Protein AF-0000000079659219 (afdb_homodimer)

Secondary structure (DSSP, 8-state):
---------EEEEEEEEE--SS----EEEEPPTTGGGS-S-EEEEEEEEPPPSS--HHHHHHHHHHHHHHHHHHSGGGGSEEEE-TTS-EEEEE----EEEEEEEESS-GGGS-TT-HHHHTTTTTS----SSSEEEEEEEETTS-EEEEEEEETTT--HHHHHHHHHHHHHHHTTPPPS---B--GGGGPPPSS----THHHHHEEEGGGSPPPPS---TT--EEEEEEEE-HHHHHHHHHHHT-TT----HHHHHHHHHHHHHHHHHTTT-TTSEEEEEE-EE-HHHHTTT-HHHHHHHHTB-S--EE--EEEEEHHHHHHS-HHHHHHHHHHHHGGGSSHHHHHHHHHHHHHHTTS-EEEGGG---TT---EEEE---TT--GGG--SSS---SEEEEE---SSS-EEEEEEE-SSSTT-EEEEEEEEHHHHHHHHHH-TT-EE--TTTTT-/---------EEEEEEEEE--SS----EEEEPPTTGGGS-S-EEEEEEEEPPPSS--HHHHHHHHHHHHHHHHHHSGGGGSEEEE-TTS-EEEEE----EEEEEEEESS-GGGS-TT-HHHHTTTTTSPP--SSSEEEEEEEETTS-EEEEEEEETTT--HHHHHHHHHHHHHHHTTPPPS---B--GGGGPPPSS----THHHHHEEEGGGSPPPPS---TT--EEEEEEEE-HHHHHHHHHHHT-SS----HHHHHHHHHHHHHHHHHTTT-TTSEEEEEE-EE-HHHHTTT-HHHHHHHHTB-S--EE--EEEEEHHHHHHS-HHHHHHHHHHHHGGGSSHHHHHHHHHHHHHHTTS-EEEGGG---TT---EEEE---TT--GGG--SSS---SEEEEE---SSS-EEEEEEE-SSSTT-EEEEEEEEHHHHHHHHHH-TT-EE--TTTTT-

InterPro domains:
  IPR023213 Chloramphenicol acetyltransferase-like domain superfamily [G3DSA:3.30.559.10] (7-206)
  IPR023213 Chloramphenicol acetyltransferase-like domain superfamily [G3DSA:3.30.559.10] (211-441)
  IPR050317 Plant and Fungal Acyltransferase [PTHR31642] (21-417)

Radius of gyration: 33.9 Å; Cα contacts (8 Å, |Δi|>4): 2034; chains: 2; bounding box: 60×97×72 Å

Nearest PDB structures (foldseek):
  5kju-assembly1_A  TM=8.341E-01  e=6.786E-39  Arabidopsis thaliana
  5kjs-assembly1_A  TM=8.402E-01  e=6.080E-37  Arabidopsis thaliana
  7cys-assembly1_A  TM=8.388E-01  e=2.665E-36  Hordeum vulgare
  7dtp-assembly1_A  TM=8.491E-01  e=4.816E-35  Triticum aestivum
  6lpv-assembly1_A  TM=7.889E-01  e=5.000E-34  Arabidopsis thaliana

Sequence (910 aa):
MGSVKEEFTVAVRKNEVVAAVAPFQDHWLPLTNLDLLLPPLDFGVFFCYKKPTSSHSSRMFSVLKKSLAEALISYYCLGGEVVPNALGEPELLCNNRGVDFVEAYADIELRNLNFHNPDDSIEGKFVPKKKRGVLAVQ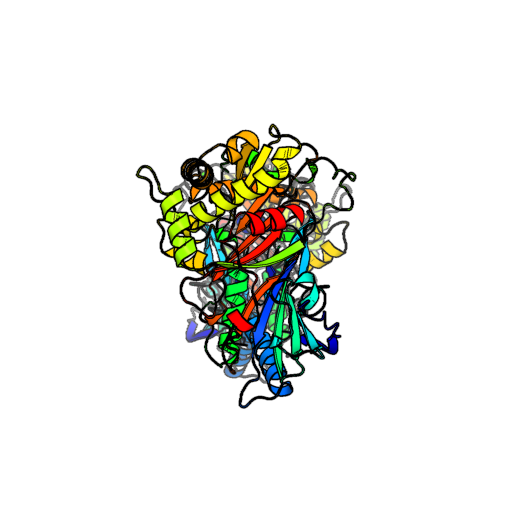ATELKCGGIVVACAFDHRVADAYTANMFLVSWAEIAQSKPASMVPSFRRSLLNPRRPGRVDPSLDEMYVPIPSLPPPEENHEPTDHLISRIYYVSSDQINELQSVASSDGDKRSKLESFSAFLWKQVAAFAASKDRNRISKMGIVVDGRSRLGEGDEDMATAMTYHFGNVLSVPYGSQPIGELIEQPLCRVAKQVHEFLKPATNKEHFLGLIDWVEAHRPEPAMTRVYNVVKDDGPAVVVSSGLRFPVSKMDFGWGCPAFGSYHFPWGGLCGYVMPMPSPVRDGDWVVYMLLLKGQLEQIEKEAALFRPLTSDYLNLMGSVKEEFTVAVRKNEVVAAVAPFQDHWLPLTNLDLLLPPLDFGVFFCYKKPTSSHSSRMFSVLKKSLAEALISYYCLGGEVVPNALGEPELLCNNRGVDFVEAYADIELRNLNFHNPDDSIEGKFVPKKKRGVLAVQATELKCGGIVVACAFDHRVADAYTANMFLVSWAEIAQSKPASMVPSFRRSLLNPRRPGRVDPSLDEMYVPIPSLPPPEENHEPTDHLISRIYYVSSDQINELQSVASSDGDKRSKLESFSAFLWKQVAAFAASKDRNRISKMGIVVDGRSRLGEGDEDMATAMTYHFGNVLSVPYGSQPIGELIEQPLCRVAKQVHEFLKPATNKEHFLGLIDWVEAHRPEPAMTRVYNVVKDDGPAVVVSSGLRFPVSKMDFGWGCPAFGSYHFPWGGLCGYVMPMPSPVRDGDWVVYMLLLKGQLEQIEKEAALFRPLTSDYLNL

Solvent-accessible surface area (backbone atoms only — not comparable to full-atom values): 46866 Å² total; per-residue (Å²): 130,74,76,74,78,73,85,65,55,68,44,80,73,45,81,47,68,45,39,42,87,59,94,73,59,73,40,56,44,77,60,40,45,48,17,54,45,40,60,99,43,60,40,25,36,38,32,35,30,64,52,43,91,85,61,53,69,71,56,54,53,49,45,55,48,55,19,44,14,55,40,26,58,65,44,32,62,41,16,9,34,76,41,64,47,93,77,61,41,66,26,37,41,27,61,52,74,12,22,47,35,35,36,30,40,28,70,44,43,76,57,73,49,45,59,25,36,34,66,75,55,34,56,86,59,46,43,43,81,63,84,60,50,30,26,21,36,16,40,30,39,29,62,67,55,17,38,36,46,15,31,16,36,34,37,43,55,35,34,71,68,34,47,45,44,48,51,39,21,30,14,30,35,39,56,74,36,76,52,86,55,69,65,34,64,58,55,66,83,52,57,58,56,78,77,62,52,65,60,71,67,50,64,71,40,35,44,51,53,87,76,49,76,77,81,74,80,80,62,58,86,80,70,46,61,44,53,36,26,26,33,32,49,40,67,58,49,52,49,46,20,53,57,21,18,53,92,86,47,84,51,54,59,65,44,21,52,48,26,51,50,48,30,44,49,29,49,59,47,38,82,77,49,33,76,26,42,22,36,44,27,42,57,36,72,39,39,70,30,64,10,59,98,35,70,69,47,30,53,53,35,72,30,47,55,35,37,51,63,48,58,46,55,43,77,43,37,22,48,59,48,59,70,45,56,56,28,60,45,18,49,49,50,49,61,41,41,57,69,58,68,35,40,66,40,53,52,17,49,24,17,44,41,62,74,47,47,72,55,53,35,35,54,42,72,65,64,74,52,90,77,45,37,60,27,38,35,38,38,81,29,66,76,59,54,48,86,52,44,30,56,70,67,54,51,37,58,42,62,47,75,52,54,88,69,84,64,78,50,22,40,35,33,42,22,62,36,81,80,42,88,70,20,32,29,32,41,33,33,33,40,62,65,36,50,52,46,43,52,66,75,27,85,57,56,35,74,34,45,34,70,76,54,73,88,130,77,76,76,80,73,85,64,56,69,45,78,74,43,81,45,69,46,39,42,87,60,91,74,63,73,39,57,43,75,59,40,45,48,16,53,44,42,60,97,43,61,41,23,36,38,36,35,31,63,50,43,92,85,62,52,69,71,56,51,53,49,44,53,49,56,20,44,15,56,41,27,57,67,47,34,61,42,16,8,34,75,42,65,47,92,76,61,42,65,27,36,41,24,62,53,73,13,23,46,36,34,36,30,39,27,71,42,42,76,55,71,47,46,61,27,36,35,65,75,55,33,55,88,60,47,42,42,82,62,86,60,51,29,26,21,36,18,41,30,38,28,62,66,56,17,38,36,46,14,31,17,35,34,36,43,56,34,34,72,68,35,47,45,43,50,50,38,22,29,14,29,36,39,57,75,37,76,53,87,55,68,65,34,64,58,56,68,83,52,54,58,55,76,76,61,54,63,59,72,67,51,64,70,39,35,43,51,53,88,75,50,75,78,80,75,80,80,61,58,88,79,70,44,61,43,52,36,25,24,33,32,50,40,66,56,49,52,49,46,20,53,56,21,20,54,88,85,47,85,51,53,58,64,43,21,51,49,26,51,50,50,29,45,48,27,50,58,47,39,81,78,48,32,77,25,41,23,36,43,27,41,57,36,73,37,40,69,30,64,10,60,99,34,70,68,47,31,54,51,34,73,30,47,54,35,36,51,64,47,58,43,55,42,78,44,38,22,47,58,49,58,71,46,56,57,27,60,44,18,48,49,48,48,62,42,42,57,70,59,68,36,39,65,41,54,52,16,49,24,18,44,41,62,73,47,47,71,56,54,36,36,53,42,73,66,63,73,53,89,78,45,35,61,26,37,34,38,36,82,28,65,75,60,56,48,86,51,43,29,55,69,66,54,52,40,58,42,60,46,76,53,54,86,70,85,64,77,50,22,41,36,33,43,22,61,36,80,78,41,88,70,19,31,30,32,42,35,32,32,40,61,65,35,50,52,46,42,51,67,74,28,86,57,57,36,75,34,44,36,69,77,55,72,87

Organism: Gossypium tomentosum (NCBI:txid34277)

Structure (mmCIF, N/CA/C/O backbone):
data_AF-0000000079659219-model_v1
#
loop_
_entity.id
_entity.type
_entity.pdbx_description
1 polymer 'Uncharacterized protein'
#
loop_
_atom_site.group_PDB
_atom_site.id
_atom_site.type_symbol
_atom_site.label_atom_id
_atom_site.label_alt_id
_atom_site.label_comp_id
_atom_site.label_asym_id
_atom_site.label_entity_id
_atom_site.label_seq_id
_atom_site.pdbx_PDB_ins_code
_atom_site.Cartn_x
_atom_site.Cartn_y
_atom_site.Cartn_z
_atom_site.occupancy
_atom_site.B_iso_or_equiv
_atom_site.auth_seq_id
_atom_site.auth_comp_id
_atom_site.auth_asym_id
_atom_site.auth_atom_id
_atom_site.pdbx_PDB_model_num
ATOM 1 N N . MET A 1 1 ? -9.102 -50.5 -30.062 1 27.36 1 MET A N 1
ATOM 2 C CA . MET A 1 1 ? -10.359 -49.75 -30.016 1 27.36 1 MET A CA 1
ATOM 3 C C . MET A 1 1 ? -10.102 -48.281 -29.797 1 27.36 1 MET A C 1
ATOM 5 O O . MET A 1 1 ? -9.562 -47.875 -28.766 1 27.36 1 MET A O 1
ATOM 9 N N . GLY A 1 2 ? -9.641 -47.625 -30.797 1 36.84 2 GLY A N 1
ATOM 10 C CA . GLY A 1 2 ? -9.359 -46.188 -30.891 1 36.84 2 GLY A CA 1
ATOM 11 C C . GLY A 1 2 ? -10.414 -45.344 -30.234 1 36.84 2 GLY A C 1
ATOM 12 O O . GLY A 1 2 ? -11.609 -45.469 -30.531 1 36.84 2 GLY A O 1
ATOM 13 N N . SER A 1 3 ? -10.25 -45.031 -28.984 1 42.41 3 SER A N 1
ATOM 14 C CA . SER A 1 3 ? -11.25 -44.219 -28.312 1 42.41 3 SER A CA 1
ATOM 15 C C . SER A 1 3 ? -11.875 -43.188 -29.25 1 42.41 3 SER A C 1
ATOM 17 O O . SER A 1 3 ? -11.156 -42.469 -29.938 1 42.41 3 SER A O 1
ATOM 19 N N . VAL A 1 4 ? -12.938 -43.5 -29.938 1 44.25 4 VAL A N 1
ATOM 20 C CA . VAL A 1 4 ? -13.789 -42.625 -30.734 1 44.25 4 VAL A CA 1
ATOM 21 C C . VAL A 1 4 ? -13.742 -41.188 -30.156 1 44.25 4 VAL A C 1
ATOM 23 O O . VAL A 1 4 ? -14.062 -40.969 -29 1 44.25 4 VAL A O 1
ATOM 26 N N . LYS A 1 5 ? -12.836 -40.344 -30.75 1 57.34 5 LYS A N 1
ATOM 27 C CA . LYS A 1 5 ? -12.773 -38.906 -30.547 1 57.34 5 LYS A CA 1
ATOM 28 C C . LYS A 1 5 ? -14.164 -38.312 -30.547 1 57.34 5 LYS A C 1
ATOM 30 O O . LYS A 1 5 ? -14.828 -38.219 -31.578 1 57.34 5 LYS A O 1
ATOM 35 N N . GLU A 1 6 ? -14.914 -38.5 -29.531 1 64.56 6 GLU A N 1
ATOM 36 C CA . GLU A 1 6 ? -16.203 -37.844 -29.609 1 64.56 6 GLU A CA 1
ATOM 37 C C . GLU A 1 6 ? -16.047 -36.312 -29.531 1 64.56 6 GLU A C 1
ATOM 39 O O . GLU A 1 6 ? -15.57 -35.781 -28.531 1 64.56 6 GLU A O 1
ATOM 44 N N . GLU A 1 7 ? -15.969 -35.656 -30.688 1 83.12 7 GLU A N 1
ATOM 45 C CA . GLU A 1 7 ? -16.031 -34.188 -30.75 1 83.12 7 GLU A CA 1
ATOM 46 C C . GLU A 1 7 ? -17.297 -33.656 -30.094 1 83.12 7 GLU A C 1
ATOM 48 O O . GLU A 1 7 ? -18.375 -34.25 -30.219 1 83.12 7 GLU A O 1
ATOM 53 N N . PHE A 1 8 ? -17.125 -32.875 -29.062 1 93.44 8 PHE A N 1
ATOM 54 C CA . PHE A 1 8 ? -18.281 -32.281 -28.422 1 93.44 8 PHE A CA 1
ATOM 55 C C . PHE A 1 8 ? -18.172 -30.75 -28.422 1 93.44 8 PHE A C 1
ATOM 57 O O . PHE A 1 8 ? -17.109 -30.203 -28.719 1 93.44 8 PHE A O 1
ATOM 64 N N . THR A 1 9 ? -19.234 -30.125 -28.203 1 92.69 9 THR A N 1
ATOM 65 C CA . THR A 1 9 ? -19.281 -28.672 -28.203 1 92.69 9 THR A CA 1
ATOM 66 C C . THR A 1 9 ? -19.594 -28.141 -26.797 1 92.69 9 THR A C 1
ATOM 68 O O . THR A 1 9 ? -20.234 -28.828 -26 1 92.69 9 THR A O 1
ATOM 71 N N . VAL A 1 10 ? -19.062 -27.047 -26.484 1 96.69 10 VAL A N 1
ATOM 72 C CA . VAL A 1 10 ? -19.375 -26.312 -25.281 1 96.69 10 VAL A CA 1
ATOM 73 C C . VAL A 1 10 ? -20.125 -25.016 -25.625 1 96.69 10 VAL A C 1
ATOM 75 O O . VAL A 1 10 ? -19.609 -24.203 -26.406 1 96.69 10 VAL A O 1
ATOM 78 N N . ALA A 1 11 ? -21.297 -24.844 -25.156 1 97.44 11 ALA A N 1
ATOM 79 C CA . ALA A 1 11 ? -22.125 -23.656 -25.422 1 97.44 11 ALA A CA 1
ATOM 80 C C . ALA A 1 11 ? -22.219 -22.766 -24.188 1 97.44 11 ALA A C 1
ATOM 82 O O . ALA A 1 11 ? -22.562 -23.234 -23.109 1 97.44 11 ALA A O 1
ATOM 83 N N . VAL A 1 12 ? -21.938 -21.547 -24.406 1 97.38 12 VAL A N 1
ATOM 84 C CA . VAL A 1 12 ? -22.062 -20.578 -23.328 1 97.38 12 VAL A CA 1
ATOM 85 C C . VAL A 1 12 ? -23.531 -20.234 -23.094 1 97.38 12 VAL A C 1
ATOM 87 O O . VAL A 1 12 ? -24.25 -19.891 -24.047 1 97.38 12 VAL A O 1
ATOM 90 N N . ARG A 1 13 ? -23.984 -20.312 -21.906 1 96.88 13 ARG A N 1
ATOM 91 C CA . ARG A 1 13 ? -25.375 -20 -21.562 1 96.88 13 ARG A CA 1
ATOM 92 C C . ARG A 1 13 ? -25.5 -18.594 -21 1 96.88 13 ARG A C 1
ATOM 94 O O . ARG A 1 13 ? -26.469 -17.891 -21.266 1 96.88 13 ARG A O 1
ATOM 101 N N . LYS A 1 14 ? -24.578 -18.234 -20.172 1 97 14 LYS A N 1
ATOM 102 C CA . LYS A 1 14 ? -24.641 -16.938 -19.5 1 97 14 LYS A CA 1
ATOM 103 C C . LYS A 1 14 ? -23.234 -16.406 -19.219 1 97 14 LYS A C 1
ATOM 105 O O . LYS A 1 14 ? -22.328 -17.156 -18.859 1 97 14 LYS A O 1
ATOM 110 N N . ASN A 1 15 ? -23.016 -15.188 -19.547 1 96.19 15 ASN A N 1
ATOM 111 C CA . ASN A 1 15 ? -21.828 -14.43 -19.156 1 96.19 15 ASN A CA 1
ATOM 112 C C . ASN A 1 15 ? -22.172 -13.336 -18.141 1 96.19 15 ASN A C 1
ATOM 114 O O . ASN A 1 15 ? -23.031 -12.492 -18.406 1 96.19 15 ASN A O 1
ATOM 118 N N . GLU A 1 16 ? -21.516 -13.398 -17.031 1 96.88 16 GLU A N 1
ATOM 119 C CA . GLU A 1 16 ? -21.781 -12.367 -16.031 1 96.88 16 GLU A CA 1
ATOM 120 C C . GLU A 1 16 ? -20.5 -11.992 -15.281 1 96.88 16 GLU A C 1
ATOM 122 O O . GLU A 1 16 ? -19.438 -12.57 -15.516 1 96.88 16 GLU A O 1
ATOM 127 N N . VAL A 1 17 ? -20.578 -10.93 -14.523 1 97.25 17 VAL A N 1
ATOM 128 C CA . VAL A 1 17 ? -19.5 -10.492 -13.633 1 97.25 17 VAL A CA 1
ATOM 129 C C . VAL A 1 17 ? -19.938 -10.625 -12.18 1 97.25 17 VAL A C 1
ATOM 131 O O . VAL A 1 17 ? -21.016 -10.148 -11.805 1 97.25 17 VAL A O 1
ATOM 134 N N . VAL A 1 18 ? -19.172 -11.336 -11.453 1 97.88 18 VAL A N 1
ATOM 135 C CA . VAL A 1 18 ? -19.453 -11.477 -10.023 1 97.88 18 VAL A CA 1
ATOM 136 C C . VAL A 1 18 ? -18.531 -10.555 -9.227 1 97.88 18 VAL A C 1
ATOM 138 O O . VAL A 1 18 ? -17.312 -10.695 -9.281 1 97.88 18 VAL A O 1
ATOM 141 N N . ALA A 1 19 ? -19.062 -9.633 -8.477 1 95.12 19 ALA A N 1
ATOM 142 C CA . ALA A 1 19 ? -18.297 -8.703 -7.645 1 95.12 19 ALA A CA 1
ATOM 143 C C . ALA A 1 19 ? -18.594 -8.922 -6.164 1 95.12 19 ALA A C 1
ATOM 145 O O . ALA A 1 19 ? -19.578 -9.586 -5.812 1 95.12 19 ALA A O 1
ATOM 146 N N . ALA A 1 20 ? -17.719 -8.477 -5.312 1 91.56 20 ALA A N 1
ATOM 147 C CA . ALA A 1 20 ? -17.938 -8.578 -3.871 1 91.56 20 ALA A CA 1
ATOM 148 C C . ALA A 1 20 ? -19.188 -7.805 -3.449 1 91.56 20 ALA A C 1
ATOM 150 O O . ALA A 1 20 ? -19.484 -6.758 -4.023 1 91.56 20 ALA A O 1
ATOM 151 N N . VAL A 1 21 ? -19.906 -8.273 -2.42 1 79.75 21 VAL A N 1
ATOM 152 C CA . VAL A 1 21 ? -21.125 -7.672 -1.902 1 79.75 21 VAL A CA 1
ATOM 153 C C . VAL A 1 21 ? -20.781 -6.617 -0.855 1 79.75 21 VAL A C 1
ATOM 155 O O . VAL A 1 21 ? -21.094 -6.781 0.328 1 79.75 21 VAL A O 1
ATOM 158 N N . ALA A 1 22 ? -19.828 -5.758 -0.952 1 73.94 22 ALA A N 1
ATOM 159 C CA . ALA A 1 22 ? -19.469 -4.734 0.028 1 73.94 22 ALA A CA 1
ATOM 160 C C . ALA A 1 22 ? -18.953 -3.479 -0.658 1 73.94 22 ALA A C 1
ATOM 162 O O . ALA A 1 22 ? -18.438 -3.543 -1.779 1 73.94 22 ALA A O 1
ATOM 163 N N . PRO A 1 23 ? -19.359 -2.422 0.032 1 67.44 23 PRO A N 1
ATOM 164 C CA . PRO A 1 23 ? -18.781 -1.188 -0.496 1 67.44 23 PRO A CA 1
ATOM 165 C C . PRO A 1 23 ? -17.25 -1.186 -0.432 1 67.44 23 PRO A C 1
ATOM 167 O O . PRO A 1 23 ? -16.672 -1.646 0.555 1 67.44 23 PRO A O 1
ATOM 170 N N . PHE A 1 24 ? -16.719 -0.993 -1.631 1 69.75 24 PHE A N 1
ATOM 171 C CA . PHE A 1 24 ? -15.266 -1.034 -1.604 1 69.75 24 PHE A CA 1
ATOM 172 C C . PHE A 1 24 ? -14.68 0.31 -2.02 1 69.75 24 PHE A C 1
ATOM 174 O O . PHE A 1 24 ? -15.227 0.989 -2.893 1 69.75 24 PHE A O 1
ATOM 181 N N . GLN A 1 25 ? -13.867 0.8 -1.124 1 78.69 25 GLN A N 1
ATOM 182 C CA . GLN A 1 25 ? -12.961 1.854 -1.562 1 78.69 25 GLN A CA 1
ATOM 183 C C . GLN A 1 25 ? -11.797 1.279 -2.363 1 78.69 25 GLN A C 1
ATOM 185 O O . GLN A 1 25 ? -11.273 0.212 -2.031 1 78.69 25 GLN A O 1
ATOM 190 N N . ASP A 1 26 ? -11.461 1.994 -3.535 1 85.69 26 ASP A N 1
ATOM 191 C CA . ASP A 1 26 ? -10.328 1.535 -4.336 1 85.69 26 ASP A CA 1
ATOM 192 C C . ASP A 1 26 ? -9.078 1.378 -3.473 1 85.69 26 ASP A C 1
ATOM 194 O O . ASP A 1 26 ? -8.766 2.246 -2.652 1 85.69 26 ASP A O 1
ATOM 198 N N . HIS A 1 27 ? -8.562 0.225 -3.617 1 88.38 27 HIS A N 1
ATOM 199 C CA . HIS A 1 27 ? -7.293 -0.068 -2.967 1 88.38 27 HIS A CA 1
ATOM 200 C C . HIS A 1 27 ? -6.191 -0.317 -3.994 1 88.38 27 HIS A C 1
ATOM 202 O O . HIS A 1 27 ? -6.438 -0.921 -5.039 1 88.38 27 HIS A O 1
ATOM 208 N N . TRP A 1 28 ? -5.086 0.254 -3.734 1 92.81 28 TRP A N 1
ATOM 209 C CA . TRP A 1 28 ? -3.92 0.024 -4.578 1 92.81 28 TRP A CA 1
ATOM 210 C C . TRP A 1 28 ? -2.896 -0.854 -3.867 1 92.81 28 TRP A C 1
ATOM 212 O O . TRP A 1 28 ? -2.576 -0.623 -2.699 1 92.81 28 TRP A O 1
ATOM 222 N N . LEU A 1 29 ? -2.48 -1.883 -4.496 1 95.06 29 LEU A N 1
ATOM 223 C CA . LEU A 1 29 ? -1.484 -2.789 -3.938 1 95.06 29 LEU A CA 1
ATOM 224 C C . LEU A 1 29 ? -0.279 -2.912 -4.863 1 95.06 29 LEU A C 1
ATOM 226 O O . LEU A 1 29 ? -0.408 -3.371 -6 1 95.06 29 LEU A O 1
ATOM 230 N N . PRO A 1 30 ? 0.877 -2.451 -4.418 1 95.31 30 PRO A N 1
ATOM 231 C CA . PRO A 1 30 ? 2.062 -2.75 -5.227 1 95.31 30 PRO A CA 1
ATOM 232 C C . PRO A 1 30 ? 2.393 -4.238 -5.262 1 95.31 30 PRO A C 1
ATOM 234 O O . PRO A 1 30 ? 2.129 -4.957 -4.293 1 95.31 30 PRO A O 1
ATOM 237 N N . LEU A 1 31 ? 2.908 -4.66 -6.34 1 97.25 31 LEU A N 1
ATOM 238 C CA . LEU A 1 31 ? 3.453 -6.012 -6.375 1 97.25 31 LEU A CA 1
ATOM 239 C C . LEU A 1 31 ? 4.766 -6.09 -5.602 1 97.25 31 LEU A C 1
ATOM 241 O O . LEU A 1 31 ? 5.543 -5.133 -5.598 1 97.25 31 LEU A O 1
ATOM 245 N N . THR A 1 32 ? 4.988 -7.18 -4.891 1 97.69 32 THR A N 1
ATOM 246 C CA . THR A 1 32 ? 6.266 -7.387 -4.227 1 97.69 32 THR A CA 1
ATOM 247 C C . THR A 1 32 ? 7.367 -7.68 -5.242 1 97.69 32 THR A C 1
ATOM 249 O O . THR A 1 32 ? 7.078 -7.984 -6.402 1 97.69 32 THR A O 1
ATOM 252 N N . ASN A 1 33 ? 8.57 -7.59 -4.793 1 98.06 33 ASN A N 1
ATOM 253 C CA . ASN A 1 33 ? 9.695 -7.879 -5.672 1 98.06 33 ASN A CA 1
ATOM 254 C C . ASN A 1 33 ? 9.617 -9.297 -6.234 1 98.06 33 ASN A C 1
ATOM 256 O O . ASN A 1 33 ? 10.008 -9.539 -7.379 1 98.06 33 ASN A O 1
ATOM 260 N N . LEU A 1 34 ? 9.062 -10.211 -5.484 1 98.5 34 LEU A N 1
ATOM 261 C CA . LEU A 1 34 ? 8.961 -11.578 -5.969 1 98.5 34 LEU A CA 1
ATOM 262 C C . LEU A 1 34 ? 7.809 -11.727 -6.953 1 98.5 34 LEU A C 1
ATOM 264 O O . LEU A 1 34 ? 7.871 -12.547 -7.875 1 98.5 34 LEU A O 1
ATOM 268 N N . ASP A 1 35 ? 6.766 -10.93 -6.816 1 98.31 35 ASP A N 1
ATOM 269 C CA . ASP A 1 35 ? 5.695 -10.898 -7.805 1 98.31 35 ASP A CA 1
ATOM 270 C C . ASP A 1 35 ? 6.223 -10.469 -9.172 1 98.31 35 ASP A C 1
ATOM 272 O O . ASP A 1 35 ? 5.754 -10.961 -10.203 1 98.31 35 ASP A O 1
ATOM 276 N N . LEU A 1 36 ? 7.16 -9.586 -9.203 1 97.69 36 LEU A N 1
ATOM 277 C CA . LEU A 1 36 ? 7.625 -8.93 -10.414 1 97.69 36 LEU A CA 1
ATOM 278 C C . LEU A 1 36 ? 8.422 -9.891 -11.289 1 97.69 36 LEU A C 1
ATOM 280 O O . LEU A 1 36 ? 8.734 -9.578 -12.438 1 97.69 36 LEU A O 1
ATOM 284 N N . LEU A 1 37 ? 8.68 -11.125 -10.781 1 97 37 LEU A N 1
ATOM 285 C CA . LEU A 1 37 ? 9.461 -12.109 -11.523 1 97 37 LEU A CA 1
ATOM 286 C C . LEU A 1 37 ? 8.57 -12.93 -12.445 1 97 37 LEU A C 1
ATOM 288 O O . LEU A 1 37 ? 9.062 -13.695 -13.273 1 97 37 LEU A O 1
ATOM 292 N N . LEU A 1 38 ? 7.25 -12.742 -12.281 1 93.81 38 LEU A N 1
ATOM 293 C CA . LEU A 1 38 ? 6.324 -13.578 -13.039 1 93.81 38 LEU A CA 1
ATOM 294 C C . LEU A 1 38 ? 5.801 -12.844 -14.266 1 93.81 38 LEU A C 1
ATOM 296 O O . LEU A 1 38 ? 5.434 -11.664 -14.172 1 93.81 38 LEU A O 1
ATOM 300 N N . PRO A 1 39 ? 5.793 -13.453 -15.398 1 86.94 39 PRO A N 1
ATOM 301 C CA . PRO A 1 39 ? 5.301 -12.82 -16.625 1 86.94 39 PRO A CA 1
ATOM 302 C C . PRO A 1 39 ? 3.779 -12.695 -16.641 1 86.94 39 PRO A C 1
ATOM 304 O O . PRO A 1 39 ? 3.088 -13.336 -15.852 1 86.94 39 PRO A O 1
ATOM 307 N N . PRO A 1 40 ? 3.303 -11.852 -17.531 1 91.38 40 PRO A N 1
ATOM 308 C CA . PRO A 1 40 ? 1.851 -11.695 -17.656 1 91.38 40 PRO A CA 1
ATOM 309 C C . PRO A 1 40 ? 1.19 -12.891 -18.359 1 91.38 40 PRO A C 1
ATOM 311 O O . PRO A 1 40 ? 0.683 -12.758 -19.469 1 91.38 40 PRO A O 1
ATOM 314 N N . LEU A 1 41 ? 1.119 -14.008 -17.703 1 92.19 41 LEU A N 1
ATOM 315 C CA . LEU A 1 41 ? 0.505 -15.25 -18.156 1 92.19 41 LEU A CA 1
ATOM 316 C C . LEU A 1 41 ? -0.578 -15.703 -17.188 1 92.19 41 LEU A C 1
ATOM 318 O O . LEU A 1 41 ? -0.565 -15.328 -16.016 1 92.19 41 LEU A O 1
ATOM 322 N N . ASP A 1 42 ? -1.452 -16.406 -17.766 1 95.12 42 ASP A N 1
ATOM 323 C CA . ASP A 1 42 ? -2.488 -17.016 -16.938 1 95.12 42 ASP A CA 1
ATOM 324 C C . ASP A 1 42 ? -2.24 -18.5 -16.734 1 95.12 42 ASP A C 1
ATOM 326 O O . ASP A 1 42 ? -1.647 -19.156 -17.594 1 95.12 42 ASP A O 1
ATOM 330 N N . PHE A 1 43 ? -2.611 -18.953 -15.648 1 95.44 43 PHE A N 1
ATOM 331 C CA . PHE A 1 43 ? -2.67 -20.406 -15.461 1 95.44 43 PHE A CA 1
ATOM 332 C C . PHE A 1 43 ? -4.062 -20.828 -15.023 1 95.44 43 PHE A C 1
ATOM 334 O O . PHE A 1 43 ? -4.762 -20.094 -14.336 1 95.44 43 PHE A O 1
ATOM 341 N N . GLY A 1 44 ? -4.418 -22.031 -15.391 1 96.5 44 GLY A N 1
ATOM 342 C CA . GLY A 1 44 ? -5.77 -22.516 -15.148 1 96.5 44 GLY A CA 1
ATOM 343 C C . GLY A 1 44 ? -5.812 -23.719 -14.219 1 96.5 44 GLY A C 1
ATOM 344 O O . GLY A 1 44 ? -4.824 -24.453 -14.094 1 96.5 44 GLY A O 1
ATOM 345 N N . VAL A 1 45 ? -6.898 -23.844 -13.57 1 97.75 45 VAL A N 1
ATOM 346 C CA . VAL A 1 45 ? -7.242 -25.047 -12.82 1 97.75 45 VAL A CA 1
ATOM 347 C C . VAL A 1 45 ? -8.672 -25.469 -13.164 1 97.75 45 VAL A C 1
ATOM 349 O O . VAL A 1 45 ? -9.492 -24.641 -13.57 1 97.75 45 VAL A O 1
ATOM 352 N N . PHE A 1 46 ? -8.938 -26.734 -13.055 1 98.06 46 PHE A N 1
ATOM 353 C CA . PHE A 1 46 ? -10.305 -27.203 -13.25 1 98.06 46 PHE A CA 1
ATOM 354 C C . PHE A 1 46 ? -10.609 -28.375 -12.328 1 98.06 46 PHE A C 1
ATOM 356 O O . PHE A 1 46 ? -9.711 -29.141 -11.953 1 98.06 46 PHE A O 1
ATOM 363 N N . PHE A 1 47 ? -11.805 -28.5 -11.969 1 98.5 47 PHE A N 1
ATOM 364 C CA . PHE A 1 47 ? -12.336 -29.547 -11.102 1 98.5 47 PHE A CA 1
ATOM 365 C C . PHE A 1 47 ? -13.57 -30.188 -11.711 1 98.5 47 PHE A C 1
ATOM 367 O O . PHE A 1 47 ? -14.484 -29.5 -12.156 1 98.5 47 PHE A O 1
ATOM 374 N N . CYS A 1 48 ? -13.594 -31.484 -11.758 1 98.06 48 CYS A N 1
ATOM 375 C CA . CYS A 1 48 ? -14.688 -32.25 -12.352 1 98.06 48 CYS A CA 1
ATOM 376 C C . CYS A 1 48 ? -15.523 -32.938 -11.273 1 98.06 48 CYS A C 1
ATOM 378 O O . CYS A 1 48 ? -15 -33.719 -10.484 1 98.06 48 CYS A O 1
ATOM 380 N N . TYR A 1 49 ? -16.781 -32.656 -11.344 1 97.38 49 TYR A N 1
ATOM 381 C CA . TYR A 1 49 ? -17.688 -33.219 -10.352 1 97.38 49 TYR A CA 1
ATOM 382 C C . TYR A 1 49 ? -18.672 -34.156 -11 1 97.38 49 TYR A C 1
ATOM 384 O O . TYR A 1 49 ? -19.188 -33.906 -12.094 1 97.38 49 TYR A O 1
ATOM 392 N N . LYS A 1 50 ? -18.953 -35.219 -10.305 1 95.94 50 LYS A N 1
ATOM 393 C CA . LYS A 1 50 ? -20.047 -36.094 -10.695 1 95.94 50 LYS A CA 1
ATOM 394 C C . LYS A 1 50 ? -21.391 -35.469 -10.406 1 95.94 50 LYS A C 1
ATOM 396 O O . LYS A 1 50 ? -21.469 -34.469 -9.672 1 95.94 50 LYS A O 1
ATOM 401 N N . LYS A 1 51 ? -22.359 -35.969 -11.086 1 93.62 51 LYS A N 1
ATOM 402 C CA . LYS A 1 51 ? -23.703 -35.5 -10.812 1 93.62 51 LYS A CA 1
ATOM 403 C C . LYS A 1 51 ? -24.047 -35.625 -9.328 1 93.62 51 LYS A C 1
ATOM 405 O O . LYS A 1 51 ? -23.922 -36.719 -8.758 1 93.62 51 LYS A O 1
ATOM 410 N N . PRO A 1 52 ? -24.375 -34.5 -8.805 1 89.25 52 PRO A N 1
ATOM 411 C CA . PRO A 1 52 ? -24.797 -34.625 -7.41 1 89.25 52 PRO A CA 1
ATOM 412 C C . PRO A 1 52 ? -26.141 -35.344 -7.27 1 89.25 52 PRO A C 1
ATOM 414 O O . PRO A 1 52 ? -26.938 -35.375 -8.219 1 89.25 52 PRO A O 1
ATOM 417 N N . THR A 1 53 ? -26.422 -35.781 -6.102 1 82.38 53 THR A N 1
ATOM 418 C CA . THR A 1 53 ? -27.672 -36.5 -5.84 1 82.38 53 THR A CA 1
ATOM 419 C C . THR A 1 53 ? -28.828 -35.531 -5.723 1 82.38 53 THR A C 1
ATOM 421 O O . THR A 1 53 ? -29.953 -35.844 -6.133 1 82.38 53 THR A O 1
ATOM 424 N N . SER A 1 54 ? -28.688 -34.469 -5.195 1 76.38 54 SER A N 1
ATOM 425 C CA . SER A 1 54 ? -29.844 -33.625 -4.828 1 76.38 54 SER A CA 1
ATOM 426 C C . SER A 1 54 ? -29.688 -32.219 -5.359 1 76.38 54 SER A C 1
ATOM 428 O O . SER A 1 54 ? -30.344 -31.297 -4.863 1 76.38 54 SER A O 1
ATOM 430 N N . SER A 1 55 ? -28.906 -31.984 -6.289 1 74.69 55 SER A N 1
ATOM 431 C CA . SER A 1 55 ? -28.75 -30.594 -6.723 1 74.69 55 SER A CA 1
ATOM 432 C C . SER A 1 55 ? -28.875 -30.469 -8.234 1 74.69 55 SER A C 1
ATOM 434 O O . SER A 1 55 ? -28.453 -31.375 -8.969 1 74.69 55 SER A O 1
ATOM 436 N N . HIS A 1 56 ? -29.578 -29.406 -8.625 1 84.06 56 HIS A N 1
ATOM 437 C CA . HIS A 1 56 ? -29.656 -29.062 -10.039 1 84.06 56 HIS A CA 1
ATOM 438 C C . HIS A 1 56 ? -28.578 -28.047 -10.422 1 84.06 56 HIS A C 1
ATOM 440 O O . HIS A 1 56 ? -28.062 -27.328 -9.562 1 84.06 56 HIS A O 1
ATOM 446 N N . SER A 1 57 ? -28.281 -28.062 -11.695 1 84.62 57 SER A N 1
ATOM 447 C CA . SER A 1 57 ? -27.203 -27.219 -12.195 1 84.62 57 SER A CA 1
ATOM 448 C C . SER A 1 57 ? -27.438 -25.75 -11.891 1 84.62 57 SER A C 1
ATOM 450 O O . SER A 1 57 ? -26.516 -25.031 -11.523 1 84.62 57 SER A O 1
ATOM 452 N N . SER A 1 58 ? -28.672 -25.328 -12 1 89.94 58 SER A N 1
ATOM 453 C CA . SER A 1 58 ? -28.984 -23.938 -11.734 1 89.94 58 SER A CA 1
ATOM 454 C C . SER A 1 58 ? -28.672 -23.547 -10.297 1 89.94 58 SER A C 1
ATOM 456 O O . SER A 1 58 ? -28.156 -22.453 -10.039 1 89.94 58 SER A O 1
ATOM 458 N N . ARG A 1 59 ? -28.953 -24.406 -9.461 1 92.25 59 ARG A N 1
ATOM 459 C CA . ARG A 1 59 ? -28.656 -24.156 -8.055 1 92.25 59 ARG A CA 1
ATOM 460 C C . ARG A 1 59 ? -27.156 -24.172 -7.809 1 92.25 59 ARG A C 1
ATOM 462 O O . ARG A 1 59 ? -26.641 -23.344 -7.035 1 92.25 59 ARG A O 1
ATOM 469 N N . MET A 1 60 ? -26.469 -25.078 -8.414 1 95 60 MET A N 1
ATOM 470 C CA . MET A 1 60 ? -25.031 -25.156 -8.266 1 95 60 MET A CA 1
ATOM 471 C C . MET A 1 60 ? -24.359 -23.875 -8.742 1 95 60 MET A C 1
ATOM 473 O O . MET A 1 60 ? -23.469 -23.344 -8.07 1 95 60 MET A O 1
ATOM 477 N N . PHE A 1 61 ? -24.828 -23.328 -9.898 1 97.06 61 PHE A N 1
ATOM 478 C CA . PHE A 1 61 ? -24.297 -22.078 -10.414 1 97.06 61 PHE A CA 1
ATOM 479 C C . PHE A 1 61 ? -24.531 -20.938 -9.43 1 97.06 61 PHE A C 1
ATOM 481 O O . PHE A 1 61 ? -23.641 -20.125 -9.203 1 97.06 61 PHE A O 1
ATOM 488 N N . SER A 1 62 ? -25.688 -20.938 -8.852 1 96.88 62 SER A N 1
ATOM 489 C CA . SER A 1 62 ? -26.031 -19.891 -7.898 1 96.88 62 SER A CA 1
ATOM 490 C C . SER A 1 62 ? -25.141 -19.953 -6.664 1 96.88 62 SER A C 1
ATOM 492 O O . SER A 1 62 ? -24.688 -18.906 -6.172 1 96.88 62 SER A O 1
ATOM 494 N N . VAL A 1 63 ? -24.938 -21.156 -6.191 1 97.25 63 VAL A N 1
ATOM 495 C CA . VAL A 1 63 ? -24.094 -21.359 -5.023 1 97.25 63 VAL A CA 1
ATOM 496 C C . VAL A 1 63 ? -22.672 -20.875 -5.332 1 97.25 63 VAL A C 1
ATOM 498 O O . VAL A 1 63 ? -22.047 -20.188 -4.52 1 97.25 63 VAL A O 1
ATOM 501 N N . LEU A 1 64 ? -22.125 -21.203 -6.492 1 98.44 64 LEU A N 1
ATOM 502 C CA . LEU A 1 64 ? -20.781 -20.812 -6.902 1 98.44 64 LEU A CA 1
ATOM 503 C C . LEU A 1 64 ? -20.656 -19.281 -6.965 1 98.44 64 LEU A C 1
ATOM 505 O O . LEU A 1 64 ? -19.703 -18.719 -6.449 1 98.44 64 LEU A O 1
ATOM 509 N N . LYS A 1 65 ? -21.656 -18.625 -7.508 1 98.38 65 LYS A N 1
ATOM 510 C CA . LYS A 1 65 ? -21.609 -17.172 -7.688 1 98.38 65 LYS A CA 1
ATOM 511 C C . LYS A 1 65 ? -21.75 -16.453 -6.348 1 98.38 65 LYS A C 1
ATOM 513 O O . LYS A 1 65 ? -21 -15.523 -6.059 1 98.38 65 LYS A O 1
ATOM 518 N N . LYS A 1 66 ? -22.688 -16.891 -5.535 1 97.56 66 LYS A N 1
ATOM 519 C CA . LYS A 1 66 ? -22.922 -16.266 -4.234 1 97.56 66 LYS A CA 1
ATOM 520 C C . LYS A 1 66 ? -21.688 -16.406 -3.338 1 97.56 66 LYS A C 1
ATOM 522 O O . LYS A 1 66 ? -21.281 -15.438 -2.676 1 97.56 66 LYS A O 1
ATOM 527 N N . SER A 1 67 ? -21.156 -17.609 -3.283 1 98 67 SER A N 1
ATOM 528 C CA . SER A 1 67 ? -19.984 -17.844 -2.447 1 98 67 SER A CA 1
ATOM 529 C C . SER A 1 67 ? -18.75 -17.125 -2.998 1 98 67 SER A C 1
ATOM 531 O O . SER A 1 67 ? -17.891 -16.672 -2.236 1 98 67 SER A O 1
ATOM 533 N N . LEU A 1 68 ? -18.641 -17.016 -4.352 1 98.31 68 LEU A N 1
ATOM 534 C CA . LEU A 1 68 ? -17.562 -16.25 -4.957 1 98.31 68 LEU A CA 1
ATOM 535 C C . LEU A 1 68 ? -17.641 -14.789 -4.539 1 98.31 68 LEU A C 1
ATOM 537 O O . LEU A 1 68 ? -16.625 -14.203 -4.137 1 98.31 68 LEU A O 1
ATOM 541 N N . ALA A 1 69 ? -18.828 -14.227 -4.59 1 96.94 69 ALA A N 1
ATOM 542 C CA . ALA A 1 69 ? -19.031 -12.836 -4.191 1 96.94 69 ALA A CA 1
ATOM 543 C C . ALA A 1 69 ? -18.609 -12.617 -2.742 1 96.94 69 ALA A C 1
ATOM 545 O O . ALA A 1 69 ? -18 -11.594 -2.416 1 96.94 69 ALA A O 1
ATOM 546 N N . GLU A 1 70 ? -18.891 -13.539 -1.951 1 94.94 70 GLU A N 1
ATOM 547 C CA . GLU A 1 70 ? -18.531 -13.445 -0.542 1 94.94 70 GLU A CA 1
ATOM 548 C C . GLU A 1 70 ? -17.016 -13.609 -0.356 1 94.94 70 GLU A C 1
ATOM 550 O O . GLU A 1 70 ? -16.406 -12.891 0.429 1 94.94 70 GLU A O 1
ATOM 555 N N . ALA A 1 71 ? -16.438 -14.57 -1.048 1 95.75 71 ALA A N 1
ATOM 556 C CA . ALA A 1 71 ? -15 -14.82 -0.938 1 95.75 71 ALA A CA 1
ATOM 557 C C . ALA A 1 71 ? -14.195 -13.602 -1.379 1 95.75 71 ALA A C 1
ATOM 559 O O . ALA A 1 71 ? -13.117 -13.328 -0.833 1 95.75 71 ALA A O 1
ATOM 560 N N . LEU A 1 72 ? -14.766 -12.836 -2.311 1 95.06 72 LEU A N 1
ATOM 561 C CA . LEU A 1 72 ? -14.062 -11.688 -2.883 1 95.06 72 LEU A CA 1
ATOM 562 C C . LEU A 1 72 ? -13.984 -10.539 -1.88 1 95.06 72 LEU A C 1
ATOM 564 O O . LEU A 1 72 ? -13.234 -9.586 -2.084 1 95.06 72 LEU A O 1
ATOM 568 N N . ILE A 1 73 ? -14.68 -10.641 -0.785 1 91.62 73 ILE A N 1
ATOM 569 C CA . ILE A 1 73 ? -14.547 -9.633 0.263 1 91.62 73 ILE A CA 1
ATOM 570 C C . ILE A 1 73 ? -13.141 -9.688 0.858 1 91.62 73 ILE A C 1
ATOM 572 O O . ILE A 1 73 ? -12.477 -8.656 0.984 1 91.62 73 ILE A O 1
ATOM 576 N N . SER A 1 74 ? -12.695 -10.914 1.171 1 92.25 74 SER A N 1
ATOM 577 C CA . SER A 1 74 ? -11.367 -11.086 1.743 1 92.25 74 SER A CA 1
ATOM 578 C C . SER A 1 74 ? -10.305 -11.148 0.653 1 92.25 74 SER A C 1
ATOM 580 O O . SER A 1 74 ? -9.18 -10.664 0.842 1 92.25 74 SER A O 1
ATOM 582 N N . TYR A 1 75 ? -10.688 -11.758 -0.467 1 94.94 75 TYR A N 1
ATOM 583 C CA . TYR A 1 75 ? -9.773 -11.891 -1.595 1 94.94 75 TYR A CA 1
ATOM 584 C C . TYR A 1 75 ? -10.055 -10.82 -2.648 1 94.94 75 TYR A C 1
ATOM 586 O O . TYR A 1 75 ? -10.164 -11.125 -3.836 1 94.94 75 TYR A O 1
ATOM 594 N N . TYR A 1 76 ? -10.086 -9.609 -2.195 1 92.69 76 TYR A N 1
ATOM 595 C CA . TYR A 1 76 ? -10.578 -8.5 -2.994 1 92.69 76 TYR A CA 1
ATOM 596 C C . TYR A 1 76 ? -9.68 -8.25 -4.199 1 92.69 76 TYR A C 1
ATOM 598 O O . TYR A 1 76 ? -10.141 -7.746 -5.23 1 92.69 76 TYR A O 1
ATOM 606 N N . CYS A 1 77 ? -8.445 -8.617 -4.148 1 94.62 77 CYS A N 1
ATOM 607 C CA . CYS A 1 77 ? -7.523 -8.367 -5.254 1 94.62 77 CYS A CA 1
ATOM 608 C C . CYS A 1 77 ? -7.926 -9.164 -6.488 1 94.62 77 CYS A C 1
ATOM 610 O O . CYS A 1 77 ? -7.645 -8.75 -7.617 1 94.62 77 CYS A O 1
ATOM 612 N N . LEU A 1 78 ? -8.586 -10.273 -6.281 1 97.25 78 LEU A N 1
ATOM 613 C CA . LEU A 1 78 ? -8.961 -11.148 -7.391 1 97.25 78 LEU A CA 1
ATOM 614 C C . LEU A 1 78 ? -10.086 -10.523 -8.211 1 97.25 78 LEU A C 1
ATOM 616 O O . LEU A 1 78 ? -10.336 -10.938 -9.344 1 97.25 78 LEU A O 1
ATOM 620 N N . GLY A 1 79 ? -10.828 -9.633 -7.633 1 96.19 79 GLY A N 1
ATOM 621 C CA . GLY A 1 79 ? -11.844 -8.891 -8.359 1 96.19 79 GLY A CA 1
ATOM 622 C C . GLY A 1 79 ? -11.328 -7.59 -8.945 1 96.19 79 GLY A C 1
ATOM 623 O O . GLY A 1 79 ? -12.117 -6.699 -9.281 1 96.19 79 GLY A O 1
ATOM 624 N N . GLY A 1 80 ? -10 -7.438 -8.992 1 96.12 80 GLY A N 1
ATOM 625 C CA . GLY A 1 80 ? -9.391 -6.203 -9.461 1 96.12 80 GLY A CA 1
ATOM 626 C C . GLY A 1 80 ? -8.797 -6.324 -10.852 1 96.12 80 GLY A C 1
ATOM 627 O O . GLY A 1 80 ? -9.273 -7.105 -11.672 1 96.12 80 GLY A O 1
ATOM 628 N N . GLU A 1 81 ? -7.793 -5.445 -11.117 1 97 81 GLU A N 1
ATOM 629 C CA . GLU A 1 81 ? -7.086 -5.391 -12.391 1 97 81 GLU A CA 1
ATOM 630 C C . GLU A 1 81 ? -5.602 -5.094 -12.188 1 97 81 GLU A C 1
ATOM 632 O O . GLU A 1 81 ? -5.223 -4.438 -11.211 1 97 81 GLU A O 1
ATOM 637 N N . VAL A 1 82 ? -4.84 -5.582 -13.094 1 97.62 82 VAL A N 1
ATOM 638 C CA . VAL A 1 82 ? -3.42 -5.242 -13.109 1 97.62 82 VAL A CA 1
ATOM 639 C C . VAL A 1 82 ? -3.18 -4.078 -14.07 1 97.62 82 VAL A C 1
ATOM 641 O O . VAL A 1 82 ? -3.512 -4.168 -15.258 1 97.62 82 VAL A O 1
ATOM 644 N N . VAL A 1 83 ? -2.637 -2.996 -13.578 1 96.56 83 VAL A N 1
ATOM 645 C CA . VAL A 1 83 ? -2.377 -1.803 -14.375 1 96.56 83 VAL A CA 1
ATOM 646 C C . VAL A 1 83 ? -0.925 -1.365 -14.195 1 96.56 83 VAL A C 1
ATOM 648 O O . VAL A 1 83 ? -0.292 -1.694 -13.188 1 96.56 83 VAL A O 1
ATOM 651 N N . PRO A 1 84 ? -0.329 -0.688 -15.141 1 95.88 84 PRO A N 1
ATOM 652 C CA . PRO A 1 84 ? 1.044 -0.212 -14.961 1 95.88 84 PRO A CA 1
ATOM 653 C C . PRO A 1 84 ? 1.131 1.003 -14.039 1 95.88 84 PRO A C 1
ATOM 655 O O . PRO A 1 84 ? 0.212 1.826 -14.008 1 95.88 84 PRO A O 1
ATOM 658 N N . ASN A 1 85 ? 2.146 1.121 -13.242 1 94 85 ASN A N 1
ATOM 659 C CA . ASN A 1 85 ? 2.447 2.361 -12.531 1 94 85 ASN A CA 1
ATOM 660 C C . ASN A 1 85 ? 3.26 3.318 -13.398 1 94 85 ASN A C 1
ATOM 662 O O . ASN A 1 85 ? 3.43 3.088 -14.594 1 94 85 ASN A O 1
ATOM 666 N N . ALA A 1 86 ? 3.746 4.34 -12.828 1 88.38 86 ALA A N 1
ATOM 667 C CA . ALA A 1 86 ? 4.418 5.395 -13.586 1 88.38 86 ALA A CA 1
ATOM 668 C C . ALA A 1 86 ? 5.711 4.883 -14.211 1 88.38 86 ALA A C 1
ATOM 670 O O . ALA A 1 86 ? 6.168 5.414 -15.227 1 88.38 86 ALA A O 1
ATOM 671 N N . LEU A 1 87 ? 6.277 3.795 -13.617 1 91.69 87 LEU A N 1
ATOM 672 C CA . LEU A 1 87 ? 7.527 3.244 -14.125 1 91.69 87 LEU A CA 1
ATOM 673 C C . LEU A 1 87 ? 7.262 2.074 -15.07 1 91.69 87 LEU A C 1
ATOM 675 O O . LEU A 1 87 ? 8.195 1.428 -15.539 1 91.69 87 LEU A O 1
ATOM 679 N N . GLY A 1 88 ? 6.012 1.754 -15.234 1 93.62 88 GLY A N 1
ATOM 680 C CA . GLY A 1 88 ? 5.633 0.666 -16.125 1 93.62 88 GLY A CA 1
ATOM 681 C C . GLY A 1 88 ? 5.539 -0.674 -15.422 1 93.62 88 GLY A C 1
ATOM 682 O O . GLY A 1 88 ? 5.258 -1.695 -16.047 1 93.62 88 GLY A O 1
ATOM 683 N N . GLU A 1 89 ? 5.785 -0.709 -14.156 1 96.12 89 GLU A N 1
ATOM 684 C CA . GLU A 1 89 ? 5.645 -1.942 -13.391 1 96.12 89 GLU A CA 1
ATOM 685 C C . GLU A 1 89 ? 4.176 -2.258 -13.117 1 96.12 89 GLU A C 1
ATOM 687 O O . GLU A 1 89 ? 3.367 -1.348 -12.93 1 96.12 89 GLU A O 1
ATOM 692 N N . PRO A 1 90 ? 3.834 -3.488 -13.18 1 96.94 90 PRO A N 1
ATOM 693 C CA . PRO A 1 90 ? 2.447 -3.836 -12.859 1 96.94 90 PRO A CA 1
ATOM 694 C C . PRO A 1 90 ? 2.082 -3.541 -11.406 1 96.94 90 PRO A C 1
ATOM 696 O O . PRO A 1 90 ? 2.912 -3.717 -10.508 1 96.94 90 PRO A O 1
ATOM 699 N N . GLU A 1 91 ? 0.934 -3.104 -11.195 1 96.94 91 GLU A N 1
ATOM 700 C CA . GLU A 1 91 ? 0.331 -2.832 -9.891 1 96.94 91 GLU A CA 1
ATOM 701 C C . GLU A 1 91 ? -1.133 -3.262 -9.859 1 96.94 91 GLU A C 1
ATOM 703 O O . GLU A 1 91 ? -1.787 -3.33 -10.906 1 96.94 91 GLU A O 1
ATOM 708 N N . LEU A 1 92 ? -1.64 -3.607 -8.695 1 97.06 92 LEU A N 1
ATOM 709 C CA . LEU A 1 92 ? -3.008 -4.102 -8.57 1 97.06 92 LEU A CA 1
ATOM 710 C C . LEU A 1 92 ? -3.957 -2.973 -8.18 1 97.06 92 LEU A C 1
ATOM 712 O O . LEU A 1 92 ? -3.742 -2.297 -7.172 1 97.06 92 LEU A O 1
ATOM 716 N N . LEU A 1 93 ? -4.895 -2.725 -8.984 1 96.31 93 LEU A N 1
ATOM 717 C CA . LEU A 1 93 ? -6.027 -1.866 -8.656 1 96.31 93 LEU A CA 1
ATOM 718 C C . LEU A 1 93 ? -7.219 -2.691 -8.18 1 96.31 93 LEU A C 1
ATOM 720 O O . LEU A 1 93 ? -7.879 -3.354 -8.984 1 96.31 93 LEU A O 1
ATOM 724 N N . CYS A 1 94 ? -7.445 -2.703 -6.914 1 94.38 94 CYS A N 1
ATOM 725 C CA . CYS A 1 94 ? -8.578 -3.414 -6.328 1 94.38 94 CYS A CA 1
ATOM 726 C C . CYS A 1 94 ? -9.82 -2.535 -6.309 1 94.38 94 CYS A C 1
ATOM 728 O O . CYS A 1 94 ? -10.125 -1.908 -5.293 1 94.38 94 CYS A O 1
ATOM 730 N N . ASN A 1 95 ? -10.539 -2.562 -7.402 1 92.25 95 ASN A N 1
ATOM 731 C CA . ASN A 1 95 ? -11.672 -1.659 -7.602 1 92.25 95 ASN A CA 1
ATOM 732 C C . ASN A 1 95 ? -12.992 -2.42 -7.684 1 92.25 95 ASN A C 1
ATOM 734 O O . ASN A 1 95 ? -13.977 -1.903 -8.211 1 92.25 95 ASN A O 1
ATOM 738 N N . ASN A 1 96 ? -12.945 -3.662 -7.355 1 93.31 96 ASN A N 1
ATOM 739 C CA . ASN A 1 96 ? -14.117 -4.531 -7.383 1 93.31 96 ASN A CA 1
ATOM 740 C C . ASN A 1 96 ? -14.734 -4.59 -8.773 1 93.31 96 ASN A C 1
ATOM 742 O O . ASN A 1 96 ? -15.961 -4.633 -8.914 1 93.31 96 ASN A O 1
ATOM 746 N N . ARG A 1 97 ? -13.898 -4.496 -9.75 1 93.31 97 ARG A N 1
ATOM 747 C CA . ARG A 1 97 ? -14.352 -4.758 -11.117 1 93.31 97 ARG A CA 1
ATOM 748 C C . ARG A 1 97 ? -15.133 -6.062 -11.195 1 93.31 97 ARG A C 1
ATOM 750 O O . ARG A 1 97 ? -16.078 -6.184 -11.984 1 93.31 97 ARG A O 1
ATOM 757 N N . GLY A 1 98 ? -14.656 -7.023 -10.383 1 96 98 GLY A N 1
ATOM 758 C CA . GLY A 1 98 ? -15.32 -8.312 -10.328 1 96 98 GLY A CA 1
ATOM 759 C C . GLY A 1 98 ? -14.617 -9.391 -11.133 1 96 98 GLY A C 1
ATOM 760 O O . GLY A 1 98 ? -13.523 -9.164 -11.656 1 96 98 GLY A O 1
ATOM 761 N N . VAL A 1 99 ? -15.219 -10.57 -11.148 1 98.31 99 VAL A N 1
ATOM 762 C CA . VAL A 1 99 ? -14.688 -11.758 -11.805 1 98.31 99 VAL A CA 1
ATOM 763 C C . VAL A 1 99 ? -15.633 -12.195 -12.922 1 98.31 99 VAL A C 1
ATOM 765 O O . VAL A 1 99 ? -16.828 -12.367 -12.703 1 98.31 99 VAL A O 1
ATOM 768 N N . ASP A 1 100 ? -15.055 -12.289 -14.164 1 98.38 100 ASP A N 1
ATOM 769 C CA . ASP A 1 100 ? -15.867 -12.852 -15.242 1 98.38 100 ASP A CA 1
ATOM 770 C C . ASP A 1 100 ? -16.297 -14.281 -14.914 1 98.38 100 ASP A C 1
ATOM 772 O O . ASP A 1 100 ? -15.461 -15.117 -14.555 1 98.38 100 ASP A O 1
ATOM 776 N N . PHE A 1 101 ? -17.578 -14.492 -14.977 1 98.5 101 PHE A N 1
ATOM 777 C CA . PHE A 1 101 ? -18.156 -15.797 -14.672 1 98.5 101 PHE A CA 1
ATOM 778 C C . PHE A 1 101 ? -19 -16.297 -15.844 1 98.5 101 PHE A C 1
ATOM 780 O O . PHE A 1 101 ? -20 -15.688 -16.203 1 98.5 101 PHE A O 1
ATOM 787 N N . VAL A 1 102 ? -18.578 -17.422 -16.391 1 98.25 102 VAL A N 1
ATOM 788 C CA . VAL A 1 102 ? -19.266 -18 -17.531 1 98.25 102 VAL A CA 1
ATOM 789 C C . VAL A 1 102 ? -20.016 -19.266 -17.109 1 98.25 102 VAL A C 1
ATOM 791 O O . VAL A 1 102 ? -19.438 -20.156 -16.469 1 98.25 102 VAL A O 1
ATOM 794 N N . GLU A 1 103 ? -21.266 -19.328 -17.391 1 98.38 103 GLU A N 1
ATOM 795 C CA . GLU A 1 103 ? -22.031 -20.578 -17.312 1 98.38 103 GLU A CA 1
ATOM 796 C C . GLU A 1 103 ? -22.141 -21.234 -18.688 1 98.38 103 GLU A C 1
ATOM 798 O O . GLU A 1 103 ? -22.453 -20.578 -19.672 1 98.38 103 GLU A O 1
ATOM 803 N N . ALA A 1 104 ? -21.797 -22.469 -18.719 1 98.38 104 ALA A N 1
ATOM 804 C CA . ALA A 1 104 ? -21.812 -23.141 -20.016 1 98.38 104 ALA A CA 1
ATOM 805 C C . ALA A 1 104 ? -22.391 -24.547 -19.906 1 98.38 104 ALA A C 1
ATOM 807 O O . ALA A 1 104 ? -22.703 -25 -18.797 1 98.38 104 ALA A O 1
ATOM 808 N N . TYR A 1 105 ? -22.672 -25.172 -21.078 1 98.06 105 TYR A N 1
ATOM 809 C CA . TYR A 1 105 ? -23.141 -26.547 -21.219 1 98.06 105 TYR A CA 1
ATOM 810 C C . TYR A 1 105 ? -22.312 -27.297 -22.25 1 98.06 105 TYR A C 1
ATOM 812 O O . TYR A 1 105 ? -22.031 -26.766 -23.328 1 98.06 105 TYR A O 1
ATOM 820 N N . ALA A 1 106 ? -21.844 -28.422 -21.875 1 98 106 ALA A N 1
ATOM 821 C CA . ALA A 1 106 ? -21.125 -29.281 -22.797 1 98 106 ALA A CA 1
ATOM 822 C C . ALA A 1 106 ? -21.906 -30.562 -23.078 1 98 106 ALA A C 1
ATOM 824 O O . ALA A 1 106 ? -22.328 -31.25 -22.141 1 98 106 ALA A O 1
ATOM 825 N N . ASP A 1 107 ? -22.031 -30.922 -24.344 1 96.88 107 ASP A N 1
ATOM 826 C CA . ASP A 1 107 ? -22.766 -32.125 -24.734 1 96.88 107 ASP A CA 1
ATOM 827 C C . ASP A 1 107 ? -21.859 -33.344 -24.703 1 96.88 107 ASP A C 1
ATOM 829 O O . ASP A 1 107 ? -21.672 -34.031 -25.719 1 96.88 107 ASP A O 1
ATOM 833 N N . ILE A 1 108 ? -21.375 -33.625 -23.531 1 97.38 108 ILE A N 1
ATOM 834 C CA . ILE A 1 108 ? -20.5 -34.781 -23.312 1 97.38 108 ILE A CA 1
ATOM 835 C C . ILE A 1 108 ? -20.672 -35.281 -21.875 1 97.38 108 ILE A C 1
ATOM 837 O O . ILE A 1 108 ? -20.969 -34.531 -20.969 1 97.38 108 ILE A O 1
ATOM 841 N N . GLU A 1 109 ? -20.562 -36.562 -21.703 1 96.81 109 GLU A N 1
ATOM 842 C CA . GLU A 1 109 ? -20.562 -37.156 -20.375 1 96.81 109 GLU A CA 1
ATOM 843 C C . GLU A 1 109 ? -19.172 -37.094 -19.75 1 96.81 109 GLU A C 1
ATOM 845 O O . GLU A 1 109 ? -18.156 -37.188 -20.453 1 96.81 109 GLU A O 1
ATOM 850 N N . LEU A 1 110 ? -19.156 -37.031 -18.422 1 97.19 110 LEU A N 1
ATOM 851 C CA . LEU A 1 110 ? -17.906 -36.906 -17.672 1 97.19 110 LEU A CA 1
ATOM 852 C C . LEU A 1 110 ? -16.969 -38.062 -18.016 1 97.19 110 LEU A C 1
ATOM 854 O O . LEU A 1 110 ? -15.773 -37.844 -18.25 1 97.19 110 LEU A O 1
ATOM 858 N N . ARG A 1 111 ? -17.469 -39.281 -18.094 1 96.25 111 ARG A N 1
ATOM 859 C CA . ARG A 1 111 ? -16.656 -40.469 -18.312 1 96.25 111 ARG A CA 1
ATOM 860 C C . ARG A 1 111 ? -16.031 -40.469 -19.703 1 96.25 111 ARG A C 1
ATOM 862 O O . ARG A 1 111 ? -15.078 -41.188 -19.969 1 96.25 111 ARG A O 1
ATOM 869 N N . ASN A 1 112 ? -16.594 -39.656 -20.594 1 96.5 112 ASN A N 1
ATOM 870 C CA . ASN A 1 112 ? -16.141 -39.656 -21.984 1 96.5 112 ASN A CA 1
ATOM 871 C C . ASN A 1 112 ? -15.086 -38.562 -22.234 1 96.5 112 ASN A C 1
ATOM 873 O O . ASN A 1 112 ? -14.555 -38.438 -23.328 1 96.5 112 ASN A O 1
ATOM 877 N N . LEU A 1 113 ? -14.789 -37.75 -21.234 1 96.31 113 LEU A N 1
ATOM 878 C CA . LEU A 1 113 ? -13.695 -36.781 -21.359 1 96.31 113 LEU A CA 1
ATOM 879 C C . LEU A 1 113 ? -12.352 -37.5 -21.484 1 96.31 113 LEU A C 1
ATOM 881 O O . LEU A 1 113 ? -12.125 -38.531 -20.812 1 96.31 113 LEU A O 1
ATOM 885 N N . ASN A 1 114 ? -11.484 -37 -22.375 1 96.25 114 ASN A N 1
ATOM 886 C CA . ASN A 1 114 ? -10.125 -37.531 -22.469 1 96.25 114 ASN A CA 1
ATOM 887 C C . ASN A 1 114 ? -9.203 -36.906 -21.438 1 96.25 114 ASN A C 1
ATOM 889 O O . ASN A 1 114 ? -8.508 -35.906 -21.719 1 96.25 114 ASN A O 1
ATOM 893 N N . PHE A 1 115 ? -9.102 -37.5 -20.25 1 96.38 115 PHE A N 1
ATOM 894 C CA . PHE A 1 115 ? -8.32 -36.938 -19.141 1 96.38 115 PHE A CA 1
ATOM 895 C C . PHE A 1 115 ? -6.828 -37.031 -19.453 1 96.38 115 PHE A C 1
ATOM 897 O O . PHE A 1 115 ? -6.047 -36.219 -18.953 1 96.38 115 PHE A O 1
ATOM 904 N N . HIS A 1 116 ? -6.43 -37.969 -20.234 1 96.69 116 HIS A N 1
ATOM 905 C CA . HIS A 1 116 ? -5.031 -38.125 -20.609 1 96.69 116 HIS A CA 1
ATOM 906 C C . HIS A 1 116 ? -4.582 -37.031 -21.562 1 96.69 116 HIS A C 1
ATOM 908 O O . HIS A 1 116 ? -3.412 -36.625 -21.547 1 96.69 116 HIS A O 1
ATOM 914 N N . ASN A 1 117 ? -5.484 -36.562 -22.391 1 95.75 117 ASN A N 1
ATOM 915 C CA . ASN A 1 117 ? -5.18 -35.531 -23.375 1 95.75 117 ASN A CA 1
ATOM 916 C C . ASN A 1 117 ? -6.035 -34.281 -23.172 1 95.75 117 ASN A C 1
ATOM 918 O O . ASN A 1 117 ? -6.957 -34.031 -23.938 1 95.75 117 ASN A O 1
ATOM 922 N N . PRO A 1 118 ? -5.625 -33.469 -22.25 1 94.31 118 PRO A N 1
ATOM 923 C CA . PRO A 1 118 ? -6.41 -32.281 -21.984 1 94.31 118 PRO A CA 1
ATOM 924 C C . PRO A 1 118 ? -6.438 -31.297 -23.156 1 94.31 118 PRO A C 1
ATOM 926 O O . PRO A 1 118 ? -7.316 -30.438 -23.234 1 94.31 118 PRO A O 1
ATOM 929 N N . ASP A 1 119 ? -5.523 -31.344 -24.109 1 92.5 119 ASP A N 1
ATOM 930 C CA . ASP A 1 119 ? -5.559 -30.484 -25.281 1 92.5 119 ASP A CA 1
ATOM 931 C C . ASP A 1 119 ? -6.812 -30.75 -26.125 1 92.5 119 ASP A C 1
ATOM 933 O O . ASP A 1 119 ? -7.301 -29.859 -26.812 1 92.5 119 ASP A O 1
ATOM 937 N N . ASP A 1 120 ? -7.254 -31.906 -25.969 1 92.25 120 ASP A N 1
ATOM 938 C CA . ASP A 1 120 ? -8.43 -32.312 -26.734 1 92.25 120 ASP A CA 1
ATOM 939 C C . ASP A 1 120 ? -9.711 -31.969 -25.984 1 92.25 120 ASP A C 1
ATOM 941 O O . ASP A 1 120 ? -10.664 -31.438 -26.562 1 92.25 120 ASP A O 1
ATOM 945 N N . SER A 1 121 ? -9.742 -32.188 -24.719 1 93.38 121 SER A N 1
ATOM 946 C CA . SER A 1 121 ? -11.008 -32.156 -23.984 1 93.38 121 SER A CA 1
ATOM 947 C C . SER A 1 121 ? -11.125 -30.906 -23.141 1 93.38 121 SER A C 1
ATOM 949 O O . SER A 1 121 ? -12.234 -30.484 -22.797 1 93.38 121 SER A O 1
ATOM 951 N N . ILE A 1 122 ? -10.031 -30.344 -22.734 1 94.19 122 ILE A N 1
ATOM 952 C CA . ILE A 1 122 ? -10.102 -29.281 -21.719 1 94.19 122 ILE A CA 1
ATOM 953 C C . ILE A 1 122 ? -9.789 -27.938 -22.375 1 94.19 122 ILE A C 1
ATOM 955 O O . ILE A 1 122 ? -10.523 -26.969 -22.188 1 94.19 122 ILE A O 1
ATOM 959 N N . GLU A 1 123 ? -8.727 -27.875 -23.172 1 93.12 123 GLU A N 1
ATOM 960 C CA . GLU A 1 123 ? -8.219 -26.641 -23.75 1 93.12 123 GLU A CA 1
ATOM 961 C C . GLU A 1 123 ? -9.273 -25.969 -24.609 1 93.12 123 GLU A C 1
ATOM 963 O O . GLU A 1 123 ? -9.883 -26.609 -25.469 1 93.12 123 GLU A O 1
ATOM 968 N N . GLY A 1 124 ? -9.5 -24.75 -24.312 1 92.06 124 GLY A N 1
ATOM 969 C CA . GLY A 1 124 ? -10.422 -23.969 -25.109 1 92.06 124 GLY A CA 1
ATOM 970 C C . GLY A 1 124 ? -11.875 -24.297 -24.844 1 92.06 124 GLY A C 1
ATOM 971 O O . GLY A 1 124 ? -12.773 -23.75 -25.5 1 92.06 124 GLY A O 1
ATOM 972 N N . LYS A 1 125 ? -12.148 -25.156 -23.938 1 95.75 125 LYS A N 1
ATOM 973 C CA . LYS A 1 125 ? -13.516 -25.609 -23.703 1 95.75 125 LYS A CA 1
ATOM 974 C C . LYS A 1 125 ? -13.945 -25.328 -22.266 1 95.75 125 LYS A C 1
ATOM 976 O O . LYS A 1 125 ? -14.922 -24.625 -22.031 1 95.75 125 LYS A O 1
ATOM 981 N N . PHE A 1 126 ? -13.148 -25.797 -21.328 1 97.44 126 PHE A N 1
ATOM 982 C CA . PHE A 1 126 ? -13.617 -25.734 -19.953 1 97.44 126 PHE A CA 1
ATOM 983 C C . PHE A 1 126 ? -12.891 -24.641 -19.188 1 97.44 126 PHE A C 1
ATOM 985 O O . PHE A 1 126 ? -13.484 -23.953 -18.344 1 97.44 126 PHE A O 1
ATOM 992 N N . VAL A 1 127 ? -11.594 -24.516 -19.344 1 97 127 VAL A N 1
ATOM 993 C CA . VAL A 1 127 ? -10.836 -23.453 -18.688 1 97 127 VAL A CA 1
ATOM 994 C C . VAL A 1 127 ? -11.031 -22.125 -19.422 1 97 127 VAL A C 1
ATOM 996 O O . VAL A 1 127 ? -10.766 -22.047 -20.625 1 97 127 VAL A O 1
ATOM 999 N N . PRO A 1 128 ? -11.523 -21.125 -18.734 1 96.06 128 PRO A N 1
ATOM 1000 C CA . PRO A 1 128 ? -11.812 -19.875 -19.438 1 96.06 128 PRO A CA 1
ATOM 1001 C C . PRO A 1 128 ? -10.547 -19.125 -19.844 1 96.06 128 PRO A C 1
ATOM 1003 O O . PRO A 1 128 ? -9.531 -19.188 -19.156 1 96.06 128 PRO A O 1
ATOM 1006 N N . LYS A 1 129 ? -10.656 -18.469 -20.969 1 92.38 129 LYS A N 1
ATOM 1007 C CA . LYS A 1 129 ? -9.641 -17.469 -21.328 1 92.38 129 LYS A CA 1
ATOM 1008 C C . LYS A 1 129 ? -9.875 -16.156 -20.578 1 92.38 129 LYS A C 1
ATOM 1010 O O . LYS A 1 129 ? -10.906 -15.508 -20.766 1 92.38 129 LYS A O 1
ATOM 1015 N N . LYS A 1 130 ? -8.961 -15.859 -19.781 1 92.94 130 LYS A N 1
ATOM 1016 C CA . LYS A 1 130 ? -9.086 -14.617 -19.031 1 92.94 130 LYS A CA 1
ATOM 1017 C C . LYS A 1 130 ? -8.805 -13.406 -19.922 1 92.94 130 LYS A C 1
ATOM 1019 O O . LYS A 1 130 ? -7.676 -13.211 -20.375 1 92.94 130 LYS A O 1
ATOM 1024 N N . LYS A 1 131 ? -9.734 -12.609 -20.172 1 89.81 131 LYS A N 1
ATOM 1025 C CA . LYS A 1 131 ? -9.602 -11.445 -21.031 1 89.81 131 LYS A CA 1
ATOM 1026 C C . LYS A 1 131 ? -9.297 -10.188 -20.219 1 89.81 131 LYS A C 1
ATOM 1028 O O . LYS A 1 131 ? -8.586 -9.297 -20.688 1 89.81 131 LYS A O 1
ATOM 1033 N N . ARG A 1 132 ? -9.898 -10.133 -19.094 1 91 132 ARG A N 1
ATOM 1034 C CA . ARG A 1 132 ? -9.719 -8.984 -18.203 1 91 132 ARG A CA 1
ATOM 1035 C C . ARG A 1 132 ? -9.609 -9.414 -16.75 1 91 132 ARG A C 1
ATOM 1037 O O . ARG A 1 132 ? -9.93 -10.555 -16.406 1 91 132 ARG A O 1
ATOM 1044 N N . GLY A 1 133 ? -9.117 -8.578 -16 1 96.69 133 GLY A N 1
ATOM 1045 C CA . GLY A 1 133 ? -9.102 -8.812 -14.57 1 96.69 133 GLY A CA 1
ATOM 1046 C C . GLY A 1 133 ? -8.031 -9.797 -14.141 1 96.69 133 GLY A C 1
ATOM 1047 O O . GLY A 1 133 ? -7.062 -10.023 -14.867 1 96.69 133 GLY A O 1
ATOM 1048 N N . VAL A 1 134 ? -8.195 -10.281 -12.953 1 98.19 134 VAL A N 1
ATOM 1049 C CA . VAL A 1 134 ? -7.168 -11.094 -12.305 1 98.19 134 VAL A CA 1
ATOM 1050 C C . VAL A 1 134 ? -7.598 -12.555 -12.281 1 98.19 134 VAL A C 1
ATOM 1052 O O . VAL A 1 134 ? -6.758 -13.453 -12.289 1 98.19 134 VAL A O 1
ATOM 1055 N N . LEU A 1 135 ? -8.93 -12.797 -12.281 1 98.62 135 LEU A N 1
ATOM 1056 C CA . LEU A 1 135 ? -9.523 -14.125 -12.18 1 98.62 135 LEU A CA 1
ATOM 1057 C C . LEU A 1 135 ? -10.719 -14.258 -13.117 1 98.62 135 LEU A C 1
ATOM 1059 O O . LEU A 1 135 ? -11.5 -13.32 -13.273 1 98.62 135 LEU A O 1
ATOM 1063 N N . ALA A 1 136 ? -10.859 -15.352 -13.773 1 98.5 136 ALA A N 1
ATOM 1064 C CA . ALA A 1 136 ? -12.047 -15.742 -14.523 1 98.5 136 ALA A CA 1
ATOM 1065 C C . ALA A 1 136 ? -12.516 -17.141 -14.125 1 98.5 136 ALA A C 1
ATOM 1067 O O . ALA A 1 136 ? -11.695 -18 -13.805 1 98.5 136 ALA A O 1
ATOM 1068 N N . VAL A 1 137 ? -13.781 -17.297 -14.117 1 98.75 137 VAL A N 1
ATOM 1069 C CA . VAL A 1 137 ? -14.359 -18.578 -13.727 1 98.75 137 VAL A CA 1
ATOM 1070 C C . VAL A 1 137 ? -15.328 -19.062 -14.797 1 98.75 137 VAL A C 1
ATOM 1072 O O . VAL A 1 137 ? -16.062 -18.266 -15.383 1 98.75 137 VAL A O 1
ATOM 1075 N N . GLN A 1 138 ? -15.281 -20.312 -15.109 1 98.69 138 GLN A N 1
ATOM 1076 C CA . GLN A 1 138 ? -16.297 -20.953 -15.938 1 98.69 138 GLN A CA 1
ATOM 1077 C C . GLN A 1 138 ? -16.859 -22.203 -15.258 1 98.69 138 GLN A C 1
ATOM 1079 O O . GLN A 1 138 ? -16.094 -23.047 -14.773 1 98.69 138 GLN A O 1
ATOM 1084 N N . ALA A 1 139 ? -18.109 -22.234 -15.109 1 98.62 139 ALA A N 1
ATOM 1085 C CA . ALA A 1 139 ? -18.828 -23.438 -14.68 1 98.62 139 ALA A CA 1
ATOM 1086 C C . ALA A 1 139 ? -19.594 -24.062 -15.836 1 98.62 139 ALA A C 1
ATOM 1088 O O . ALA A 1 139 ? -20.422 -23.391 -16.469 1 98.62 139 ALA A O 1
ATOM 1089 N N . THR A 1 140 ? -19.312 -25.328 -16.125 1 98.5 140 THR A N 1
ATOM 1090 C CA . THR A 1 140 ? -19.906 -25.984 -17.281 1 98.5 140 THR A CA 1
ATOM 1091 C C . THR A 1 140 ? -20.688 -27.234 -16.859 1 98.5 140 THR A C 1
ATOM 1093 O O . THR A 1 140 ? -20.109 -28.156 -16.297 1 98.5 140 THR A O 1
ATOM 1096 N N . GLU A 1 141 ? -21.938 -27.234 -17.141 1 97.94 141 GLU A N 1
ATOM 1097 C CA . GLU A 1 141 ? -22.766 -28.422 -16.953 1 97.94 141 GLU A CA 1
ATOM 1098 C C . GLU A 1 141 ? -22.5 -29.453 -18.047 1 97.94 141 GLU A C 1
ATOM 1100 O O . GLU A 1 141 ? -22.375 -29.094 -19.219 1 97.94 141 GLU A O 1
ATOM 1105 N N . LEU A 1 142 ? -22.375 -30.688 -17.641 1 97.44 142 LEU A N 1
ATOM 1106 C CA . LEU A 1 142 ? -22.156 -31.781 -18.594 1 97.44 142 LEU A CA 1
ATOM 1107 C C . LEU A 1 142 ? -23.469 -32.5 -18.891 1 97.44 142 LEU A C 1
ATOM 1109 O O . LEU A 1 142 ? -24.438 -32.375 -18.141 1 97.44 142 LEU A O 1
ATOM 1113 N N . LYS A 1 143 ? -23.453 -33.281 -19.922 1 95.75 143 LYS A N 1
ATOM 1114 C CA . LYS A 1 143 ? -24.625 -34.031 -20.359 1 95.75 143 LYS A CA 1
ATOM 1115 C C . LYS A 1 143 ? -25.141 -34.969 -19.281 1 95.75 143 LYS A C 1
ATOM 1117 O O . LYS A 1 143 ? -26.344 -35.156 -19.141 1 95.75 143 LYS A O 1
ATOM 1122 N N . CYS A 1 144 ? -24.328 -35.5 -18.453 1 95.12 144 CYS A N 1
ATOM 1123 C CA . CYS A 1 144 ? -24.688 -36.469 -17.422 1 95.12 144 CYS A CA 1
ATOM 1124 C C . CYS A 1 144 ? -25.141 -35.781 -16.141 1 95.12 144 CYS A C 1
ATOM 1126 O O . CYS A 1 144 ? -25.438 -36.438 -15.141 1 95.12 144 CYS A O 1
ATOM 1128 N N . GLY A 1 145 ? -25.047 -34.469 -16.141 1 94.56 145 GLY A N 1
ATOM 1129 C CA . GLY A 1 145 ? -25.453 -33.719 -14.961 1 94.56 145 GLY A CA 1
ATOM 1130 C C . GLY A 1 145 ? -24.281 -33.312 -14.078 1 94.56 145 GLY A C 1
ATOM 1131 O O . GLY A 1 145 ? -24.438 -32.562 -13.125 1 94.56 145 GLY A O 1
ATOM 1132 N N . GLY A 1 146 ? -23.094 -33.875 -14.391 1 96 146 GLY A N 1
ATOM 1133 C CA . GLY A 1 146 ? -21.891 -33.406 -13.711 1 96 146 GLY A CA 1
ATOM 1134 C C . GLY A 1 146 ? -21.547 -31.969 -14.047 1 96 146 GLY A C 1
ATOM 1135 O O . GLY A 1 146 ? -22.188 -31.344 -14.898 1 96 146 GLY A O 1
ATOM 1136 N N . ILE A 1 147 ? -20.625 -31.391 -13.352 1 97.25 147 ILE A N 1
ATOM 1137 C CA . ILE A 1 147 ? -20.219 -30.016 -13.609 1 97.25 147 ILE A CA 1
ATOM 1138 C C . ILE A 1 147 ? -18.688 -29.906 -13.57 1 97.25 147 ILE A C 1
ATOM 1140 O O . ILE A 1 147 ? -18.031 -30.625 -12.82 1 97.25 147 ILE A O 1
ATOM 1144 N N . VAL A 1 148 ? -18.125 -29.109 -14.438 1 98.19 148 VAL A N 1
ATOM 1145 C CA . VAL A 1 148 ? -16.719 -28.719 -14.391 1 98.19 148 VAL A CA 1
ATOM 1146 C C . VAL A 1 148 ? -16.594 -27.266 -13.961 1 98.19 148 VAL A C 1
ATOM 1148 O O . VAL A 1 148 ? -17.219 -26.375 -14.562 1 98.19 148 VAL A O 1
ATOM 1151 N N . VAL A 1 149 ? -15.922 -27.031 -12.859 1 98.69 149 VAL A N 1
ATOM 1152 C CA . VAL A 1 149 ? -15.617 -25.672 -12.391 1 98.69 149 VAL A CA 1
ATOM 1153 C C . VAL A 1 149 ? -14.156 -25.344 -12.664 1 98.69 149 VAL A C 1
ATOM 1155 O O . VAL A 1 149 ? -13.258 -26.047 -12.18 1 98.69 149 VAL A O 1
ATOM 1158 N N . ALA A 1 150 ? -13.914 -24.344 -13.445 1 98.56 150 ALA A N 1
ATOM 1159 C CA . ALA A 1 150 ? -12.547 -24.016 -13.836 1 98.56 150 ALA A CA 1
ATOM 1160 C C . ALA A 1 150 ? -12.25 -22.547 -13.609 1 98.56 150 ALA A C 1
ATOM 1162 O O . ALA A 1 150 ? -13.172 -21.719 -13.602 1 98.56 150 ALA A O 1
ATOM 1163 N N . CYS A 1 151 ? -11.047 -22.234 -13.375 1 98.44 151 CYS A N 1
ATOM 1164 C CA . CYS A 1 151 ? -10.578 -20.875 -13.141 1 98.44 151 CYS A CA 1
ATOM 1165 C C . CYS A 1 151 ? -9.328 -20.578 -13.969 1 98.44 151 CYS A C 1
ATOM 1167 O O . CYS A 1 151 ? -8.57 -21.5 -14.305 1 98.44 151 CYS A O 1
ATOM 1169 N N . ALA A 1 152 ? -9.172 -19.375 -14.32 1 98.06 152 ALA A N 1
ATOM 1170 C CA . ALA A 1 152 ? -7.922 -18.828 -14.852 1 98.06 152 ALA A CA 1
ATOM 1171 C C . ALA A 1 152 ? -7.414 -17.672 -14.008 1 98.06 152 ALA A C 1
ATOM 1173 O O . ALA A 1 152 ? -8.141 -16.703 -13.773 1 98.06 152 ALA A O 1
ATOM 1174 N N . PHE A 1 153 ? -6.184 -17.766 -13.531 1 97.94 153 PHE A N 1
ATOM 1175 C CA . PHE A 1 153 ? -5.574 -16.781 -12.656 1 97.94 153 PHE A CA 1
ATOM 1176 C C . PHE A 1 153 ? -4.473 -16.016 -13.391 1 97.94 153 PHE A C 1
ATOM 1178 O O . PHE A 1 153 ? -3.715 -16.594 -14.164 1 97.94 153 PHE A O 1
ATOM 1185 N N . ASP A 1 154 ? -4.348 -14.727 -13.148 1 97.56 154 ASP A N 1
ATOM 1186 C CA . ASP A 1 154 ? -3.172 -13.969 -13.547 1 97.56 154 ASP A CA 1
ATOM 1187 C C . ASP A 1 154 ? -1.947 -14.367 -12.734 1 97.56 154 ASP A C 1
ATOM 1189 O O . ASP A 1 154 ? -1.91 -14.164 -11.516 1 97.56 154 ASP A O 1
ATOM 1193 N N . HIS A 1 155 ? -0.996 -14.906 -13.367 1 96.5 155 HIS A N 1
ATOM 1194 C CA . HIS A 1 155 ? 0.165 -15.453 -12.672 1 96.5 155 HIS A CA 1
ATOM 1195 C C . HIS A 1 155 ? 0.99 -14.352 -12.023 1 96.5 155 HIS A C 1
ATOM 1197 O O . HIS A 1 155 ? 1.808 -14.617 -11.141 1 96.5 155 HIS A O 1
ATOM 1203 N N . ARG A 1 156 ? 0.885 -13.133 -12.43 1 97.19 156 ARG A N 1
ATOM 1204 C CA . ARG A 1 156 ? 1.566 -12.008 -11.789 1 97.19 156 ARG A CA 1
ATOM 1205 C C . ARG A 1 156 ? 1.065 -11.797 -10.367 1 97.19 156 ARG A C 1
ATOM 1207 O O . ARG A 1 156 ? 1.764 -11.211 -9.539 1 97.19 156 ARG A O 1
ATOM 1214 N N . VAL A 1 157 ? -0.141 -12.312 -10.094 1 98.19 157 VAL A N 1
ATOM 1215 C CA . VAL A 1 157 ? -0.82 -11.992 -8.844 1 98.19 157 VAL A CA 1
ATOM 1216 C C . VAL A 1 157 ? -0.791 -13.211 -7.918 1 98.19 157 VAL A C 1
ATOM 1218 O O . VAL A 1 157 ? -0.692 -13.062 -6.699 1 98.19 157 VAL A O 1
ATOM 1221 N N . ALA A 1 158 ? -0.793 -14.383 -8.523 1 97.69 158 ALA A N 1
ATOM 1222 C CA . ALA A 1 158 ? -0.968 -15.555 -7.672 1 97.69 158 ALA A CA 1
ATOM 1223 C C . ALA A 1 158 ? -0.124 -16.719 -8.172 1 97.69 158 ALA A C 1
ATOM 1225 O O . ALA A 1 158 ? -0.155 -17.062 -9.359 1 97.69 158 ALA A O 1
ATOM 1226 N N . ASP A 1 159 ? 0.544 -17.281 -7.234 1 97.19 159 ASP A N 1
ATOM 1227 C CA . ASP A 1 159 ? 1.124 -18.609 -7.488 1 97.19 159 ASP A CA 1
ATOM 1228 C C . ASP A 1 159 ? 0.162 -19.719 -7.078 1 97.19 159 ASP A C 1
ATOM 1230 O O . ASP A 1 159 ? -0.982 -19.453 -6.707 1 97.19 159 ASP A O 1
ATOM 1234 N N . ALA A 1 160 ? 0.559 -20.922 -7.211 1 96.94 160 ALA A N 1
ATOM 1235 C CA . ALA A 1 160 ? -0.313 -22.047 -6.922 1 96.94 160 ALA A CA 1
ATOM 1236 C C . ALA A 1 160 ? -0.769 -22.047 -5.465 1 96.94 160 ALA A C 1
ATOM 1238 O O . ALA A 1 160 ? -1.924 -22.359 -5.168 1 96.94 160 ALA A O 1
ATOM 1239 N N . TYR A 1 161 ? 0.131 -21.688 -4.57 1 97.31 161 TYR A N 1
ATOM 1240 C CA . TYR A 1 161 ? -0.188 -21.656 -3.146 1 97.31 161 TYR A CA 1
ATOM 1241 C C . TYR A 1 161 ? -1.315 -20.656 -2.873 1 97.31 161 TYR A C 1
ATOM 1243 O O . TYR A 1 161 ? -2.305 -21 -2.221 1 97.31 161 TYR A O 1
ATOM 1251 N N . THR A 1 162 ? -1.196 -19.516 -3.342 1 97.62 162 THR A N 1
ATOM 1252 C CA . THR A 1 162 ? -2.189 -18.469 -3.107 1 97.62 162 THR A CA 1
ATOM 1253 C C . THR A 1 162 ? -3.498 -18.797 -3.818 1 97.62 162 THR A C 1
ATOM 1255 O O . THR A 1 162 ? -4.582 -18.516 -3.303 1 97.62 162 THR A O 1
ATOM 1258 N N . ALA A 1 163 ? -3.379 -19.328 -5.031 1 97.81 163 ALA A N 1
ATOM 1259 C CA . ALA A 1 163 ? -4.59 -19.781 -5.715 1 97.81 163 ALA A CA 1
ATOM 1260 C C . ALA A 1 163 ? -5.332 -20.828 -4.895 1 97.81 163 ALA A C 1
ATOM 1262 O O . ALA A 1 163 ? -6.555 -20.781 -4.766 1 97.81 163 ALA A O 1
ATOM 1263 N N . ASN A 1 164 ? -4.562 -21.75 -4.305 1 97.88 164 ASN A N 1
ATOM 1264 C CA . ASN A 1 164 ? -5.148 -22.781 -3.467 1 97.88 164 ASN A CA 1
ATOM 1265 C C . ASN A 1 164 ? -5.82 -22.188 -2.23 1 97.88 164 ASN A C 1
ATOM 1267 O O . ASN A 1 164 ? -6.879 -22.656 -1.807 1 97.88 164 ASN A O 1
ATOM 1271 N N . MET A 1 165 ? -5.227 -21.172 -1.615 1 97.88 165 MET A N 1
ATOM 1272 C CA . MET A 1 165 ? -5.84 -20.5 -0.479 1 97.88 165 MET A CA 1
ATOM 1273 C C . MET A 1 165 ? -7.234 -20 -0.837 1 97.88 165 MET A C 1
ATOM 1275 O O . MET A 1 165 ? -8.188 -20.219 -0.092 1 97.88 165 MET A O 1
ATOM 1279 N N . PHE A 1 166 ? -7.293 -19.391 -1.965 1 98.5 166 PHE A N 1
ATOM 1280 C CA . PHE A 1 166 ? -8.562 -18.844 -2.422 1 98.5 166 PHE A CA 1
ATOM 1281 C C . PHE A 1 166 ? -9.57 -19.969 -2.703 1 98.5 166 PHE A C 1
ATOM 1283 O O . PHE A 1 166 ? -10.711 -19.906 -2.248 1 98.5 166 PHE A O 1
ATOM 1290 N N . LEU A 1 167 ? -9.148 -20.938 -3.482 1 98.69 167 LEU A N 1
ATOM 1291 C CA . LEU A 1 167 ? -10.031 -22.016 -3.902 1 98.69 167 LEU A CA 1
ATOM 1292 C C . LEU A 1 167 ? -10.641 -22.719 -2.695 1 98.69 167 LEU A C 1
ATOM 1294 O O . LEU A 1 167 ? -11.859 -22.922 -2.639 1 98.69 167 LEU A O 1
ATOM 1298 N N . VAL A 1 168 ? -9.828 -23.016 -1.75 1 98.5 168 VAL A N 1
ATOM 1299 C CA . VAL A 1 168 ? -10.305 -23.703 -0.55 1 98.5 168 VAL A CA 1
ATOM 1300 C C . VAL A 1 168 ? -11.266 -22.797 0.217 1 98.5 168 VAL A C 1
ATOM 1302 O O . VAL A 1 168 ? -12.328 -23.25 0.661 1 98.5 168 VAL A O 1
ATOM 1305 N N . SER A 1 169 ? -10.938 -21.547 0.381 1 98.38 169 SER A N 1
ATOM 1306 C CA . SER A 1 169 ? -11.812 -20.609 1.065 1 98.38 169 SER A CA 1
ATOM 1307 C C . SER A 1 169 ? -13.156 -20.469 0.349 1 98.38 169 SER A C 1
ATOM 1309 O O . SER A 1 169 ? -14.203 -20.422 0.992 1 98.38 169 SER A O 1
ATOM 1311 N N . TRP A 1 170 ? -13.102 -20.391 -0.962 1 98.56 170 TRP A N 1
ATOM 1312 C CA . TRP A 1 170 ? -14.305 -20.312 -1.779 1 98.56 170 TRP A CA 1
ATOM 1313 C C . TRP A 1 170 ? -15.211 -21.516 -1.524 1 98.56 170 TRP A C 1
ATOM 1315 O O . TRP A 1 170 ? -16.422 -21.359 -1.291 1 98.56 170 TRP A O 1
ATOM 1325 N N . ALA A 1 171 ? -14.648 -22.688 -1.517 1 98.56 171 ALA A N 1
ATOM 1326 C CA . ALA A 1 171 ? -15.398 -23.922 -1.259 1 98.56 171 ALA A CA 1
ATOM 1327 C C . ALA A 1 171 ? -15.969 -23.922 0.157 1 98.56 171 ALA A C 1
ATOM 1329 O O . ALA A 1 171 ? -17.109 -24.328 0.368 1 98.56 171 ALA A O 1
ATOM 1330 N N . GLU A 1 172 ? -15.164 -23.5 1.109 1 98.62 172 GLU A N 1
ATOM 1331 C CA . GLU A 1 172 ? -15.625 -23.438 2.494 1 98.62 172 GLU A CA 1
ATOM 1332 C C . GLU A 1 172 ? -16.797 -22.484 2.646 1 98.62 172 GLU A C 1
ATOM 1334 O O . GLU A 1 172 ? -17.797 -22.812 3.295 1 98.62 172 GLU A O 1
ATOM 1339 N N . ILE A 1 173 ? -16.719 -21.359 2.068 1 97.94 173 ILE A N 1
ATOM 1340 C CA . ILE A 1 173 ? -17.766 -20.344 2.145 1 97.94 173 ILE A CA 1
ATOM 1341 C C . ILE A 1 173 ? -19.047 -20.875 1.506 1 97.94 173 ILE A C 1
ATOM 1343 O O . ILE A 1 173 ? -20.141 -20.641 2.008 1 97.94 173 ILE A O 1
ATOM 1347 N N . ALA A 1 174 ? -18.906 -21.609 0.393 1 98 174 ALA A N 1
ATOM 1348 C CA . ALA A 1 174 ? -20.062 -22.219 -0.276 1 98 174 ALA A CA 1
ATOM 1349 C C . ALA A 1 174 ? -20.812 -23.156 0.662 1 98 174 ALA A C 1
ATOM 1351 O O . ALA A 1 174 ? -22.031 -23.344 0.527 1 98 174 ALA A O 1
ATOM 1352 N N . GLN A 1 175 ? -20.109 -23.703 1.591 1 97.62 175 GLN A N 1
ATOM 1353 C CA . GLN A 1 175 ? -20.719 -24.609 2.568 1 97.62 175 GLN A CA 1
ATOM 1354 C C . GLN A 1 175 ? -21.141 -23.859 3.824 1 97.62 175 GLN A C 1
ATOM 1356 O O . GLN A 1 175 ? -21.438 -24.469 4.852 1 97.62 175 GLN A O 1
ATOM 1361 N N . SER A 1 176 ? -21 -22.562 3.844 1 96.81 176 SER A N 1
ATOM 1362 C CA . SER A 1 176 ? -21.344 -21.703 4.961 1 96.81 176 SER A CA 1
ATOM 1363 C C . SER A 1 176 ? -20.422 -21.922 6.148 1 96.81 176 SER A C 1
ATOM 1365 O O . SER A 1 176 ? -20.844 -21.891 7.301 1 96.81 176 SER A O 1
ATOM 1367 N N . LYS A 1 177 ? -19.234 -22.312 5.777 1 96.56 177 LYS A N 1
ATOM 1368 C CA . LYS A 1 177 ? -18.188 -22.391 6.781 1 96.56 177 LYS A CA 1
ATOM 1369 C C . LYS A 1 177 ? -17.266 -21.172 6.723 1 96.56 177 LYS A C 1
ATOM 1371 O O . LYS A 1 177 ? -17.156 -20.531 5.68 1 96.56 177 LYS A O 1
ATOM 1376 N N . PRO A 1 178 ? -16.672 -20.875 7.867 1 93.94 178 PRO A N 1
ATOM 1377 C CA . PRO A 1 178 ? -15.672 -19.812 7.805 1 93.94 178 PRO A CA 1
ATOM 1378 C C . PRO A 1 178 ? -14.445 -20.203 6.984 1 93.94 178 PRO A C 1
ATOM 1380 O O . PRO A 1 178 ? -14.008 -21.359 7.031 1 93.94 178 PRO A O 1
ATOM 1383 N N . ALA A 1 179 ? -13.945 -19.281 6.273 1 94.38 179 ALA A N 1
ATOM 1384 C CA . ALA A 1 179 ? -12.703 -19.516 5.535 1 94.38 179 ALA A CA 1
ATOM 1385 C C . ALA A 1 179 ? -11.555 -19.859 6.48 1 94.38 179 ALA A C 1
ATOM 1387 O O . ALA A 1 179 ? -11.305 -19.141 7.445 1 94.38 179 ALA A O 1
ATOM 1388 N N . SER A 1 180 ? -10.914 -20.891 6.25 1 94.12 180 SER A N 1
ATOM 1389 C CA . SER A 1 180 ? -9.812 -21.312 7.102 1 94.12 180 SER A CA 1
ATOM 1390 C C . SER A 1 180 ? -8.586 -20.438 6.898 1 94.12 180 SER A C 1
ATOM 1392 O O . SER A 1 180 ? -7.773 -20.266 7.812 1 94.12 180 SER A O 1
ATOM 1394 N N . MET A 1 181 ? -8.5 -19.906 5.727 1 94.12 181 MET A N 1
ATOM 1395 C CA . MET A 1 181 ? -7.34 -19.078 5.41 1 94.12 181 MET A CA 1
ATOM 1396 C C . MET A 1 181 ? -7.773 -17.688 4.945 1 94.12 181 MET A C 1
ATOM 1398 O O . MET A 1 181 ? -8.352 -17.547 3.865 1 94.12 181 MET A O 1
ATOM 1402 N N . VAL A 1 182 ? -7.496 -16.719 5.711 1 92.88 182 VAL A N 1
ATOM 1403 C CA . VAL A 1 182 ? -7.707 -15.32 5.324 1 92.88 182 VAL A CA 1
ATOM 1404 C C . VAL A 1 182 ? -6.402 -14.719 4.809 1 92.88 182 VAL A C 1
ATOM 1406 O O . VAL A 1 182 ? -5.391 -14.727 5.516 1 92.88 182 VAL A O 1
ATOM 1409 N N . PRO A 1 183 ? -6.414 -14.227 3.588 1 95.81 183 PRO A N 1
ATOM 1410 C CA . PRO A 1 183 ? -5.156 -13.75 3.004 1 95.81 183 PRO A CA 1
ATOM 1411 C C . PRO A 1 183 ? -4.633 -12.492 3.686 1 95.81 183 PRO A C 1
ATOM 1413 O O . PRO A 1 183 ? -5.418 -11.688 4.199 1 95.81 183 PRO A O 1
ATOM 1416 N N . SER A 1 184 ? -3.338 -12.359 3.729 1 95.12 184 SER A N 1
ATOM 1417 C CA . SER A 1 184 ? -2.658 -11.125 4.125 1 95.12 184 SER A CA 1
ATOM 1418 C C . SER A 1 184 ? -1.975 -10.469 2.934 1 95.12 184 SER A C 1
ATOM 1420 O O . SER A 1 184 ? -1.367 -11.148 2.104 1 95.12 184 SER A O 1
ATOM 1422 N N . PHE A 1 185 ? -2.143 -9.164 2.85 1 95.44 185 PHE A N 1
ATOM 1423 C CA . PHE A 1 185 ? -1.56 -8.406 1.747 1 95.44 185 PHE A CA 1
ATOM 1424 C C . PHE A 1 185 ? -0.47 -7.469 2.252 1 95.44 185 PHE A C 1
ATOM 1426 O O . PHE A 1 185 ? -0.245 -6.406 1.673 1 95.44 185 PHE A O 1
ATOM 1433 N N . ARG A 1 186 ? 0.177 -7.812 3.385 1 95.44 186 ARG A N 1
ATOM 1434 C CA . ARG A 1 186 ? 1.252 -7 3.945 1 95.44 186 ARG A CA 1
ATOM 1435 C C . ARG A 1 186 ? 2.52 -7.113 3.105 1 95.44 186 ARG A C 1
ATOM 1437 O O . ARG A 1 186 ? 3.373 -7.961 3.373 1 95.44 186 ARG A O 1
ATOM 1444 N N . ARG A 1 187 ? 2.711 -6.188 2.199 1 96.38 187 ARG A N 1
ATOM 1445 C CA . ARG A 1 187 ? 3.791 -6.227 1.22 1 96.38 187 ARG A CA 1
ATOM 1446 C C . ARG A 1 187 ? 5.148 -6.059 1.894 1 96.38 187 ARG A C 1
ATOM 1448 O O . ARG A 1 187 ? 6.164 -6.551 1.391 1 96.38 187 ARG A O 1
ATOM 1455 N N . SER A 1 188 ? 5.164 -5.414 3.066 1 95.56 188 SER A N 1
ATOM 1456 C CA . SER A 1 188 ? 6.418 -5.074 3.725 1 95.56 188 SER A CA 1
ATOM 1457 C C . SER A 1 188 ? 7.148 -6.32 4.207 1 95.56 188 SER A C 1
ATOM 1459 O O . SER A 1 188 ? 8.336 -6.262 4.543 1 95.56 188 SER A O 1
ATOM 1461 N N . LEU A 1 189 ? 6.488 -7.445 4.277 1 96.12 189 LEU A N 1
ATOM 1462 C CA . LEU A 1 189 ? 7.137 -8.703 4.641 1 96.12 189 LEU A CA 1
ATOM 1463 C C . LEU A 1 189 ? 8.234 -9.055 3.643 1 96.12 189 LEU A C 1
ATOM 1465 O O . LEU A 1 189 ? 9.164 -9.789 3.975 1 96.12 189 LEU A O 1
ATOM 1469 N N . LEU A 1 190 ? 8.07 -8.508 2.426 1 97.44 190 LEU A N 1
ATOM 1470 C CA . LEU A 1 190 ? 9 -8.852 1.356 1 97.44 190 LEU A CA 1
ATOM 1471 C C . LEU A 1 190 ? 9.758 -7.621 0.877 1 97.44 190 LEU A C 1
ATOM 1473 O O . LEU A 1 190 ? 10.141 -7.539 -0.292 1 97.44 190 LEU A O 1
ATOM 1477 N N . ASN A 1 191 ? 9.898 -6.629 1.744 1 96.69 191 ASN A N 1
ATOM 1478 C CA . ASN A 1 191 ? 10.75 -5.48 1.444 1 96.69 191 ASN A CA 1
ATOM 1479 C C . ASN A 1 191 ? 12.211 -5.891 1.272 1 96.69 191 ASN A C 1
ATOM 1481 O O . ASN A 1 191 ? 12.68 -6.82 1.935 1 96.69 191 ASN A O 1
ATOM 1485 N N . PRO A 1 192 ? 12.938 -5.219 0.402 1 97.25 192 PRO A N 1
ATOM 1486 C CA . PRO A 1 192 ? 14.367 -5.492 0.292 1 97.25 192 PRO A CA 1
ATOM 1487 C C . PRO A 1 192 ? 15.148 -5.062 1.534 1 97.25 192 PRO A C 1
ATOM 1489 O O . PRO A 1 192 ? 14.695 -4.191 2.279 1 97.25 192 PRO A O 1
ATOM 1492 N N . ARG A 1 193 ? 16.281 -5.676 1.758 1 95.69 193 ARG A N 1
ATOM 1493 C CA . ARG A 1 193 ? 17.203 -5.254 2.805 1 95.69 193 ARG A CA 1
ATOM 1494 C C . ARG A 1 193 ? 17.875 -3.938 2.438 1 95.69 193 ARG A C 1
ATOM 1496 O O . ARG A 1 193 ? 17.953 -3.58 1.261 1 95.69 193 ARG A O 1
ATOM 1503 N N . ARG A 1 194 ? 18.281 -3.197 3.434 1 93.31 194 ARG A N 1
ATOM 1504 C CA . ARG A 1 194 ? 19.031 -1.948 3.287 1 93.31 194 ARG A CA 1
ATOM 1505 C C . ARG A 1 194 ? 20.266 -1.934 4.184 1 93.31 194 ARG A C 1
ATOM 1507 O O . ARG A 1 194 ? 20.141 -1.84 5.406 1 93.31 194 ARG A O 1
ATOM 1514 N N . PRO A 1 195 ? 21.438 -2.088 3.621 1 92.62 195 PRO A N 1
ATOM 1515 C CA . PRO A 1 195 ? 21.688 -2.189 2.18 1 92.62 195 PRO A CA 1
ATOM 1516 C C . PRO A 1 195 ? 21.328 -3.564 1.617 1 92.62 195 PRO A C 1
ATOM 1518 O O . PRO A 1 195 ? 21.328 -4.555 2.354 1 92.62 195 PRO A O 1
ATOM 1521 N N . GLY A 1 196 ? 21.031 -3.619 0.354 1 94.5 196 GLY A N 1
ATOM 1522 C CA . GLY A 1 196 ? 20.75 -4.875 -0.329 1 94.5 196 GLY A CA 1
ATOM 1523 C C . GLY A 1 196 ? 21.953 -5.793 -0.385 1 94.5 196 GLY A C 1
ATOM 1524 O O . GLY A 1 196 ? 23.109 -5.328 -0.399 1 94.5 196 GLY A O 1
ATOM 1525 N N . ARG A 1 197 ? 21.703 -7.051 -0.344 1 96.38 197 ARG A N 1
ATOM 1526 C CA . ARG A 1 197 ? 22.719 -8.086 -0.475 1 96.38 197 ARG A CA 1
ATOM 1527 C C . ARG A 1 197 ? 22.344 -9.094 -1.553 1 96.38 197 ARG A C 1
ATOM 1529 O O . ARG A 1 197 ? 21.359 -9.836 -1.398 1 96.38 197 ARG A O 1
ATOM 1536 N N . VAL A 1 198 ? 23.141 -9.18 -2.533 1 96.5 198 VAL A N 1
ATOM 1537 C CA . VAL A 1 198 ? 22.828 -10.055 -3.658 1 96.5 198 VAL A CA 1
ATOM 1538 C C . VAL A 1 198 ? 23.953 -11.078 -3.844 1 96.5 198 VAL A C 1
ATOM 1540 O O . VAL A 1 198 ? 25.109 -10.711 -4.062 1 96.5 198 VAL A O 1
ATOM 1543 N N . ASP A 1 199 ? 23.594 -12.281 -3.705 1 95.94 199 ASP A N 1
ATOM 1544 C CA . ASP A 1 199 ? 24.516 -13.352 -4.043 1 95.94 199 ASP A CA 1
ATOM 1545 C C . ASP A 1 199 ? 24.75 -13.43 -5.551 1 95.94 199 ASP A C 1
ATOM 1547 O O . ASP A 1 199 ? 23.797 -13.445 -6.324 1 95.94 199 ASP A O 1
ATOM 1551 N N . PRO A 1 200 ? 25.953 -13.57 -6.02 1 95.19 200 PRO A N 1
ATOM 1552 C CA . PRO A 1 200 ? 26.25 -13.617 -7.453 1 95.19 200 PRO A CA 1
ATOM 1553 C C . PRO A 1 200 ? 25.562 -14.773 -8.164 1 95.19 200 PRO A C 1
ATOM 1555 O O . PRO A 1 200 ? 25.312 -14.711 -9.367 1 95.19 200 PRO A O 1
ATOM 1558 N N . SER A 1 201 ? 25.266 -15.773 -7.457 1 95.19 201 SER A N 1
ATOM 1559 C CA . SER A 1 201 ? 24.594 -16.922 -8.055 1 95.19 201 SER A CA 1
ATOM 1560 C C . SER A 1 201 ? 23.234 -16.531 -8.617 1 95.19 201 SER A C 1
ATOM 1562 O O . SER A 1 201 ? 22.703 -17.203 -9.5 1 95.19 201 SER A O 1
ATOM 1564 N N . LEU A 1 202 ? 22.672 -15.461 -8.156 1 97.44 202 LEU A N 1
ATOM 1565 C CA . LEU A 1 202 ? 21.375 -15.023 -8.625 1 97.44 202 LEU A CA 1
ATOM 1566 C C . LEU A 1 202 ? 21.469 -14.461 -10.039 1 97.44 202 LEU A C 1
ATOM 1568 O O . LEU A 1 202 ? 20.5 -14.531 -10.805 1 97.44 202 LEU A O 1
ATOM 1572 N N . ASP A 1 203 ? 22.656 -13.992 -10.398 1 95.88 203 ASP A N 1
ATOM 1573 C CA . ASP A 1 203 ? 22.875 -13.539 -11.766 1 95.88 203 ASP A CA 1
ATOM 1574 C C . ASP A 1 203 ? 22.875 -14.719 -12.742 1 95.88 203 ASP A C 1
ATOM 1576 O O . ASP A 1 203 ? 22.594 -14.547 -13.93 1 95.88 203 ASP A O 1
ATOM 1580 N N . GLU A 1 204 ? 23.172 -15.805 -12.211 1 94.12 204 GLU A N 1
ATOM 1581 C CA . GLU A 1 204 ? 23.172 -17.016 -13.031 1 94.12 204 GLU A CA 1
ATOM 1582 C C . GLU A 1 204 ? 21.766 -17.594 -13.125 1 94.12 204 GLU A C 1
ATOM 1584 O O . GLU A 1 204 ? 21.438 -18.281 -14.102 1 94.12 204 GLU A O 1
ATOM 1589 N N . MET A 1 205 ? 20.969 -17.281 -12.211 1 96.19 205 MET A N 1
ATOM 1590 C CA . MET A 1 205 ? 19.641 -17.891 -12.125 1 96.19 205 MET A CA 1
ATOM 1591 C C . MET A 1 205 ? 18.609 -17.016 -12.82 1 96.19 205 MET A C 1
ATOM 1593 O O . MET A 1 205 ? 17.656 -17.531 -13.422 1 96.19 205 MET A O 1
ATOM 1597 N N . TYR A 1 206 ? 18.781 -15.719 -12.75 1 96.69 206 TYR A N 1
ATOM 1598 C CA . TYR A 1 206 ? 17.812 -14.773 -13.273 1 96.69 206 TYR A CA 1
ATOM 1599 C C . TYR A 1 206 ? 18.453 -13.805 -14.258 1 96.69 206 TYR A C 1
ATOM 1601 O O . TYR A 1 206 ? 19.688 -13.648 -14.266 1 96.69 206 TYR A O 1
ATOM 1609 N N . VAL A 1 207 ? 17.578 -13.219 -15.07 1 95.06 207 VAL A N 1
ATOM 1610 C CA . VAL A 1 207 ? 18.078 -12.305 -16.094 1 95.06 207 VAL A CA 1
ATOM 1611 C C . VAL A 1 207 ? 17.016 -11.25 -16.406 1 95.06 207 VAL A C 1
ATOM 1613 O O . VAL A 1 207 ? 15.828 -11.555 -16.453 1 95.06 207 VAL A O 1
ATOM 1616 N N . PRO A 1 208 ? 17.406 -9.961 -16.578 1 94.31 208 PRO A N 1
ATOM 1617 C CA . PRO A 1 208 ? 16.469 -8.984 -17.125 1 94.31 208 PRO A CA 1
ATOM 1618 C C . PRO A 1 208 ? 16.031 -9.32 -18.547 1 94.31 208 PRO A C 1
ATOM 1620 O O . PRO A 1 208 ? 16.875 -9.633 -19.406 1 94.31 208 PRO A O 1
ATOM 1623 N N . ILE A 1 209 ? 14.812 -9.258 -18.859 1 91.25 209 ILE A N 1
ATOM 1624 C CA . ILE A 1 209 ? 14.234 -9.703 -20.125 1 91.25 209 ILE A CA 1
ATOM 1625 C C . ILE A 1 209 ? 14.812 -8.883 -21.281 1 91.25 209 ILE A C 1
ATOM 1627 O O . ILE A 1 209 ? 15.164 -9.43 -22.328 1 91.25 209 ILE A O 1
ATOM 1631 N N . PRO A 1 210 ? 15 -7.535 -21.078 1 88.44 210 PRO A N 1
ATOM 1632 C CA . PRO A 1 210 ? 15.539 -6.738 -22.188 1 88.44 210 PRO A CA 1
ATOM 1633 C C . PRO A 1 210 ? 16.953 -7.16 -22.594 1 88.44 210 PRO A C 1
ATOM 1635 O O . PRO A 1 210 ? 17.406 -6.828 -23.688 1 88.44 210 PRO A O 1
ATOM 1638 N N . SER A 1 211 ? 17.609 -7.84 -21.719 1 88.44 211 SER A N 1
ATOM 1639 C CA . SER A 1 211 ? 18.969 -8.25 -22 1 88.44 211 SER A CA 1
ATOM 1640 C C . SER A 1 211 ? 19 -9.547 -22.812 1 88.44 211 SER A C 1
ATOM 1642 O O . SER A 1 211 ? 20.062 -9.961 -23.297 1 88.44 211 SER A O 1
ATOM 1644 N N . LEU A 1 212 ? 17.859 -10.188 -22.969 1 85.69 212 LEU A N 1
ATOM 1645 C CA . LEU A 1 212 ? 17.781 -11.445 -23.703 1 85.69 212 LEU A CA 1
ATOM 1646 C C . LEU A 1 212 ? 17.797 -11.203 -25.203 1 85.69 212 LEU A C 1
ATOM 1648 O O . LEU A 1 212 ? 17.281 -10.188 -25.672 1 85.69 212 LEU A O 1
ATOM 1652 N N . PRO A 1 213 ? 18.438 -12.086 -25.875 1 77.69 213 PRO A N 1
ATOM 1653 C CA . PRO A 1 213 ? 18.375 -11.961 -27.328 1 77.69 213 PRO A CA 1
ATOM 1654 C C . PRO A 1 213 ? 16.969 -12.188 -27.875 1 77.69 213 PRO A C 1
ATOM 1656 O O . PRO A 1 213 ? 16.125 -12.805 -27.219 1 77.69 213 PRO A O 1
ATOM 1659 N N . PRO A 1 214 ? 16.672 -11.578 -29.031 1 71.88 214 PRO A N 1
ATOM 1660 C CA . PRO A 1 214 ? 15.367 -11.836 -29.641 1 71.88 214 PRO A CA 1
ATOM 1661 C C . PRO A 1 214 ? 15.102 -13.32 -29.875 1 71.88 214 PRO A C 1
ATOM 1663 O O . PRO A 1 214 ? 16.031 -14.078 -30.172 1 71.88 214 PRO A O 1
ATOM 1666 N N . PRO A 1 215 ? 13.867 -13.664 -29.562 1 66.19 215 PRO A N 1
ATOM 1667 C CA . PRO A 1 215 ? 13.547 -15.078 -29.766 1 66.19 215 PRO A CA 1
ATOM 1668 C C . PRO A 1 215 ? 13.875 -15.562 -31.172 1 66.19 215 PRO A C 1
ATOM 1670 O O . PRO A 1 215 ? 13.727 -14.812 -32.125 1 66.19 215 PRO A O 1
ATOM 1673 N N . GLU A 1 216 ? 14.602 -16.594 -31.25 1 61.5 216 GLU A N 1
ATOM 1674 C CA . GLU A 1 216 ? 14.945 -17.156 -32.562 1 61.5 216 GLU A CA 1
ATOM 1675 C C . GLU A 1 216 ? 13.727 -17.75 -33.25 1 61.5 216 GLU A C 1
ATOM 1677 O O . GLU A 1 216 ? 12.93 -18.453 -32.594 1 61.5 216 GLU A O 1
ATOM 1682 N N . GLU A 1 217 ? 13.312 -17.266 -34.375 1 57.41 217 GLU A N 1
ATOM 1683 C CA . GLU A 1 217 ? 12.203 -17.734 -35.188 1 57.41 217 GLU A CA 1
ATOM 1684 C C . GLU A 1 217 ? 12.43 -19.172 -35.656 1 57.41 217 GLU A C 1
ATOM 1686 O O . GLU A 1 217 ? 11.523 -19.797 -36.188 1 57.41 217 GLU A O 1
ATOM 1691 N N . ASN A 1 218 ? 13.578 -19.734 -35.406 1 54.06 218 ASN A N 1
ATOM 1692 C CA . ASN A 1 218 ? 13.898 -20.891 -36.219 1 54.06 218 ASN A CA 1
ATOM 1693 C C . ASN A 1 218 ? 13.461 -22.188 -35.531 1 54.06 218 ASN A C 1
ATOM 1695 O O . ASN A 1 218 ? 14.172 -23.203 -35.594 1 54.06 218 ASN A O 1
ATOM 1699 N N . HIS A 1 219 ? 12.453 -22.172 -34.781 1 62.5 219 HIS A N 1
ATOM 1700 C CA . HIS A 1 219 ? 12.039 -23.5 -34.312 1 62.5 219 HIS A CA 1
ATOM 1701 C C . HIS A 1 219 ? 11.164 -24.203 -35.344 1 62.5 219 HIS A C 1
ATOM 1703 O O . HIS A 1 219 ? 10.461 -23.547 -36.125 1 62.5 219 HIS A O 1
ATOM 1709 N N . GLU A 1 220 ? 11.516 -25.562 -35.438 1 61.75 220 GLU A N 1
ATOM 1710 C CA . GLU A 1 220 ? 10.688 -26.328 -36.344 1 61.75 220 GLU A CA 1
ATOM 1711 C C . GLU A 1 220 ? 9.211 -26.203 -36 1 61.75 220 GLU A C 1
ATOM 1713 O O . GLU A 1 220 ? 8.844 -26.141 -34.812 1 61.75 220 GLU A O 1
ATOM 1718 N N . PRO A 1 221 ? 8.516 -25.938 -36.969 1 57.66 221 PRO A N 1
ATOM 1719 C CA . PRO A 1 221 ? 7.074 -25.812 -36.75 1 57.66 221 PRO A CA 1
ATOM 1720 C C . PRO A 1 221 ? 6.496 -26.922 -35.875 1 57.66 221 PRO A C 1
ATOM 1722 O O . PRO A 1 221 ? 5.453 -26.75 -35.25 1 57.66 221 PRO A O 1
ATOM 1725 N N . THR A 1 222 ? 7.199 -28.047 -35.875 1 61.12 222 THR A N 1
ATOM 1726 C CA . THR A 1 222 ? 6.648 -29.203 -35.188 1 61.12 222 THR A CA 1
ATOM 1727 C C . THR A 1 222 ? 7.039 -29.172 -33.719 1 61.12 222 THR A C 1
ATOM 1729 O O . THR A 1 222 ? 6.504 -29.938 -32.906 1 61.12 222 THR A O 1
ATOM 1732 N N . ASP A 1 223 ? 7.848 -28.203 -33.469 1 70.88 223 ASP A N 1
ATOM 1733 C CA . ASP A 1 223 ? 8.297 -28.188 -32.094 1 70.88 223 ASP A CA 1
ATOM 1734 C C . ASP A 1 223 ? 7.336 -27.375 -31.203 1 70.88 223 ASP A C 1
ATOM 1736 O O . ASP A 1 223 ? 7.336 -26.156 -31.234 1 70.88 223 ASP A O 1
ATOM 1740 N N . HIS A 1 224 ? 6.34 -28.109 -30.688 1 83.5 224 HIS A N 1
ATOM 1741 C CA . HIS A 1 224 ? 5.469 -27.438 -29.734 1 83.5 224 HIS A CA 1
ATOM 1742 C C . HIS A 1 224 ? 5.168 -28.328 -28.531 1 83.5 224 HIS A C 1
ATOM 1744 O O . HIS A 1 224 ? 5.18 -29.562 -28.656 1 83.5 224 HIS A O 1
ATOM 1750 N N . LEU A 1 225 ? 5 -27.703 -27.469 1 91.12 225 LEU A N 1
ATOM 1751 C CA . LEU A 1 225 ? 4.68 -28.438 -26.25 1 91.12 225 LEU A CA 1
ATOM 1752 C C . LEU A 1 225 ? 3.227 -28.906 -26.25 1 91.12 225 LEU A C 1
ATOM 1754 O O . LEU A 1 225 ? 2.344 -28.172 -26.703 1 91.12 225 LEU A O 1
ATOM 1758 N N . ILE A 1 226 ? 3.016 -30.078 -25.828 1 93.31 226 ILE A N 1
ATOM 1759 C CA . ILE A 1 226 ? 1.659 -30.594 -25.688 1 93.31 226 ILE A CA 1
ATOM 1760 C C . ILE A 1 226 ? 1.442 -31.062 -24.25 1 93.31 226 ILE A C 1
ATOM 1762 O O . ILE A 1 226 ? 2.398 -31.422 -23.547 1 93.31 226 ILE A O 1
ATOM 1766 N N . SER A 1 227 ? 0.172 -31.141 -23.844 1 95.06 227 SER A N 1
ATOM 1767 C CA . SER A 1 227 ? -0.167 -31.516 -22.469 1 95.06 227 SER A CA 1
ATOM 1768 C C . SER A 1 227 ? -0.671 -32.969 -22.406 1 95.06 227 SER A C 1
ATOM 1770 O O . SER A 1 227 ? -1.418 -33.406 -23.281 1 95.06 227 SER A O 1
ATOM 1772 N N . ARG A 1 228 ? -0.198 -33.688 -21.469 1 96.06 228 ARG A N 1
ATOM 1773 C CA . ARG A 1 228 ? -0.702 -35 -21.109 1 96.06 228 ARG A CA 1
ATOM 1774 C C . ARG A 1 228 ? -0.776 -35.188 -19.594 1 96.06 228 ARG A C 1
ATOM 1776 O O . ARG A 1 228 ? -0.004 -34.562 -18.859 1 96.06 228 ARG A O 1
ATOM 1783 N N . ILE A 1 229 ? -1.711 -35.969 -19.156 1 97.12 229 ILE A N 1
ATOM 1784 C CA . ILE A 1 229 ? -1.819 -36.281 -17.75 1 97.12 229 ILE A CA 1
ATOM 1785 C C . ILE A 1 229 ? -1.682 -37.812 -17.547 1 97.12 229 ILE A C 1
ATOM 1787 O O . ILE A 1 229 ? -2.33 -38.594 -18.234 1 97.12 229 ILE A O 1
ATOM 1791 N N . TYR A 1 230 ? -0.832 -38.156 -16.656 1 96.56 230 TYR A N 1
ATOM 1792 C CA . TYR A 1 230 ? -0.559 -39.562 -16.297 1 96.56 230 TYR A CA 1
ATOM 1793 C C . TYR A 1 230 ? -0.836 -39.812 -14.82 1 96.56 230 TYR A C 1
ATOM 1795 O O . TYR A 1 230 ? -1.02 -38.875 -14.047 1 96.56 230 TYR A O 1
ATOM 1803 N N . TYR A 1 231 ? -0.98 -41.031 -14.422 1 96.19 231 TYR A N 1
ATOM 1804 C CA . TYR A 1 231 ? -0.889 -41.375 -13.016 1 96.19 231 TYR A CA 1
ATOM 1805 C C . TYR A 1 231 ? 0.276 -42.344 -12.766 1 96.19 231 TYR A C 1
ATOM 1807 O O . TYR A 1 231 ? 0.691 -43.062 -13.664 1 96.19 231 TYR A O 1
ATOM 1815 N N . VAL A 1 232 ? 0.908 -42.219 -11.672 1 95.31 232 VAL A N 1
ATOM 1816 C CA . VAL A 1 232 ? 2.014 -43.031 -11.188 1 95.31 232 VAL A CA 1
ATOM 1817 C C . VAL A 1 232 ? 1.654 -43.625 -9.828 1 95.31 232 VAL A C 1
ATOM 1819 O O . VAL A 1 232 ? 1.247 -42.906 -8.914 1 95.31 232 VAL A O 1
ATOM 1822 N N . SER A 1 233 ? 1.827 -44.938 -9.711 1 94.94 233 SER A N 1
ATOM 1823 C CA . SER A 1 233 ? 1.443 -45.594 -8.469 1 94.94 233 SER A CA 1
ATOM 1824 C C . SER A 1 233 ? 2.424 -45.281 -7.344 1 94.94 233 SER A C 1
ATOM 1826 O O . SER A 1 233 ? 3.592 -44.969 -7.602 1 94.94 233 SER A O 1
ATOM 1828 N N . SER A 1 234 ? 1.917 -45.406 -6.137 1 96.06 234 SER A N 1
ATOM 1829 C CA . SER A 1 234 ? 2.746 -45.188 -4.953 1 96.06 234 SER A CA 1
ATOM 1830 C C . SER A 1 234 ? 3.936 -46.125 -4.934 1 96.06 234 SER A C 1
ATOM 1832 O O . SER A 1 234 ? 5.043 -45.75 -4.559 1 96.06 234 SER A O 1
ATOM 1834 N N . ASP A 1 235 ? 3.74 -47.344 -5.383 1 95.06 235 ASP A N 1
ATOM 1835 C CA . ASP A 1 235 ? 4.809 -48.344 -5.418 1 95.06 235 ASP A CA 1
ATOM 1836 C C . ASP A 1 235 ? 5.922 -47.906 -6.375 1 95.06 235 ASP A C 1
ATOM 1838 O O . ASP A 1 235 ? 7.105 -48.031 -6.055 1 95.06 235 ASP A O 1
ATOM 1842 N N . GLN A 1 236 ? 5.504 -47.469 -7.457 1 93.5 236 GLN A N 1
ATOM 1843 C CA . GLN A 1 236 ? 6.48 -47.031 -8.453 1 93.5 236 GLN A CA 1
ATOM 1844 C C . GLN A 1 236 ? 7.258 -45.812 -7.961 1 93.5 236 GLN A C 1
ATOM 1846 O O . GLN A 1 236 ? 8.461 -45.688 -8.203 1 93.5 236 GLN A O 1
ATOM 1851 N N . ILE A 1 237 ? 6.605 -44.844 -7.312 1 95.12 237 ILE A N 1
ATOM 1852 C CA . ILE A 1 237 ? 7.254 -43.688 -6.754 1 95.12 237 ILE A CA 1
ATOM 1853 C C . ILE A 1 237 ? 8.273 -44.094 -5.699 1 95.12 237 ILE A C 1
ATOM 1855 O O . ILE A 1 237 ? 9.398 -43.594 -5.672 1 95.12 237 ILE A O 1
ATOM 1859 N N . ASN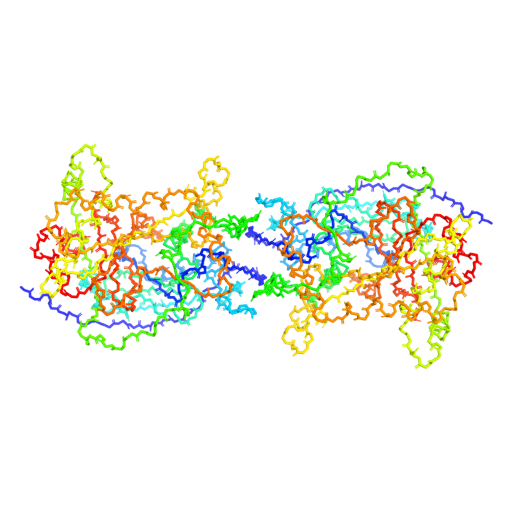 A 1 238 ? 7.871 -45.031 -4.863 1 94.69 238 ASN A N 1
ATOM 1860 C CA . ASN A 1 238 ? 8.766 -45.531 -3.824 1 94.69 238 ASN A CA 1
ATOM 1861 C C . ASN A 1 238 ? 9.977 -46.25 -4.422 1 94.69 238 ASN A C 1
ATOM 1863 O O . ASN A 1 238 ? 11.086 -46.125 -3.906 1 94.69 238 ASN A O 1
ATOM 1867 N N . GLU A 1 239 ? 9.711 -46.969 -5.434 1 93.38 239 GLU A N 1
ATOM 1868 C CA . GLU A 1 239 ? 10.812 -47.656 -6.113 1 93.38 239 GLU A CA 1
ATOM 1869 C C . GLU A 1 239 ? 11.789 -46.656 -6.719 1 93.38 239 GLU A C 1
ATOM 1871 O O . GLU A 1 239 ? 13.008 -46.844 -6.617 1 93.38 239 GLU A O 1
ATOM 1876 N N . LEU A 1 240 ? 11.234 -45.719 -7.387 1 93.12 240 LEU A N 1
ATOM 1877 C CA . LEU A 1 240 ? 12.062 -44.656 -7.965 1 93.12 240 LEU A CA 1
ATOM 1878 C C . LEU A 1 240 ? 12.906 -44 -6.891 1 93.12 240 LEU A C 1
ATOM 1880 O O . LEU A 1 240 ? 14.094 -43.719 -7.102 1 93.12 240 LEU A O 1
ATOM 1884 N N . GLN A 1 241 ? 12.281 -43.656 -5.77 1 96 241 GLN A N 1
ATOM 1885 C CA . GLN A 1 241 ? 13 -43.031 -4.66 1 96 241 GLN A CA 1
ATOM 1886 C C . GLN A 1 241 ? 14.102 -43.938 -4.133 1 96 241 GLN A C 1
ATOM 1888 O O . GLN A 1 241 ? 15.203 -43.469 -3.824 1 96 241 GLN A O 1
ATOM 1893 N N . SER A 1 242 ? 13.836 -45.219 -4.039 1 94.94 242 SER A N 1
ATOM 1894 C CA . SER A 1 242 ? 14.82 -46.156 -3.549 1 94.94 242 SER A CA 1
ATOM 1895 C C . SER A 1 242 ? 16.031 -46.219 -4.461 1 94.94 242 SER A C 1
ATOM 1897 O O . SER A 1 242 ? 17.172 -46.188 -3.988 1 94.94 242 SER A O 1
ATOM 1899 N N . VAL A 1 243 ? 15.789 -46.25 -5.734 1 93.44 243 VAL A N 1
ATOM 1900 C CA . VAL A 1 243 ? 16.859 -46.312 -6.719 1 93.44 243 VAL A CA 1
ATOM 1901 C C . VAL A 1 243 ? 17.672 -45.031 -6.707 1 93.44 243 VAL A C 1
ATOM 1903 O O . VAL A 1 243 ? 18.906 -45.062 -6.84 1 93.44 243 VAL A O 1
ATOM 1906 N N . ALA A 1 244 ? 17 -43.906 -6.527 1 95.38 244 ALA A N 1
ATOM 1907 C CA . ALA A 1 244 ? 17.641 -42.594 -6.562 1 95.38 244 ALA A CA 1
ATOM 1908 C C . ALA A 1 244 ? 18.422 -42.344 -5.277 1 95.38 244 ALA A C 1
ATOM 1910 O O . ALA A 1 244 ? 19.344 -41.5 -5.262 1 95.38 244 ALA A O 1
ATOM 1911 N N . SER A 1 245 ? 17.984 -42.906 -4.082 1 93.69 245 SER A N 1
ATOM 1912 C CA . SER A 1 245 ? 18.609 -42.719 -2.771 1 93.69 245 SER A CA 1
ATOM 1913 C C . SER A 1 245 ? 19.781 -43.656 -2.562 1 93.69 245 SER A C 1
ATOM 1915 O O . SER A 1 245 ? 20.391 -43.656 -1.489 1 93.69 245 SER A O 1
ATOM 1917 N N . SER A 1 246 ? 20.328 -44.188 -3.416 1 77 246 SER A N 1
ATOM 1918 C CA . SER A 1 246 ? 21.375 -45.188 -3.227 1 77 246 SER A CA 1
ATOM 1919 C C . SER A 1 246 ? 22.703 -44.531 -2.828 1 77 246 SER A C 1
ATOM 1921 O O . SER A 1 246 ? 22.859 -43.312 -2.953 1 77 246 SER A O 1
ATOM 1923 N N . ASP A 1 247 ? 23.547 -45.094 -1.988 1 67.75 247 ASP A N 1
ATOM 1924 C CA . ASP A 1 247 ? 24.875 -44.688 -1.53 1 67.75 247 ASP A CA 1
ATOM 1925 C C . ASP A 1 247 ? 24.797 -43.875 -0.241 1 67.75 247 ASP A C 1
ATOM 1927 O O . ASP A 1 247 ? 25.531 -42.906 -0.063 1 67.75 247 ASP A O 1
ATOM 1931 N N . GLY A 1 248 ? 23.734 -44.062 0.53 1 69.5 248 GLY A N 1
ATOM 1932 C CA . GLY A 1 248 ? 23.703 -43.531 1.884 1 69.5 248 GLY A CA 1
ATOM 1933 C C . GLY A 1 248 ? 22.922 -42.25 1.996 1 69.5 248 GLY A C 1
ATOM 1934 O O . GLY A 1 248 ? 22.656 -41.781 3.102 1 69.5 248 GLY A O 1
ATOM 1935 N N . ASP A 1 249 ? 22.5 -41.594 0.849 1 87.06 249 ASP A N 1
ATOM 1936 C CA . ASP A 1 249 ? 21.797 -40.312 0.98 1 87.06 249 ASP A CA 1
ATOM 1937 C C . ASP A 1 249 ? 20.328 -40.469 0.569 1 87.06 249 ASP A C 1
ATOM 1939 O O . ASP A 1 249 ? 20.031 -40.875 -0.562 1 87.06 249 ASP A O 1
ATOM 1943 N N . LYS A 1 250 ? 19.531 -40.219 1.436 1 91.81 250 LYS A N 1
ATOM 1944 C CA . LYS A 1 250 ? 18.094 -40.312 1.156 1 91.81 250 LYS A CA 1
ATOM 1945 C C . LYS A 1 250 ? 17.625 -39.062 0.395 1 91.81 250 LYS A C 1
ATOM 1947 O O . LYS A 1 250 ? 17.938 -37.938 0.77 1 91.81 250 LYS A O 1
ATOM 1952 N N . ARG A 1 251 ? 16.953 -39.344 -0.745 1 95.69 251 ARG A N 1
ATOM 1953 C CA . ARG A 1 251 ? 16.391 -38.281 -1.566 1 95.69 251 ARG A CA 1
ATOM 1954 C C . ARG A 1 251 ? 14.875 -38.219 -1.417 1 95.69 251 ARG A C 1
ATOM 1956 O O . ARG A 1 251 ? 14.227 -39.219 -1.122 1 95.69 251 ARG A O 1
ATOM 1963 N N . SER A 1 252 ? 14.336 -37 -1.496 1 95.5 252 SER A N 1
ATOM 1964 C CA . SER A 1 252 ? 12.883 -36.875 -1.475 1 95.5 252 SER A CA 1
ATOM 1965 C C . SER A 1 252 ? 12.258 -37.5 -2.723 1 95.5 252 SER A C 1
ATOM 1967 O O . SER A 1 252 ? 12.945 -37.719 -3.719 1 95.5 252 SER A O 1
ATOM 1969 N N . LYS A 1 253 ? 11.016 -37.781 -2.695 1 96.06 253 LYS A N 1
ATOM 1970 C CA . LYS A 1 253 ? 10.289 -38.344 -3.842 1 96.06 253 LYS A CA 1
ATOM 1971 C C . LYS A 1 253 ? 10.344 -37.375 -5.023 1 96.06 253 LYS A C 1
ATOM 1973 O O . LYS A 1 253 ? 10.523 -37.781 -6.168 1 96.06 253 LYS A O 1
ATOM 1978 N N . LEU A 1 254 ? 10.25 -36.094 -4.746 1 96.75 254 LEU A N 1
ATOM 1979 C CA . LEU A 1 254 ? 10.242 -35.094 -5.816 1 96.75 254 LEU A CA 1
ATOM 1980 C C . LEU A 1 254 ? 11.609 -35 -6.488 1 96.75 254 LEU A C 1
ATOM 1982 O O . LEU A 1 254 ? 11.695 -34.906 -7.715 1 96.75 254 LEU A O 1
ATOM 1986 N N . GLU A 1 255 ? 12.672 -35 -5.688 1 97.06 255 GLU A N 1
ATOM 1987 C CA . GLU A 1 255 ? 14.016 -35 -6.254 1 97.06 255 GLU A CA 1
ATOM 1988 C C . GLU A 1 255 ? 14.258 -36.219 -7.137 1 97.06 255 GLU A C 1
ATOM 1990 O O . GLU A 1 255 ? 14.82 -36.125 -8.227 1 97.06 255 GLU A O 1
ATOM 1995 N N . SER A 1 256 ? 13.82 -37.344 -6.656 1 96.88 256 SER A N 1
ATOM 1996 C CA . SER A 1 256 ? 13.984 -38.594 -7.383 1 96.88 256 SER A CA 1
ATOM 1997 C C . SER A 1 256 ? 13.211 -38.594 -8.695 1 96.88 256 SER A C 1
ATOM 1999 O O . SER A 1 256 ? 13.742 -38.969 -9.742 1 96.88 256 SER A O 1
ATOM 2001 N N . PHE A 1 257 ? 12.008 -38.188 -8.578 1 96.5 257 PHE A N 1
ATOM 2002 C CA . PHE A 1 257 ? 11.148 -38.062 -9.75 1 96.5 257 PHE A CA 1
ATOM 2003 C C . PHE A 1 257 ? 11.742 -37.094 -10.758 1 96.5 257 PHE A C 1
ATOM 2005 O O . PHE A 1 257 ? 11.781 -37.406 -11.953 1 96.5 257 PHE A O 1
ATOM 2012 N N . SER A 1 258 ? 12.234 -35.969 -10.328 1 97.81 258 SER A N 1
ATOM 2013 C CA . SER A 1 258 ? 12.805 -34.938 -11.188 1 97.81 258 SER A CA 1
ATOM 2014 C C . SER A 1 258 ? 14.062 -35.438 -11.883 1 97.81 258 SER A C 1
ATOM 2016 O O . SER A 1 258 ? 14.281 -35.156 -13.062 1 97.81 258 SER A O 1
ATOM 2018 N N . ALA A 1 259 ? 14.867 -36.156 -11.133 1 97.06 259 ALA A N 1
ATOM 2019 C CA . ALA A 1 259 ? 16.078 -36.719 -11.719 1 97.06 259 ALA A CA 1
ATOM 2020 C C . ALA A 1 259 ? 15.742 -37.688 -12.844 1 97.06 259 ALA A C 1
ATOM 2022 O O . ALA A 1 259 ? 16.359 -37.656 -13.906 1 97.06 259 ALA A O 1
ATOM 2023 N N . PHE A 1 260 ? 14.828 -38.5 -12.594 1 95.56 260 PHE A N 1
ATOM 2024 C CA . PHE A 1 260 ? 14.383 -39.469 -13.609 1 95.56 260 PHE A CA 1
ATOM 2025 C C . PHE A 1 260 ? 13.875 -38.75 -14.844 1 95.56 260 PHE A C 1
ATOM 2027 O O . PHE A 1 260 ? 14.258 -39.062 -15.969 1 95.56 260 PHE A O 1
ATOM 2034 N N . LEU A 1 261 ? 12.977 -37.812 -14.641 1 95.88 261 LEU A N 1
ATOM 2035 C CA . LEU A 1 261 ? 12.414 -37.031 -15.734 1 95.88 261 LEU A CA 1
ATOM 2036 C C . LEU A 1 261 ? 13.508 -36.344 -16.531 1 95.88 261 LEU A C 1
ATOM 2038 O O . LEU A 1 261 ? 13.453 -36.281 -17.766 1 95.88 261 LEU A O 1
ATOM 2042 N N . TRP A 1 262 ? 14.469 -35.75 -15.797 1 96.75 262 TRP A N 1
ATOM 2043 C CA . TRP A 1 262 ? 15.586 -35.062 -16.438 1 96.75 262 TRP A CA 1
ATOM 2044 C C . TRP A 1 262 ? 16.312 -36 -17.391 1 96.75 262 TRP A C 1
ATOM 2046 O O . TRP A 1 262 ? 16.594 -35.625 -18.547 1 96.75 262 TRP A O 1
ATOM 2056 N N . LYS A 1 263 ? 16.578 -37.188 -17.016 1 94.94 263 LYS A N 1
ATOM 2057 C CA . LYS A 1 263 ? 17.25 -38.188 -17.828 1 94.94 263 LYS A CA 1
ATOM 2058 C C . LYS A 1 263 ? 16.438 -38.531 -19.078 1 94.94 263 LYS A C 1
ATOM 2060 O O . LYS A 1 263 ? 16.984 -38.625 -20.172 1 94.94 263 LYS A O 1
ATOM 2065 N N . GLN A 1 264 ? 15.164 -38.688 -18.875 1 93.06 264 GLN A N 1
ATOM 2066 C CA . GLN A 1 264 ? 14.305 -39.062 -19.984 1 93.06 264 GLN A CA 1
ATOM 2067 C C . GLN A 1 264 ? 14.211 -37.969 -21.031 1 93.06 264 GLN A C 1
ATOM 2069 O O . GLN A 1 264 ? 14.25 -38.25 -22.234 1 93.06 264 GLN A O 1
ATOM 2074 N N . VAL A 1 265 ? 14.039 -36.719 -20.578 1 93.12 265 VAL A N 1
ATOM 2075 C CA . VAL A 1 265 ? 13.953 -35.594 -21.484 1 93.12 265 VAL A CA 1
ATOM 2076 C C . VAL A 1 265 ? 15.266 -35.438 -22.234 1 93.12 265 VAL A C 1
ATOM 2078 O O . VAL A 1 265 ? 15.258 -35.156 -23.453 1 93.12 265 VAL A O 1
ATOM 2081 N N . ALA A 1 266 ? 16.344 -35.594 -21.547 1 93.56 266 ALA A N 1
ATOM 2082 C CA . ALA A 1 266 ? 17.656 -35.531 -22.172 1 93.56 266 ALA A CA 1
ATOM 2083 C C . ALA A 1 266 ? 17.844 -36.656 -23.188 1 93.56 266 ALA A C 1
ATOM 2085 O O . ALA A 1 266 ? 18.406 -36.438 -24.25 1 93.56 266 ALA A O 1
ATOM 2086 N N . ALA A 1 267 ? 17.406 -37.812 -22.859 1 91.25 267 ALA A N 1
ATOM 2087 C CA . ALA A 1 267 ? 17.578 -38.969 -23.719 1 91.25 267 ALA A CA 1
ATOM 2088 C C . ALA A 1 267 ? 16.922 -38.75 -25.078 1 91.25 267 ALA A C 1
ATOM 2090 O O . ALA A 1 267 ? 17.422 -39.219 -26.094 1 91.25 267 ALA A O 1
ATOM 2091 N N . PHE A 1 268 ? 15.844 -38.156 -25.094 1 89 268 PHE A N 1
ATOM 2092 C CA . PHE A 1 268 ? 15.148 -37.875 -26.344 1 89 268 PHE A CA 1
ATOM 2093 C C . PHE A 1 268 ? 16.031 -37.031 -27.281 1 89 268 PHE A C 1
ATOM 2095 O O . PHE A 1 268 ? 16 -37.219 -28.5 1 89 268 PHE A O 1
ATOM 2102 N N . ALA A 1 269 ? 16.844 -36.188 -26.734 1 87.5 269 ALA A N 1
ATOM 2103 C CA . ALA A 1 269 ? 17.641 -35.281 -27.547 1 87.5 269 ALA A CA 1
ATOM 2104 C C . ALA A 1 269 ? 19.031 -35.844 -27.797 1 87.5 269 ALA A C 1
ATOM 2106 O O . ALA A 1 269 ? 19.844 -35.219 -28.484 1 87.5 269 ALA A O 1
ATOM 2107 N N . ALA A 1 270 ? 19.312 -36.969 -27.266 1 88.38 270 ALA A N 1
ATOM 2108 C CA . ALA A 1 270 ? 20.656 -37.531 -27.312 1 88.38 270 ALA A CA 1
ATOM 2109 C C . ALA A 1 270 ? 21.062 -37.875 -28.734 1 88.38 270 ALA A C 1
ATOM 2111 O O . ALA A 1 270 ? 22.25 -37.844 -29.062 1 88.38 270 ALA A O 1
ATOM 2112 N N . SER A 1 271 ? 20.141 -38.219 -29.578 1 84.06 271 SER A N 1
ATOM 2113 C CA . SER A 1 271 ? 20.453 -38.625 -30.938 1 84.06 271 SER A CA 1
ATOM 2114 C C . SER A 1 271 ? 20.938 -37.438 -31.766 1 84.06 271 SER A C 1
ATOM 2116 O O . SER A 1 271 ? 21.641 -37.625 -32.75 1 84.06 271 SER A O 1
ATOM 2118 N N . LYS A 1 272 ? 20.578 -36.344 -31.406 1 84.31 272 LYS A N 1
ATOM 2119 C CA . LYS A 1 272 ? 20.953 -35.156 -32.156 1 84.31 272 LYS A CA 1
ATOM 2120 C C . LYS A 1 272 ? 22.344 -34.656 -31.781 1 84.31 272 LYS A C 1
ATOM 2122 O O . LYS A 1 272 ? 23.234 -34.594 -32.625 1 84.31 272 LYS A O 1
ATOM 2127 N N . ASP A 1 273 ? 22.516 -34.281 -30.594 1 88.94 273 ASP A N 1
ATOM 2128 C CA . ASP A 1 273 ? 23.797 -33.781 -30.109 1 88.94 273 ASP A CA 1
ATOM 2129 C C . ASP A 1 273 ? 23.938 -34 -28.594 1 88.94 273 ASP A C 1
ATOM 2131 O O . ASP A 1 273 ? 23.359 -33.281 -27.797 1 88.94 273 ASP A O 1
ATOM 2135 N N . ARG A 1 274 ? 24.734 -34.812 -28.203 1 92.31 274 ARG A N 1
ATOM 2136 C CA . ARG A 1 274 ? 24.938 -35.219 -26.812 1 92.31 274 ARG A CA 1
ATOM 2137 C C . ARG A 1 274 ? 25.703 -34.156 -26.047 1 92.31 274 ARG A C 1
ATOM 2139 O O . ARG A 1 274 ? 25.766 -34.188 -24.812 1 92.31 274 ARG A O 1
ATOM 2146 N N . ASN A 1 275 ? 26.234 -33.219 -26.766 1 92.19 275 ASN A N 1
ATOM 2147 C CA . ASN A 1 275 ? 27.062 -32.188 -26.125 1 92.19 275 ASN A CA 1
ATOM 2148 C C . ASN A 1 275 ? 26.219 -30.984 -25.703 1 92.19 275 ASN A C 1
ATOM 2150 O O . ASN A 1 275 ? 26.672 -30.141 -24.938 1 92.19 275 ASN A O 1
ATOM 2154 N N . ARG A 1 276 ? 25.031 -30.969 -26.156 1 93.12 276 ARG A N 1
ATOM 2155 C CA . ARG A 1 276 ? 24.156 -29.859 -25.766 1 93.12 276 ARG A CA 1
ATOM 2156 C C . ARG A 1 276 ? 23.812 -29.922 -24.281 1 93.12 276 ARG A C 1
ATOM 2158 O O . ARG A 1 276 ? 23.859 -30.984 -23.672 1 93.12 276 ARG A O 1
ATOM 2165 N N . ILE A 1 277 ? 23.5 -28.734 -23.797 1 93.75 277 ILE A N 1
ATOM 2166 C CA . ILE A 1 277 ? 23.25 -28.625 -22.359 1 93.75 277 ILE A CA 1
ATOM 2167 C C . ILE A 1 277 ? 21.75 -28.703 -22.094 1 93.75 277 ILE A C 1
ATOM 2169 O O . ILE A 1 277 ? 20.969 -27.953 -22.672 1 93.75 277 ILE A O 1
ATOM 2173 N N . SER A 1 278 ? 21.391 -29.672 -21.25 1 95.31 278 SER A N 1
ATOM 2174 C CA . SER A 1 278 ? 20.016 -29.766 -20.766 1 95.31 278 SER A CA 1
ATOM 2175 C C . SER A 1 278 ? 19.875 -29.109 -19.391 1 95.31 278 SER A C 1
ATOM 2177 O O . SER A 1 278 ? 20.781 -29.203 -18.562 1 95.31 278 SER A O 1
ATOM 2179 N N . LYS A 1 279 ? 18.703 -28.469 -19.203 1 95.75 279 LYS A N 1
ATOM 2180 C CA . LYS A 1 279 ? 18.453 -27.781 -17.938 1 95.75 279 LYS A CA 1
ATOM 2181 C C . LYS A 1 279 ? 17.219 -28.359 -17.234 1 95.75 279 LYS A C 1
ATOM 2183 O O . LYS A 1 279 ? 16.266 -28.781 -17.875 1 95.75 279 LYS A O 1
ATOM 2188 N N . MET A 1 280 ? 17.328 -28.422 -15.93 1 96.88 280 MET A N 1
ATOM 2189 C CA . MET A 1 280 ? 16.203 -28.828 -15.102 1 96.88 280 MET A CA 1
ATOM 2190 C C . MET A 1 280 ? 16 -27.859 -13.938 1 96.88 280 MET A C 1
ATOM 2192 O O . MET A 1 280 ? 16.922 -27.641 -13.148 1 96.88 280 MET A O 1
ATOM 2196 N N . GLY A 1 281 ? 14.812 -27.281 -13.883 1 97.38 281 GLY A N 1
ATOM 2197 C CA . GLY A 1 281 ? 14.469 -26.406 -12.773 1 97.38 281 GLY A CA 1
ATOM 2198 C C . GLY A 1 281 ? 13.398 -26.984 -11.867 1 97.38 281 GLY A C 1
ATOM 2199 O O . GLY A 1 281 ? 12.602 -27.828 -12.297 1 97.38 281 GLY A O 1
ATOM 2200 N N . ILE A 1 282 ? 13.406 -26.609 -10.625 1 98 282 ILE A N 1
ATOM 2201 C CA . ILE A 1 282 ? 12.375 -26.984 -9.672 1 98 282 ILE A CA 1
ATOM 2202 C C . ILE A 1 282 ? 11.844 -25.734 -8.969 1 98 282 ILE A C 1
ATOM 2204 O O . ILE A 1 282 ? 12.617 -24.906 -8.477 1 98 282 ILE A O 1
ATOM 2208 N N . VAL A 1 283 ? 10.562 -25.562 -8.938 1 97.44 283 VAL A N 1
ATOM 2209 C CA . VAL A 1 283 ? 9.945 -24.422 -8.273 1 97.44 283 VAL A CA 1
ATOM 2210 C C . VAL A 1 283 ? 10.039 -24.594 -6.758 1 97.44 283 VAL A C 1
ATOM 2212 O O . VAL A 1 283 ? 9.672 -25.641 -6.223 1 97.44 283 VAL A O 1
ATOM 2215 N N . VAL A 1 284 ? 10.531 -23.594 -6.07 1 97.69 284 VAL A N 1
ATOM 2216 C CA . VAL A 1 284 ? 1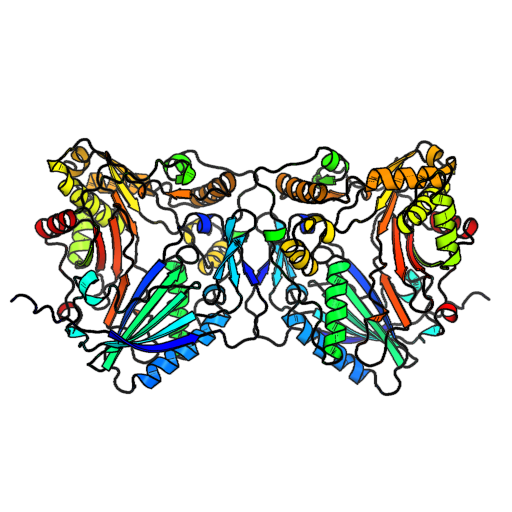0.672 -23.609 -4.621 1 97.69 284 VAL A CA 1
ATOM 2217 C C . VAL A 1 284 ? 9.789 -22.531 -4 1 97.69 284 VAL A C 1
ATOM 2219 O O . VAL A 1 284 ? 9.867 -21.359 -4.391 1 97.69 284 VAL A O 1
ATOM 2222 N N . ASP A 1 285 ? 8.945 -22.938 -3.105 1 97.25 285 ASP A N 1
ATOM 2223 C CA . ASP A 1 285 ? 8.141 -21.984 -2.334 1 97.25 285 ASP A CA 1
ATOM 2224 C C . ASP A 1 285 ? 8.961 -21.359 -1.214 1 97.25 285 ASP A C 1
ATOM 2226 O O . ASP A 1 285 ? 9.602 -22.062 -0.426 1 97.25 285 ASP A O 1
ATOM 2230 N N . GLY A 1 286 ? 8.906 -20.094 -1.062 1 98 286 GLY A N 1
ATOM 2231 C CA . GLY A 1 286 ? 9.773 -19.391 -0.127 1 98 286 GLY A CA 1
ATOM 2232 C C . GLY A 1 286 ? 9.094 -19.078 1.192 1 98 286 GLY A C 1
ATOM 2233 O O . GLY A 1 286 ? 9.742 -18.594 2.123 1 98 286 GLY A O 1
ATOM 2234 N N . ARG A 1 287 ? 7.809 -19.359 1.371 1 97.69 287 ARG A N 1
ATOM 2235 C CA . ARG A 1 287 ? 7.059 -18.922 2.545 1 97.69 287 ARG A CA 1
ATOM 2236 C C . ARG A 1 287 ? 7.625 -19.531 3.818 1 97.69 287 ARG A C 1
ATOM 2238 O O . ARG A 1 287 ? 7.98 -18.828 4.758 1 97.69 287 ARG A O 1
ATOM 2245 N N . SER A 1 288 ? 7.809 -20.844 3.828 1 95.25 288 SER A N 1
ATOM 2246 C CA . SER A 1 288 ? 8.344 -21.516 5.016 1 95.25 288 SER A CA 1
ATOM 2247 C C . SER A 1 288 ? 9.805 -21.141 5.246 1 95.25 288 SER A C 1
ATOM 2249 O O . SER A 1 288 ? 10.258 -21.062 6.391 1 95.25 288 SER A O 1
ATOM 2251 N N . ARG A 1 289 ? 10.531 -20.828 4.199 1 97.06 289 ARG A N 1
ATOM 2252 C CA . ARG A 1 289 ? 11.938 -20.453 4.301 1 97.06 289 ARG A CA 1
ATOM 2253 C C . ARG A 1 289 ? 12.094 -19.062 4.91 1 97.06 289 ARG A C 1
ATOM 2255 O O . ARG A 1 289 ? 12.906 -18.875 5.82 1 97.06 289 ARG A O 1
ATOM 2262 N N . LEU A 1 290 ? 11.273 -18.188 4.43 1 97 290 LEU A N 1
ATOM 2263 C CA . LEU A 1 290 ? 11.336 -16.812 4.914 1 97 290 LEU A CA 1
ATOM 2264 C C . LEU A 1 290 ? 10.914 -16.734 6.375 1 97 290 LEU A C 1
ATOM 2266 O O . LEU A 1 290 ? 11.336 -15.828 7.105 1 97 290 LEU A O 1
ATOM 2270 N N . GLY A 1 291 ? 10.102 -17.656 6.816 1 95.31 291 GLY A N 1
ATOM 2271 C CA . GLY A 1 291 ? 9.625 -17.672 8.188 1 95.31 291 GLY A CA 1
ATOM 2272 C C . GLY A 1 291 ? 10.555 -18.406 9.141 1 95.31 291 GLY A C 1
ATOM 2273 O O . GLY A 1 291 ? 10.305 -18.438 10.352 1 95.31 291 GLY A O 1
ATOM 2274 N N . GLU A 1 292 ? 11.625 -18.938 8.695 1 93.88 292 GLU A N 1
ATOM 2275 C CA . GLU A 1 292 ? 12.508 -19.766 9.5 1 93.88 292 GLU A CA 1
ATOM 2276 C C . GLU A 1 292 ? 13.117 -18.969 10.656 1 93.88 292 GLU A C 1
ATOM 2278 O O . GLU A 1 292 ? 13.656 -17.875 10.445 1 93.88 292 GLU A O 1
ATOM 2283 N N . GLY A 1 293 ? 13.016 -19.516 11.852 1 93 293 GLY A N 1
ATOM 2284 C CA . GLY A 1 293 ? 13.648 -18.938 13.031 1 93 293 GLY A CA 1
ATOM 2285 C C . GLY A 1 293 ? 12.812 -17.859 13.68 1 93 293 GLY A C 1
ATOM 2286 O O . GLY A 1 293 ? 13.211 -17.281 14.695 1 93 293 GLY A O 1
ATOM 2287 N N . ASP A 1 294 ? 11.617 -17.531 13.102 1 94.06 294 ASP A N 1
ATOM 2288 C CA . ASP A 1 294 ? 10.719 -16.5 13.602 1 94.06 294 ASP A CA 1
ATOM 2289 C C . ASP A 1 294 ? 9.258 -16.922 13.477 1 94.06 294 ASP A C 1
ATOM 2291 O O . ASP A 1 294 ? 8.672 -16.828 12.398 1 94.06 294 ASP A O 1
ATOM 2295 N N . GLU A 1 295 ? 8.68 -17.25 14.539 1 94.81 295 GLU A N 1
ATOM 2296 C CA . GLU A 1 295 ? 7.332 -17.812 14.547 1 94.81 295 GLU A CA 1
ATOM 2297 C C . GLU A 1 295 ? 6.312 -16.812 14.016 1 94.81 295 GLU A C 1
ATOM 2299 O O . GLU A 1 295 ? 5.371 -17.188 13.32 1 94.81 295 GLU A O 1
ATOM 2304 N N . ASP A 1 296 ? 6.484 -15.594 14.375 1 93.19 296 ASP A N 1
ATOM 2305 C CA . ASP A 1 296 ? 5.574 -14.562 13.891 1 93.19 296 ASP A CA 1
ATOM 2306 C C . ASP A 1 296 ? 5.676 -14.406 12.375 1 93.19 296 ASP A C 1
ATOM 2308 O O . ASP A 1 296 ? 4.656 -14.305 11.688 1 93.19 296 ASP A O 1
ATOM 2312 N N . MET A 1 297 ? 6.883 -14.445 11.938 1 94.31 297 MET A N 1
ATOM 2313 C CA . MET A 1 297 ? 7.094 -14.344 10.5 1 94.31 297 MET A CA 1
ATOM 2314 C C . MET A 1 297 ? 6.562 -15.578 9.781 1 94.31 297 MET A C 1
ATOM 2316 O O . MET A 1 297 ? 5.98 -15.477 8.695 1 94.31 297 MET A O 1
ATOM 2320 N N . ALA A 1 298 ? 6.781 -16.719 10.359 1 96.06 298 ALA A N 1
ATOM 2321 C CA . ALA A 1 298 ? 6.285 -17.969 9.773 1 96.06 298 ALA A CA 1
ATOM 2322 C C . ALA A 1 298 ? 4.766 -17.938 9.625 1 96.06 298 ALA A C 1
ATOM 2324 O O . ALA A 1 298 ? 4.234 -18.297 8.57 1 96.06 298 ALA A O 1
ATOM 2325 N N . THR A 1 299 ? 4.16 -17.453 10.633 1 96.31 299 THR A N 1
ATOM 2326 C CA . THR A 1 299 ? 2.705 -17.344 10.602 1 96.31 299 THR A CA 1
ATOM 2327 C C . THR A 1 299 ? 2.26 -16.328 9.555 1 96.31 299 THR A C 1
ATOM 2329 O O . THR A 1 299 ? 1.353 -16.609 8.766 1 96.31 299 THR A O 1
ATOM 2332 N N . ALA A 1 300 ? 2.895 -15.211 9.562 1 95.44 300 ALA A N 1
ATOM 2333 C CA . ALA A 1 300 ? 2.545 -14.164 8.602 1 95.44 300 ALA A CA 1
ATOM 2334 C C . ALA A 1 300 ? 2.713 -14.672 7.168 1 95.44 300 ALA A C 1
ATOM 2336 O O . ALA A 1 300 ? 1.864 -14.406 6.309 1 95.44 300 ALA A O 1
ATOM 2337 N N . MET A 1 301 ? 3.734 -15.43 6.957 1 97.06 301 MET A N 1
ATOM 2338 C CA . MET A 1 301 ? 4.043 -15.898 5.60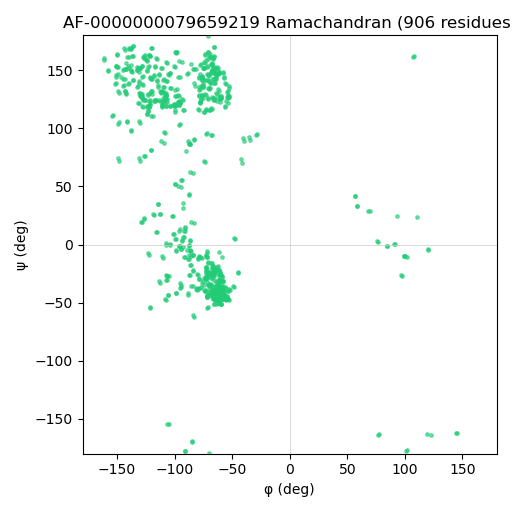5 1 97.06 301 MET A CA 1
ATOM 2339 C C . MET A 1 301 ? 3.047 -16.953 5.156 1 97.06 301 MET A C 1
ATOM 2341 O O . MET A 1 301 ? 2.752 -17.078 3.965 1 97.06 301 MET A O 1
ATOM 2345 N N . THR A 1 302 ? 2.529 -17.672 6.105 1 97.06 302 THR A N 1
ATOM 2346 C CA . THR A 1 302 ? 1.532 -18.703 5.793 1 97.06 302 THR A CA 1
ATOM 2347 C C . THR A 1 302 ? 0.307 -18.062 5.133 1 97.06 302 THR A C 1
ATOM 2349 O O . THR A 1 302 ? -0.315 -18.672 4.262 1 97.06 302 THR A O 1
ATOM 2352 N N . TYR A 1 303 ? 0.015 -16.859 5.477 1 96.56 303 TYR A N 1
ATOM 2353 C CA . TYR A 1 303 ? -1.196 -16.203 4.992 1 96.56 303 TYR A CA 1
ATOM 2354 C C . TYR A 1 303 ? -0.874 -15.195 3.896 1 96.56 303 TYR A C 1
ATOM 2356 O O . TYR A 1 303 ? -1.776 -14.57 3.334 1 96.56 303 TYR A O 1
ATOM 2364 N N . HIS A 1 304 ? 0.398 -15.078 3.572 1 97.62 304 HIS A N 1
ATOM 2365 C CA . HIS A 1 304 ? 0.804 -14.07 2.596 1 97.62 304 HIS A CA 1
ATOM 2366 C C . HIS A 1 304 ? 0.231 -14.383 1.216 1 97.62 304 HIS A C 1
ATOM 2368 O O . HIS A 1 304 ? 0.428 -15.477 0.688 1 97.62 304 HIS A O 1
ATOM 2374 N N . PHE A 1 305 ? -0.483 -13.453 0.627 1 97.44 305 PHE A N 1
ATOM 2375 C CA . PHE A 1 305 ? -1.054 -13.57 -0.709 1 97.44 305 PHE A CA 1
ATOM 2376 C C . PHE A 1 305 ? -0.111 -12.992 -1.755 1 97.44 305 PHE A C 1
ATOM 2378 O O . PHE A 1 305 ? 0.268 -11.82 -1.675 1 97.44 305 PHE A O 1
ATOM 2385 N N . GLY A 1 306 ? 0.269 -13.711 -2.736 1 97.94 306 GLY A N 1
ATOM 2386 C CA . GLY A 1 306 ? 1.165 -13.297 -3.805 1 97.94 306 GLY A CA 1
ATOM 2387 C C . GLY A 1 306 ? 2.064 -14.422 -4.293 1 97.94 306 GLY A C 1
ATOM 2388 O O . GLY A 1 306 ? 1.732 -15.594 -4.145 1 97.94 306 GLY A O 1
ATOM 2389 N N . ASN A 1 307 ? 3.123 -14.062 -4.98 1 98.19 307 ASN A N 1
ATOM 2390 C CA . ASN A 1 307 ? 4.125 -15.008 -5.457 1 98.19 307 ASN A CA 1
ATOM 2391 C C . ASN A 1 307 ? 5.352 -15.031 -4.551 1 98.19 307 ASN A C 1
ATOM 2393 O O . ASN A 1 307 ? 5.953 -13.984 -4.293 1 98.19 307 ASN A O 1
ATOM 2397 N N . VAL A 1 308 ? 5.617 -16.188 -4.027 1 98.44 308 VAL A N 1
ATOM 2398 C CA . VAL A 1 308 ? 6.82 -16.375 -3.225 1 98.44 308 VAL A CA 1
ATOM 2399 C C . VAL A 1 308 ? 7.578 -17.609 -3.701 1 98.44 308 VAL A C 1
ATOM 2401 O O . VAL A 1 308 ? 7.625 -18.625 -3.002 1 98.44 308 VAL A O 1
ATOM 2404 N N . LEU A 1 309 ? 8.188 -17.453 -4.887 1 97.44 309 LEU A N 1
ATOM 2405 C CA . LEU A 1 309 ? 8.797 -18.641 -5.477 1 97.44 309 LEU A CA 1
ATOM 2406 C C . LEU A 1 309 ? 10.156 -18.312 -6.082 1 97.44 309 LEU A C 1
ATOM 2408 O O . LEU A 1 309 ? 10.445 -17.156 -6.387 1 97.44 309 LEU A O 1
ATOM 2412 N N . SER A 1 310 ? 10.969 -19.234 -6.164 1 97.94 310 SER A N 1
ATOM 2413 C CA . SER A 1 310 ? 12.227 -19.266 -6.906 1 97.94 310 SER A CA 1
ATOM 2414 C C . SER A 1 310 ? 12.344 -20.531 -7.746 1 97.94 310 SER A C 1
ATOM 2416 O O . SER A 1 310 ? 11.688 -21.531 -7.453 1 97.94 310 SER A O 1
ATOM 2418 N N . VAL A 1 311 ? 13.078 -20.438 -8.844 1 97.5 311 VAL A N 1
ATOM 2419 C CA . VAL A 1 311 ? 13.258 -21.609 -9.703 1 97.5 311 VAL A CA 1
ATOM 2420 C C . VAL A 1 311 ? 14.742 -21.875 -9.922 1 97.5 311 VAL A C 1
ATOM 2422 O O . VAL A 1 311 ? 15.266 -21.641 -11.016 1 97.5 311 VAL A O 1
ATOM 2425 N N . PRO A 1 312 ? 15.391 -22.422 -8.938 1 97.62 312 PRO A N 1
ATOM 2426 C CA . PRO A 1 312 ? 16.766 -22.875 -9.188 1 97.62 312 PRO A CA 1
ATOM 2427 C C . PRO A 1 312 ? 16.844 -23.969 -10.242 1 97.62 312 PRO A C 1
ATOM 2429 O O . PRO A 1 312 ? 15.867 -24.703 -10.445 1 97.62 312 PRO A O 1
ATOM 2432 N N . TYR A 1 313 ? 17.953 -24.062 -10.938 1 97.12 313 TYR A N 1
ATOM 2433 C CA . TYR A 1 313 ? 18.062 -25.078 -11.977 1 97.12 313 TYR A CA 1
ATOM 2434 C C . TYR A 1 313 ? 19.5 -25.547 -12.133 1 97.12 313 TYR A C 1
ATOM 2436 O O . TYR A 1 313 ? 20.438 -24.859 -11.703 1 97.12 313 TYR A O 1
ATOM 2444 N N . GLY A 1 314 ? 19.641 -26.734 -12.562 1 95.81 314 GLY A N 1
ATOM 2445 C CA . GLY A 1 314 ? 20.938 -27.312 -12.922 1 95.81 314 GLY A CA 1
ATOM 2446 C C . GLY A 1 314 ? 21.109 -27.453 -14.422 1 95.81 314 GLY A C 1
ATOM 2447 O O . GLY A 1 314 ? 20.141 -27.406 -15.18 1 95.81 314 GLY A O 1
ATOM 2448 N N . SER A 1 315 ? 22.375 -27.484 -14.797 1 94.94 315 SER A N 1
ATOM 2449 C CA . SER A 1 315 ? 22.766 -27.656 -16.188 1 94.94 315 SER A CA 1
ATOM 2450 C C . SER A 1 315 ? 23.781 -28.781 -16.359 1 94.94 315 SER A C 1
ATOM 2452 O O . SER A 1 315 ? 24.797 -28.797 -15.664 1 94.94 315 SER A O 1
ATOM 2454 N N . GLN A 1 316 ? 23.453 -29.719 -17.266 1 95.38 316 GLN A N 1
ATOM 2455 C CA . GLN A 1 316 ? 24.359 -30.828 -17.562 1 95.38 316 GLN A CA 1
ATOM 2456 C C . GLN A 1 316 ? 24.328 -31.188 -19.031 1 95.38 316 GLN A C 1
ATOM 2458 O O . GLN A 1 316 ? 23.297 -31.094 -19.688 1 95.38 316 GLN A O 1
ATOM 2463 N N . PRO A 1 317 ? 25.516 -31.547 -19.562 1 95.75 317 PRO A N 1
ATOM 2464 C CA . PRO A 1 317 ? 25.469 -32.094 -20.922 1 95.75 317 PRO A CA 1
ATOM 2465 C C . PRO A 1 317 ? 24.562 -33.312 -21.047 1 95.75 317 PRO A C 1
ATOM 2467 O O . PRO A 1 317 ? 24.531 -34.156 -20.141 1 95.75 317 PRO A O 1
ATOM 2470 N N . ILE A 1 318 ? 23.906 -33.438 -22.109 1 96.44 318 ILE A N 1
ATOM 2471 C CA . ILE A 1 318 ? 22.953 -34.5 -22.375 1 96.44 318 ILE A CA 1
ATOM 2472 C C . ILE A 1 318 ? 23.641 -35.844 -22.219 1 96.44 318 ILE A C 1
ATOM 2474 O O . ILE A 1 318 ? 23.125 -36.75 -21.562 1 96.44 318 ILE A O 1
ATOM 2478 N N . GLY A 1 319 ? 24.828 -36 -22.812 1 95.94 319 GLY A N 1
ATOM 2479 C CA . GLY A 1 319 ? 25.578 -37.219 -22.734 1 95.94 319 GLY A CA 1
ATOM 2480 C C . GLY A 1 319 ? 25.844 -37.688 -21.312 1 95.94 319 GLY A C 1
ATOM 2481 O O . GLY A 1 319 ? 25.719 -38.875 -21 1 95.94 319 GLY A O 1
ATOM 2482 N N . GLU A 1 320 ? 26.203 -36.812 -20.516 1 95.25 320 GLU A N 1
ATOM 2483 C CA . GLU A 1 320 ? 26.484 -37.094 -19.109 1 95.25 320 GLU A CA 1
ATOM 2484 C C . GLU A 1 320 ? 25.219 -37.531 -18.375 1 95.25 320 GLU A C 1
ATOM 2486 O O . GLU A 1 320 ? 25.25 -38.469 -17.562 1 95.25 320 GLU A O 1
ATOM 2491 N N . LEU A 1 321 ? 24.125 -36.906 -18.594 1 96.12 321 LEU A N 1
ATOM 2492 C CA . LEU A 1 321 ? 22.875 -37.188 -17.922 1 96.12 321 LEU A CA 1
ATOM 2493 C C . LEU A 1 321 ? 22.391 -38.625 -18.219 1 96.12 321 LEU A C 1
ATOM 2495 O O . LEU A 1 321 ? 21.922 -39.312 -17.328 1 96.12 321 LEU A O 1
ATOM 2499 N N . ILE A 1 322 ? 22.547 -39.031 -19.453 1 94.38 322 ILE A N 1
ATOM 2500 C CA . ILE A 1 322 ? 21.953 -40.281 -19.875 1 94.38 322 ILE A CA 1
ATOM 2501 C C . ILE A 1 322 ? 22.844 -41.438 -19.438 1 94.38 322 ILE A C 1
ATOM 2503 O O . ILE A 1 322 ? 22.344 -42.562 -19.188 1 94.38 322 ILE A O 1
ATOM 2507 N N . GLU A 1 323 ? 24.094 -41.219 -19.266 1 95.44 323 GLU A N 1
ATOM 2508 C CA . GLU A 1 323 ? 25.031 -42.281 -18.922 1 95.44 323 GLU A CA 1
ATOM 2509 C C . GLU A 1 323 ? 25.109 -42.5 -17.422 1 95.44 323 GLU A C 1
ATOM 2511 O O . GLU A 1 323 ? 25.438 -43.594 -16.953 1 95.44 323 GLU A O 1
ATOM 2516 N N . GLN A 1 324 ? 24.828 -41.531 -16.734 1 94.75 324 GLN A N 1
ATOM 2517 C CA . GLN A 1 324 ? 24.938 -41.625 -15.273 1 94.75 324 GLN A CA 1
ATOM 2518 C C . GLN A 1 324 ? 23.75 -42.375 -14.68 1 94.75 324 GLN A C 1
ATOM 2520 O O . GLN A 1 324 ? 22.641 -42.312 -15.219 1 94.75 324 GLN A O 1
ATOM 2525 N N . PRO A 1 325 ? 24.078 -43.094 -13.586 1 94.75 325 PRO A N 1
ATOM 2526 C CA . PRO A 1 325 ? 22.953 -43.719 -12.891 1 94.75 325 PRO A CA 1
ATOM 2527 C C . PRO A 1 325 ? 22.016 -42.719 -12.258 1 94.75 325 PRO A C 1
ATOM 2529 O O . PRO A 1 325 ? 22.406 -41.562 -12.016 1 94.75 325 PRO A O 1
ATOM 2532 N N . LEU A 1 326 ? 20.828 -43.094 -11.953 1 95.25 326 LEU A N 1
ATOM 2533 C CA . LEU A 1 326 ? 19.781 -42.219 -11.461 1 95.25 326 LEU A CA 1
ATOM 2534 C C . LEU A 1 326 ? 20.203 -41.562 -10.156 1 95.25 326 LEU A C 1
ATOM 2536 O O . LEU A 1 326 ? 19.891 -40.375 -9.922 1 95.25 326 LEU A O 1
ATOM 2540 N N . CYS A 1 327 ? 20.891 -42.281 -9.25 1 96 327 CYS A N 1
ATOM 2541 C CA . CYS A 1 327 ? 21.297 -41.75 -7.945 1 96 327 CYS A CA 1
ATOM 2542 C C . CYS A 1 327 ? 22.25 -40.562 -8.102 1 96 327 CYS A C 1
ATOM 2544 O O . CYS A 1 327 ? 22.219 -39.625 -7.305 1 96 327 CYS A O 1
ATOM 2546 N N . ARG A 1 328 ? 23.094 -40.594 -9.141 1 95.56 328 ARG A N 1
ATOM 2547 C CA . ARG A 1 328 ? 24.031 -39.5 -9.383 1 95.56 328 ARG A CA 1
ATOM 2548 C C . ARG A 1 328 ? 23.297 -38.25 -9.922 1 95.56 328 ARG A C 1
ATOM 2550 O O . ARG A 1 328 ? 23.656 -37.125 -9.594 1 95.56 328 ARG A O 1
ATOM 2557 N N . VAL A 1 329 ? 22.297 -38.469 -10.812 1 96.81 329 VAL A N 1
ATOM 2558 C CA . VAL A 1 329 ? 21.5 -37.375 -11.328 1 96.81 329 VAL A CA 1
ATOM 2559 C C . VAL A 1 329 ? 20.672 -36.75 -10.203 1 96.81 329 VAL A C 1
ATOM 2561 O O . VAL A 1 329 ? 20.531 -35.531 -10.109 1 96.81 329 VAL A O 1
ATOM 2564 N N . ALA A 1 330 ? 20.109 -37.594 -9.312 1 97.12 330 ALA A N 1
ATOM 2565 C CA . ALA A 1 330 ? 19.359 -37.125 -8.156 1 97.12 330 ALA A CA 1
ATOM 2566 C C . ALA A 1 330 ? 20.234 -36.281 -7.234 1 97.12 330 ALA A C 1
ATOM 2568 O O . ALA A 1 330 ? 19.781 -35.312 -6.637 1 97.12 330 ALA A O 1
ATOM 2569 N N . LYS A 1 331 ? 21.484 -36.688 -7.074 1 95.75 331 LYS A N 1
ATOM 2570 C CA . LYS A 1 331 ? 22.438 -35.906 -6.293 1 95.75 331 LYS A CA 1
ATOM 2571 C C . LYS A 1 331 ? 22.641 -34.531 -6.906 1 95.75 331 LYS A C 1
ATOM 2573 O O . LYS A 1 331 ? 22.734 -33.531 -6.188 1 95.75 331 LYS A O 1
ATOM 2578 N N . GLN A 1 332 ? 22.719 -34.469 -8.219 1 95.94 332 GLN A N 1
ATOM 2579 C CA . GLN A 1 332 ? 22.859 -33.188 -8.898 1 95.94 332 GLN A CA 1
ATOM 2580 C C . GLN A 1 332 ? 21.641 -32.281 -8.664 1 95.94 332 GLN A C 1
ATOM 2582 O O . GLN A 1 332 ? 21.781 -31.094 -8.453 1 95.94 332 GLN A O 1
ATOM 2587 N N . VAL A 1 333 ? 20.469 -32.906 -8.711 1 97.69 333 VAL A N 1
ATOM 2588 C CA . VAL A 1 333 ? 19.234 -32.156 -8.422 1 97.69 333 VAL A CA 1
ATOM 2589 C C . VAL A 1 333 ? 19.297 -31.594 -7.004 1 97.69 333 VAL A C 1
ATOM 2591 O O . VAL A 1 333 ? 18.984 -30.422 -6.781 1 97.69 333 VAL A O 1
ATOM 2594 N N . HIS A 1 334 ? 19.719 -32.406 -6.078 1 96.69 334 HIS A N 1
ATOM 2595 C CA . HIS A 1 334 ? 19.844 -32 -4.688 1 96.69 334 HIS A CA 1
ATOM 2596 C C . HIS A 1 334 ? 20.828 -30.844 -4.547 1 96.69 334 HIS A C 1
ATOM 2598 O O . HIS A 1 334 ? 20.578 -29.891 -3.801 1 96.69 334 HIS A O 1
ATOM 2604 N N . GLU A 1 335 ? 21.906 -30.906 -5.277 1 95.88 335 GLU A N 1
ATOM 2605 C CA . GLU A 1 335 ? 23 -29.953 -5.137 1 95.88 335 GLU A CA 1
ATOM 2606 C C . GLU A 1 335 ? 22.609 -28.578 -5.637 1 95.88 335 GLU A C 1
ATOM 2608 O O . GLU A 1 335 ? 23 -27.562 -5.059 1 95.88 335 GLU A O 1
ATOM 2613 N N . PHE A 1 336 ? 21.781 -28.469 -6.699 1 96.31 336 PHE A N 1
ATOM 2614 C CA . PHE A 1 336 ? 21.422 -27.125 -7.152 1 96.31 336 PHE A CA 1
ATOM 2615 C C . PHE A 1 336 ? 20.219 -26.609 -6.379 1 96.31 336 PHE A C 1
ATOM 2617 O O . PHE A 1 336 ? 19.969 -25.406 -6.371 1 96.31 336 PHE A O 1
ATOM 2624 N N . LEU A 1 337 ? 19.5 -27.531 -5.742 1 96.62 337 LEU A N 1
ATOM 2625 C CA . LEU A 1 337 ? 18.328 -27.141 -4.98 1 96.62 337 LEU A CA 1
ATOM 2626 C C . LEU A 1 337 ? 18.719 -26.594 -3.607 1 96.62 337 LEU A C 1
ATOM 2628 O O . LEU A 1 337 ? 18.125 -25.625 -3.127 1 96.62 337 LEU A O 1
ATOM 2632 N N . LYS A 1 338 ? 19.625 -27.141 -3.008 1 95.06 338 LYS A N 1
ATOM 2633 C CA . LYS A 1 338 ? 19.984 -26.922 -1.606 1 95.06 338 LYS A CA 1
ATOM 2634 C C . LYS A 1 338 ? 20.234 -25.453 -1.324 1 95.06 338 LYS A C 1
ATOM 2636 O O . LYS A 1 338 ? 19.656 -24.875 -0.396 1 95.06 338 LYS A O 1
ATOM 2641 N N . PRO A 1 339 ? 20.953 -24.75 -2.154 1 94.94 339 PRO A N 1
ATOM 2642 C CA . PRO A 1 339 ? 21.234 -23.344 -1.85 1 94.94 339 PRO A CA 1
ATOM 2643 C C . PRO A 1 339 ? 19.984 -22.469 -2.008 1 94.94 339 PRO A C 1
ATOM 2645 O O . PRO A 1 339 ? 19.969 -21.328 -1.509 1 94.94 339 PRO A O 1
ATOM 2648 N N . ALA A 1 340 ? 19.016 -22.984 -2.664 1 95.5 340 ALA A N 1
ATOM 2649 C CA . ALA A 1 340 ? 17.844 -22.172 -2.971 1 95.5 340 ALA A CA 1
ATOM 2650 C C . ALA A 1 340 ? 16.688 -22.469 -2.006 1 95.5 340 ALA A C 1
ATOM 2652 O O . ALA A 1 340 ? 15.57 -22 -2.197 1 95.5 340 ALA A O 1
ATOM 2653 N N . THR A 1 341 ? 16.984 -23.25 -0.956 1 95.75 341 THR A N 1
ATOM 2654 C CA . THR A 1 341 ? 15.906 -23.656 -0.053 1 95.75 341 THR A CA 1
ATOM 2655 C C . THR A 1 341 ? 16.109 -23.062 1.337 1 95.75 341 THR A C 1
ATOM 2657 O O . THR A 1 341 ? 15.852 -23.719 2.346 1 95.75 341 THR A O 1
ATOM 2660 N N . ASN A 1 342 ? 16.641 -21.859 1.359 1 95.75 342 ASN A N 1
ATOM 2661 C CA . ASN A 1 342 ? 16.828 -21.219 2.658 1 95.75 342 ASN A CA 1
ATOM 2662 C C . ASN A 1 342 ? 16.406 -19.75 2.625 1 95.75 342 ASN A C 1
ATOM 2664 O O . ASN A 1 342 ? 16.141 -19.203 1.556 1 95.75 342 ASN A O 1
ATOM 2668 N N . LYS A 1 343 ? 16.375 -19.219 3.795 1 96.75 343 LYS A N 1
ATOM 2669 C CA . LYS A 1 343 ? 15.93 -17.844 3.998 1 96.75 343 LYS A CA 1
ATOM 2670 C C . LYS A 1 343 ? 16.812 -16.859 3.236 1 96.75 343 LYS A C 1
ATOM 2672 O O . LYS A 1 343 ? 16.297 -15.961 2.559 1 96.75 343 LYS A O 1
ATOM 2677 N N . GLU A 1 344 ? 18.094 -17.016 3.238 1 97.12 344 GLU A N 1
ATOM 2678 C CA . GLU A 1 344 ? 19.047 -16.094 2.629 1 97.12 344 GLU A CA 1
ATOM 2679 C C . GLU A 1 344 ? 18.859 -16.031 1.115 1 97.12 344 GLU A C 1
ATOM 2681 O O . GLU A 1 344 ? 19.016 -14.977 0.507 1 97.12 344 GLU A O 1
ATOM 2686 N N . HIS A 1 345 ? 18.531 -17.125 0.509 1 98.06 345 HIS A N 1
ATOM 2687 C CA . HIS A 1 345 ? 18.297 -17.156 -0.929 1 98.06 345 HIS A CA 1
ATOM 2688 C C . HIS A 1 345 ? 17.156 -16.219 -1.314 1 98.06 345 HIS A C 1
ATOM 2690 O O . HIS A 1 345 ? 17.297 -15.406 -2.23 1 98.06 345 HIS A O 1
ATOM 2696 N N . PHE A 1 346 ? 16.094 -16.281 -0.603 1 98.44 346 PHE A N 1
ATOM 2697 C CA . PHE A 1 346 ? 14.914 -15.484 -0.954 1 98.44 346 PHE A CA 1
ATOM 2698 C C . PHE A 1 346 ? 15.133 -14.016 -0.61 1 98.44 346 PHE A C 1
ATOM 2700 O O . PHE A 1 346 ? 14.695 -13.133 -1.349 1 98.44 346 PHE A O 1
ATOM 2707 N N . LEU A 1 347 ? 15.789 -13.758 0.543 1 97.88 347 LEU A N 1
ATOM 2708 C CA . LEU A 1 347 ? 16.141 -12.375 0.842 1 97.88 347 LEU A CA 1
ATOM 2709 C C . LEU A 1 347 ? 17.031 -11.797 -0.248 1 97.88 347 LEU A C 1
ATOM 2711 O O . LEU A 1 347 ? 16.844 -10.656 -0.678 1 97.88 347 LEU A O 1
ATOM 2715 N N . GLY A 1 348 ? 17.984 -12.633 -0.69 1 98.44 348 GLY A N 1
ATOM 2716 C CA . GLY A 1 348 ? 18.844 -12.219 -1.784 1 98.44 348 GLY A CA 1
ATOM 2717 C C . GLY A 1 348 ? 18.094 -11.984 -3.08 1 98.44 348 GLY A C 1
ATOM 2718 O O . GLY A 1 348 ? 18.391 -11.047 -3.818 1 98.44 348 GLY A O 1
ATOM 2719 N N . LEU A 1 349 ? 17.172 -12.836 -3.365 1 98.69 349 LEU A N 1
ATOM 2720 C CA . LEU A 1 349 ? 16.375 -12.703 -4.582 1 98.69 349 LEU A CA 1
ATOM 2721 C C . LEU A 1 349 ? 15.547 -11.422 -4.551 1 98.69 349 LEU A C 1
ATOM 2723 O O . LEU A 1 349 ? 15.438 -10.727 -5.559 1 98.69 349 LEU A O 1
ATOM 2727 N N . ILE A 1 350 ? 14.922 -11.086 -3.426 1 98.44 350 ILE A N 1
ATOM 2728 C CA . ILE A 1 350 ? 14.188 -9.836 -3.238 1 98.44 350 ILE A CA 1
ATOM 2729 C C . ILE A 1 350 ? 15.102 -8.648 -3.543 1 98.44 350 ILE A C 1
ATOM 2731 O O . ILE A 1 350 ? 14.734 -7.75 -4.301 1 98.44 350 ILE A O 1
ATOM 2735 N N . ASP A 1 351 ? 16.312 -8.711 -2.975 1 98.38 351 ASP A N 1
ATOM 2736 C CA . ASP A 1 351 ? 17.281 -7.645 -3.18 1 98.38 351 ASP A CA 1
ATOM 2737 C C . ASP A 1 351 ? 17.703 -7.559 -4.645 1 98.38 351 ASP A C 1
ATOM 2739 O O . ASP A 1 351 ? 17.906 -6.465 -5.172 1 98.38 351 ASP A O 1
ATOM 2743 N N . TRP A 1 352 ? 17.875 -8.703 -5.234 1 98.56 352 TRP A N 1
ATOM 2744 C CA . TRP A 1 352 ? 18.281 -8.75 -6.633 1 98.56 352 TRP A CA 1
ATOM 2745 C C . TRP A 1 352 ? 17.25 -8.062 -7.52 1 98.56 352 TRP A C 1
ATOM 2747 O O . TRP A 1 352 ? 17.594 -7.254 -8.383 1 98.56 352 TRP A O 1
ATOM 2757 N N . VAL A 1 353 ? 16.016 -8.383 -7.328 1 98.31 353 VAL A N 1
ATOM 2758 C CA . VAL A 1 353 ? 14.953 -7.754 -8.117 1 98.31 353 VAL A CA 1
ATOM 2759 C C . VAL A 1 353 ? 14.953 -6.246 -7.871 1 98.31 353 VAL A C 1
ATOM 2761 O O . VAL A 1 353 ? 14.844 -5.457 -8.812 1 98.31 353 VAL A O 1
ATOM 2764 N N . GLU A 1 354 ? 15.062 -5.824 -6.602 1 97 354 GLU A N 1
ATOM 2765 C CA . GLU A 1 354 ? 15.094 -4.406 -6.254 1 97 354 GLU A CA 1
ATOM 2766 C C . GLU A 1 354 ? 16.172 -3.672 -7.043 1 97 354 GLU A C 1
ATOM 2768 O O . GLU A 1 354 ? 15.945 -2.561 -7.527 1 97 354 GLU A O 1
ATOM 2773 N N . ALA A 1 355 ? 17.297 -4.305 -7.207 1 96.06 355 ALA A N 1
ATOM 2774 C CA . ALA A 1 355 ? 18.453 -3.691 -7.859 1 96.06 355 ALA A CA 1
ATOM 2775 C C . ALA A 1 355 ? 18.234 -3.559 -9.367 1 96.06 355 ALA A C 1
ATOM 2777 O O . ALA A 1 355 ? 18.875 -2.736 -10.023 1 96.06 355 ALA A O 1
ATOM 2778 N N . HIS A 1 356 ? 17.312 -4.309 -9.93 1 96.56 356 HIS A N 1
ATOM 2779 C CA . HIS A 1 356 ? 17.172 -4.352 -11.383 1 96.56 356 HIS A CA 1
ATOM 2780 C C . HIS A 1 356 ? 15.883 -3.678 -11.828 1 96.56 356 HIS A C 1
ATOM 2782 O O . HIS A 1 356 ? 15.68 -3.438 -13.016 1 96.56 356 HIS A O 1
ATOM 2788 N N . ARG A 1 357 ? 15.031 -3.367 -10.906 1 95.12 357 ARG A N 1
ATOM 2789 C CA . ARG A 1 357 ? 13.789 -2.67 -11.227 1 95.12 357 ARG A CA 1
ATOM 2790 C C . ARG A 1 357 ? 14.07 -1.338 -11.914 1 95.12 357 ARG A C 1
ATOM 2792 O O . ARG A 1 357 ? 15.102 -0.709 -11.656 1 95.12 357 ARG A O 1
ATOM 2799 N N . PRO A 1 358 ? 13.25 -0.933 -12.75 1 95.31 358 PRO A N 1
ATOM 2800 C CA . PRO A 1 358 ? 11.938 -1.479 -13.086 1 95.31 358 PRO A CA 1
ATOM 2801 C C . PRO A 1 358 ? 11.984 -2.482 -14.234 1 95.31 358 PRO A C 1
ATOM 2803 O O . PRO A 1 358 ? 10.945 -2.871 -14.773 1 95.31 358 PRO A O 1
ATOM 2806 N N . GLU A 1 359 ? 13.133 -2.967 -14.695 1 94.75 359 GLU A N 1
ATOM 2807 C CA . GLU A 1 359 ? 13.234 -3.922 -15.789 1 94.75 359 GLU A CA 1
ATOM 2808 C C . GLU A 1 359 ? 12.633 -5.27 -15.406 1 94.75 359 GLU A C 1
ATOM 2810 O O . GLU A 1 359 ? 12.984 -5.844 -14.375 1 94.75 359 GLU A O 1
ATOM 2815 N N . PRO A 1 360 ? 11.711 -5.738 -16.219 1 93.62 360 PRO A N 1
ATOM 2816 C CA . PRO A 1 360 ? 11.195 -7.082 -15.922 1 93.62 360 PRO A CA 1
ATOM 2817 C C . PRO A 1 360 ? 12.281 -8.156 -15.984 1 93.62 360 PRO A C 1
ATOM 2819 O O . PRO A 1 360 ? 13.227 -8.031 -16.766 1 93.62 360 PRO A O 1
ATOM 2822 N N . ALA A 1 361 ? 12.125 -9.148 -15.195 1 95.56 361 ALA A N 1
ATOM 2823 C CA . ALA A 1 361 ? 13.117 -10.219 -15.141 1 95.56 361 ALA A CA 1
ATOM 2824 C C . ALA A 1 361 ? 12.445 -11.586 -15.102 1 95.56 361 ALA A C 1
ATOM 2826 O O . ALA A 1 361 ? 11.234 -11.688 -14.867 1 95.56 361 ALA A O 1
ATOM 2827 N N . MET A 1 362 ? 13.203 -12.617 -15.414 1 92.88 362 MET A N 1
ATOM 2828 C CA . MET A 1 362 ? 12.711 -13.992 -15.391 1 92.88 362 MET A CA 1
ATOM 2829 C C . MET A 1 362 ? 13.844 -14.961 -15.07 1 92.88 362 MET A C 1
ATOM 2831 O O . MET A 1 362 ? 15.016 -14.586 -15.102 1 92.88 362 MET A O 1
ATOM 2835 N N . THR A 1 363 ? 13.516 -16.125 -14.703 1 93.81 363 THR A N 1
ATOM 2836 C CA . THR A 1 363 ? 14.516 -17.156 -14.5 1 93.81 363 THR A CA 1
ATOM 2837 C C . THR A 1 363 ? 15.117 -17.594 -15.836 1 93.81 363 THR A C 1
ATOM 2839 O O . THR A 1 363 ? 14.414 -17.672 -16.844 1 93.81 363 THR A O 1
ATOM 2842 N N . ARG A 1 364 ? 16.328 -17.938 -15.875 1 92.25 364 ARG A N 1
ATOM 2843 C CA . ARG A 1 364 ? 17.062 -18.281 -17.078 1 92.25 364 ARG A CA 1
ATOM 2844 C C . ARG A 1 364 ? 16.641 -19.641 -17.625 1 92.25 364 ARG A C 1
ATOM 2846 O O . ARG A 1 364 ? 16.781 -19.906 -18.812 1 92.25 364 ARG A O 1
ATOM 2853 N N . VAL A 1 365 ? 16.062 -20.406 -16.766 1 92.56 365 VAL A N 1
ATOM 2854 C CA . VAL A 1 365 ? 15.734 -21.766 -17.188 1 92.56 365 VAL A CA 1
ATOM 2855 C C . VAL A 1 365 ? 14.688 -21.734 -18.281 1 92.56 365 VAL A C 1
ATOM 2857 O O . VAL A 1 365 ? 14.633 -22.641 -19.125 1 92.56 365 VAL A O 1
ATOM 2860 N N . TYR A 1 366 ? 13.938 -20.703 -18.375 1 88.25 366 TYR A N 1
ATOM 2861 C CA . TYR A 1 366 ? 12.883 -20.609 -19.375 1 88.25 366 TYR A CA 1
ATOM 2862 C C . TYR A 1 366 ? 13.438 -20.031 -20.672 1 88.25 366 TYR A C 1
ATOM 2864 O O . TYR A 1 366 ? 12.758 -20.062 -21.703 1 88.25 366 TYR A O 1
ATOM 2872 N N . ASN A 1 367 ? 14.617 -19.516 -20.562 1 83.44 367 ASN A N 1
ATOM 2873 C CA . ASN A 1 367 ? 15.242 -19 -21.766 1 83.44 367 ASN A CA 1
ATOM 2874 C C . ASN A 1 367 ? 16 -20.094 -22.516 1 83.44 367 ASN A C 1
ATOM 2876 O O . ASN A 1 367 ? 17.203 -20.281 -22.312 1 83.44 367 ASN A O 1
ATOM 2880 N N . VAL A 1 368 ? 15.328 -20.828 -23.359 1 75.31 368 VAL A N 1
ATOM 2881 C CA . VAL A 1 368 ? 15.945 -21.875 -24.156 1 75.31 368 VAL A CA 1
ATOM 2882 C C . VAL A 1 368 ? 16.375 -21.297 -25.516 1 75.31 368 VAL A C 1
ATOM 2884 O O . VAL A 1 368 ? 15.547 -20.75 -26.25 1 75.31 368 VAL A O 1
ATOM 2887 N N . VAL A 1 369 ? 17.656 -21.312 -25.703 1 70.25 369 VAL A N 1
ATOM 2888 C CA . VAL A 1 369 ? 18.172 -20.812 -26.984 1 70.25 369 VAL A CA 1
ATOM 2889 C C . VAL A 1 369 ? 18.469 -21.984 -27.906 1 70.25 369 VAL A C 1
ATOM 2891 O O . VAL A 1 369 ? 18.484 -23.141 -27.484 1 70.25 369 VAL A O 1
ATOM 2894 N N . LYS A 1 370 ? 18.641 -21.781 -29.172 1 64.88 370 LYS A N 1
ATOM 2895 C CA . LYS A 1 370 ? 18.734 -22.766 -30.266 1 64.88 370 LYS A CA 1
ATOM 2896 C C . LYS A 1 370 ? 19.766 -23.844 -29.953 1 64.88 370 LYS A C 1
ATOM 2898 O O . LYS A 1 370 ? 19.531 -25.031 -30.203 1 64.88 370 LYS A O 1
ATOM 2903 N N . ASP A 1 371 ? 20.781 -23.469 -29.406 1 70.31 371 ASP A N 1
ATOM 2904 C CA . ASP A 1 371 ? 21.828 -24.469 -29.234 1 70.31 371 ASP A CA 1
ATOM 2905 C C . ASP A 1 371 ? 21.766 -25.109 -27.859 1 70.31 371 ASP A C 1
ATOM 2907 O O . ASP A 1 371 ? 22.625 -25.938 -27.516 1 70.31 371 ASP A O 1
ATOM 2911 N N . ASP A 1 372 ? 20.594 -24.828 -27.219 1 82.5 372 ASP A N 1
ATOM 2912 C CA . ASP A 1 372 ? 20.422 -25.469 -25.906 1 82.5 372 ASP A CA 1
ATOM 2913 C C . ASP A 1 372 ? 19.766 -26.844 -26.047 1 82.5 372 ASP A C 1
ATOM 2915 O O . ASP A 1 372 ? 19.047 -27.094 -27.016 1 82.5 372 ASP A O 1
ATOM 2919 N N . GLY A 1 373 ? 20.125 -27.719 -25.203 1 86.69 373 GLY A N 1
ATOM 2920 C CA . GLY A 1 373 ? 19.312 -28.922 -25.047 1 86.69 373 GLY A CA 1
ATOM 2921 C C . GLY A 1 373 ? 17.969 -28.656 -24.391 1 86.69 373 GLY A C 1
ATOM 2922 O O . GLY A 1 373 ? 17.578 -27.5 -24.203 1 86.69 373 GLY A O 1
ATOM 2923 N N . PRO A 1 374 ? 17.234 -29.703 -24.219 1 91.19 374 PRO A N 1
ATOM 2924 C CA . PRO A 1 374 ? 15.898 -29.547 -23.609 1 91.19 374 PRO A CA 1
ATOM 2925 C C . PRO A 1 374 ? 15.953 -29.047 -22.172 1 91.19 374 PRO A C 1
ATOM 2927 O O . PRO A 1 374 ? 16.875 -29.375 -21.438 1 91.19 374 PRO A O 1
ATOM 2930 N N . ALA A 1 375 ? 14.992 -28.25 -21.859 1 93.25 375 ALA A N 1
ATOM 2931 C CA . ALA A 1 375 ? 14.805 -27.75 -20.5 1 93.25 375 ALA A CA 1
ATOM 2932 C C . ALA A 1 375 ? 13.43 -28.141 -19.953 1 93.25 375 ALA A C 1
ATOM 2934 O O . ALA A 1 375 ? 12.461 -28.219 -20.719 1 93.25 375 ALA A O 1
ATOM 2935 N N . VAL A 1 376 ? 13.375 -28.438 -18.688 1 95.75 376 VAL A N 1
ATOM 2936 C CA . VAL A 1 376 ? 12.102 -28.797 -18.062 1 95.75 376 VAL A CA 1
ATOM 2937 C C . VAL A 1 376 ? 12.07 -28.25 -16.625 1 95.75 376 VAL A C 1
ATOM 2939 O O . VAL A 1 376 ? 13.086 -28.266 -15.938 1 95.75 376 VAL A O 1
ATOM 2942 N N . VAL A 1 377 ? 10.977 -27.703 -16.25 1 96.81 377 VAL A N 1
ATOM 2943 C CA . VAL A 1 377 ? 10.758 -27.219 -14.891 1 96.81 377 VAL A CA 1
ATOM 2944 C C . VAL A 1 377 ? 9.703 -28.094 -14.203 1 96.81 377 VAL A C 1
ATOM 2946 O O . VAL A 1 377 ? 8.664 -28.406 -14.789 1 96.81 377 VAL A O 1
ATOM 2949 N N . VAL A 1 378 ? 10.016 -28.547 -13 1 97.69 378 VAL A N 1
ATOM 2950 C CA . VAL A 1 378 ? 9.102 -29.344 -12.195 1 97.69 378 VAL A CA 1
ATOM 2951 C C . VAL A 1 378 ? 8.578 -28.5 -11.031 1 97.69 378 VAL A C 1
ATOM 2953 O O . VAL A 1 378 ? 9.344 -27.797 -10.375 1 97.69 378 VAL A O 1
ATOM 2956 N N . SER A 1 379 ? 7.324 -28.469 -10.828 1 96.69 379 SER A N 1
ATOM 2957 C CA . SER A 1 379 ? 6.684 -27.828 -9.68 1 96.69 379 SER A CA 1
ATOM 2958 C C . SER A 1 379 ? 5.871 -28.844 -8.883 1 96.69 379 SER A C 1
ATOM 2960 O O . SER A 1 379 ? 5.109 -29.625 -9.445 1 96.69 379 SER A O 1
ATOM 2962 N N . SER A 1 380 ? 6.078 -28.812 -7.609 1 94.81 380 SER A N 1
ATOM 2963 C CA . SER A 1 380 ? 5.301 -29.703 -6.766 1 94.81 380 SER A CA 1
ATOM 2964 C C . SER A 1 380 ? 3.852 -29.25 -6.652 1 94.81 380 SER A C 1
ATOM 2966 O O . SER A 1 380 ? 3.576 -28.172 -6.113 1 94.81 380 SER A O 1
ATOM 2968 N N . GLY A 1 381 ? 2.99 -30 -7.109 1 95.06 381 GLY A N 1
ATOM 2969 C CA . GLY A 1 381 ? 1.567 -29.766 -6.934 1 95.06 381 GLY A CA 1
ATOM 2970 C C . GLY A 1 381 ? 0.944 -30.625 -5.855 1 95.06 381 GLY A C 1
ATOM 2971 O O . GLY A 1 381 ? -0.262 -30.875 -5.879 1 95.06 381 GLY A O 1
ATOM 2972 N N . LEU A 1 382 ? 1.726 -31.062 -4.934 1 91.69 382 LEU A N 1
ATOM 2973 C CA . LEU A 1 382 ? 1.261 -32.031 -3.949 1 91.69 382 LEU A CA 1
ATOM 2974 C C . LEU A 1 382 ? 0.302 -31.375 -2.957 1 91.69 382 LEU A C 1
ATOM 2976 O O . LEU A 1 382 ? -0.402 -32.062 -2.221 1 91.69 382 LEU A O 1
ATOM 2980 N N . ARG A 1 383 ? 0.221 -30.078 -3 1 92.25 383 ARG A N 1
ATOM 2981 C CA . ARG A 1 383 ? -0.72 -29.375 -2.137 1 92.25 383 ARG A CA 1
ATOM 2982 C C . ARG A 1 383 ? -1.986 -29 -2.896 1 92.25 383 ARG A C 1
ATOM 2984 O O . ARG A 1 383 ? -2.838 -28.281 -2.377 1 92.25 383 ARG A O 1
ATOM 2991 N N . PHE A 1 384 ? -2.059 -29.438 -4.125 1 96 384 PHE A N 1
ATOM 2992 C CA . PHE A 1 384 ? -3.283 -29.188 -4.875 1 96 384 PHE A CA 1
ATOM 2993 C C . PHE A 1 384 ? -4.5 -29.688 -4.105 1 96 384 PHE A C 1
ATOM 2995 O O . PHE A 1 384 ? -4.535 -30.828 -3.652 1 96 384 PHE A O 1
ATOM 3002 N N . PRO A 1 385 ? -5.543 -28.875 -3.914 1 95.62 385 PRO A N 1
ATOM 3003 C CA . PRO A 1 385 ? -6.551 -29.141 -2.887 1 95.62 385 PRO A CA 1
ATOM 3004 C C . PRO A 1 385 ? -7.785 -29.844 -3.445 1 95.62 385 PRO A C 1
ATOM 3006 O O . PRO A 1 385 ? -8.914 -29.469 -3.117 1 95.62 385 PRO A O 1
ATOM 3009 N N . VAL A 1 386 ? -7.621 -30.875 -4.16 1 95.31 386 VAL A N 1
ATOM 3010 C CA . VAL A 1 386 ? -8.75 -31.562 -4.77 1 95.31 386 VAL A CA 1
ATOM 3011 C C . VAL A 1 386 ? -9.703 -32.062 -3.68 1 95.31 386 VAL A C 1
ATOM 3013 O O . VAL A 1 386 ? -10.922 -31.922 -3.807 1 95.31 386 VAL A O 1
ATOM 3016 N N . SER A 1 387 ? -9.219 -32.5 -2.58 1 94.31 387 SER A N 1
ATOM 3017 C CA . SER A 1 387 ? -10.039 -33.094 -1.526 1 94.31 387 SER A CA 1
ATOM 3018 C C . SER A 1 387 ? -10.742 -32.031 -0.698 1 94.31 387 SER A C 1
ATOM 3020 O O . SER A 1 387 ? -11.633 -32.344 0.097 1 94.31 387 SER A O 1
ATOM 3022 N N . LYS A 1 388 ? -10.398 -30.828 -0.878 1 96.06 388 LYS A N 1
ATOM 3023 C CA . LYS A 1 388 ? -10.984 -29.734 -0.091 1 96.06 388 LYS A CA 1
ATOM 3024 C C . LYS A 1 388 ? -11.945 -28.906 -0.931 1 96.06 388 LYS A C 1
ATOM 3026 O O . LYS A 1 388 ? -12.594 -28 -0.416 1 96.06 388 LYS A O 1
ATOM 3031 N N . MET A 1 389 ? -12.109 -29.266 -2.197 1 97.56 389 MET A N 1
ATOM 3032 C CA . MET A 1 389 ? -12.891 -28.453 -3.129 1 97.56 389 MET A CA 1
ATOM 3033 C C . MET A 1 389 ? -14.336 -28.922 -3.182 1 97.56 389 MET A C 1
ATOM 3035 O O . MET A 1 389 ? -14.852 -29.25 -4.25 1 97.56 389 MET A O 1
ATOM 3039 N N . ASP A 1 390 ? -14.938 -28.953 -1.997 1 97.44 390 ASP A N 1
ATOM 3040 C CA . ASP A 1 390 ? -16.344 -29.297 -1.885 1 97.44 390 ASP A CA 1
ATOM 3041 C C . ASP A 1 390 ? -17.219 -28.047 -1.753 1 97.44 390 ASP A C 1
ATOM 3043 O O . ASP A 1 390 ? -17.188 -27.375 -0.72 1 97.44 390 ASP A O 1
ATOM 3047 N N . PHE A 1 391 ? -18.062 -27.781 -2.74 1 97.38 391 PHE A N 1
ATOM 3048 C CA . PHE A 1 391 ? -18.922 -26.594 -2.73 1 97.38 391 PHE A CA 1
ATOM 3049 C C . PHE A 1 391 ? -20.281 -26.922 -2.105 1 97.38 391 PHE A C 1
ATOM 3051 O O . PHE A 1 391 ? -21.203 -26.109 -2.146 1 97.38 391 PHE A O 1
ATOM 3058 N N . GLY A 1 392 ? -20.375 -28.094 -1.604 1 94.88 392 GLY A N 1
ATOM 3059 C CA . GLY A 1 392 ? -21.609 -28.5 -0.944 1 94.88 392 GLY A CA 1
ATOM 3060 C C . GLY A 1 392 ? -22.266 -29.703 -1.582 1 94.88 392 GLY A C 1
ATOM 3061 O O . GLY A 1 392 ? -23.25 -30.234 -1.063 1 94.88 392 GLY A O 1
ATOM 3062 N N . TRP A 1 393 ? -21.75 -30.203 -2.666 1 93.94 393 TRP A N 1
ATOM 3063 C CA . TRP A 1 393 ? -22.344 -31.344 -3.348 1 93.94 393 TRP A CA 1
ATOM 3064 C C . TRP A 1 393 ? -21.328 -32.438 -3.559 1 93.94 393 TRP A C 1
ATOM 3066 O O . TRP A 1 393 ? -21.438 -33.25 -4.5 1 93.94 393 TRP A O 1
ATOM 3076 N N . GLY A 1 394 ? -20.25 -32.438 -2.738 1 93.69 394 GLY A N 1
ATOM 3077 C CA . GLY A 1 394 ? -19.219 -33.469 -2.775 1 93.69 394 GLY A CA 1
ATOM 3078 C C . GLY A 1 394 ? -17.922 -33 -3.379 1 93.69 394 GLY A C 1
ATOM 3079 O O . GLY A 1 394 ? -17.891 -31.984 -4.09 1 93.69 394 GLY A O 1
ATOM 3080 N N . CYS A 1 395 ? -16.859 -33.719 -3.121 1 95.56 395 CYS A N 1
ATOM 3081 C CA . CYS A 1 395 ? -15.547 -33.406 -3.67 1 95.56 395 CYS A CA 1
ATOM 3082 C C . CYS A 1 395 ? -15.461 -33.781 -5.145 1 95.56 395 CYS A C 1
ATOM 3084 O O . CYS A 1 395 ? -16.219 -34.625 -5.617 1 95.56 395 CYS A O 1
ATOM 3086 N N . PRO A 1 396 ? -14.656 -33.094 -5.859 1 97.25 396 PRO A N 1
ATOM 3087 C CA . PRO A 1 396 ? -14.516 -33.469 -7.273 1 97.25 396 PRO A CA 1
ATOM 3088 C C . PRO A 1 396 ? -13.922 -34.844 -7.469 1 97.25 396 PRO A C 1
ATOM 3090 O O . PRO A 1 396 ? -13.094 -35.281 -6.664 1 97.25 396 PRO A O 1
ATOM 3093 N N . ALA A 1 397 ? -14.312 -35.438 -8.562 1 96.88 397 ALA A N 1
ATOM 3094 C CA . ALA A 1 397 ? -13.734 -36.719 -8.969 1 96.88 397 ALA A CA 1
ATOM 3095 C C . ALA A 1 397 ? -12.312 -36.531 -9.477 1 96.88 397 ALA A C 1
ATOM 3097 O O . ALA A 1 397 ? -11.492 -37.438 -9.367 1 96.88 397 ALA A O 1
ATOM 3098 N N . PHE A 1 398 ? -12.086 -35.406 -9.992 1 97.38 398 PHE A N 1
ATOM 3099 C CA . PHE A 1 398 ? -10.758 -35.094 -10.523 1 97.38 398 PHE A CA 1
ATOM 3100 C C . PHE A 1 398 ? -10.523 -33.594 -10.586 1 97.38 398 PHE A C 1
ATOM 3102 O O . PHE A 1 398 ? -11.469 -32.812 -10.695 1 97.38 398 PHE A O 1
ATOM 3109 N N . GLY A 1 399 ? -9.352 -33.188 -10.445 1 97.19 399 GLY A N 1
ATOM 3110 C CA . GLY A 1 399 ? -8.906 -31.812 -10.672 1 97.19 399 GLY A CA 1
ATOM 3111 C C . GLY A 1 399 ? -7.465 -31.719 -11.117 1 97.19 399 GLY A C 1
ATOM 3112 O O . GLY A 1 399 ? -6.656 -32.594 -10.82 1 97.19 399 GLY A O 1
ATOM 3113 N N . SER A 1 400 ? -7.148 -30.672 -11.82 1 97 400 SER A N 1
ATOM 3114 C CA . SER A 1 400 ? -5.785 -30.5 -12.312 1 97 400 SER A CA 1
ATOM 3115 C C . SER A 1 400 ? -5.512 -29.047 -12.688 1 97 400 SER A C 1
ATOM 3117 O O . SER A 1 400 ? -6.445 -28.266 -12.859 1 97 400 SER A O 1
ATOM 3119 N N . TYR A 1 401 ? -4.285 -28.734 -12.719 1 94.06 401 TYR A N 1
ATOM 3120 C CA . TYR A 1 401 ? -3.836 -27.516 -13.391 1 94.06 401 TYR A CA 1
ATOM 3121 C C . TYR A 1 401 ? -3.887 -27.688 -14.906 1 94.06 401 TYR A C 1
ATOM 3123 O O . TYR A 1 401 ? -3.818 -28.812 -15.414 1 94.06 401 TYR A O 1
ATOM 3131 N N . HIS A 1 402 ? -4.062 -26.609 -15.578 1 92.06 402 HIS A N 1
ATOM 3132 C CA . HIS A 1 402 ? -4.012 -26.578 -17.031 1 92.06 402 HIS A CA 1
ATOM 3133 C C . HIS A 1 402 ? -3.482 -25.234 -17.531 1 92.06 402 HIS A C 1
ATOM 3135 O O . HIS A 1 402 ? -4.184 -24.219 -17.469 1 92.06 402 HIS A O 1
ATOM 3141 N N . PHE A 1 403 ? -2.342 -25.188 -17.969 1 85.88 403 PHE A N 1
ATOM 3142 C CA . PHE A 1 403 ? -1.778 -23.906 -18.375 1 85.88 403 PHE A CA 1
ATOM 3143 C C . PHE A 1 403 ? -0.784 -24.094 -19.516 1 85.88 403 PHE A C 1
ATOM 3145 O O . PHE A 1 403 ? 0.421 -23.906 -19.328 1 85.88 403 PHE A O 1
ATOM 3152 N N . PRO A 1 404 ? -1.376 -24.328 -20.609 1 78.19 404 PRO A N 1
ATOM 3153 C CA . PRO A 1 404 ? -0.481 -24.359 -21.766 1 78.19 404 PRO A CA 1
ATOM 3154 C C . PRO A 1 404 ? 0.206 -23.016 -22.016 1 78.19 404 PRO A C 1
ATOM 3156 O O . PRO A 1 404 ? -0.391 -21.969 -21.781 1 78.19 404 PRO A O 1
ATOM 3159 N N . TRP A 1 405 ? 1.508 -23.047 -22.031 1 75.12 405 TRP A N 1
ATOM 3160 C CA . TRP A 1 405 ? 2.182 -21.797 -22.344 1 75.12 405 TRP A CA 1
ATOM 3161 C C . TRP A 1 405 ? 3.039 -21.938 -23.594 1 75.12 405 TRP A C 1
ATOM 3163 O O . TRP A 1 405 ? 3.1 -23 -24.203 1 75.12 405 TRP A O 1
ATOM 3173 N N . GLY A 1 406 ? 3.418 -20.938 -23.969 1 72.19 406 GLY A N 1
ATOM 3174 C CA . GLY A 1 406 ? 4.273 -20.922 -25.156 1 72.19 406 GLY A CA 1
ATOM 3175 C C . GLY A 1 406 ? 5.738 -21.141 -24.828 1 72.19 406 GLY A C 1
ATOM 3176 O O . GLY A 1 406 ? 6.113 -21.234 -23.656 1 72.19 406 GLY A O 1
ATOM 3177 N N . GLY A 1 407 ? 6.504 -21.594 -25.688 1 77.12 407 GLY A N 1
ATOM 3178 C CA . GLY A 1 407 ? 7.93 -21.812 -25.547 1 77.12 407 GLY A CA 1
ATOM 3179 C C . GLY A 1 407 ? 8.328 -23.266 -25.719 1 77.12 407 GLY A C 1
ATOM 3180 O O . GLY A 1 407 ? 7.559 -24.062 -26.266 1 77.12 407 GLY A O 1
ATOM 3181 N N . LEU A 1 408 ? 9.578 -23.516 -25.234 1 83.81 408 LEU A N 1
ATOM 3182 C CA . LEU A 1 408 ? 10.086 -24.859 -25.469 1 83.81 408 LEU A CA 1
ATOM 3183 C C . LEU A 1 408 ? 10.469 -25.531 -24.156 1 83.81 408 LEU A C 1
ATOM 3185 O O . LEU A 1 408 ? 10.727 -26.734 -24.125 1 83.81 408 LEU A O 1
ATOM 3189 N N . CYS A 1 409 ? 10.406 -24.703 -23.125 1 90.12 409 CYS A N 1
ATOM 3190 C CA . CYS A 1 409 ? 10.711 -25.297 -21.828 1 90.12 409 CYS A CA 1
ATOM 3191 C C . CYS A 1 409 ? 9.523 -26.094 -21.297 1 90.12 409 CYS A C 1
ATOM 3193 O O . CYS A 1 409 ? 8.414 -25.578 -21.203 1 90.12 409 CYS A O 1
ATOM 3195 N N . GLY A 1 410 ? 9.773 -27.359 -21.031 1 93.19 410 GLY A N 1
ATOM 3196 C CA . GLY A 1 410 ? 8.727 -28.219 -20.5 1 93.19 410 GLY A CA 1
ATOM 3197 C C . GLY A 1 410 ? 8.336 -27.859 -19.078 1 93.19 410 GLY A C 1
ATOM 3198 O O . GLY A 1 410 ? 9.078 -27.156 -18.375 1 93.19 410 GLY A O 1
ATOM 3199 N N . TYR A 1 411 ? 7.203 -28.297 -18.672 1 95.5 411 TYR A N 1
ATOM 3200 C CA . TYR A 1 411 ? 6.688 -28.094 -17.328 1 95.5 411 TYR A CA 1
ATOM 3201 C C . TYR A 1 411 ? 5.945 -29.328 -16.828 1 95.5 411 TYR A C 1
ATOM 3203 O O . TYR A 1 411 ? 5.121 -29.891 -17.547 1 95.5 411 TYR A O 1
ATOM 3211 N N . VAL A 1 412 ? 6.289 -29.75 -15.672 1 96.56 412 VAL A N 1
ATOM 3212 C CA . VAL A 1 412 ? 5.695 -30.969 -15.117 1 96.56 412 VAL A CA 1
ATOM 3213 C C . VAL A 1 412 ? 5.242 -30.703 -13.68 1 96.56 412 VAL A C 1
ATOM 3215 O O . VAL A 1 412 ? 5.98 -30.125 -12.883 1 96.56 412 VAL A O 1
ATOM 3218 N N . MET A 1 413 ? 4.027 -31.188 -13.344 1 96.94 413 MET A N 1
ATOM 3219 C CA . MET A 1 413 ? 3.457 -30.922 -12.031 1 96.94 413 MET A CA 1
ATOM 3220 C C . MET A 1 413 ? 2.793 -32.188 -11.461 1 96.94 413 MET A C 1
ATOM 3222 O O . MET A 1 413 ? 1.619 -32.438 -11.727 1 96.94 413 MET A O 1
ATOM 3226 N N . PRO A 1 414 ? 3.49 -32.906 -10.594 1 97.06 414 PRO A N 1
ATOM 3227 C CA . PRO A 1 414 ? 2.85 -34 -9.875 1 97.06 414 PRO A CA 1
ATOM 3228 C C . PRO A 1 414 ? 1.847 -33.5 -8.828 1 97.06 414 PRO A C 1
ATOM 3230 O O . PRO A 1 414 ? 2.131 -32.562 -8.086 1 97.06 414 PRO A O 1
ATOM 3233 N N . MET A 1 415 ? 0.71 -34.094 -8.797 1 97.31 415 MET A N 1
ATOM 3234 C CA . MET A 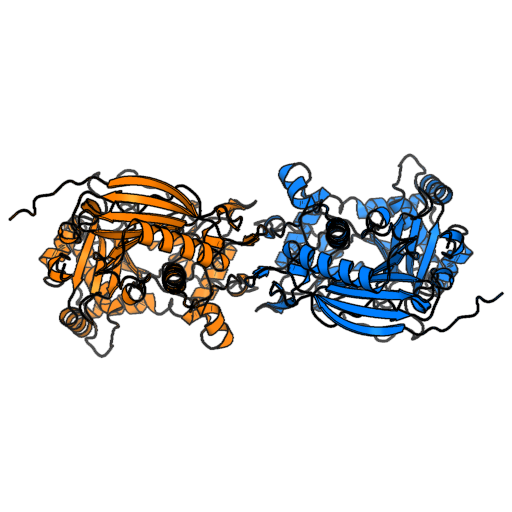1 415 ? -0.366 -33.812 -7.848 1 97.31 415 MET A CA 1
ATOM 3235 C C . MET A 1 415 ? -0.841 -35.094 -7.164 1 97.31 415 MET A C 1
ATOM 3237 O O . MET A 1 415 ? -0.559 -36.188 -7.633 1 97.31 415 MET A O 1
ATOM 3241 N N . PRO A 1 416 ? -1.513 -34.938 -6.039 1 95.69 416 PRO A N 1
ATOM 3242 C CA . PRO A 1 416 ? -2.059 -36.156 -5.418 1 95.69 416 PRO A CA 1
ATOM 3243 C C . PRO A 1 416 ? -3.227 -36.75 -6.203 1 95.69 416 PRO A C 1
ATOM 3245 O O . PRO A 1 416 ? -4.043 -36 -6.758 1 95.69 416 PRO A O 1
ATOM 3248 N N . SER A 1 417 ? -3.232 -38.031 -6.227 1 95.88 417 SER A N 1
ATOM 3249 C CA . SER A 1 417 ? -4.395 -38.719 -6.801 1 95.88 417 SER A CA 1
ATOM 3250 C C . SER A 1 417 ? -5.625 -38.531 -5.922 1 95.88 417 SER A C 1
ATOM 3252 O O . SER A 1 417 ? -5.535 -38.594 -4.695 1 95.88 417 SER A O 1
ATOM 3254 N N . PRO A 1 418 ? -6.727 -38.312 -6.543 1 93.56 418 PRO A N 1
ATOM 3255 C CA . PRO A 1 418 ? -7.953 -38.219 -5.746 1 93.56 418 PRO A CA 1
ATOM 3256 C C . PRO A 1 418 ? -8.508 -39.594 -5.359 1 93.56 418 PRO A C 1
ATOM 3258 O O . PRO A 1 418 ? -9.398 -39.656 -4.508 1 93.56 418 PRO A O 1
ATOM 3261 N N . VAL A 1 419 ? -8.047 -40.625 -5.926 1 93.31 419 VAL A N 1
ATOM 3262 C CA . VAL A 1 419 ? -8.727 -41.906 -5.781 1 93.31 419 VAL A CA 1
ATOM 3263 C C . VAL A 1 419 ? -7.859 -42.875 -4.965 1 93.31 419 VAL A C 1
ATOM 3265 O O . VAL A 1 419 ? -8.375 -43.75 -4.289 1 93.31 419 VAL A O 1
ATOM 3268 N N . ARG A 1 420 ? -6.57 -42.75 -5.105 1 92.19 420 ARG A N 1
ATOM 3269 C CA . ARG A 1 420 ? -5.688 -43.688 -4.418 1 92.19 420 ARG A CA 1
ATOM 3270 C C . ARG A 1 420 ? -4.629 -42.969 -3.605 1 92.19 420 ARG A C 1
ATOM 3272 O O . ARG A 1 420 ? -3.811 -42.219 -4.16 1 92.19 420 ARG A O 1
ATOM 3279 N N . ASP A 1 421 ? -4.578 -43.312 -2.414 1 92.31 421 ASP A N 1
ATOM 3280 C CA . ASP A 1 421 ? -3.619 -42.688 -1.513 1 92.31 421 ASP A CA 1
ATOM 3281 C C . ASP A 1 421 ? -2.184 -43 -1.914 1 92.31 421 ASP A C 1
ATOM 3283 O O . ASP A 1 421 ? -1.856 -44.188 -2.162 1 92.31 421 ASP A O 1
ATOM 3287 N N . GLY A 1 422 ? -1.462 -41.969 -2.061 1 94 422 GLY A N 1
ATOM 3288 C CA . GLY A 1 422 ? -0.052 -42.156 -2.355 1 94 422 GLY A CA 1
ATOM 3289 C C . GLY A 1 422 ? 0.266 -42.062 -3.836 1 94 422 GLY A C 1
ATOM 3290 O O . GLY A 1 422 ? 1.408 -41.812 -4.215 1 94 422 GLY A O 1
ATOM 3291 N N . ASP A 1 423 ? -0.722 -42.375 -4.711 1 96.56 423 ASP A N 1
ATOM 3292 C CA . ASP A 1 423 ? -0.514 -42.219 -6.145 1 96.56 423 ASP A CA 1
ATOM 3293 C C . ASP A 1 423 ? -0.385 -40.75 -6.52 1 96.56 423 ASP A C 1
ATOM 3295 O O . ASP A 1 423 ? -0.858 -39.875 -5.789 1 96.56 423 ASP A O 1
ATOM 3299 N N . TRP A 1 424 ? 0.349 -40.562 -7.523 1 97.38 424 TRP A N 1
ATOM 3300 C CA . TRP A 1 424 ? 0.423 -39.219 -8.094 1 97.38 424 TRP A CA 1
ATOM 3301 C C . TRP A 1 424 ? -0.33 -39.156 -9.414 1 97.38 424 TRP A C 1
ATOM 3303 O O . TRP A 1 424 ? -0.395 -40.125 -10.156 1 97.38 424 TRP A O 1
ATOM 3313 N N . VAL A 1 425 ? -1.01 -38.094 -9.641 1 97.25 425 VAL A N 1
ATOM 3314 C CA . VAL A 1 425 ? -1.421 -37.656 -10.977 1 97.25 425 VAL A CA 1
ATOM 3315 C C . VAL A 1 425 ? -0.461 -36.594 -11.484 1 97.25 425 VAL A C 1
ATOM 3317 O O . VAL A 1 425 ? -0.19 -35.594 -10.797 1 97.25 425 VAL A O 1
ATOM 3320 N N . VAL A 1 426 ? 0.094 -36.75 -12.688 1 96.94 426 VAL A N 1
ATOM 3321 C CA . VAL A 1 426 ? 1.181 -35.906 -13.156 1 96.94 426 VAL A CA 1
ATOM 3322 C C . VAL A 1 426 ? 0.754 -35.188 -14.43 1 96.94 426 VAL A C 1
ATOM 3324 O O . VAL A 1 426 ? 0.522 -35.812 -15.461 1 96.94 426 VAL A O 1
ATOM 3327 N N . TYR A 1 427 ? 0.57 -33.906 -14.328 1 96.81 427 TYR A N 1
ATOM 3328 C CA . TYR A 1 427 ? 0.391 -33.031 -15.492 1 96.81 427 TYR A CA 1
ATOM 3329 C C . TYR A 1 427 ? 1.726 -32.75 -16.172 1 96.81 427 TYR A C 1
ATOM 3331 O O . TYR A 1 427 ? 2.662 -32.281 -15.539 1 96.81 427 TYR A O 1
ATOM 3339 N N . MET A 1 428 ? 1.836 -33.031 -17.516 1 95.94 428 MET A N 1
ATOM 3340 C CA . MET A 1 428 ? 3.078 -32.812 -18.266 1 95.94 428 MET A CA 1
ATOM 3341 C C . MET A 1 428 ? 2.838 -31.953 -19.484 1 95.94 428 MET A C 1
ATOM 3343 O O . MET A 1 428 ? 1.922 -32.219 -20.266 1 95.94 428 MET A O 1
ATOM 3347 N N . LEU A 1 429 ? 3.527 -30.969 -19.547 1 95.56 429 LEU A N 1
ATOM 3348 C CA . LEU A 1 429 ? 3.674 -30.156 -20.75 1 95.56 429 LEU A CA 1
ATOM 3349 C C . LEU A 1 429 ? 5.062 -30.328 -21.359 1 95.56 429 LEU A C 1
ATOM 3351 O O . LEU A 1 429 ? 6.023 -29.703 -20.906 1 95.56 429 LEU A O 1
ATOM 3355 N N . LEU A 1 430 ? 5.207 -31.188 -22.359 1 94.5 430 LEU A N 1
ATOM 3356 C CA . LEU A 1 430 ? 6.473 -31.562 -22.984 1 94.5 430 LEU A CA 1
ATOM 3357 C C . LEU A 1 430 ? 6.32 -31.672 -24.5 1 94.5 430 LEU A C 1
ATOM 3359 O O . LEU A 1 430 ? 5.203 -31.625 -25.016 1 94.5 430 LEU A O 1
ATOM 3363 N N . LEU A 1 431 ? 7.473 -31.766 -25.156 1 91.19 431 LEU A N 1
ATOM 3364 C CA . LEU A 1 431 ? 7.426 -32.031 -26.594 1 91.19 431 LEU A CA 1
ATOM 3365 C C . LEU A 1 431 ? 6.879 -33.438 -26.859 1 91.19 431 LEU A C 1
ATOM 3367 O O . LEU A 1 431 ? 7.086 -34.344 -26.062 1 91.19 431 LEU A O 1
ATOM 3371 N N . LYS A 1 432 ? 6.246 -33.531 -27.969 1 90.69 432 LYS A N 1
ATOM 3372 C CA . LYS A 1 432 ? 5.613 -34.781 -28.328 1 90.69 432 LYS A CA 1
ATOM 3373 C C . LYS A 1 432 ? 6.609 -35.938 -28.25 1 90.69 432 LYS A C 1
ATOM 3375 O O . LYS A 1 432 ? 6.312 -37 -27.688 1 90.69 432 LYS A O 1
ATOM 3380 N N . GLY A 1 433 ? 7.773 -35.719 -28.844 1 88.81 433 GLY A N 1
ATOM 3381 C CA . GLY A 1 433 ? 8.797 -36.75 -28.828 1 88.81 433 GLY A CA 1
ATOM 3382 C C . GLY A 1 433 ? 9.266 -37.125 -27.438 1 88.81 433 GLY A C 1
ATOM 3383 O O . GLY A 1 433 ? 9.586 -38.281 -27.172 1 88.81 433 GLY A O 1
ATOM 3384 N N . GLN A 1 434 ? 9.336 -36.219 -26.578 1 91.5 434 GLN A N 1
ATOM 3385 C CA . GLN A 1 434 ? 9.734 -36.469 -25.188 1 91.5 434 GLN A CA 1
ATOM 3386 C C . GLN A 1 434 ? 8.703 -37.312 -24.469 1 91.5 434 GLN A C 1
ATOM 3388 O O . GLN A 1 434 ? 9.062 -38.219 -23.703 1 91.5 434 GLN A O 1
ATOM 3393 N N . LEU A 1 435 ? 7.48 -37.031 -24.703 1 92.62 435 LEU A N 1
ATOM 3394 C CA . LEU A 1 435 ? 6.414 -37.812 -24.094 1 92.62 435 LEU A CA 1
ATOM 3395 C C . LEU A 1 435 ? 6.434 -39.25 -24.594 1 92.62 435 LEU A C 1
ATOM 3397 O O . LEU A 1 435 ? 6.242 -40.188 -23.812 1 92.62 435 LEU A O 1
ATOM 3401 N N . GLU A 1 436 ? 6.652 -39.375 -25.844 1 87.88 436 GLU A N 1
ATOM 3402 C CA . GLU A 1 436 ? 6.746 -40.719 -26.406 1 87.88 436 GLU A CA 1
ATOM 3403 C C . GLU A 1 436 ? 7.898 -41.5 -25.781 1 87.88 436 GLU A C 1
ATOM 3405 O O . GLU A 1 436 ? 7.77 -42.688 -25.531 1 87.88 436 GLU A O 1
ATOM 3410 N N . GLN A 1 437 ? 8.961 -40.781 -25.625 1 85.62 437 GLN A N 1
ATOM 3411 C CA . GLN A 1 437 ? 10.117 -41.406 -24.984 1 85.62 437 GLN A CA 1
ATOM 3412 C C . GLN A 1 437 ? 9.773 -41.844 -23.562 1 85.62 437 GLN A C 1
ATOM 3414 O O . GLN A 1 437 ? 10.133 -42.938 -23.141 1 85.62 437 GLN A O 1
ATOM 3419 N N . ILE A 1 438 ? 9.109 -41.031 -22.828 1 87.69 438 ILE A N 1
ATOM 3420 C CA . ILE A 1 438 ? 8.742 -41.312 -21.438 1 87.69 438 ILE A CA 1
ATOM 3421 C C . ILE A 1 438 ? 7.773 -42.469 -21.375 1 87.69 438 ILE A C 1
ATOM 3423 O O . ILE A 1 438 ? 7.875 -43.344 -20.484 1 87.69 438 ILE A O 1
ATOM 3427 N N . GLU A 1 439 ? 6.918 -42.562 -22.281 1 86.06 439 GLU A N 1
ATOM 3428 C CA . GLU A 1 439 ? 5.934 -43.656 -22.312 1 86.06 439 GLU A CA 1
ATOM 3429 C C . GLU A 1 439 ? 6.59 -45 -22.641 1 86.06 439 GLU A C 1
ATOM 3431 O O . GLU A 1 439 ? 6.145 -46.031 -22.188 1 86.06 439 GLU A O 1
ATOM 3436 N N . LYS A 1 440 ? 7.531 -44.969 -23.453 1 80.31 440 LYS A N 1
ATOM 3437 C CA . LYS A 1 440 ? 8.219 -46.188 -23.859 1 80.31 440 LYS A CA 1
ATOM 3438 C C . LYS A 1 440 ? 9.078 -46.75 -22.734 1 80.31 440 LYS A C 1
ATOM 3440 O O . LYS A 1 440 ? 9.102 -47.938 -22.5 1 80.31 440 LYS A O 1
ATOM 3445 N N . GLU A 1 441 ? 9.852 -46 -22.266 1 68.56 441 GLU A N 1
ATOM 3446 C CA . GLU A 1 441 ? 10.859 -46.438 -21.297 1 68.56 441 GLU A CA 1
ATOM 3447 C C . GLU A 1 441 ? 10.234 -46.656 -19.922 1 68.56 441 GLU A C 1
ATOM 3449 O O . GLU A 1 441 ? 10.688 -47.531 -19.172 1 68.56 441 GLU A O 1
ATOM 3454 N N . ALA A 1 442 ? 9.258 -45.812 -19.75 1 61.03 442 ALA A N 1
ATOM 3455 C CA . ALA A 1 442 ? 8.875 -45.844 -18.344 1 61.03 442 ALA A CA 1
ATOM 3456 C C . ALA A 1 442 ? 7.484 -46.438 -18.172 1 61.03 442 ALA A C 1
ATOM 3458 O O . ALA A 1 442 ? 6.473 -45.781 -18.391 1 61.03 442 ALA A O 1
ATOM 3459 N N . ALA A 1 443 ? 7.473 -47.719 -18.031 1 71.12 443 ALA A N 1
ATOM 3460 C CA . ALA A 1 443 ? 6.234 -48.344 -17.547 1 71.12 443 ALA A CA 1
ATOM 3461 C C . ALA A 1 443 ? 5.703 -47.625 -16.328 1 71.12 443 ALA A C 1
ATOM 3463 O O . ALA A 1 443 ? 4.613 -47.906 -15.836 1 71.12 443 ALA A O 1
ATOM 3464 N N . LEU A 1 444 ? 6.355 -46.562 -16.031 1 83.44 444 LEU A N 1
ATOM 3465 C CA . LEU A 1 444 ? 6.062 -45.812 -14.836 1 83.44 444 LEU A CA 1
ATOM 3466 C C . LEU A 1 444 ? 4.84 -44.906 -15.047 1 83.44 444 LEU A C 1
ATOM 3468 O O . LEU A 1 444 ? 3.982 -44.812 -14.164 1 83.44 444 LEU A O 1
ATOM 3472 N N . PHE A 1 445 ? 4.664 -44.312 -16.234 1 90.44 445 PHE A N 1
ATOM 3473 C CA . PHE A 1 445 ? 3.584 -43.375 -16.484 1 90.44 445 PHE A CA 1
ATOM 3474 C C . PHE A 1 445 ? 2.424 -44.062 -17.203 1 90.44 445 PHE A C 1
ATOM 3476 O O . PHE A 1 445 ? 2.586 -44.531 -18.328 1 90.44 445 PHE A O 1
ATOM 3483 N N . ARG A 1 446 ? 1.346 -44.031 -16.578 1 92.94 446 ARG A N 1
ATOM 3484 C CA . ARG A 1 446 ? 0.138 -44.594 -17.188 1 92.94 446 ARG A CA 1
ATOM 3485 C C . ARG A 1 446 ? -0.849 -43.469 -17.531 1 92.94 446 ARG A C 1
ATOM 3487 O O . ARG A 1 446 ? -1.065 -42.562 -16.75 1 92.94 446 ARG A O 1
ATOM 3494 N N . PRO A 1 447 ? -1.346 -43.531 -18.766 1 95.12 447 PRO A N 1
ATOM 3495 C CA . PRO A 1 447 ? -2.326 -42.531 -19.125 1 95.12 447 PRO A CA 1
ATOM 3496 C C . PRO A 1 447 ? -3.488 -42.438 -18.141 1 95.12 447 PRO A C 1
ATOM 3498 O O . PRO A 1 447 ? -3.998 -43.469 -17.688 1 95.12 447 PRO A O 1
ATOM 3501 N N . LEU A 1 448 ? -3.873 -41.281 -17.766 1 96.81 448 LEU A N 1
ATOM 3502 C CA . LEU A 1 448 ? -5.012 -41.094 -16.875 1 96.81 448 LEU A CA 1
ATOM 3503 C C . LEU A 1 448 ? -6.32 -41.406 -17.594 1 96.81 448 LEU A C 1
ATOM 3505 O O . LEU A 1 448 ? -6.605 -40.812 -18.656 1 96.81 448 LEU A O 1
ATOM 3509 N N . THR A 1 449 ? -7.133 -42.281 -17.078 1 95.69 449 THR A N 1
ATOM 3510 C CA . THR A 1 449 ? -8.367 -42.719 -17.719 1 95.69 449 THR A CA 1
ATOM 3511 C C . THR A 1 449 ? -9.562 -42.531 -16.781 1 95.69 449 THR A C 1
ATOM 3513 O O . THR A 1 449 ? -9.383 -42.375 -15.578 1 95.69 449 THR A O 1
ATOM 3516 N N . SER A 1 450 ? -10.719 -42.562 -17.406 1 96.38 450 SER A N 1
ATOM 3517 C CA . SER A 1 450 ? -11.945 -42.5 -16.625 1 96.38 450 SER A CA 1
ATOM 3518 C C . SER A 1 450 ? -12.07 -43.719 -15.711 1 96.38 450 SER A C 1
ATOM 3520 O O . SER A 1 450 ? -12.625 -43.625 -14.609 1 96.38 450 SER A O 1
ATOM 3522 N N . ASP A 1 451 ? -11.555 -44.844 -16.125 1 95.75 451 ASP A N 1
ATOM 3523 C CA . ASP A 1 451 ? -11.578 -46.062 -15.312 1 95.75 451 ASP A CA 1
ATOM 3524 C C . ASP A 1 451 ? -10.742 -45.875 -14.047 1 95.75 451 ASP A C 1
ATOM 3526 O O . ASP A 1 451 ? -11.164 -46.281 -12.961 1 95.75 451 ASP A O 1
ATOM 3530 N N . TYR A 1 452 ? -9.578 -45.344 -14.25 1 96.25 452 TYR A N 1
ATOM 3531 C CA . TYR A 1 452 ? -8.742 -45.062 -13.086 1 96.25 452 TYR A CA 1
ATOM 3532 C C . TYR A 1 452 ? -9.461 -44.188 -12.086 1 96.25 452 TYR A C 1
ATOM 3534 O O . TYR A 1 452 ? -9.352 -44.375 -10.875 1 96.25 452 TYR A O 1
ATOM 3542 N N . LEU A 1 453 ? -10.258 -43.219 -12.57 1 96.69 453 LEU A N 1
ATOM 3543 C CA . LEU A 1 453 ? -10.938 -42.219 -11.742 1 96.69 453 LEU A CA 1
ATOM 3544 C C . LEU A 1 453 ? -12.281 -42.75 -11.25 1 96.69 453 LEU A C 1
ATOM 3546 O O . LEU A 1 453 ? -13.031 -42.031 -10.586 1 96.69 453 LEU A O 1
ATOM 3550 N N . ASN A 1 454 ? -12.648 -43.969 -11.516 1 94.5 454 ASN A N 1
ATOM 3551 C CA . ASN A 1 454 ? -13.906 -44.594 -11.133 1 94.5 454 ASN A CA 1
ATOM 3552 C C . ASN A 1 454 ? -15.102 -43.812 -11.656 1 94.5 454 ASN A C 1
ATOM 3554 O O . ASN A 1 454 ? -16.047 -43.531 -10.906 1 94.5 454 ASN A O 1
ATOM 3558 N N . LEU A 1 455 ? -14.984 -43.375 -12.867 1 94.94 455 LEU A N 1
ATOM 3559 C CA . LEU A 1 455 ? -16.062 -42.625 -13.469 1 94.94 455 LEU A CA 1
ATOM 3560 C C . LEU A 1 455 ? -16.938 -43.5 -14.367 1 94.94 455 LEU A C 1
ATOM 3562 O O . LEU A 1 455 ? -16.453 -44.469 -14.93 1 94.94 455 LEU A O 1
ATOM 3566 N N . MET B 1 1 ? -8.789 46.188 32.688 1 27.56 1 MET B N 1
ATOM 3567 C CA . MET B 1 1 ? -9.68 45.188 33.281 1 27.56 1 MET B CA 1
ATOM 3568 C C . MET B 1 1 ? -9.195 43.781 33 1 27.56 1 MET B C 1
ATOM 3570 O O . MET B 1 1 ? -9.062 43.375 31.844 1 27.56 1 MET B O 1
ATOM 3574 N N . GLY B 1 2 ? -8.258 43.312 33.75 1 36.75 2 GLY B N 1
ATOM 3575 C CA . GLY B 1 2 ? -7.645 41.969 33.719 1 36.75 2 GLY B CA 1
ATOM 3576 C C . GLY B 1 2 ? -8.641 40.875 33.469 1 36.75 2 GLY B C 1
ATOM 3577 O O . GLY B 1 2 ? -9.625 40.75 34.219 1 36.75 2 GLY B O 1
ATOM 3578 N N . SER B 1 3 ? -8.898 40.531 32.25 1 42.75 3 SER B N 1
ATOM 3579 C CA . SER B 1 3 ? -9.867 39.469 31.984 1 42.75 3 SER B CA 1
ATOM 3580 C C . SER B 1 3 ? -9.812 38.375 33.062 1 42.75 3 SER B C 1
ATOM 3582 O O . SER B 1 3 ? -8.742 37.875 33.375 1 42.75 3 SER B O 1
ATOM 3584 N N . VAL B 1 4 ? -10.57 38.438 34.062 1 45.16 4 VAL B N 1
ATOM 3585 C CA . VAL B 1 4 ? -10.828 37.438 35.094 1 45.16 4 VAL B CA 1
ATOM 3586 C C . VAL B 1 4 ? -10.641 36.031 34.5 1 45.16 4 VAL B C 1
ATOM 3588 O O . VAL B 1 4 ? -11.328 35.656 33.562 1 45.16 4 VAL B O 1
ATOM 3591 N N . LYS B 1 5 ? -9.406 35.438 34.656 1 57.56 5 LYS B N 1
ATOM 3592 C CA . LYS B 1 5 ? -9.047 34.062 34.406 1 57.56 5 LYS B CA 1
ATOM 3593 C C . LYS B 1 5 ? -10.125 33.094 34.906 1 57.56 5 LYS B C 1
ATOM 3595 O O . LYS B 1 5 ? -10.281 32.938 36.125 1 57.56 5 LYS B O 1
ATOM 3600 N N . GLU B 1 6 ? -11.219 33.062 34.281 1 64.69 6 GLU B N 1
ATOM 3601 C CA . GLU B 1 6 ? -12.172 32.094 34.812 1 64.69 6 GLU B CA 1
ATOM 3602 C C . GLU B 1 6 ? -11.68 30.672 34.594 1 64.69 6 GLU B C 1
ATOM 3604 O O . GLU B 1 6 ? -11.508 30.234 33.469 1 64.69 6 GLU B O 1
ATOM 3609 N N . GLU B 1 7 ? -11.008 30.094 35.594 1 83.19 7 GLU B N 1
ATOM 3610 C CA . GLU B 1 7 ? -10.68 28.672 35.594 1 83.19 7 GLU B CA 1
ATOM 3611 C C . GLU B 1 7 ? -11.938 27.812 35.438 1 83.19 7 GLU B C 1
ATOM 3613 O O . GLU B 1 7 ? -12.984 28.141 36 1 83.19 7 GLU B O 1
ATOM 3618 N N . PHE B 1 8 ? -11.969 27.047 34.375 1 93.38 8 PHE B N 1
ATOM 3619 C CA . PHE B 1 8 ? -13.102 26.141 34.219 1 93.38 8 PHE B CA 1
ATOM 3620 C C . PHE B 1 8 ? -12.625 24.703 34.094 1 93.38 8 PHE B C 1
ATOM 3622 O O . PHE B 1 8 ? -11.43 24.453 33.938 1 93.38 8 PHE B O 1
ATOM 3629 N N . THR B 1 9 ? -13.5 23.828 34.281 1 92.69 9 THR B N 1
ATOM 3630 C CA . THR B 1 9 ? -13.188 22.406 34.219 1 92.69 9 THR B CA 1
ATOM 3631 C C . THR B 1 9 ? -13.875 21.75 33.031 1 92.69 9 THR B C 1
ATOM 3633 O O . THR B 1 9 ? -14.914 22.219 32.562 1 92.69 9 THR B O 1
ATOM 3636 N N . VAL B 1 10 ? -13.242 20.797 32.469 1 96.69 10 VAL B N 1
ATOM 3637 C CA . VAL B 1 10 ? -13.812 19.953 31.438 1 96.69 10 VAL B CA 1
ATOM 3638 C C . VAL B 1 10 ? -14.016 18.531 32 1 96.69 10 VAL B C 1
ATOM 3640 O O . VAL B 1 10 ? -13.062 17.906 32.469 1 96.69 10 VAL B O 1
ATOM 3643 N N . ALA B 1 11 ? -15.203 18.031 32 1 97.44 11 ALA B N 1
ATOM 3644 C CA . ALA B 1 11 ? -15.547 16.703 32.5 1 97.44 11 ALA B CA 1
ATOM 3645 C C . ALA B 1 11 ? -15.875 15.758 31.359 1 97.44 11 ALA B C 1
ATOM 3647 O O . ALA B 1 11 ? -16.719 16.062 30.516 1 97.44 11 ALA B O 1
ATOM 3648 N N . VAL B 1 12 ? -15.234 14.656 31.391 1 97.38 12 VAL B N 1
ATOM 3649 C CA . VAL B 1 12 ? -15.516 13.633 30.391 1 97.38 12 VAL B CA 1
ATOM 3650 C C . VAL B 1 12 ? -16.828 12.922 30.734 1 97.38 12 VAL B C 1
ATOM 3652 O O . VAL B 1 12 ? -17.016 12.453 31.859 1 97.38 12 VAL B O 1
ATOM 3655 N N . ARG B 1 13 ? -17.703 12.836 29.812 1 96.88 13 ARG B N 1
ATOM 3656 C CA . ARG B 1 13 ? -19 12.18 30.016 1 96.88 13 ARG B CA 1
ATOM 3657 C C . ARG B 1 13 ? -18.984 10.758 29.469 1 96.88 13 ARG B C 1
ATOM 3659 O O . ARG B 1 13 ? -19.578 9.852 30.062 1 96.88 13 ARG B O 1
ATOM 3666 N N . LYS B 1 14 ? -18.406 10.594 28.344 1 97 14 LYS B N 1
ATOM 3667 C CA . LYS B 1 14 ? -18.406 9.305 27.656 1 97 14 LYS B CA 1
ATOM 3668 C C . LYS B 1 14 ? -17.125 9.109 26.844 1 97 14 LYS B C 1
ATOM 3670 O O . LYS B 1 14 ? -16.656 10.047 26.188 1 97 14 LYS B O 1
ATOM 3675 N N . ASN B 1 15 ? -16.5 8 27 1 96.25 15 ASN B N 1
ATOM 3676 C CA . ASN B 1 15 ? -15.422 7.539 26.141 1 96.25 15 ASN B CA 1
ATOM 3677 C C . ASN B 1 15 ? -15.844 6.352 25.281 1 96.25 15 ASN B C 1
ATOM 3679 O O . ASN B 1 15 ? -16.312 5.34 25.797 1 96.25 15 ASN B O 1
ATOM 3683 N N . GLU B 1 16 ? -15.703 6.523 24 1 96.94 16 GLU B N 1
ATOM 3684 C CA . GLU B 1 16 ? -16.078 5.426 23.109 1 96.94 16 GLU B CA 1
ATOM 3685 C C . GLU B 1 16 ? -15.133 5.332 21.922 1 96.94 16 GLU B C 1
ATOM 3687 O O . GLU B 1 16 ? -14.234 6.164 21.766 1 96.94 16 GLU B O 1
ATOM 3692 N N . VAL B 1 17 ? -15.219 4.25 21.203 1 97.31 17 VAL B N 1
ATOM 3693 C CA . VAL B 1 17 ? -14.5 4.043 19.953 1 97.31 17 VAL B CA 1
ATOM 3694 C C . VAL B 1 17 ? -15.484 3.988 18.797 1 97.31 17 VAL B C 1
ATOM 3696 O O . VAL B 1 17 ? -16.469 3.244 18.844 1 97.31 17 VAL B O 1
ATOM 3699 N N . VAL B 1 18 ? -15.266 4.832 17.859 1 97.94 18 VAL B N 1
ATOM 3700 C CA . VAL B 1 18 ? -16.094 4.836 16.656 1 97.94 18 VAL B CA 1
ATOM 3701 C C . VAL B 1 18 ? -15.359 4.137 15.516 1 97.94 18 VAL B C 1
ATOM 3703 O O . VAL B 1 18 ? -14.289 4.578 15.094 1 97.94 18 VAL B O 1
ATOM 3706 N N . ALA B 1 19 ? -15.898 3.07 14.977 1 95.25 19 ALA B N 1
ATOM 3707 C CA . ALA B 1 19 ? -15.312 2.32 13.867 1 95.25 19 ALA B CA 1
ATOM 3708 C C . ALA B 1 19 ? -16.203 2.383 12.633 1 95.25 19 ALA B C 1
ATOM 3710 O O . ALA B 1 19 ? -17.375 2.76 12.727 1 95.25 19 ALA B O 1
ATOM 3711 N N . ALA B 1 20 ? -15.641 2.111 11.484 1 91.56 20 ALA B N 1
ATOM 3712 C CA . ALA B 1 20 ? -16.422 2.086 10.25 1 91.56 20 ALA B CA 1
ATOM 3713 C C . ALA B 1 20 ? -17.516 1.019 10.312 1 91.56 20 ALA B C 1
ATOM 3715 O O . ALA B 1 20 ? -17.312 -0.041 10.914 1 91.56 20 ALA B O 1
ATOM 3716 N N . VAL B 1 21 ? -18.656 1.26 9.664 1 79.88 21 VAL B N 1
ATOM 3717 C CA . VAL B 1 21 ? -19.812 0.37 9.641 1 79.88 21 VAL B CA 1
ATOM 3718 C C . VAL B 1 21 ? -19.656 -0.638 8.5 1 79.88 21 VAL B C 1
ATOM 3720 O O . VAL B 1 21 ? -20.438 -0.612 7.539 1 79.88 21 VAL B O 1
ATOM 3723 N N . ALA B 1 22 ? -18.594 -1.276 8.188 1 74.31 22 ALA B N 1
ATOM 3724 C CA . ALA B 1 22 ? -18.422 -2.24 7.102 1 74.31 22 ALA B CA 1
ATOM 3725 C C . ALA B 1 22 ? -17.375 -3.291 7.461 1 74.31 22 ALA B C 1
ATOM 3727 O O . ALA B 1 22 ? -16.5 -3.051 8.305 1 74.31 22 ALA B O 1
ATOM 3728 N N . PRO B 1 23 ? -17.734 -4.449 6.902 1 68 23 PRO B N 1
ATOM 3729 C CA . PRO B 1 23 ? -16.703 -5.465 7.086 1 68 23 PRO B CA 1
ATOM 3730 C C . PRO B 1 23 ? -15.367 -5.062 6.469 1 68 23 PRO B C 1
ATOM 3732 O O . PRO B 1 23 ? -15.336 -4.449 5.402 1 68 23 PRO B O 1
ATOM 3735 N N . PHE B 1 24 ? -14.383 -5.18 7.352 1 70.38 24 PHE B N 1
ATOM 3736 C CA . PHE B 1 24 ? -13.094 -4.723 6.836 1 70.38 24 PHE B CA 1
ATOM 3737 C C . PHE B 1 24 ? -12.062 -5.844 6.875 1 70.38 24 PHE B C 1
ATOM 3739 O O . PHE B 1 24 ? -12.039 -6.637 7.82 1 70.38 24 PHE B O 1
ATOM 3746 N N . GLN B 1 25 ? -11.555 -6.109 5.707 1 79.19 25 GLN B N 1
ATOM 3747 C CA . GLN B 1 25 ? -10.312 -6.871 5.68 1 79.19 25 GLN B CA 1
ATOM 3748 C C . GLN B 1 25 ? -9.109 -5.984 5.992 1 79.19 25 GLN B C 1
ATOM 3750 O O . GLN B 1 25 ? -9.047 -4.836 5.543 1 79.19 25 GLN B O 1
ATOM 3755 N N . ASP B 1 26 ? -8.18 -6.535 6.895 1 85.75 26 ASP B N 1
ATOM 3756 C CA . ASP B 1 26 ? -6.98 -5.766 7.219 1 85.75 26 ASP B CA 1
ATOM 3757 C C . ASP B 1 26 ? -6.238 -5.348 5.953 1 85.75 26 ASP B C 1
ATOM 3759 O O . ASP B 1 26 ? -6.059 -6.152 5.035 1 85.75 26 ASP B O 1
ATOM 3763 N N . HIS B 1 27 ? -6.016 -4.102 5.938 1 88.44 27 HIS B N 1
ATOM 3764 C CA . HIS B 1 27 ? -5.203 -3.537 4.863 1 88.44 27 HIS B CA 1
ATOM 3765 C C . HIS B 1 27 ? -3.893 -2.973 5.398 1 88.44 27 HIS B C 1
ATOM 3767 O O . HIS B 1 27 ? -3.859 -2.4 6.492 1 88.44 27 HIS B O 1
ATOM 3773 N N . TRP B 1 28 ? -2.881 -3.25 4.699 1 92.88 28 TRP B N 1
ATOM 3774 C CA . TRP B 1 28 ? -1.573 -2.697 5.043 1 92.88 28 TRP B CA 1
ATOM 3775 C C . TRP B 1 28 ? -1.152 -1.631 4.039 1 92.88 28 TRP B C 1
ATOM 3777 O O . TRP B 1 28 ? -1.25 -1.837 2.826 1 92.88 28 TRP B O 1
ATOM 3787 N N . LEU B 1 29 ? -0.795 -0.501 4.504 1 95.12 29 LEU B N 1
ATOM 3788 C CA . LEU B 1 29 ? -0.35 0.593 3.648 1 95.12 29 LEU B CA 1
ATOM 3789 C C . LEU B 1 29 ? 1.049 1.056 4.043 1 95.12 29 LEU B C 1
ATOM 3791 O O . LEU B 1 29 ? 1.258 1.527 5.164 1 95.12 29 LEU B O 1
ATOM 3795 N N . PRO B 1 30 ? 2.021 0.875 3.172 1 95.38 30 PRO B N 1
ATOM 3796 C CA . PRO B 1 30 ? 3.312 1.499 3.473 1 95.38 30 PRO B CA 1
ATOM 3797 C C . PRO B 1 30 ? 3.25 3.025 3.447 1 95.38 30 PRO B C 1
ATOM 3799 O O . PRO B 1 30 ? 2.463 3.602 2.693 1 95.38 30 PRO B O 1
ATOM 3802 N N . LEU B 1 31 ? 4.023 3.607 4.258 1 97.31 31 LEU B N 1
ATOM 3803 C CA . LEU B 1 31 ? 4.184 5.051 4.145 1 97.31 31 LEU B CA 1
ATOM 3804 C C . LEU B 1 31 ? 5.023 5.41 2.924 1 97.31 31 LEU B C 1
ATOM 3806 O O . LEU B 1 31 ? 5.953 4.684 2.57 1 97.31 31 LEU B O 1
ATOM 3810 N N . THR B 1 32 ? 4.668 6.488 2.238 1 97.75 32 THR B N 1
ATOM 3811 C CA . THR B 1 32 ? 5.492 6.973 1.139 1 97.75 32 THR B CA 1
ATOM 3812 C C . THR B 1 32 ? 6.793 7.578 1.663 1 97.75 32 THR B C 1
ATOM 3814 O O . THR B 1 32 ? 6.914 7.859 2.857 1 97.75 32 THR B O 1
ATOM 3817 N N . ASN B 1 33 ? 7.707 7.766 0.779 1 98.06 33 ASN B N 1
ATOM 3818 C CA . ASN B 1 33 ? 8.977 8.367 1.165 1 98.06 33 ASN B CA 1
ATOM 3819 C C . ASN B 1 33 ? 8.781 9.75 1.788 1 98.06 33 ASN B C 1
ATOM 3821 O O . ASN B 1 33 ? 9.508 10.133 2.705 1 98.06 33 ASN B O 1
ATOM 3825 N N . LEU B 1 34 ? 7.777 10.453 1.357 1 98.5 34 LEU B N 1
ATOM 3826 C CA . LEU B 1 34 ? 7.543 11.781 1.916 1 98.5 34 LEU B CA 1
ATOM 3827 C C . LEU B 1 34 ? 6.863 11.68 3.279 1 98.5 34 LEU B C 1
ATOM 3829 O O . LEU B 1 34 ? 7.082 12.531 4.148 1 98.5 34 LEU B O 1
ATOM 3833 N N . ASP B 1 35 ? 6.074 10.648 3.51 1 98.31 35 ASP B N 1
ATOM 3834 C CA . ASP B 1 35 ? 5.512 10.398 4.832 1 98.31 35 ASP B CA 1
ATOM 3835 C C . ASP B 1 35 ? 6.613 10.18 5.867 1 98.31 35 ASP B C 1
ATOM 3837 O O . ASP B 1 35 ? 6.473 10.586 7.023 1 98.31 35 ASP B O 1
ATOM 3841 N N . LEU B 1 36 ? 7.672 9.57 5.488 1 97.75 36 LEU B N 1
ATOM 3842 C CA . LEU B 1 36 ? 8.719 9.109 6.395 1 97.75 36 LEU B CA 1
ATOM 3843 C C . LEU B 1 36 ? 9.523 10.281 6.945 1 97.75 36 LEU B C 1
ATOM 3845 O O . LEU B 1 36 ? 10.32 10.109 7.871 1 97.75 36 LEU B O 1
ATOM 3849 N N . LEU B 1 37 ? 9.266 11.5 6.43 1 97.06 37 LEU B N 1
ATOM 3850 C CA . LEU B 1 37 ? 10 12.688 6.859 1 97.06 37 LEU B CA 1
ATOM 3851 C C . LEU B 1 37 ? 9.359 13.305 8.102 1 97.06 37 LEU B C 1
ATOM 3853 O O . LEU B 1 37 ? 9.938 14.203 8.711 1 97.06 37 LEU B O 1
ATOM 3857 N N . LEU B 1 38 ? 8.164 12.805 8.445 1 93.94 38 LEU B N 1
ATOM 3858 C CA . LEU B 1 38 ? 7.426 13.422 9.539 1 93.94 38 LEU B CA 1
ATOM 3859 C C . LEU B 1 38 ? 7.625 12.648 10.836 1 93.94 38 LEU B C 1
ATOM 3861 O O . LEU B 1 38 ? 7.57 11.414 10.844 1 93.94 38 LEU B O 1
ATOM 3865 N N . PRO B 1 39 ? 7.895 13.297 11.914 1 87 39 PRO B N 1
ATOM 3866 C CA . PRO B 1 39 ? 8.086 12.625 13.203 1 87 39 PRO B CA 1
ATOM 3867 C C . PRO B 1 39 ? 6.781 12.125 13.812 1 87 39 PRO B C 1
ATOM 3869 O O . PRO B 1 39 ? 5.699 12.523 13.375 1 87 39 PRO B O 1
ATOM 3872 N N . PRO B 1 40 ? 6.918 11.227 14.773 1 91.5 40 PRO B N 1
ATOM 3873 C CA . PRO B 1 40 ? 5.723 10.727 15.453 1 91.5 40 PRO B CA 1
ATOM 3874 C C . PRO B 1 40 ? 5.109 11.742 16.406 1 91.5 40 PRO B C 1
ATOM 3876 O O . PRO B 1 40 ? 5.141 11.555 17.625 1 91.5 40 PRO B O 1
ATOM 3879 N N . LEU B 1 41 ? 4.512 12.773 15.906 1 92.31 41 LEU B N 1
ATOM 3880 C CA . LEU B 1 41 ? 3.828 13.844 16.625 1 92.31 41 LEU B CA 1
ATOM 3881 C C . LEU B 1 41 ? 2.377 13.969 16.172 1 92.31 41 LEU B C 1
ATOM 3883 O O . LEU B 1 41 ? 2.029 13.547 15.062 1 92.31 41 LEU B O 1
ATOM 3887 N N . ASP B 1 42 ? 1.652 14.445 17.078 1 95.31 42 ASP B N 1
ATOM 3888 C CA . ASP B 1 42 ? 0.26 14.727 16.734 1 95.31 42 ASP B CA 1
ATOM 3889 C C . ASP B 1 42 ? 0.036 16.234 16.547 1 95.31 42 ASP B C 1
ATOM 3891 O O . ASP B 1 42 ? 0.733 17.047 17.141 1 95.31 42 ASP B O 1
ATOM 3895 N N . PHE B 1 43 ? -0.824 16.531 15.703 1 95.62 43 PHE B N 1
ATOM 3896 C CA . PHE B 1 43 ? -1.3 17.906 15.625 1 95.62 43 PHE B CA 1
ATOM 3897 C C . PHE B 1 43 ? -2.814 17.953 15.781 1 95.62 43 PHE B C 1
ATOM 3899 O O . PHE B 1 43 ? -3.525 17.047 15.352 1 95.62 43 PHE B O 1
ATOM 3906 N N . GLY B 1 44 ? -3.271 19.031 16.344 1 96.62 44 GLY B N 1
ATOM 3907 C CA . GLY B 1 44 ? -4.684 19.156 16.672 1 96.62 44 GLY B CA 1
ATOM 3908 C C . GLY B 1 44 ? -5.375 20.281 15.914 1 96.62 44 GLY B C 1
ATOM 3909 O O . GLY B 1 44 ? -4.73 21.219 15.469 1 96.62 44 GLY B O 1
ATOM 3910 N N . VAL B 1 45 ? -6.629 20.094 15.727 1 97.81 45 VAL B N 1
ATOM 3911 C CA . VAL B 1 45 ? -7.523 21.125 15.242 1 97.81 45 VAL B CA 1
ATOM 3912 C C . VAL B 1 45 ? -8.766 21.203 16.125 1 97.81 45 VAL B C 1
ATOM 3914 O O . VAL B 1 45 ? -9.133 20.219 16.766 1 97.81 45 VAL B O 1
ATOM 3917 N N . PHE B 1 46 ? -9.359 22.344 16.203 1 98.12 46 PHE B N 1
ATOM 3918 C CA . PHE B 1 46 ? -10.625 22.469 16.922 1 98.12 46 PHE B CA 1
ATOM 3919 C C . PHE B 1 46 ? -11.539 23.469 16.25 1 98.12 46 PHE B C 1
ATOM 3921 O O . PHE B 1 46 ? -11.07 24.422 15.609 1 98.12 46 PHE B O 1
ATOM 3928 N N . PHE B 1 47 ? -12.789 23.281 16.391 1 98.5 47 PHE B N 1
ATOM 3929 C CA . PHE B 1 47 ? -13.844 24.125 15.844 1 98.5 47 PHE B CA 1
ATOM 3930 C C . PHE B 1 47 ? -14.867 24.469 16.922 1 98.5 47 PHE B C 1
ATOM 3932 O O . PHE B 1 47 ? -15.328 23.594 17.656 1 98.5 47 PHE B O 1
ATOM 3939 N N . CYS B 1 48 ? -15.18 25.719 17.047 1 98.06 48 CYS B N 1
ATOM 3940 C CA . CYS B 1 48 ? -16.109 26.219 18.047 1 98.06 48 CYS B CA 1
ATOM 3941 C C . CYS B 1 48 ? -17.438 26.609 17.406 1 98.06 48 CYS B C 1
ATOM 3943 O O . CYS B 1 48 ? -17.484 27.469 16.516 1 98.06 48 CYS B O 1
ATOM 3945 N N . TYR B 1 49 ? -18.453 26.031 17.938 1 97.38 49 TYR B N 1
ATOM 3946 C CA . TYR B 1 49 ? -19.781 26.297 17.406 1 97.38 49 TYR B CA 1
ATOM 3947 C C . TYR B 1 49 ? -20.656 27 18.438 1 97.38 49 TYR B C 1
ATOM 3949 O O . TYR B 1 49 ? -20.609 26.672 19.625 1 97.38 49 TYR B O 1
ATOM 3957 N N . LYS B 1 50 ? -21.422 27.938 17.953 1 95.94 50 LYS B N 1
ATOM 3958 C CA . LYS B 1 50 ? -22.469 28.531 18.781 1 95.94 50 LYS B CA 1
ATOM 3959 C C . LYS B 1 50 ? -23.625 27.562 19.016 1 95.94 50 LYS B C 1
ATOM 3961 O O . LYS B 1 50 ? -23.734 26.547 18.312 1 95.94 50 LYS B O 1
ATOM 3966 N N . LYS B 1 51 ? -24.344 27.859 20.047 1 93.56 51 LYS B N 1
ATOM 3967 C CA . LYS B 1 51 ? -25.531 27.031 20.281 1 93.56 51 LYS B CA 1
ATOM 3968 C C . LYS B 1 51 ? -26.438 27.016 19.062 1 93.56 51 LYS B C 1
ATOM 3970 O O . LYS B 1 51 ? -26.812 28.062 18.531 1 93.56 51 LYS B O 1
ATOM 3975 N N . PRO B 1 52 ? -26.656 25.812 18.641 1 89.12 52 PRO B N 1
ATOM 3976 C CA . PRO B 1 52 ? -27.609 25.766 17.531 1 89.12 52 PRO B CA 1
ATOM 3977 C C . PRO B 1 52 ? -29.031 26.109 17.953 1 89.12 52 PRO B C 1
ATOM 3979 O O . PRO B 1 52 ? -29.375 26 19.125 1 89.12 52 PRO B O 1
ATOM 3982 N N . THR B 1 53 ? -29.844 26.438 17 1 82.12 53 THR B N 1
ATOM 3983 C CA . THR B 1 53 ? -31.219 26.797 17.281 1 82.12 53 THR B CA 1
ATOM 3984 C C . THR B 1 53 ? -32.062 25.562 17.562 1 82.12 53 THR B C 1
ATOM 3986 O O . THR B 1 53 ? -33 25.609 18.391 1 82.12 53 THR B O 1
ATOM 3989 N N . SER B 1 54 ? -31.875 24.531 16.969 1 75.88 54 SER B N 1
ATOM 3990 C CA . SER B 1 54 ? -32.844 23.438 17.031 1 75.88 54 SER B CA 1
ATOM 3991 C C . SER B 1 54 ? -32.156 22.125 17.391 1 75.88 54 SER B C 1
ATOM 3993 O O . SER B 1 54 ? -32.688 21.047 17.156 1 75.88 54 SER B O 1
ATOM 3995 N N . SER B 1 55 ? -31.047 22.141 17.922 1 74.69 55 SER B N 1
ATOM 3996 C CA . SER B 1 55 ? -30.406 20.859 18.203 1 74.69 55 SER B CA 1
ATOM 3997 C C . SER B 1 55 ? -29.891 20.797 19.641 1 74.69 55 SER B C 1
ATOM 3999 O O . SER B 1 55 ? -29.484 21.812 20.203 1 74.69 55 SER B O 1
ATOM 4001 N N . HIS B 1 56 ? -30.078 19.594 20.203 1 83.75 56 HIS B N 1
ATOM 4002 C CA . HIS B 1 56 ? -29.516 19.328 21.531 1 83.75 56 HIS B CA 1
ATOM 4003 C C . HIS B 1 56 ? -28.172 18.625 21.422 1 83.75 56 HIS B C 1
ATOM 4005 O O . HIS B 1 56 ? -27.875 18.016 20.391 1 83.75 56 HIS B O 1
ATOM 4011 N N . SER B 1 57 ? -27.422 18.766 22.484 1 84.56 57 SER B N 1
ATOM 4012 C CA . SER B 1 57 ? -26.047 18.25 22.484 1 84.56 57 SER B CA 1
ATOM 4013 C C . SER B 1 57 ? -26.031 16.75 22.219 1 84.56 57 SER B C 1
ATOM 4015 O O . SER B 1 57 ? -25.156 16.266 21.484 1 84.56 57 SER B O 1
ATOM 4017 N N . SER B 1 58 ? -26.969 16.047 22.75 1 89.75 58 SER B N 1
ATOM 4018 C CA . SER B 1 58 ? -27.016 14.594 22.562 1 89.75 58 SER B CA 1
ATOM 4019 C C . SER B 1 58 ? -27.188 14.234 21.094 1 89.75 58 SER B C 1
ATOM 4021 O O . SER B 1 58 ? -26.562 13.297 20.594 1 89.75 58 SER B O 1
ATOM 4023 N N . ARG B 1 59 ? -27.984 14.953 20.469 1 92.19 59 ARG B N 1
ATOM 4024 C CA . ARG B 1 59 ? -28.188 14.727 19.047 1 92.19 59 ARG B CA 1
ATOM 4025 C C . ARG B 1 59 ? -26.938 15.086 18.234 1 92.19 59 ARG B C 1
ATOM 4027 O O . ARG B 1 59 ? -26.594 14.398 17.281 1 92.19 59 ARG B O 1
ATOM 4034 N N . MET B 1 60 ? -26.328 16.172 18.594 1 95.06 60 MET B N 1
ATOM 4035 C CA . MET B 1 60 ? -25.125 16.594 17.906 1 95.06 60 MET B CA 1
ATOM 4036 C C . MET B 1 60 ? -24.031 15.539 18.031 1 95.06 60 MET B C 1
ATOM 4038 O O . MET B 1 60 ? -23.359 15.219 17.047 1 95.06 60 MET B O 1
ATOM 4042 N N . PHE B 1 61 ? -23.875 14.961 19.234 1 97.06 61 PHE B N 1
ATOM 4043 C CA . PHE B 1 61 ? -22.891 13.906 19.453 1 97.06 61 PHE B CA 1
ATOM 4044 C C . PHE B 1 61 ? -23.203 12.703 18.562 1 97.06 61 PHE B C 1
ATOM 4046 O O . PHE B 1 61 ? -22.297 12.117 17.969 1 97.06 61 PHE B O 1
ATOM 4053 N N . SER B 1 62 ? -24.453 12.375 18.484 1 96.94 62 SER B N 1
ATOM 4054 C CA . SER B 1 62 ? -24.875 11.227 17.688 1 96.94 62 SER B CA 1
ATOM 4055 C C . SER B 1 62 ? -24.562 11.445 16.203 1 96.94 62 SER B C 1
ATOM 4057 O O . SER B 1 62 ? -24.094 10.531 15.523 1 96.94 62 SER B O 1
ATOM 4059 N N . VAL B 1 63 ? -24.859 12.641 15.75 1 97.25 63 VAL B N 1
ATOM 4060 C CA . VAL B 1 63 ? -24.594 12.977 14.359 1 97.25 63 VAL B CA 1
ATOM 4061 C C . VAL B 1 63 ? -23.109 12.875 14.07 1 97.25 63 VAL B C 1
ATOM 4063 O O . VAL B 1 63 ? -22.688 12.336 13.047 1 97.25 63 VAL B O 1
ATOM 4066 N N . LEU B 1 64 ? -22.266 13.398 14.953 1 98.5 64 LEU B N 1
ATOM 4067 C CA . LEU B 1 64 ? -20.812 13.359 14.789 1 98.5 64 LEU B CA 1
ATOM 4068 C C . LEU B 1 64 ? -20.312 11.922 14.727 1 98.5 64 LEU B C 1
ATOM 4070 O O . LEU B 1 64 ? -19.5 11.586 13.852 1 98.5 64 LEU B O 1
ATOM 4074 N N . LYS B 1 65 ? -20.812 11.07 15.57 1 98.38 65 LYS B N 1
ATOM 4075 C CA . LYS B 1 65 ? -20.344 9.688 15.641 1 98.38 65 LYS B CA 1
ATOM 4076 C C . LYS B 1 65 ? -20.812 8.891 14.422 1 98.38 65 LYS B C 1
ATOM 4078 O O . LYS B 1 65 ? -20.031 8.156 13.82 1 98.38 65 LYS B O 1
ATOM 4083 N N . LYS B 1 66 ? -22.078 9.031 14.055 1 97.62 66 LYS B N 1
ATOM 4084 C CA . LYS B 1 66 ? -22.625 8.305 12.914 1 97.62 66 LYS B CA 1
ATOM 4085 C C . LYS B 1 66 ? -21.906 8.703 11.617 1 97.62 66 LYS B C 1
ATOM 4087 O O . LYS B 1 66 ? -21.578 7.84 10.797 1 97.62 66 LYS B O 1
ATOM 4092 N N . SER B 1 67 ? -21.75 10 11.422 1 98.06 67 SER B N 1
ATOM 4093 C CA . SER B 1 67 ? -21.094 10.477 10.211 1 98.06 67 SER B CA 1
ATOM 4094 C C . SER B 1 67 ? -19.609 10.109 10.211 1 98.06 67 SER B C 1
ATOM 4096 O O . SER B 1 67 ? -19.031 9.844 9.156 1 98.06 67 SER B O 1
ATOM 4098 N N . LEU B 1 68 ? -18.969 10.109 11.414 1 98.31 68 LEU B N 1
ATOM 4099 C CA . LEU B 1 68 ? -17.578 9.664 11.508 1 98.31 68 LEU B CA 1
ATOM 4100 C C . LEU B 1 68 ? -17.438 8.203 11.078 1 98.31 68 LEU B C 1
ATOM 4102 O O . LEU B 1 68 ? -16.547 7.863 10.297 1 98.31 68 LEU B O 1
ATOM 4106 N N . ALA B 1 69 ? -18.328 7.375 11.562 1 96.94 69 ALA B N 1
ATOM 4107 C CA . ALA B 1 69 ? -18.328 5.961 11.203 1 96.94 69 ALA B CA 1
ATOM 4108 C C . ALA B 1 69 ? -18.453 5.777 9.695 1 96.94 69 ALA B C 1
ATOM 4110 O O . ALA B 1 69 ? -17.797 4.918 9.109 1 96.94 69 ALA B O 1
ATOM 4111 N N . GLU B 1 70 ? -19.25 6.551 9.117 1 94.94 70 GLU B N 1
ATOM 4112 C CA . GLU B 1 70 ? -19.453 6.484 7.676 1 94.94 70 GLU B CA 1
ATOM 4113 C C . GLU B 1 70 ? -18.219 7.012 6.93 1 94.94 70 GLU B C 1
ATOM 4115 O O . GLU B 1 70 ? -17.797 6.426 5.93 1 94.94 70 GLU B O 1
ATOM 4120 N N . ALA B 1 71 ? -17.672 8.117 7.391 1 95.81 71 ALA B N 1
ATOM 4121 C CA . ALA B 1 71 ? -16.5 8.711 6.746 1 95.81 71 ALA B CA 1
ATOM 4122 C C . ALA B 1 71 ? -15.312 7.746 6.777 1 95.81 71 ALA B C 1
ATOM 4124 O O . ALA B 1 71 ? -14.508 7.719 5.844 1 95.81 71 ALA B O 1
ATOM 4125 N N . LEU B 1 72 ? -15.266 6.91 7.816 1 95.06 72 LEU B N 1
ATOM 4126 C CA . LEU B 1 72 ? -14.141 6.004 8.008 1 95.06 72 LEU B CA 1
ATOM 4127 C C . LEU B 1 72 ? -14.18 4.863 6.996 1 95.06 72 LEU B C 1
ATOM 4129 O O . LEU B 1 72 ? -13.195 4.133 6.848 1 95.06 72 LEU B O 1
ATOM 4133 N N . ILE B 1 73 ? -15.242 4.73 6.258 1 91.62 73 ILE B N 1
ATOM 4134 C CA . ILE B 1 73 ? -15.289 3.74 5.188 1 91.62 73 ILE B CA 1
ATOM 4135 C C . ILE B 1 73 ? -14.281 4.109 4.098 1 91.62 73 ILE B C 1
ATOM 4137 O O . ILE B 1 73 ? -13.5 3.268 3.652 1 91.62 73 ILE B O 1
ATOM 4141 N N . SER B 1 74 ? -14.297 5.406 3.715 1 92.25 74 SER B N 1
ATOM 4142 C CA . SER B 1 74 ? -13.383 5.875 2.682 1 92.25 74 SER B CA 1
ATOM 4143 C C . SER B 1 74 ? -12.023 6.258 3.275 1 92.25 74 SER B C 1
ATOM 4145 O O . SER B 1 74 ? -10.984 6.062 2.643 1 92.25 74 SER B O 1
ATOM 4147 N N . TYR B 1 75 ? -12.094 6.809 4.492 1 94.94 75 TYR B N 1
ATOM 4148 C CA . TYR B 1 75 ? -10.875 7.215 5.18 1 94.94 75 TYR B CA 1
ATOM 4149 C C . TYR B 1 75 ? -10.445 6.172 6.203 1 94.94 75 TYR B C 1
ATOM 4151 O O . TYR B 1 75 ? -10.164 6.5 7.355 1 94.94 75 TYR B O 1
ATOM 4159 N N . TYR B 1 76 ? -10.352 4.961 5.738 1 92.75 76 TYR B N 1
ATOM 4160 C CA . TYR B 1 76 ? -10.211 3.803 6.613 1 92.75 76 TYR B CA 1
ATOM 4161 C C . TYR B 1 76 ? -8.883 3.84 7.355 1 92.75 76 TYR B C 1
ATOM 4163 O O . TYR B 1 76 ? -8.758 3.291 8.453 1 92.75 76 TYR B O 1
ATOM 4171 N N . CYS B 1 77 ? -7.895 4.516 6.855 1 94.69 77 CYS B N 1
ATOM 4172 C CA . CYS B 1 77 ? -6.586 4.562 7.5 1 94.69 77 CYS B CA 1
ATOM 4173 C C . CYS B 1 77 ? -6.66 5.297 8.828 1 94.69 77 CYS B C 1
ATOM 4175 O O . CYS B 1 77 ? -5.875 5.023 9.742 1 94.69 77 CYS B O 1
ATOM 4177 N N . LEU B 1 78 ? -7.605 6.18 8.945 1 97.31 78 LEU B N 1
ATOM 4178 C CA . LEU B 1 78 ? -7.723 6.984 10.156 1 97.31 78 LEU B CA 1
ATOM 4179 C C . LEU B 1 78 ? -8.25 6.148 11.312 1 97.31 78 LEU B C 1
ATOM 4181 O O . LEU B 1 78 ? -8.133 6.547 12.477 1 97.31 78 LEU B O 1
ATOM 4185 N N . GLY B 1 79 ? -8.914 5.09 11.023 1 96.25 79 GLY B N 1
ATOM 4186 C CA . GLY B 1 79 ? -9.352 4.152 12.047 1 96.25 79 GLY B CA 1
ATOM 4187 C C . GLY B 1 79 ? -8.352 3.047 12.32 1 96.25 79 GLY B C 1
ATOM 4188 O O . GLY B 1 79 ? -8.703 2.004 12.875 1 96.25 79 GLY B O 1
ATOM 4189 N N . GLY B 1 80 ? -7.109 3.223 11.852 1 96.19 80 GLY B N 1
ATOM 4190 C CA . GLY B 1 80 ? -6.086 2.199 11.984 1 96.19 80 GLY B CA 1
ATOM 4191 C C . GLY B 1 80 ? -5.043 2.531 13.031 1 96.19 80 GLY B C 1
ATOM 4192 O O . GLY B 1 80 ? -5.344 3.201 14.023 1 96.19 80 GLY B O 1
ATOM 4193 N N . GLU B 1 81 ? -3.828 1.942 12.836 1 97 81 GLU B N 1
ATOM 4194 C CA . GLU B 1 81 ? -2.691 2.127 13.727 1 97 81 GLU B CA 1
ATOM 4195 C C . GLU B 1 81 ? -1.382 2.201 12.953 1 97 81 GLU B C 1
ATOM 4197 O O . GLU B 1 81 ? -1.261 1.618 11.875 1 97 81 GLU B O 1
ATOM 4202 N N . VAL B 1 82 ? -0.477 2.906 13.523 1 97.62 82 VAL B N 1
ATOM 4203 C CA . VAL B 1 82 ? 0.875 2.93 12.969 1 97.62 82 VAL B CA 1
ATOM 4204 C C . VAL B 1 82 ? 1.748 1.91 13.695 1 97.62 82 VAL B C 1
ATOM 4206 O O . VAL B 1 82 ? 1.888 1.965 14.922 1 97.62 82 VAL B O 1
ATOM 4209 N N . VAL B 1 83 ? 2.307 0.975 12.969 1 96.62 83 VAL B N 1
ATOM 4210 C CA . VAL B 1 83 ? 3.145 -0.078 13.531 1 96.62 83 VAL B CA 1
ATOM 4211 C C . VAL B 1 83 ? 4.473 -0.144 12.781 1 96.62 83 VAL B C 1
ATOM 4213 O O . VAL B 1 83 ? 4.562 0.291 11.633 1 96.62 83 VAL B O 1
ATOM 4216 N N . PRO B 1 84 ? 5.535 -0.6 13.391 1 95.88 84 PRO B N 1
ATOM 4217 C CA . PRO B 1 84 ? 6.801 -0.729 12.664 1 95.88 84 PRO B CA 1
ATOM 4218 C C . PRO B 1 84 ? 6.82 -1.931 11.727 1 95.88 84 PRO B C 1
ATOM 4220 O O . PRO B 1 84 ? 6.199 -2.957 12.016 1 95.88 84 PRO B O 1
ATOM 4223 N N . ASN B 1 85 ? 7.438 -1.825 10.586 1 94.06 85 ASN B N 1
ATOM 4224 C CA . ASN B 1 85 ? 7.734 -2.986 9.758 1 94.06 85 ASN B CA 1
ATOM 4225 C C . ASN B 1 85 ? 9.031 -3.668 10.188 1 94.06 85 ASN B C 1
ATOM 4227 O O . ASN B 1 85 ? 9.586 -3.346 11.242 1 94.06 85 ASN B O 1
ATOM 4231 N N . ALA B 1 86 ? 9.5 -4.559 9.422 1 88.25 86 ALA B N 1
ATOM 4232 C CA . ALA B 1 86 ? 10.656 -5.375 9.797 1 88.25 86 ALA B CA 1
ATOM 4233 C C . ALA B 1 86 ? 11.914 -4.523 9.906 1 88.25 86 ALA B C 1
ATOM 4235 O O . ALA B 1 86 ? 12.844 -4.867 10.641 1 88.25 86 ALA B O 1
ATOM 4236 N N . LEU B 1 87 ? 11.914 -3.369 9.188 1 91.56 87 LEU B N 1
ATOM 4237 C CA . LEU B 1 87 ? 13.086 -2.498 9.203 1 91.56 87 LEU B CA 1
ATOM 4238 C C . LEU B 1 87 ? 12.922 -1.385 10.234 1 91.56 87 LEU B C 1
ATOM 4240 O O . LEU B 1 87 ? 13.773 -0.497 10.336 1 91.56 87 LEU B O 1
ATOM 4244 N N . GLY B 1 88 ? 11.805 -1.387 10.883 1 93.5 88 GLY B N 1
ATOM 4245 C CA . GLY B 1 88 ? 11.539 -0.385 11.906 1 93.5 88 GLY B CA 1
ATOM 4246 C C . GLY B 1 88 ? 10.852 0.854 11.359 1 93.5 88 GLY B C 1
ATOM 4247 O O . GLY B 1 88 ? 10.602 1.805 12.109 1 93.5 88 GLY B O 1
ATOM 4248 N N . GLU B 1 89 ? 10.57 0.891 10.109 1 96.19 89 GLU B N 1
ATOM 4249 C CA . GLU B 1 89 ? 9.844 2.012 9.523 1 96.19 89 GLU B CA 1
ATOM 4250 C C . GLU B 1 89 ? 8.359 1.938 9.859 1 96.19 89 GLU B C 1
ATOM 4252 O O . GLU B 1 89 ? 7.789 0.847 9.945 1 96.19 89 GLU B O 1
ATOM 4257 N N . PRO B 1 90 ? 7.773 3.043 10.109 1 96.94 90 PRO B N 1
ATOM 4258 C CA . PRO B 1 90 ? 6.332 3.018 10.375 1 96.94 90 PRO B CA 1
ATOM 4259 C C . PRO B 1 90 ? 5.516 2.574 9.164 1 96.94 90 PRO B C 1
ATOM 4261 O O . PRO B 1 90 ? 5.863 2.91 8.023 1 96.94 90 PRO B O 1
ATOM 4264 N N . GLU B 1 91 ? 4.527 1.861 9.383 1 96.88 91 GLU B N 1
ATOM 4265 C CA . GLU B 1 91 ? 3.547 1.402 8.398 1 96.88 91 GLU B CA 1
ATOM 4266 C C . GLU B 1 91 ? 2.131 1.446 8.969 1 96.88 91 GLU B C 1
ATOM 4268 O O . GLU B 1 91 ? 1.945 1.397 10.188 1 96.88 91 GLU B O 1
ATOM 4273 N N . LEU B 1 92 ? 1.139 1.593 8.117 1 97.12 92 LEU B N 1
ATOM 4274 C CA . LEU B 1 92 ? -0.245 1.719 8.562 1 97.12 92 LEU B CA 1
ATOM 4275 C C . LEU B 1 92 ? -0.955 0.37 8.516 1 97.12 92 LEU B C 1
ATOM 4277 O O . LEU B 1 92 ? -0.99 -0.283 7.473 1 97.12 92 LEU B O 1
ATOM 4281 N N . LEU B 1 93 ? -1.408 -0.066 9.617 1 96.38 93 LEU B N 1
ATOM 4282 C CA . LEU B 1 93 ? -2.326 -1.195 9.711 1 96.38 93 LEU B CA 1
ATOM 4283 C C . LEU B 1 93 ? -3.773 -0.716 9.773 1 96.38 93 LEU B C 1
ATOM 4285 O O . LEU B 1 93 ? -4.211 -0.199 10.805 1 96.38 93 LEU B O 1
ATOM 4289 N N . CYS B 1 94 ? -4.469 -0.829 8.695 1 94.44 94 CYS B N 1
ATOM 4290 C CA . CYS B 1 94 ? -5.879 -0.455 8.633 1 94.44 94 CYS B CA 1
ATOM 4291 C C . CYS B 1 94 ? -6.77 -1.618 9.055 1 94.44 94 CYS B C 1
ATOM 4293 O O . CYS B 1 94 ? -7.281 -2.35 8.203 1 94.44 94 CYS B O 1
ATOM 4295 N N . ASN B 1 95 ? -7.004 -1.716 10.336 1 92.31 95 ASN B N 1
ATOM 4296 C CA . ASN B 1 95 ? -7.703 -2.863 10.914 1 92.31 95 ASN B CA 1
ATOM 4297 C C . ASN B 1 95 ? -9.031 -2.455 11.539 1 92.31 95 ASN B C 1
ATOM 4299 O O . ASN B 1 95 ? -9.562 -3.17 12.391 1 92.31 95 ASN B O 1
ATOM 4303 N N . ASN B 1 96 ? -9.43 -1.25 11.281 1 93.44 96 ASN B N 1
ATOM 4304 C CA . ASN B 1 96 ? -10.672 -0.707 11.812 1 93.44 96 ASN B CA 1
ATOM 4305 C C . ASN B 1 96 ? -10.695 -0.726 13.336 1 93.44 96 ASN B C 1
ATOM 4307 O O . ASN B 1 96 ? -11.734 -0.999 13.945 1 93.44 96 ASN B O 1
ATOM 4311 N N . ARG B 1 97 ? -9.547 -0.554 13.898 1 93.38 97 ARG B N 1
ATOM 4312 C CA . ARG B 1 97 ? -9.484 -0.344 15.344 1 93.38 97 ARG B CA 1
ATOM 4313 C C . ARG B 1 97 ? -10.469 0.729 15.789 1 93.38 97 ARG B C 1
ATOM 4315 O O . ARG B 1 97 ? -11.023 0.655 16.891 1 93.38 97 ARG B O 1
ATOM 4322 N N . GLY B 1 98 ? -10.602 1.732 14.906 1 96.12 98 GLY B N 1
ATOM 4323 C CA . GLY B 1 98 ? -11.539 2.812 15.18 1 96.12 98 GLY B CA 1
ATOM 4324 C C . GLY B 1 98 ? -10.859 4.07 15.695 1 96.12 98 GLY B C 1
ATOM 4325 O O . GLY B 1 98 ? -9.633 4.152 15.734 1 96.12 98 GLY B O 1
ATOM 4326 N N . VAL B 1 99 ? -11.68 5.055 16.016 1 98.38 99 VAL B N 1
ATOM 4327 C CA . VAL B 1 99 ? -11.25 6.367 16.469 1 98.38 99 VAL B CA 1
ATOM 4328 C C . VAL B 1 99 ? -11.766 6.609 17.891 1 98.38 99 VAL B C 1
ATOM 4330 O O . VAL B 1 99 ? -12.961 6.465 18.156 1 98.38 99 VAL B O 1
ATOM 4333 N N . ASP B 1 100 ? -10.797 6.906 18.812 1 98.38 100 ASP B N 1
ATOM 4334 C CA . ASP B 1 100 ? -11.242 7.305 20.141 1 98.38 100 ASP B CA 1
ATOM 4335 C C . ASP B 1 100 ? -12.102 8.562 20.094 1 98.38 100 ASP B C 1
ATOM 4337 O O . ASP B 1 100 ? -11.711 9.562 19.484 1 98.38 100 ASP B O 1
ATOM 4341 N N . PHE B 1 101 ? -13.266 8.445 20.656 1 98.5 101 PHE B N 1
ATOM 4342 C CA . PHE B 1 101 ? -14.219 9.547 20.672 1 98.5 101 PHE B CA 1
ATOM 4343 C C . PHE B 1 101 ? -14.633 9.891 22.109 1 98.5 101 PHE B C 1
ATOM 4345 O O . PHE B 1 101 ? -15.227 9.062 22.797 1 98.5 101 PHE B O 1
ATOM 4352 N N . VAL B 1 102 ? -14.352 11.102 22.5 1 98.25 102 VAL B N 1
ATOM 4353 C CA . VAL B 1 102 ? -14.656 11.555 23.844 1 98.25 102 VAL B CA 1
ATOM 4354 C C . VAL B 1 102 ? -15.789 12.578 23.812 1 98.25 102 VAL B C 1
ATOM 4356 O O . VAL B 1 102 ? -15.75 13.531 23.031 1 98.25 102 VAL B O 1
ATOM 4359 N N . GLU B 1 103 ? -16.812 12.344 24.562 1 98.38 103 GLU B N 1
ATOM 4360 C CA . GLU B 1 103 ? -17.828 13.344 24.859 1 98.38 103 GLU B CA 1
ATOM 4361 C C . GLU B 1 103 ? -17.562 14.031 26.188 1 98.38 103 GLU B C 1
ATOM 4363 O O . GLU B 1 103 ? -17.281 13.367 27.188 1 98.38 103 GLU B O 1
ATOM 4368 N N . ALA B 1 104 ? -17.547 15.312 26.156 1 98.38 104 ALA B N 1
ATOM 4369 C CA . ALA B 1 104 ? -17.219 16.031 27.391 1 98.38 104 ALA B CA 1
ATOM 4370 C C . ALA B 1 104 ? -18.125 17.234 27.578 1 98.38 104 ALA B C 1
ATOM 4372 O O . ALA B 1 104 ? -18.953 17.547 26.703 1 98.38 104 ALA B O 1
ATOM 4373 N N . TYR B 1 105 ? -18.078 17.812 28.797 1 98.06 105 TYR B N 1
ATOM 4374 C CA . TYR B 1 105 ? -18.781 19.031 29.188 1 98.06 105 TYR B CA 1
ATOM 4375 C C . TYR B 1 105 ? -17.828 20.016 29.859 1 98.06 105 TYR B C 1
ATOM 4377 O O . TYR B 1 105 ? -17.031 19.641 30.703 1 98.06 105 TYR B O 1
ATOM 4385 N N . ALA B 1 106 ? -17.828 21.219 29.375 1 98 106 ALA B N 1
ATOM 4386 C CA . ALA B 1 106 ? -17.047 22.281 29.984 1 98 106 ALA B CA 1
ATOM 4387 C C . ALA B 1 106 ? -17.953 23.328 30.609 1 98 106 ALA B C 1
ATOM 4389 O O . ALA B 1 106 ? -18.859 23.844 29.953 1 98 106 ALA B O 1
ATOM 4390 N N . ASP B 1 107 ? -17.688 23.703 31.844 1 96.81 107 ASP B N 1
ATOM 4391 C CA . ASP B 1 107 ? -18.469 24.703 32.562 1 96.81 107 ASP B CA 1
ATOM 4392 C C . ASP B 1 107 ? -17.984 26.109 32.219 1 96.81 107 ASP B C 1
ATOM 4394 O O . ASP B 1 107 ? -17.594 26.859 33.125 1 96.81 107 ASP B O 1
ATOM 4398 N N . ILE B 1 108 ? -18.078 26.453 30.969 1 97.38 108 ILE B N 1
ATOM 4399 C CA . ILE B 1 108 ? -17.656 27.766 30.484 1 97.38 108 ILE B CA 1
ATOM 4400 C C . ILE B 1 108 ? -18.5 28.156 29.266 1 97.38 108 ILE B C 1
ATOM 4402 O O . ILE B 1 108 ? -18.922 27.281 28.516 1 97.38 108 ILE B O 1
ATOM 4406 N N . GLU B 1 109 ? -18.797 29.406 29.141 1 96.75 109 GLU B N 1
ATOM 4407 C CA . GLU B 1 109 ? -19.438 29.922 27.938 1 96.75 109 GLU B CA 1
ATOM 4408 C C . GLU B 1 109 ? -18.438 30.172 26.828 1 96.75 109 GLU B C 1
ATOM 4410 O O . GLU B 1 109 ? -17.297 30.562 27.094 1 96.75 109 GLU B O 1
ATOM 4415 N N . LEU B 1 110 ? -18.922 30.047 25.594 1 97.25 110 LEU B N 1
ATOM 4416 C CA . LEU B 1 110 ? -18.062 30.203 24.422 1 97.25 110 LEU B CA 1
ATOM 4417 C C . LEU B 1 110 ? -17.391 31.562 24.438 1 97.25 110 LEU B C 1
ATOM 4419 O O . LEU B 1 110 ? -16.188 31.672 24.156 1 97.25 110 LEU B O 1
ATOM 4423 N N . ARG B 1 111 ? -18.094 32.594 24.766 1 96.25 111 ARG B N 1
ATOM 4424 C CA . ARG B 1 111 ? -17.594 33.969 24.719 1 96.25 111 ARG B CA 1
ATOM 4425 C C . ARG B 1 111 ? -16.5 34.188 25.766 1 96.25 111 ARG B C 1
ATOM 4427 O O . ARG B 1 111 ? -15.727 35.156 25.672 1 96.25 111 ARG B O 1
ATOM 4434 N N . ASN B 1 112 ? -16.453 33.312 26.75 1 96.5 112 ASN B N 1
ATOM 4435 C CA . ASN B 1 112 ? -15.508 33.5 27.859 1 96.5 112 ASN B CA 1
ATOM 4436 C C . ASN B 1 112 ? -14.211 32.719 27.609 1 96.5 112 ASN B C 1
ATOM 4438 O O . ASN B 1 112 ? -13.281 32.781 28.422 1 96.5 112 ASN B O 1
ATOM 4442 N N . LEU B 1 113 ? -14.133 31.953 26.531 1 96.38 113 LEU B N 1
ATOM 4443 C CA . LEU B 1 113 ? -12.875 31.312 26.172 1 96.38 113 LEU B CA 1
ATOM 4444 C C . LEU B 1 113 ? -11.82 32.344 25.812 1 96.38 113 LEU B C 1
ATOM 4446 O O . LEU B 1 113 ? -12.125 33.344 25.188 1 96.38 113 LEU B O 1
ATOM 4450 N N . ASN B 1 114 ? -10.57 32.125 26.266 1 96.25 114 ASN B N 1
ATOM 4451 C CA . ASN B 1 114 ? -9.453 32.969 25.859 1 96.25 114 ASN B CA 1
ATOM 4452 C C . ASN B 1 114 ? -8.883 32.531 24.516 1 96.25 114 ASN B C 1
ATOM 4454 O O . ASN B 1 114 ? -7.887 31.812 24.453 1 96.25 114 ASN B O 1
ATOM 4458 N N . PHE B 1 115 ? -9.406 33.094 23.422 1 96.44 115 PHE B N 1
ATOM 4459 C CA . PHE B 1 115 ? -9 32.688 22.078 1 96.44 115 PHE B CA 1
ATOM 4460 C C . PHE B 1 115 ? -7.582 33.156 21.781 1 96.44 115 PHE B C 1
ATOM 4462 O O . PHE B 1 115 ? -6.875 32.531 20.984 1 96.44 115 PHE B O 1
ATOM 4469 N N . HIS B 1 116 ? -7.164 34.219 22.406 1 96.75 116 HIS B N 1
ATOM 4470 C CA . HIS B 1 116 ? -5.816 34.75 22.219 1 96.75 116 HIS B CA 1
ATOM 4471 C C . HIS B 1 116 ? -4.777 33.812 22.859 1 96.75 116 HIS B C 1
ATOM 4473 O O . HIS B 1 116 ? -3.648 33.719 22.359 1 96.75 116 HIS B O 1
ATOM 4479 N N . ASN B 1 117 ? -5.141 33.188 23.938 1 95.94 117 ASN B N 1
ATOM 4480 C CA . ASN B 1 117 ? -4.23 32.344 24.672 1 95.94 117 ASN B CA 1
ATOM 4481 C C . ASN B 1 117 ? -4.758 30.906 24.75 1 95.94 117 ASN B C 1
ATOM 4483 O O . ASN B 1 117 ? -5.223 30.469 25.812 1 95.94 117 ASN B O 1
ATOM 4487 N N . PRO B 1 118 ? -4.547 30.156 23.719 1 94.56 118 PRO B N 1
ATOM 4488 C CA . PRO B 1 118 ? -5.051 28.781 23.703 1 94.56 118 PRO B CA 1
ATOM 4489 C C . PRO B 1 118 ? -4.371 27.906 24.75 1 94.56 118 PRO B C 1
ATOM 4491 O O . PRO B 1 118 ? -4.906 26.859 25.109 1 94.56 118 PRO B O 1
ATOM 4494 N N . ASP B 1 119 ? -3.193 28.219 25.266 1 92.69 119 ASP B N 1
ATOM 4495 C CA . ASP B 1 119 ? -2.551 27.438 26.312 1 92.69 119 ASP B CA 1
ATOM 4496 C C . ASP B 1 119 ? -3.402 27.422 27.578 1 92.69 119 ASP B C 1
ATOM 4498 O O . ASP B 1 119 ? -3.348 26.469 28.359 1 92.69 119 ASP B O 1
ATOM 4502 N N . ASP B 1 120 ? -4.145 28.422 27.672 1 92.44 120 ASP B N 1
ATOM 4503 C CA . ASP B 1 120 ? -5 28.562 28.859 1 92.44 120 ASP B CA 1
ATOM 4504 C C . ASP B 1 120 ? -6.34 27.859 28.641 1 92.44 120 ASP B C 1
ATOM 4506 O O . ASP B 1 120 ? -6.812 27.125 29.516 1 92.44 120 ASP B O 1
ATOM 4510 N N . SER B 1 121 ? -6.922 28.016 27.516 1 93.44 121 SER B N 1
ATOM 4511 C CA . SER B 1 121 ? -8.32 27.641 27.328 1 93.44 121 SER B CA 1
ATOM 4512 C C . SER B 1 121 ? -8.445 26.344 26.531 1 93.44 121 SER B C 1
ATOM 4514 O O . SER B 1 121 ? -9.453 25.641 26.625 1 93.44 121 SER B O 1
ATOM 4516 N N . ILE B 1 122 ? -7.48 26.062 25.703 1 94.19 122 ILE B N 1
ATOM 4517 C CA . ILE B 1 122 ? -7.664 24.969 24.734 1 94.19 122 ILE B CA 1
ATOM 4518 C C . ILE B 1 122 ? -6.801 23.781 25.156 1 94.19 122 ILE B C 1
ATOM 4520 O O . ILE B 1 122 ? -7.285 22.641 25.203 1 94.19 122 ILE B O 1
ATOM 4524 N N . GLU B 1 123 ? -5.539 24.016 25.484 1 93.25 123 GLU B N 1
ATOM 4525 C CA . GLU B 1 123 ? -4.559 22.969 25.766 1 93.25 123 GLU B CA 1
ATOM 4526 C C . GLU B 1 123 ? -4.996 22.094 26.938 1 93.25 123 GLU B C 1
ATOM 4528 O O . GLU B 1 123 ? -5.367 22.609 27.984 1 93.25 123 GLU B O 1
ATOM 4533 N N . GLY B 1 124 ? -5.008 20.844 26.672 1 92.06 124 GLY B N 1
ATOM 4534 C CA . GLY B 1 124 ? -5.328 19.891 27.734 1 92.06 124 GLY B CA 1
ATOM 4535 C C . GLY B 1 124 ? -6.809 19.844 28.047 1 92.06 124 GLY B C 1
ATOM 4536 O O . GLY B 1 124 ? -7.223 19.125 28.969 1 92.06 124 GLY B O 1
ATOM 4537 N N . LYS B 1 125 ? -7.613 20.562 27.359 1 95.81 125 LYS B N 1
ATOM 4538 C CA . LYS B 1 125 ? -9.031 20.656 27.688 1 95.81 125 LYS B CA 1
ATOM 4539 C C . LYS B 1 125 ? -9.898 20.203 26.516 1 95.81 125 LYS B C 1
ATOM 4541 O O . LYS B 1 125 ? -10.688 19.266 26.641 1 95.81 125 LYS B O 1
ATOM 4546 N N . PHE B 1 126 ? -9.672 20.812 25.375 1 97.5 126 PHE B N 1
ATOM 4547 C CA . PHE B 1 126 ? -10.602 20.562 24.281 1 97.5 126 PHE B CA 1
ATOM 4548 C C . PHE B 1 126 ? -9.984 19.641 23.234 1 97.5 126 PHE B C 1
ATOM 4550 O O . PHE B 1 126 ? -10.664 18.797 22.672 1 97.5 126 PHE B O 1
ATOM 4557 N N . VAL B 1 127 ? -8.734 19.859 22.875 1 97.12 127 VAL B N 1
ATOM 4558 C CA . VAL B 1 127 ? -8.055 18.984 21.922 1 97.12 127 VAL B CA 1
ATOM 4559 C C . VAL B 1 127 ? -7.617 17.703 22.625 1 97.12 127 VAL B C 1
ATOM 4561 O O . VAL B 1 127 ? -6.887 17.734 23.609 1 97.12 127 VAL B O 1
ATOM 4564 N N . PRO B 1 128 ? -8.078 16.578 22.109 1 96.19 128 PRO B N 1
ATOM 4565 C CA . PRO B 1 128 ? -7.754 15.32 22.797 1 96.19 128 PRO B CA 1
ATOM 4566 C C . PRO B 1 128 ? -6.285 14.93 22.656 1 96.19 128 PRO B C 1
ATOM 4568 O O . PRO B 1 128 ? -5.668 15.211 21.625 1 96.19 128 PRO B O 1
ATOM 4571 N N . LYS B 1 129 ? -5.777 14.32 23.703 1 92.44 129 LYS B N 1
ATOM 4572 C CA . LYS B 1 129 ? -4.496 13.625 23.562 1 92.44 129 LYS B CA 1
ATOM 4573 C C . LYS B 1 129 ? -4.672 12.266 22.906 1 92.44 129 LYS B C 1
ATOM 4575 O O . LYS B 1 129 ? -5.352 11.391 23.438 1 92.44 129 LYS B O 1
ATOM 4580 N N . LYS B 1 130 ? -4.094 12.156 21.797 1 93.12 130 LYS B N 1
ATOM 4581 C CA . LYS B 1 130 ? -4.188 10.883 21.094 1 93.12 130 LYS B CA 1
ATOM 4582 C C . LYS B 1 130 ? -3.299 9.828 21.75 1 93.12 130 LYS B C 1
ATOM 4584 O O . LYS B 1 130 ? -2.07 9.938 21.719 1 93.12 130 LYS B O 1
ATOM 4589 N N . LYS B 1 131 ? -3.824 8.852 22.297 1 89.94 131 LYS B N 1
ATOM 4590 C CA . LYS B 1 131 ? -3.082 7.801 22.984 1 89.94 131 LYS B CA 1
ATOM 4591 C C . LYS B 1 131 ? -2.811 6.617 22.062 1 89.94 131 LYS B C 1
ATOM 4593 O O . LYS B 1 131 ? -1.783 5.949 22.188 1 89.94 131 LYS B O 1
ATOM 4598 N N . ARG B 1 132 ? -3.756 6.352 21.234 1 91 132 ARG B N 1
ATOM 4599 C CA . ARG B 1 132 ? -3.646 5.238 20.297 1 91 132 ARG B CA 1
ATOM 4600 C C . ARG B 1 132 ? -4.23 5.613 18.938 1 91 132 ARG B C 1
ATOM 4602 O O . ARG B 1 132 ? -4.938 6.613 18.812 1 91 132 ARG B O 1
ATOM 4609 N N . GLY B 1 133 ? -3.865 4.883 18.016 1 96.69 133 GLY B N 1
ATOM 4610 C CA . GLY B 1 133 ? -4.477 5.047 16.703 1 96.69 133 GLY B CA 1
ATOM 4611 C C . GLY B 1 133 ? -3.939 6.238 15.938 1 96.69 133 GLY B C 1
ATOM 4612 O O . GLY B 1 133 ? -2.852 6.738 16.234 1 96.69 133 GLY B O 1
ATOM 4613 N N . VAL B 1 134 ? -4.68 6.617 14.938 1 98.19 134 VAL B N 1
ATOM 4614 C CA . VAL B 1 134 ? -4.219 7.617 13.984 1 98.19 134 VAL B CA 1
ATOM 4615 C C . VAL B 1 134 ? -4.977 8.93 14.203 1 98.19 134 VAL B C 1
ATOM 4617 O O . VAL B 1 134 ? -4.449 10.008 13.93 1 98.19 134 VAL B O 1
ATOM 4620 N N . LEU B 1 135 ? -6.203 8.828 14.742 1 98.62 135 LEU B N 1
ATOM 4621 C CA . LEU B 1 135 ? -7.098 9.961 14.945 1 98.62 135 LEU B CA 1
ATOM 4622 C C . LEU B 1 135 ? -7.832 9.844 16.281 1 98.62 135 LEU B C 1
ATOM 4624 O O . LEU B 1 135 ? -8.227 8.75 16.672 1 98.62 135 LEU B O 1
ATOM 4628 N N . ALA B 1 136 ? -7.969 10.898 17 1 98.5 136 ALA B N 1
ATOM 4629 C CA . ALA B 1 136 ? -8.836 11.016 18.172 1 98.5 136 ALA B CA 1
ATOM 4630 C C . ALA B 1 136 ? -9.75 12.227 18.047 1 98.5 136 ALA B C 1
ATOM 4632 O O . ALA B 1 136 ? -9.359 13.258 17.484 1 98.5 136 ALA B O 1
ATOM 4633 N N . VAL B 1 137 ? -10.922 12.07 18.547 1 98.75 137 VAL B N 1
ATOM 4634 C CA . VAL B 1 137 ? -11.906 13.148 18.469 1 98.75 137 VAL B CA 1
ATOM 4635 C C . VAL B 1 137 ? -12.477 13.422 19.859 1 98.75 137 VAL B C 1
ATOM 4637 O O . VAL B 1 137 ? -12.695 12.492 20.641 1 98.75 137 VAL B O 1
ATOM 4640 N N . GLN B 1 138 ? -12.633 14.648 20.188 1 98.69 138 GLN B N 1
ATOM 4641 C CA . GLN B 1 138 ? -13.367 15.062 21.375 1 98.69 138 GLN B CA 1
ATOM 4642 C C . GLN B 1 138 ? -14.438 16.094 21.031 1 98.69 138 GLN B C 1
ATOM 4644 O O . GLN B 1 138 ? -14.156 17.078 20.328 1 98.69 138 GLN B O 1
ATOM 4649 N N . ALA B 1 139 ? -15.617 15.82 21.391 1 98.62 139 ALA B N 1
ATOM 4650 C CA . ALA B 1 139 ? -16.703 16.781 21.328 1 98.62 139 ALA B CA 1
ATOM 4651 C C . ALA B 1 139 ? -17.109 17.25 22.719 1 98.62 139 ALA B C 1
ATOM 4653 O O . ALA B 1 139 ? -17.422 16.438 23.594 1 98.62 139 ALA B O 1
ATOM 4654 N N . THR B 1 140 ? -17.047 18.562 22.953 1 98.5 140 THR B N 1
ATOM 4655 C CA . THR B 1 140 ? -17.297 19.109 24.281 1 98.5 140 THR B CA 1
ATOM 4656 C C . THR B 1 140 ? -18.453 20.094 24.25 1 98.5 140 THR B C 1
ATOM 4658 O O . THR B 1 140 ? -18.391 21.109 23.562 1 98.5 140 THR B O 1
ATOM 4661 N N . GLU B 1 141 ? -19.453 19.797 25 1 97.94 141 GLU B N 1
ATOM 4662 C CA . GLU B 1 141 ? -20.562 20.734 25.203 1 97.94 141 GLU B CA 1
ATOM 4663 C C . GLU B 1 141 ? -20.156 21.859 26.156 1 97.94 141 GLU B C 1
ATOM 4665 O O . GLU B 1 141 ? -19.5 21.609 27.172 1 97.94 141 GLU B O 1
ATOM 4670 N N . LEU B 1 142 ? -20.5 23.062 25.812 1 97.38 142 LEU B N 1
ATOM 4671 C CA . LEU B 1 142 ? -20.219 24.219 26.641 1 97.38 142 LEU B CA 1
ATOM 4672 C C . LEU B 1 142 ? -21.438 24.609 27.469 1 97.38 142 LEU B C 1
ATOM 4674 O O . LEU B 1 142 ? -22.562 24.203 27.156 1 97.38 142 LEU B O 1
ATOM 4678 N N . LYS B 1 143 ? -21.219 25.422 28.438 1 95.69 143 LYS B N 1
ATOM 4679 C CA . LYS B 1 143 ? -22.281 25.859 29.344 1 95.69 143 LYS B CA 1
ATOM 4680 C C . LYS B 1 143 ? -23.375 26.594 28.594 1 95.69 143 LYS B C 1
ATOM 4682 O O . LYS B 1 143 ? -24.562 26.484 28.938 1 95.69 143 LYS B O 1
ATOM 4687 N N . CYS B 1 144 ? -23.109 27.266 27.547 1 95.06 144 CYS B N 1
ATOM 4688 C CA . CYS B 1 144 ? -24.062 28.062 26.781 1 95.06 144 CYS B CA 1
ATOM 4689 C C . CYS B 1 144 ? -24.797 27.219 25.75 1 95.06 144 CYS B C 1
ATOM 4691 O O . CYS B 1 144 ? -25.609 27.734 24.984 1 95.06 144 CYS B O 1
ATOM 4693 N N . GLY B 1 145 ? -24.391 25.969 25.641 1 94.44 145 GLY B N 1
ATOM 4694 C CA . GLY B 1 145 ? -25.031 25.094 24.672 1 94.44 145 GLY B CA 1
ATOM 4695 C C . GLY B 1 145 ? -24.234 24.953 23.375 1 94.44 145 GLY B C 1
ATOM 4696 O O . GLY B 1 145 ? -24.562 24.125 22.531 1 94.44 145 GLY B O 1
ATOM 4697 N N . GLY B 1 146 ? -23.203 25.812 23.25 1 95.88 146 GLY B N 1
ATOM 4698 C CA . GLY B 1 146 ? -22.281 25.609 22.141 1 95.88 146 GLY B CA 1
ATOM 4699 C C . GLY B 1 146 ? -21.484 24.328 22.25 1 95.88 146 GLY B C 1
ATOM 4700 O O . GLY B 1 146 ? -21.578 23.609 23.25 1 95.88 146 GLY B O 1
ATOM 4701 N N . ILE B 1 147 ? -20.781 23.969 21.203 1 97.25 147 ILE B N 1
ATOM 4702 C CA . ILE B 1 147 ? -19.984 22.75 21.219 1 97.25 147 ILE B CA 1
ATOM 4703 C C . ILE B 1 147 ? -18.625 23.016 20.594 1 97.25 147 ILE B C 1
ATOM 4705 O O . ILE B 1 147 ? -18.5 23.844 19.688 1 97.25 147 ILE B O 1
ATOM 4709 N N . VAL B 1 148 ? -17.578 22.438 21.141 1 98.19 148 VAL B N 1
ATOM 4710 C CA . VAL B 1 148 ? -16.25 22.406 20.531 1 98.19 148 VAL B CA 1
ATOM 4711 C C . VAL B 1 148 ? -15.953 21 20.016 1 98.19 148 VAL B C 1
ATOM 4713 O O . VAL B 1 148 ? -16.047 20.016 20.766 1 98.19 148 VAL B O 1
ATOM 4716 N N . VAL B 1 149 ? -15.727 20.875 18.719 1 98.69 149 VAL B N 1
ATOM 4717 C CA . VAL B 1 149 ? -15.305 19.625 18.094 1 98.69 149 VAL B CA 1
ATOM 4718 C C . VAL B 1 149 ? -13.82 19.688 17.766 1 98.69 149 VAL B C 1
ATOM 4720 O O . VAL B 1 149 ? -13.383 20.562 17.016 1 98.69 149 VAL B O 1
ATOM 4723 N N . ALA B 1 150 ? -13.055 18.812 18.344 1 98.56 150 ALA B N 1
ATOM 4724 C CA . ALA B 1 150 ? -11.609 18.859 18.156 1 98.56 150 ALA B CA 1
ATOM 4725 C C . ALA B 1 150 ? -11.07 17.484 17.766 1 98.56 150 ALA B C 1
ATOM 4727 O O . ALA B 1 150 ? -11.68 16.453 18.062 1 98.56 150 ALA B O 1
ATOM 4728 N N . CYS B 1 151 ? -10.016 17.5 17.062 1 98.44 151 CYS B N 1
ATOM 4729 C CA . CYS B 1 151 ? -9.352 16.281 16.578 1 98.44 151 CYS B CA 1
ATOM 4730 C C . CYS B 1 151 ? -7.848 16.359 16.844 1 98.44 151 CYS B C 1
ATOM 4732 O O . CYS B 1 151 ? -7.27 17.438 16.906 1 98.44 151 CYS B O 1
ATOM 4734 N N . ALA B 1 152 ? -7.258 15.234 17.047 1 98.12 152 ALA B N 1
ATOM 4735 C CA . ALA B 1 152 ? -5.809 15.055 17.047 1 98.12 152 ALA B CA 1
ATOM 4736 C C . ALA B 1 152 ? -5.398 14.016 16 1 98.12 152 ALA B C 1
ATOM 4738 O O . ALA B 1 152 ? -5.887 12.883 16.016 1 98.12 152 ALA B O 1
ATOM 4739 N N . PHE B 1 153 ? -4.527 14.383 15.078 1 98 153 PHE B N 1
ATOM 4740 C CA . PHE B 1 153 ? -4.078 13.531 13.984 1 98 153 PHE B CA 1
ATOM 4741 C C . PHE B 1 153 ? -2.631 13.102 14.195 1 98 153 PHE B C 1
ATOM 4743 O O . PHE B 1 153 ? -1.801 13.891 14.641 1 98 153 PHE B O 1
ATOM 4750 N N . ASP B 1 154 ? -2.283 11.875 13.852 1 97.69 154 ASP B N 1
ATOM 4751 C CA . ASP B 1 154 ? -0.893 11.453 13.734 1 97.69 154 ASP B CA 1
ATOM 4752 C C . ASP B 1 154 ? -0.223 12.102 12.523 1 97.69 154 ASP B C 1
ATOM 4754 O O . ASP B 1 154 ? -0.61 11.852 11.383 1 97.69 154 ASP B O 1
ATOM 4758 N N . HIS B 1 155 ? 0.725 12.883 12.773 1 96.56 155 HIS B N 1
ATOM 4759 C CA . HIS B 1 155 ? 1.348 13.672 11.711 1 96.56 155 HIS B CA 1
ATOM 4760 C C . HIS B 1 155 ? 2.098 12.773 10.734 1 96.56 155 HIS B C 1
ATOM 4762 O O . HIS B 1 155 ? 2.408 13.195 9.617 1 96.56 155 HIS B O 1
ATOM 4768 N N . ARG B 1 156 ? 2.479 11.609 11.086 1 97.31 156 ARG B N 1
ATOM 4769 C CA . ARG B 1 156 ? 3.117 10.656 10.172 1 97.31 156 ARG B CA 1
ATOM 4770 C C . ARG B 1 156 ? 2.17 10.258 9.047 1 97.31 156 ARG B C 1
ATOM 4772 O O . ARG B 1 156 ? 2.611 9.82 7.984 1 97.31 156 ARG B O 1
ATOM 4779 N N . VAL B 1 157 ? 0.858 10.43 9.289 1 98.19 157 VAL B N 1
ATOM 4780 C CA . VAL B 1 157 ? -0.154 9.898 8.391 1 98.19 157 VAL B CA 1
ATOM 4781 C C . VAL B 1 157 ? -0.787 11.031 7.59 1 98.19 157 VAL B C 1
ATOM 4783 O O . VAL B 1 157 ? -1.146 10.852 6.422 1 98.19 157 VAL B O 1
ATOM 4786 N N . ALA B 1 158 ? -0.838 12.195 8.211 1 97.69 158 ALA B N 1
ATOM 4787 C CA . ALA B 1 158 ? -1.614 13.25 7.555 1 97.69 158 ALA B CA 1
ATOM 4788 C C . ALA B 1 158 ? -0.961 14.609 7.746 1 97.69 158 ALA B C 1
ATOM 4790 O O . ALA B 1 158 ? -0.619 14.992 8.867 1 97.69 158 ALA B O 1
ATOM 4791 N N . ASP B 1 159 ? -0.859 15.281 6.648 1 97.19 159 ASP B N 1
ATOM 4792 C CA . ASP B 1 159 ? -0.575 16.703 6.727 1 97.19 159 ASP B CA 1
ATOM 4793 C C . ASP B 1 159 ? -1.864 17.531 6.777 1 97.19 159 ASP B C 1
ATOM 4795 O O . ASP B 1 159 ? -2.957 16.953 6.871 1 97.19 159 ASP B O 1
ATOM 4799 N N . ALA B 1 160 ? -1.763 18.797 6.805 1 97 160 ALA B N 1
ATOM 4800 C CA . ALA B 1 160 ? -2.93 19.656 6.934 1 97 160 ALA B CA 1
ATOM 4801 C C . ALA B 1 160 ? -3.896 19.453 5.77 1 97 160 ALA B C 1
ATOM 4803 O O . ALA B 1 160 ? -5.113 19.469 5.957 1 97 160 ALA B O 1
ATOM 4804 N N . TYR B 1 161 ? -3.355 19.297 4.578 1 97.38 161 TYR B N 1
ATOM 4805 C CA . TYR B 1 161 ? -4.18 19.109 3.391 1 97.38 161 TYR B CA 1
ATOM 4806 C C . TYR B 1 161 ? -5.043 17.859 3.523 1 97.38 161 TYR B C 1
ATOM 4808 O O . TYR B 1 161 ? -6.258 17.906 3.322 1 97.38 161 TYR B O 1
ATOM 4816 N N . THR B 1 162 ? -4.488 16.797 3.842 1 97.69 162 THR B N 1
ATOM 4817 C CA . THR B 1 162 ? -5.211 15.531 3.943 1 97.69 162 THR B CA 1
ATOM 4818 C C . THR B 1 162 ? -6.168 15.547 5.129 1 97.69 162 THR B C 1
ATOM 4820 O O . THR B 1 162 ? -7.258 14.969 5.066 1 97.69 162 THR B O 1
ATOM 4823 N N . ALA B 1 163 ? -5.719 16.156 6.238 1 97.88 163 ALA B N 1
ATOM 4824 C CA . ALA B 1 163 ? -6.633 16.328 7.363 1 97.88 163 ALA B CA 1
ATOM 4825 C C . ALA B 1 163 ? -7.871 17.125 6.949 1 97.88 163 ALA B C 1
ATOM 4827 O O . ALA B 1 163 ? -8.992 16.75 7.309 1 97.88 163 ALA B O 1
ATOM 4828 N N . ASN B 1 164 ? -7.645 18.156 6.164 1 97.88 164 ASN B N 1
ATOM 4829 C CA . ASN B 1 164 ? -8.75 18.969 5.676 1 97.88 164 ASN B CA 1
ATOM 4830 C C . ASN B 1 164 ? -9.68 18.172 4.77 1 97.88 164 ASN B C 1
ATOM 4832 O O . ASN B 1 164 ? -10.898 18.344 4.812 1 97.88 164 ASN B O 1
ATOM 4836 N N . MET B 1 165 ? -9.141 17.328 3.912 1 97.94 165 MET B N 1
ATOM 4837 C CA . MET B 1 165 ? -9.961 16.453 3.072 1 97.94 165 MET B CA 1
ATOM 4838 C C . MET B 1 165 ? -10.938 15.641 3.918 1 97.94 165 MET B C 1
ATOM 4840 O O . MET B 1 165 ? -12.125 15.586 3.615 1 97.94 165 MET B O 1
ATOM 4844 N N . PHE B 1 166 ? -10.398 15.094 4.949 1 98.5 166 PHE B N 1
ATOM 4845 C CA . PHE B 1 166 ? -11.211 14.273 5.836 1 98.5 166 PHE B CA 1
ATOM 4846 C C . PHE B 1 166 ? -12.266 15.117 6.539 1 98.5 166 PHE B C 1
ATOM 4848 O O . PHE B 1 166 ? -13.445 14.75 6.562 1 98.5 166 PHE B O 1
ATOM 4855 N N . LEU B 1 167 ? -11.836 16.203 7.148 1 98.69 167 LEU B N 1
ATOM 4856 C CA . LEU B 1 167 ? -12.727 17.062 7.934 1 98.69 167 LEU B CA 1
ATOM 4857 C C . LEU B 1 167 ? -13.906 17.516 7.094 1 98.69 167 LEU B C 1
ATOM 4859 O O . LEU B 1 167 ? -15.062 17.406 7.523 1 98.69 167 LEU B O 1
ATOM 4863 N N . VAL B 1 168 ? -13.633 17.953 5.922 1 98.5 168 VAL B N 1
ATOM 4864 C CA . VAL B 1 168 ? -14.68 18.438 5.035 1 98.5 168 VAL B CA 1
ATOM 4865 C C . VAL B 1 168 ? -15.609 17.297 4.656 1 98.5 168 VAL B C 1
ATOM 4867 O O . VAL B 1 168 ? -16.844 17.438 4.676 1 98.5 168 VAL B O 1
ATOM 4870 N N . SER B 1 169 ? -15.078 16.156 4.316 1 98.44 169 SER B N 1
ATOM 4871 C CA . SER B 1 169 ? -15.891 14.992 3.977 1 98.44 169 SER B CA 1
ATOM 4872 C C . SER B 1 169 ? -16.766 14.57 5.148 1 98.44 169 SER B C 1
ATOM 4874 O O . SER B 1 169 ? -17.938 14.219 4.961 1 98.44 169 SER B O 1
ATOM 4876 N N . TRP B 1 170 ? -16.203 14.578 6.336 1 98.56 170 TRP B N 1
ATOM 4877 C CA . TRP B 1 170 ? -16.938 14.25 7.551 1 98.56 170 TRP B CA 1
ATOM 4878 C C . TRP B 1 170 ? -18.125 15.172 7.73 1 98.56 170 TRP B C 1
ATOM 4880 O O . TRP B 1 170 ? -19.25 14.711 7.973 1 98.56 170 TRP B O 1
ATOM 4890 N N . ALA B 1 171 ? -17.922 16.438 7.559 1 98.56 171 ALA B N 1
ATOM 4891 C CA . ALA B 1 171 ? -18.984 17.422 7.676 1 98.56 171 ALA B CA 1
ATOM 4892 C C . ALA B 1 171 ? -20.047 17.219 6.594 1 98.56 171 ALA B C 1
ATOM 4894 O O . ALA B 1 171 ? -21.25 17.312 6.867 1 98.56 171 ALA B O 1
ATOM 4895 N N . GLU B 1 172 ? -19.594 16.969 5.387 1 98.62 172 GLU B N 1
ATOM 4896 C CA . GLU B 1 172 ? -20.531 16.734 4.285 1 98.62 172 GLU B CA 1
ATOM 4897 C C . GLU B 1 172 ? -21.391 15.508 4.551 1 98.62 172 GLU B C 1
ATOM 4899 O O . GLU B 1 172 ? -22.609 15.547 4.355 1 98.62 172 GLU B O 1
ATOM 4904 N N . ILE B 1 173 ? -20.812 14.461 4.984 1 98 173 ILE B N 1
ATOM 4905 C CA . ILE B 1 173 ? -21.531 13.219 5.27 1 98 173 ILE B CA 1
ATOM 4906 C C . ILE B 1 173 ? -22.547 13.453 6.379 1 98 173 ILE B C 1
ATOM 4908 O O . ILE B 1 173 ? -23.656 12.922 6.332 1 98 173 ILE B O 1
ATOM 4912 N N . ALA B 1 174 ? -22.188 14.25 7.395 1 98.06 174 ALA B N 1
ATOM 4913 C CA . ALA B 1 174 ? -23.094 14.578 8.492 1 98.06 174 ALA B CA 1
ATOM 4914 C C . ALA B 1 174 ? -24.359 15.258 7.965 1 98.06 174 ALA B C 1
ATOM 4916 O O . ALA B 1 174 ? -25.422 15.141 8.57 1 98.06 174 ALA B O 1
ATOM 4917 N N . GLN B 1 175 ? -24.234 15.898 6.875 1 97.62 175 GLN B N 1
ATOM 4918 C CA . GLN B 1 175 ? -25.375 16.578 6.254 1 97.62 175 GLN B CA 1
ATOM 4919 C C . GLN B 1 175 ? -26.047 15.68 5.223 1 97.62 175 GLN B C 1
ATOM 4921 O O . GLN B 1 175 ? -26.859 16.156 4.422 1 97.62 175 GLN B O 1
ATOM 4926 N N . SER B 1 176 ? -25.609 14.484 5.074 1 96.81 176 SER B N 1
ATOM 4927 C CA . SER B 1 176 ? -26.141 13.5 4.137 1 96.81 176 SER B CA 1
ATOM 4928 C C . SER B 1 176 ? -25.828 13.883 2.693 1 96.81 176 SER B C 1
ATOM 4930 O O . SER B 1 176 ? -26.641 13.68 1.796 1 96.81 176 SER B O 1
ATOM 4932 N N . LYS B 1 177 ? -24.734 14.578 2.602 1 96.62 177 LYS B N 1
ATOM 4933 C CA . LYS B 1 177 ? -24.203 14.875 1.272 1 96.62 177 LYS B CA 1
ATOM 4934 C C . LYS B 1 177 ? -23.062 13.922 0.913 1 96.62 177 LYS B C 1
ATOM 4936 O O . LYS B 1 177 ? -22.391 13.383 1.797 1 96.62 177 LYS B O 1
ATOM 4941 N N . PRO B 1 178 ? -22.906 13.719 -0.391 1 94 178 PRO B N 1
ATOM 4942 C CA . PRO B 1 178 ? -21.719 12.938 -0.774 1 94 178 PRO B CA 1
ATOM 4943 C C . PRO B 1 178 ? -20.406 13.656 -0.477 1 94 178 PRO B C 1
ATOM 4945 O O . PRO B 1 178 ? -20.328 14.875 -0.638 1 94 178 PRO B O 1
ATOM 4948 N N . ALA B 1 179 ? -19.453 12.914 -0.057 1 94.5 179 ALA B N 1
ATOM 4949 C CA . ALA B 1 179 ? -18.125 13.5 0.156 1 94.5 179 ALA B CA 1
ATOM 4950 C C . ALA B 1 179 ? -17.562 14.062 -1.144 1 94.5 179 ALA B C 1
ATOM 4952 O O . ALA B 1 179 ? -17.547 13.375 -2.168 1 94.5 179 ALA B O 1
ATOM 4953 N N . SER B 1 180 ? -17.156 15.227 -1.131 1 94.19 180 SER B N 1
ATOM 4954 C CA . SER B 1 180 ? -16.609 15.875 -2.32 1 94.19 180 SER B CA 1
ATOM 4955 C C . SER B 1 180 ? -15.227 15.336 -2.656 1 94.19 180 SER B C 1
ATOM 4957 O O . SER B 1 180 ? -14.82 15.336 -3.82 1 94.19 180 SER B O 1
ATOM 4959 N N . MET B 1 181 ? -14.562 14.906 -1.644 1 94.19 181 MET B N 1
ATOM 4960 C CA . 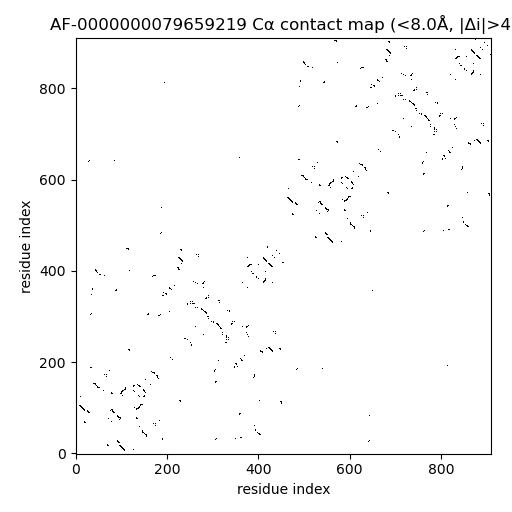MET B 1 181 ? -13.203 14.406 -1.845 1 94.19 181 MET B CA 1
ATOM 4961 C C . MET B 1 181 ? -13.062 12.984 -1.32 1 94.19 181 MET B C 1
ATOM 4963 O O . MET B 1 181 ? -13.109 12.758 -0.111 1 94.19 181 MET B O 1
ATOM 4967 N N . VAL B 1 182 ? -12.875 12.07 -2.172 1 92.75 182 VAL B N 1
ATOM 4968 C CA . VAL B 1 182 ? -12.57 10.695 -1.804 1 92.75 182 VAL B CA 1
ATOM 4969 C C . VAL B 1 182 ? -11.062 10.461 -1.867 1 92.75 182 VAL B C 1
ATOM 4971 O O . VAL B 1 182 ? -10.438 10.688 -2.906 1 92.75 182 VAL B O 1
ATOM 4974 N N . PRO B 1 183 ? -10.477 10.039 -0.764 1 95.88 183 PRO B N 1
ATOM 4975 C CA . PRO B 1 183 ? -9.023 9.914 -0.738 1 95.88 183 PRO B CA 1
ATOM 4976 C C . PRO B 1 183 ? -8.508 8.789 -1.632 1 95.88 183 PRO B C 1
ATOM 4978 O O . PRO B 1 183 ? -9.195 7.793 -1.835 1 95.88 183 PRO B O 1
ATOM 4981 N N . SER B 1 184 ? -7.348 9 -2.184 1 95.06 184 SER B N 1
ATOM 4982 C CA . SER B 1 184 ? -6.59 7.957 -2.873 1 95.06 184 SER B CA 1
ATOM 4983 C C . SER B 1 184 ? -5.359 7.551 -2.072 1 95.06 184 SER B C 1
ATOM 4985 O O . SER B 1 184 ? -4.668 8.406 -1.513 1 95.06 184 SER B O 1
ATOM 4987 N N . PHE B 1 185 ? -5.152 6.246 -1.991 1 95.44 185 PHE B N 1
ATOM 4988 C CA . PHE B 1 185 ? -4.02 5.719 -1.242 1 95.44 185 PHE B CA 1
ATOM 4989 C C . PHE B 1 185 ? -3.014 5.055 -2.178 1 95.44 185 PHE B C 1
ATOM 4991 O O . PHE B 1 185 ? -2.316 4.117 -1.783 1 95.44 185 PHE B O 1
ATOM 4998 N N . ARG B 1 186 ? -2.971 5.48 -3.457 1 95.44 186 ARG B N 1
ATOM 4999 C CA . ARG B 1 186 ? -2.033 4.934 -4.434 1 95.44 186 ARG B CA 1
ATOM 5000 C C . ARG B 1 186 ? -0.611 5.402 -4.148 1 95.44 186 ARG B C 1
ATOM 5002 O O . ARG B 1 186 ? -0.173 6.43 -4.676 1 95.44 186 ARG B O 1
ATOM 5009 N N . ARG B 1 187 ? 0.147 4.598 -3.447 1 96.38 187 ARG B N 1
ATOM 5010 C CA . ARG B 1 187 ? 1.477 4.961 -2.967 1 96.38 187 ARG B CA 1
ATOM 5011 C C . ARG B 1 187 ? 2.459 5.102 -4.125 1 96.38 187 ARG B C 1
ATOM 5013 O O . ARG B 1 187 ? 3.428 5.855 -4.035 1 96.38 187 ARG B O 1
ATOM 5020 N N . SER B 1 188 ? 2.17 4.426 -5.246 1 95.62 188 SER B N 1
ATOM 5021 C CA . SER B 1 188 ? 3.109 4.375 -6.359 1 95.62 188 SER B CA 1
ATOM 5022 C C . SER B 1 188 ? 3.256 5.742 -7.02 1 95.62 188 SER B C 1
ATOM 5024 O O . SER B 1 188 ? 4.188 5.965 -7.797 1 95.62 188 SER B O 1
ATOM 5026 N N . LEU B 1 189 ? 2.361 6.66 -6.762 1 96.19 189 LEU B N 1
ATOM 5027 C CA . LEU B 1 189 ? 2.48 8.016 -7.281 1 96.19 189 LEU B CA 1
ATOM 5028 C C . LEU B 1 189 ? 3.754 8.688 -6.773 1 96.19 189 LEU B C 1
ATOM 5030 O O . LEU B 1 189 ? 4.262 9.617 -7.398 1 96.19 189 LEU B O 1
ATOM 5034 N N . LEU B 1 190 ? 4.227 8.164 -5.617 1 97.5 190 LEU B N 1
ATOM 5035 C CA . LEU B 1 190 ? 5.379 8.789 -4.98 1 97.5 190 LEU B CA 1
ATOM 5036 C C . LEU B 1 190 ? 6.547 7.809 -4.895 1 97.5 190 LEU B C 1
ATOM 5038 O O . LEU B 1 190 ? 7.363 7.887 -3.975 1 97.5 190 LEU B O 1
ATOM 5042 N N . ASN B 1 191 ? 6.59 6.836 -5.793 1 96.69 191 ASN B N 1
ATOM 5043 C CA . ASN B 1 191 ? 7.742 5.949 -5.902 1 96.69 191 ASN B CA 1
ATOM 5044 C C . ASN B 1 191 ? 9 6.715 -6.293 1 96.69 191 ASN B C 1
ATOM 5046 O O . ASN B 1 191 ? 8.93 7.695 -7.039 1 96.69 191 ASN B O 1
ATOM 5050 N N . PRO B 1 192 ? 10.148 6.293 -5.812 1 97.31 192 PRO B N 1
ATOM 5051 C CA . PRO B 1 192 ? 11.398 6.914 -6.258 1 97.31 192 PRO B CA 1
ATOM 5052 C C . PRO B 1 192 ? 11.711 6.633 -7.727 1 97.31 192 PRO B C 1
ATOM 5054 O O . PRO B 1 192 ? 11.234 5.637 -8.281 1 97.31 192 PRO B O 1
ATOM 5057 N N . ARG B 1 193 ? 12.484 7.488 -8.336 1 95.81 193 ARG B N 1
ATOM 5058 C CA . ARG B 1 193 ? 13 7.258 -9.68 1 95.81 193 ARG B CA 1
ATOM 5059 C C . ARG B 1 193 ? 14.07 6.168 -9.672 1 95.81 193 ARG B C 1
ATOM 5061 O O . ARG B 1 193 ? 14.688 5.906 -8.641 1 95.81 193 ARG B O 1
ATOM 5068 N N . ARG B 1 194 ? 14.211 5.492 -10.781 1 93.38 194 ARG B N 1
ATOM 5069 C CA . ARG B 1 194 ? 15.227 4.473 -10.992 1 93.38 194 ARG B CA 1
ATOM 5070 C C . ARG B 1 194 ? 15.977 4.707 -12.305 1 93.38 194 ARG B C 1
ATOM 5072 O O . ARG B 1 194 ? 15.414 4.512 -13.383 1 93.38 194 ARG B O 1
ATOM 5079 N N . PRO B 1 195 ? 17.203 5.207 -12.242 1 92.69 195 PRO B N 1
ATOM 5080 C CA . PRO B 1 195 ? 17.969 5.441 -11.008 1 92.69 195 PRO B CA 1
ATOM 5081 C C . PRO B 1 195 ? 17.531 6.711 -10.281 1 92.69 195 PRO B C 1
ATOM 5083 O O . PRO B 1 195 ? 17 7.633 -10.906 1 92.69 195 PRO B O 1
ATOM 5086 N N . GLY B 1 196 ? 17.75 6.746 -9 1 94.5 196 GLY B N 1
ATOM 5087 C CA . GLY B 1 196 ? 17.469 7.93 -8.195 1 94.5 196 GLY B CA 1
ATOM 5088 C C . GLY B 1 196 ? 18.328 9.117 -8.57 1 94.5 196 GLY B C 1
ATOM 5089 O O . GLY B 1 196 ? 19.469 8.953 -9.023 1 94.5 196 GLY B O 1
ATOM 5090 N N . ARG B 1 197 ? 17.766 10.266 -8.445 1 96.44 197 ARG B N 1
ATOM 5091 C CA . ARG B 1 197 ? 18.469 11.523 -8.672 1 96.44 197 ARG B CA 1
ATOM 5092 C C . ARG B 1 197 ? 18.297 12.469 -7.48 1 96.44 197 ARG B C 1
ATOM 5094 O O . ARG B 1 197 ? 17.188 12.938 -7.215 1 96.44 197 ARG B O 1
ATOM 5101 N N . VAL B 1 198 ? 19.375 12.805 -6.883 1 96.56 198 VAL B N 1
ATOM 5102 C CA . VAL B 1 198 ? 19.312 13.633 -5.684 1 96.56 198 VAL B CA 1
ATOM 5103 C C . VAL B 1 198 ? 20.125 14.914 -5.895 1 96.56 198 VAL B C 1
ATOM 5105 O O . VAL B 1 198 ? 21.328 14.859 -6.168 1 96.56 198 VAL B O 1
ATOM 5108 N N . ASP B 1 199 ? 19.453 15.969 -5.82 1 95.88 199 ASP B N 1
ATOM 5109 C CA . ASP B 1 199 ? 20.141 17.25 -5.82 1 95.88 199 ASP B CA 1
ATOM 5110 C C . ASP B 1 199 ? 20.906 17.469 -4.52 1 95.88 199 ASP B C 1
ATOM 5112 O O . ASP B 1 199 ? 20.359 17.281 -3.432 1 95.88 199 ASP B O 1
ATOM 5116 N N . PRO B 1 200 ? 22.125 17.922 -4.547 1 95.12 200 PRO B N 1
ATOM 5117 C CA . PRO B 1 200 ? 22.953 18.125 -3.344 1 95.12 200 PRO B CA 1
ATOM 5118 C C . PRO B 1 200 ? 22.328 19.109 -2.357 1 95.12 200 PRO B C 1
ATOM 5120 O O . PRO B 1 200 ? 22.594 19.031 -1.155 1 95.12 200 PRO B O 1
ATOM 5123 N N . SER B 1 201 ? 21.547 19.969 -2.84 1 95.12 201 SER B N 1
ATOM 5124 C CA . SER B 1 201 ? 20.906 20.938 -1.964 1 95.12 201 SER B CA 1
ATOM 5125 C C . SER B 1 201 ? 20.016 20.25 -0.932 1 95.12 201 SER B C 1
ATOM 5127 O O . SER B 1 201 ? 19.734 20.812 0.126 1 95.12 201 SER B O 1
ATOM 5129 N N . LEU B 1 202 ? 19.594 19.047 -1.2 1 97.44 202 LEU B N 1
ATOM 5130 C CA . LEU B 1 202 ? 18.734 18.328 -0.277 1 97.44 202 LEU B CA 1
ATOM 5131 C C . LEU B 1 202 ? 19.5 17.875 0.958 1 97.44 202 LEU B C 1
ATOM 5133 O O . LEU B 1 202 ? 18.938 17.75 2.041 1 97.44 202 LEU B O 1
ATOM 5137 N N . ASP B 1 203 ? 20.812 17.75 0.799 1 95.94 203 ASP B N 1
ATOM 5138 C CA . ASP B 1 203 ? 21.656 17.438 1.95 1 95.94 203 ASP B CA 1
ATOM 5139 C C . ASP B 1 203 ? 21.75 18.625 2.908 1 95.94 203 ASP B C 1
ATOM 5141 O O . ASP B 1 203 ? 22 18.453 4.102 1 95.94 203 ASP B O 1
ATOM 5145 N N . GLU B 1 204 ? 21.531 19.719 2.361 1 94.19 204 GLU B N 1
ATOM 5146 C CA . GLU B 1 204 ? 21.531 20.922 3.18 1 94.19 204 GLU B CA 1
ATOM 5147 C C . GLU B 1 204 ? 20.188 21.156 3.844 1 94.19 204 GLU B C 1
ATOM 5149 O O . GLU B 1 204 ? 20.094 21.797 4.898 1 94.19 204 GLU B O 1
ATOM 5154 N N . MET B 1 205 ? 19.203 20.594 3.291 1 96.31 205 MET B N 1
ATOM 5155 C CA . MET B 1 205 ? 17.844 20.859 3.764 1 96.31 205 MET B CA 1
ATOM 5156 C C . MET B 1 205 ? 17.406 19.781 4.754 1 96.31 205 MET B C 1
ATOM 5158 O O . MET B 1 205 ? 16.672 20.078 5.695 1 96.31 205 MET B O 1
ATOM 5162 N N . TYR B 1 206 ? 17.859 18.578 4.562 1 96.75 206 TYR B N 1
ATOM 5163 C CA . TYR B 1 206 ? 17.438 17.438 5.371 1 96.75 206 TYR B CA 1
ATOM 5164 C C . TYR B 1 206 ? 18.641 16.719 5.969 1 96.75 206 TYR B C 1
ATOM 5166 O O . TYR B 1 206 ? 19.766 16.891 5.508 1 96.75 206 TYR B O 1
ATOM 5174 N N . VAL B 1 207 ? 18.312 15.961 7.031 1 95.12 207 VAL B N 1
ATOM 5175 C CA . VAL B 1 207 ? 19.391 15.25 7.727 1 95.12 207 VAL B CA 1
ATOM 5176 C C . VAL B 1 207 ? 18.844 13.984 8.375 1 95.12 207 VAL B C 1
ATOM 5178 O O . VAL B 1 207 ? 17.719 13.984 8.898 1 95.12 207 VAL B O 1
ATOM 5181 N N . PRO B 1 208 ? 19.562 12.844 8.305 1 94.38 208 PRO B N 1
ATOM 5182 C CA . PRO B 1 208 ? 19.203 11.688 9.133 1 94.38 208 PRO B CA 1
ATOM 5183 C C . PRO B 1 208 ? 19.297 11.977 10.625 1 94.38 208 PRO B C 1
ATOM 5185 O O . PRO B 1 208 ? 20.297 12.531 11.094 1 94.38 208 PRO B O 1
ATOM 5188 N N . ILE B 1 209 ? 18.328 11.633 11.383 1 91.31 209 ILE B N 1
ATOM 5189 C CA . ILE B 1 209 ? 18.203 11.984 12.797 1 91.31 209 ILE B CA 1
ATOM 5190 C C . ILE B 1 209 ? 19.375 11.391 13.586 1 91.31 209 ILE B C 1
ATOM 5192 O O . ILE B 1 209 ? 19.953 12.062 14.438 1 91.31 209 ILE B O 1
ATOM 5196 N N . PRO B 1 210 ? 19.781 10.125 13.266 1 88.69 210 PRO B N 1
ATOM 5197 C CA . PRO B 1 210 ? 20.891 9.547 14.023 1 88.69 210 PRO B CA 1
ATOM 5198 C C . PRO B 1 210 ? 22.203 10.328 13.859 1 88.69 210 PRO B C 1
ATOM 5200 O O . PRO B 1 210 ? 23.125 10.18 14.664 1 88.69 210 PRO B O 1
ATOM 5203 N N . SER B 1 211 ? 22.266 11.109 12.836 1 88.69 211 SER B N 1
ATOM 5204 C CA . SER B 1 211 ? 23.484 11.867 12.586 1 88.69 211 SER B CA 1
ATOM 5205 C C . SER B 1 211 ? 23.5 13.164 13.391 1 88.69 211 SER B C 1
ATOM 5207 O O . SER B 1 211 ? 24.531 13.844 13.453 1 88.69 211 SER B O 1
ATOM 5209 N N . LEU B 1 212 ? 22.391 13.5 14.016 1 86 212 LEU B N 1
ATOM 5210 C CA . LEU B 1 212 ? 22.297 14.734 14.797 1 86 212 LEU B CA 1
ATOM 5211 C C . LEU B 1 212 ? 22.953 14.57 16.156 1 86 212 LEU B C 1
ATOM 5213 O O . LEU B 1 212 ? 22.938 13.484 16.734 1 86 212 LEU B O 1
ATOM 5217 N N . PRO B 1 213 ? 23.547 15.617 16.578 1 78 213 PRO B N 1
ATOM 5218 C CA . PRO B 1 213 ? 24.078 15.547 17.938 1 78 213 PRO B CA 1
ATOM 5219 C C . PRO B 1 213 ? 22.984 15.438 19 1 78 213 PRO B C 1
ATOM 5221 O O . PRO B 1 213 ? 21.828 15.789 18.734 1 78 213 PRO B O 1
ATOM 5224 N N . PRO B 1 214 ? 23.312 14.82 20.141 1 72.19 214 PRO B N 1
ATOM 5225 C CA . PRO B 1 214 ? 22.312 14.758 21.203 1 72.19 214 PRO B CA 1
ATOM 5226 C C . PRO B 1 214 ? 21.797 16.141 21.609 1 72.19 214 PRO B C 1
ATOM 5228 O O . PRO B 1 214 ? 22.547 17.109 21.578 1 72.19 214 PRO B O 1
ATOM 5231 N N . PRO B 1 215 ? 20.484 16.141 21.812 1 66.44 215 PRO B N 1
ATOM 5232 C CA . PRO B 1 215 ? 19.922 17.438 22.203 1 66.44 215 PRO B CA 1
ATOM 5233 C C . PRO B 1 215 ? 20.609 18.031 23.406 1 66.44 215 PRO B C 1
ATOM 5235 O O . PRO B 1 215 ? 21.031 17.312 24.312 1 66.44 215 PRO B O 1
ATOM 5238 N N . GLU B 1 216 ? 21.047 19.219 23.281 1 61.47 216 GLU B N 1
ATOM 5239 C CA . GLU B 1 216 ? 21.688 19.891 24.406 1 61.47 216 GLU B CA 1
ATOM 5240 C C . GLU B 1 216 ? 20.688 20.188 25.531 1 61.47 216 GLU B C 1
ATOM 5242 O O . GLU B 1 216 ? 19.578 20.625 25.25 1 61.47 216 GLU B O 1
ATOM 5247 N N . GLU B 1 217 ? 20.844 19.625 26.688 1 57.16 217 GLU B N 1
ATOM 5248 C CA . GLU B 1 217 ? 20.031 19.812 27.875 1 57.16 217 GLU B CA 1
ATOM 5249 C C . GLU B 1 217 ? 20.016 21.281 28.312 1 57.16 217 GLU B C 1
ATOM 5251 O O . GLU B 1 217 ? 19.234 21.688 29.156 1 57.16 217 GLU B O 1
ATOM 5256 N N . ASN B 1 218 ? 20.859 22.109 27.734 1 52.78 218 ASN B N 1
ATOM 5257 C CA . ASN B 1 218 ? 21.125 23.328 28.469 1 52.78 218 ASN B CA 1
ATOM 5258 C C . ASN B 1 218 ? 20.188 24.453 28.047 1 52.78 218 ASN B C 1
ATOM 5260 O O . ASN B 1 218 ? 20.609 25.594 27.828 1 52.78 218 ASN B O 1
ATOM 5264 N N . HIS B 1 219 ? 18.984 24.172 27.734 1 61.56 219 HIS B N 1
ATOM 5265 C CA . HIS B 1 219 ? 18.141 25.344 27.5 1 61.56 219 HIS B CA 1
ATOM 5266 C C . HIS B 1 219 ? 17.609 25.906 28.812 1 61.56 219 HIS B C 1
ATOM 5268 O O . HIS B 1 219 ? 17.406 25.156 29.781 1 61.56 219 HIS B O 1
ATOM 5274 N N . GLU B 1 220 ? 17.703 27.297 28.828 1 60.16 220 GLU B N 1
ATOM 5275 C CA . GLU B 1 220 ? 17.141 27.938 30.016 1 60.16 220 GLU B CA 1
ATOM 5276 C C . GLU B 1 220 ? 15.703 27.5 30.25 1 60.16 220 GLU B C 1
ATOM 5278 O O . GLU B 1 220 ? 14.945 27.312 29.297 1 60.16 220 GLU B O 1
ATOM 5283 N N . PRO B 1 221 ? 15.469 27.156 31.406 1 57.06 221 PRO B N 1
ATOM 5284 C CA . PRO B 1 221 ? 14.109 26.734 31.766 1 57.06 221 PRO B CA 1
ATOM 5285 C C . PRO B 1 221 ? 13.039 27.656 31.203 1 57.06 221 PRO B C 1
ATOM 5287 O O . PRO B 1 221 ? 11.891 27.234 31 1 57.06 221 PRO B O 1
ATOM 5290 N N . THR B 1 222 ? 13.414 28.891 30.922 1 60.12 222 THR B N 1
ATOM 5291 C CA . THR B 1 222 ? 12.406 29.859 30.5 1 60.12 222 THR B CA 1
ATOM 5292 C C . THR B 1 222 ? 12.219 29.828 28.984 1 60.12 222 THR B C 1
ATOM 5294 O O . THR B 1 222 ? 11.281 30.422 28.453 1 60.12 222 THR B O 1
ATOM 5297 N N . ASP B 1 223 ? 13.055 29.031 28.453 1 70.12 223 ASP B N 1
ATOM 5298 C CA . ASP B 1 223 ? 12.977 29.016 27 1 70.12 223 ASP B CA 1
ATOM 5299 C C . ASP B 1 223 ? 11.984 27.969 26.516 1 70.12 223 ASP B C 1
ATOM 5301 O O . ASP B 1 223 ? 12.336 26.781 26.375 1 70.12 223 ASP B O 1
ATOM 5305 N N . HIS B 1 224 ? 10.695 28.359 26.578 1 83.31 224 HIS B N 1
ATOM 5306 C CA . HIS B 1 224 ? 9.719 27.453 26 1 83.31 224 HIS B CA 1
ATOM 5307 C C . HIS B 1 224 ? 8.766 28.172 25.062 1 83.31 224 HIS B C 1
ATOM 5309 O O . HIS B 1 224 ? 8.516 29.375 25.219 1 83.31 224 HIS B O 1
ATOM 5315 N N . LEU B 1 225 ? 8.352 27.484 24.109 1 91.25 225 LEU B N 1
ATOM 5316 C CA . LEU B 1 225 ? 7.414 28.047 23.141 1 91.25 225 LEU B CA 1
ATOM 5317 C C . LEU B 1 225 ? 6.012 28.125 23.734 1 91.25 225 LEU B C 1
ATOM 5319 O O . LEU B 1 225 ? 5.586 27.234 24.453 1 91.25 225 LEU B O 1
ATOM 5323 N N . ILE B 1 226 ? 5.371 29.203 23.484 1 93.5 226 ILE B N 1
ATOM 5324 C CA . ILE B 1 226 ? 3.979 29.359 23.906 1 93.5 226 ILE B CA 1
ATOM 5325 C C . ILE B 1 226 ? 3.113 29.688 22.688 1 93.5 226 ILE B C 1
ATOM 5327 O O . ILE B 1 226 ? 3.607 30.219 21.688 1 93.5 226 ILE B O 1
ATOM 5331 N N . SER B 1 227 ? 1.812 29.406 22.812 1 95.19 227 SER B N 1
ATOM 5332 C CA . SER B 1 227 ? 0.883 29.625 21.703 1 95.19 227 SER B CA 1
ATOM 5333 C C . SER B 1 227 ? 0.058 30.891 21.922 1 95.19 227 SER B C 1
ATOM 5335 O O . SER B 1 227 ? -0.38 31.172 23.031 1 95.19 227 SER B O 1
ATOM 5337 N N . ARG B 1 228 ? -0.067 31.672 20.906 1 96.19 228 ARG B N 1
ATOM 5338 C CA . ARG B 1 228 ? -0.978 32.812 20.844 1 96.19 228 ARG B CA 1
ATOM 5339 C C . ARG B 1 228 ? -1.669 32.875 19.484 1 96.19 228 ARG B C 1
ATOM 5341 O O . ARG B 1 228 ? -1.113 32.438 18.469 1 96.19 228 ARG B O 1
ATOM 5348 N N . ILE B 1 229 ? -2.871 33.406 19.484 1 97.19 229 ILE B N 1
ATOM 5349 C CA . ILE B 1 229 ? -3.596 33.625 18.234 1 97.19 229 ILE B CA 1
ATOM 5350 C C . ILE B 1 229 ? -3.928 35.094 18.078 1 97.19 229 ILE B C 1
ATOM 5352 O O . ILE B 1 229 ? -4.43 35.719 19.016 1 97.19 229 ILE B O 1
ATOM 5356 N N . TYR B 1 230 ? -3.605 35.594 16.938 1 96.56 230 TYR B N 1
ATOM 5357 C CA . TYR B 1 230 ? -3.842 37 16.578 1 96.56 230 TYR B CA 1
ATOM 5358 C C . TYR B 1 230 ? -4.723 37.094 15.344 1 96.56 230 TYR B C 1
ATOM 5360 O O . TYR B 1 230 ? -4.957 36.125 14.656 1 96.56 230 TYR B O 1
ATOM 5368 N N . TYR B 1 231 ? -5.309 38.25 15.102 1 96.19 231 TYR B N 1
ATOM 5369 C CA . TYR B 1 231 ? -5.863 38.531 13.789 1 96.19 231 TYR B CA 1
ATOM 5370 C C . TYR B 1 231 ? -5.164 39.719 13.156 1 96.19 231 TYR B C 1
ATOM 5372 O O . TYR B 1 231 ? -4.633 40.594 13.859 1 96.19 231 TYR B O 1
ATOM 5380 N N . VAL B 1 232 ? -5 39.719 11.891 1 95.31 232 VAL B N 1
ATOM 5381 C CA . VAL B 1 232 ? -4.41 40.75 11.062 1 95.31 232 VAL B CA 1
ATOM 5382 C C . VAL B 1 232 ? -5.402 41.188 9.977 1 95.31 232 VAL B C 1
ATOM 5384 O O . VAL B 1 232 ? -5.938 40.344 9.258 1 95.31 232 VAL B O 1
ATOM 5387 N N . SER B 1 233 ? -5.605 42.469 9.859 1 94.94 233 SER B N 1
ATOM 5388 C CA . SER B 1 233 ? -6.59 42.938 8.898 1 94.94 233 SER B CA 1
ATOM 5389 C C . SER B 1 233 ? -6.07 42.812 7.469 1 94.94 233 SER B C 1
ATOM 5391 O O . SER B 1 233 ? -4.859 42.812 7.238 1 94.94 233 SER B O 1
ATOM 5393 N N . SER B 1 234 ? -7.031 42.75 6.559 1 96.12 234 SER B N 1
ATOM 5394 C CA . SER B 1 234 ? -6.695 42.688 5.141 1 96.12 234 SER B CA 1
ATOM 5395 C C . SER B 1 234 ? -5.883 43.906 4.711 1 96.12 234 SER B C 1
ATOM 5397 O O . SER B 1 234 ? -4.945 43.781 3.92 1 96.12 234 SER B O 1
ATOM 5399 N N . ASP B 1 235 ? -6.184 45.031 5.262 1 95.06 235 ASP B N 1
ATOM 5400 C CA . ASP B 1 235 ? -5.469 46.281 4.934 1 95.06 235 ASP B CA 1
ATOM 5401 C C . ASP B 1 235 ? -4.004 46.188 5.363 1 95.06 235 ASP B C 1
ATOM 5403 O O . ASP B 1 235 ? -3.109 46.594 4.621 1 95.06 235 ASP B O 1
ATOM 5407 N N . GLN B 1 236 ? -3.844 45.719 6.5 1 93.5 236 GLN B N 1
ATOM 5408 C CA . GLN B 1 236 ? -2.484 45.594 7.012 1 93.5 236 GLN B CA 1
ATOM 5409 C C . GLN B 1 236 ? -1.682 44.562 6.199 1 93.5 236 GLN B C 1
ATOM 5411 O O . GLN B 1 236 ? -0.49 44.781 5.953 1 93.5 236 GLN B O 1
ATOM 5416 N N . ILE B 1 237 ? -2.277 43.469 5.805 1 95.12 237 ILE B N 1
ATOM 5417 C CA . ILE B 1 237 ? -1.623 42.438 4.984 1 95.12 237 ILE B CA 1
ATOM 5418 C C . ILE B 1 237 ? -1.229 43.062 3.637 1 95.12 237 ILE B C 1
ATOM 5420 O O . ILE B 1 237 ? -0.117 42.844 3.152 1 95.12 237 ILE B O 1
ATOM 5424 N N . ASN B 1 238 ? -2.139 43.812 3.062 1 94.69 238 ASN B N 1
ATOM 5425 C CA . ASN B 1 238 ? -1.875 44.469 1.789 1 94.69 238 ASN B CA 1
ATOM 5426 C C . ASN B 1 238 ? -0.742 45.5 1.907 1 94.69 238 ASN B C 1
ATOM 5428 O O . ASN B 1 238 ? 0.078 45.625 0.997 1 94.69 238 ASN B O 1
ATOM 5432 N N . GLU B 1 239 ? -0.767 46.188 2.977 1 93.31 239 GLU B N 1
ATOM 5433 C CA . GLU B 1 239 ? 0.303 47.156 3.209 1 93.31 239 GLU B CA 1
ATOM 5434 C C . GLU B 1 239 ? 1.655 46.438 3.338 1 93.31 239 GLU B C 1
ATOM 5436 O O . GLU B 1 239 ? 2.654 46.906 2.789 1 93.31 239 GLU B O 1
ATOM 5441 N N . LEU B 1 240 ? 1.66 45.438 4.121 1 93.06 240 LEU B N 1
ATOM 5442 C CA . LEU B 1 240 ? 2.881 44.656 4.277 1 93.06 240 LEU B CA 1
ATOM 5443 C C . LEU B 1 240 ? 3.383 44.156 2.928 1 93.06 240 LEU B C 1
ATOM 5445 O O . LEU B 1 240 ? 4.582 44.219 2.646 1 93.06 240 LEU B O 1
ATOM 5449 N N . GLN B 1 241 ? 2.475 43.625 2.123 1 96 241 GLN B N 1
ATOM 5450 C CA . GLN B 1 241 ? 2.83 43.125 0.794 1 96 241 GLN B CA 1
ATOM 5451 C C . GLN B 1 241 ? 3.383 44.25 -0.073 1 96 241 GLN B C 1
ATOM 5453 O O . GLN B 1 241 ? 4.355 44.062 -0.807 1 96 241 GLN B O 1
ATOM 5458 N N . SER B 1 242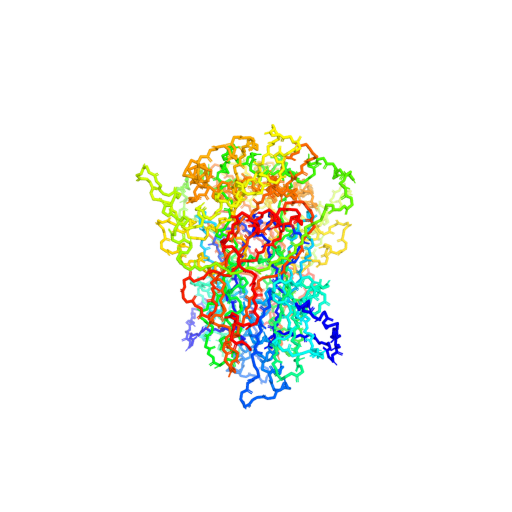 ? 2.795 45.438 0.005 1 94.94 242 SER B N 1
ATOM 5459 C CA . SER B 1 242 ? 3.242 46.562 -0.776 1 94.94 242 SER B CA 1
ATOM 5460 C C . SER B 1 242 ? 4.664 46.969 -0.403 1 94.94 242 SER B C 1
ATOM 5462 O O . SER B 1 242 ? 5.496 47.219 -1.279 1 94.94 242 SER B O 1
ATOM 5464 N N . VAL B 1 243 ? 4.934 47 0.854 1 93.38 243 VAL B N 1
ATOM 5465 C CA . VAL B 1 243 ? 6.246 47.375 1.352 1 93.38 243 VAL B CA 1
ATOM 5466 C C . VAL B 1 243 ? 7.285 46.344 0.959 1 93.38 243 VAL B C 1
ATOM 5468 O O . VAL B 1 243 ? 8.414 46.688 0.606 1 93.38 243 VAL B O 1
ATOM 5471 N N . ALA B 1 244 ? 6.898 45.062 1.015 1 95.31 244 ALA B N 1
ATOM 5472 C CA . ALA B 1 244 ? 7.809 43.969 0.726 1 95.31 244 ALA B CA 1
ATOM 5473 C C . ALA B 1 244 ? 8.07 43.844 -0.773 1 95.31 244 ALA B C 1
ATOM 5475 O O . ALA B 1 244 ? 9.094 43.281 -1.188 1 95.31 244 ALA B O 1
ATOM 5476 N N . SER B 1 245 ? 7.105 44.25 -1.649 1 93.75 245 SER B N 1
ATOM 5477 C CA . SER B 1 245 ? 7.199 44.156 -3.102 1 93.75 245 SER B CA 1
ATOM 5478 C C . SER B 1 245 ? 7.918 45.375 -3.689 1 93.75 245 SER B C 1
ATOM 5480 O O . SER B 1 245 ? 8 45.531 -4.91 1 93.75 245 SER B O 1
ATOM 5482 N N . SER B 1 246 ? 8.617 46.062 -2.994 1 77 246 SER B N 1
ATOM 5483 C CA . SER B 1 246 ? 9.227 47.312 -3.48 1 77 246 SER B CA 1
ATOM 5484 C C . SER B 1 246 ? 10.453 47.031 -4.332 1 77 246 SER B C 1
ATOM 5486 O O . SER B 1 246 ? 11.031 45.938 -4.262 1 77 246 SER B O 1
ATOM 5488 N N . ASP B 1 247 ? 10.602 47.562 -5.531 1 68 247 ASP B N 1
ATOM 5489 C CA . ASP B 1 247 ? 11.734 47.5 -6.457 1 68 247 ASP B CA 1
ATOM 5490 C C . ASP B 1 247 ? 11.391 46.656 -7.676 1 68 247 ASP B C 1
ATOM 5492 O O . ASP B 1 247 ? 12.227 45.906 -8.164 1 68 247 ASP B O 1
ATOM 5496 N N . GLY B 1 248 ? 10.141 46.531 -7.961 1 69 248 GLY B N 1
ATOM 5497 C CA . GLY B 1 248 ? 9.742 45.969 -9.242 1 69 248 GLY B CA 1
ATOM 5498 C C . GLY B 1 248 ? 9.312 44.531 -9.148 1 69 248 GLY B C 1
ATOM 5499 O O . GLY B 1 248 ? 8.75 43.969 -10.094 1 69 248 GLY B O 1
ATOM 5500 N N . ASP B 1 249 ? 9.531 43.812 -7.965 1 87.12 249 ASP B N 1
ATOM 5501 C CA . ASP B 1 249 ? 9.133 42.406 -7.91 1 87.12 249 ASP B CA 1
ATOM 5502 C C . ASP B 1 249 ? 7.949 42.188 -6.969 1 87.12 249 ASP B C 1
ATOM 5504 O O . ASP B 1 249 ? 8.016 42.562 -5.789 1 87.12 249 ASP B O 1
ATOM 5508 N N . LYS B 1 250 ? 6.965 41.75 -7.484 1 91.62 250 LYS B N 1
ATOM 5509 C CA . LYS B 1 250 ? 5.777 41.469 -6.68 1 91.62 250 LYS B CA 1
ATOM 5510 C C . LYS B 1 250 ? 5.953 40.188 -5.855 1 91.62 250 LYS B C 1
ATOM 5512 O O . LYS B 1 250 ? 6.379 39.156 -6.383 1 91.62 250 LYS B O 1
ATOM 5517 N N . ARG B 1 251 ? 5.734 40.375 -4.535 1 95.62 251 ARG B N 1
ATOM 5518 C CA . ARG B 1 251 ? 5.82 39.25 -3.615 1 95.62 251 ARG B CA 1
ATOM 5519 C C . ARG B 1 251 ? 4.434 38.781 -3.164 1 95.62 251 ARG B C 1
ATOM 5521 O O . ARG B 1 251 ? 3.498 39.594 -3.135 1 95.62 251 ARG B O 1
ATOM 5528 N N . SER B 1 252 ? 4.289 37.5 -2.949 1 95.5 252 SER B N 1
ATOM 5529 C CA . SER B 1 252 ? 3.021 37 -2.412 1 95.5 252 SER B CA 1
ATOM 5530 C C . SER B 1 252 ? 2.797 37.5 -0.989 1 95.5 252 SER B C 1
ATOM 5532 O O . SER B 1 252 ? 3.734 37.969 -0.328 1 95.5 252 SER B O 1
ATOM 5534 N N . LYS B 1 253 ? 1.609 37.5 -0.517 1 96.06 253 LYS B N 1
ATOM 5535 C CA . LYS B 1 253 ? 1.275 37.875 0.849 1 96.06 253 LYS B CA 1
ATOM 5536 C C . LYS B 1 253 ? 2.018 37.031 1.866 1 96.06 253 LYS B C 1
ATOM 5538 O O . LYS B 1 253 ? 2.514 37.531 2.873 1 96.06 253 LYS B O 1
ATOM 5543 N N . LEU B 1 254 ? 2.145 35.75 1.583 1 96.81 254 LEU B N 1
ATOM 5544 C CA . LEU B 1 254 ? 2.801 34.844 2.516 1 96.81 254 LEU B CA 1
ATOM 5545 C C . LEU B 1 254 ? 4.293 35.125 2.605 1 96.81 254 LEU B C 1
ATOM 5547 O O . LEU B 1 254 ? 4.871 35.125 3.693 1 96.81 254 LEU B O 1
ATOM 5551 N N . GLU B 1 255 ? 4.926 35.375 1.449 1 97.06 255 GLU B N 1
ATOM 5552 C CA . GLU B 1 255 ? 6.344 35.719 1.452 1 97.06 255 GLU B CA 1
ATOM 5553 C C . GLU B 1 255 ? 6.594 37 2.232 1 97.06 255 GLU B C 1
ATOM 5555 O O . GLU B 1 255 ? 7.543 37.094 3.01 1 97.06 255 GLU B O 1
ATOM 5560 N N . SER B 1 256 ? 5.738 37.969 2.02 1 96.88 256 SER B N 1
ATOM 5561 C CA . SER B 1 256 ? 5.855 39.25 2.689 1 96.88 256 SER B CA 1
ATOM 5562 C C . SER B 1 256 ? 5.68 39.125 4.195 1 96.88 256 SER B C 1
ATOM 5564 O O . SER B 1 256 ? 6.469 39.656 4.973 1 96.88 256 SER B O 1
ATOM 5566 N N . PHE B 1 257 ? 4.668 38.438 4.539 1 96.5 257 PHE B N 1
ATOM 5567 C CA . PHE B 1 257 ? 4.387 38.156 5.941 1 96.5 257 PHE B CA 1
ATOM 5568 C C . PHE B 1 257 ? 5.547 37.406 6.594 1 96.5 257 PHE B C 1
ATOM 5570 O O . PHE B 1 257 ? 5.977 37.75 7.691 1 96.5 257 PHE B O 1
ATOM 5577 N N . SER B 1 258 ? 6.086 36.438 5.945 1 97.81 258 SER B N 1
ATOM 5578 C CA . SER B 1 258 ? 7.176 35.594 6.469 1 97.81 258 SER B CA 1
ATOM 5579 C C . SER B 1 258 ? 8.445 36.438 6.648 1 97.81 258 SER B C 1
ATOM 5581 O O . SER B 1 258 ? 9.172 36.25 7.633 1 97.81 258 SER B O 1
ATOM 5583 N N . ALA B 1 259 ? 8.703 37.25 5.676 1 97.06 259 ALA B N 1
ATOM 5584 C CA . ALA B 1 259 ? 9.867 38.156 5.777 1 97.06 259 ALA B CA 1
ATOM 5585 C C . ALA B 1 259 ? 9.766 39.062 6.996 1 97.06 259 ALA B C 1
ATOM 5587 O O . ALA B 1 259 ? 10.742 39.25 7.727 1 97.06 259 ALA B O 1
ATOM 5588 N N . PHE B 1 260 ? 8.641 39.625 7.16 1 95.56 260 PHE B N 1
ATOM 5589 C CA . PHE B 1 260 ? 8.406 40.5 8.312 1 95.56 260 PHE B CA 1
ATOM 5590 C C . PHE B 1 260 ? 8.609 39.719 9.617 1 95.56 260 PHE B C 1
ATOM 5592 O O . PHE B 1 260 ? 9.305 40.188 10.516 1 95.56 260 PHE B O 1
ATOM 5599 N N . LEU B 1 261 ? 7.969 38.594 9.727 1 95.94 261 LEU B N 1
ATOM 5600 C CA . LEU B 1 261 ? 8.086 37.75 10.914 1 95.94 261 LEU B CA 1
ATOM 5601 C C . LEU B 1 261 ? 9.539 37.375 11.188 1 95.94 261 LEU B C 1
ATOM 5603 O O . LEU B 1 261 ? 9.984 37.406 12.344 1 95.94 261 LEU B O 1
ATOM 5607 N N . TRP B 1 262 ? 10.25 37 10.109 1 96.88 262 TRP B N 1
ATOM 5608 C CA . TRP B 1 262 ? 11.664 36.656 10.234 1 96.88 262 TRP B CA 1
ATOM 5609 C C . TRP B 1 262 ? 12.453 37.812 10.875 1 96.88 262 TRP B C 1
ATOM 5611 O O . TRP B 1 262 ? 13.242 37.562 11.797 1 96.88 262 TRP B O 1
ATOM 5621 N N . LYS B 1 263 ? 12.25 39 10.484 1 94.94 263 LYS B N 1
ATOM 5622 C CA . LYS B 1 263 ? 12.93 40.156 11.023 1 94.94 263 LYS B CA 1
ATOM 5623 C C . LYS B 1 263 ? 12.594 40.375 12.5 1 94.94 263 LYS B C 1
ATOM 5625 O O . LYS B 1 263 ? 13.477 40.625 13.305 1 94.94 263 LYS B O 1
ATOM 5630 N N . GLN B 1 264 ? 11.344 40.188 12.812 1 93.12 264 GLN B N 1
ATOM 5631 C CA . GLN B 1 264 ? 10.914 40.406 14.195 1 93.12 264 GLN B CA 1
ATOM 5632 C C . GLN B 1 264 ? 11.516 39.375 15.133 1 93.12 264 GLN B C 1
ATOM 5634 O O . GLN B 1 264 ? 11.945 39.688 16.234 1 93.12 264 GLN B O 1
ATOM 5639 N N . VAL B 1 265 ? 11.477 38.094 14.719 1 93.19 265 VAL B N 1
ATOM 5640 C CA . VAL B 1 265 ? 12.031 37.031 15.523 1 93.19 265 VAL B CA 1
ATOM 5641 C C . VAL B 1 265 ? 13.531 37.219 15.711 1 93.19 265 VAL B C 1
ATOM 5643 O O . VAL B 1 265 ? 14.062 37.031 16.812 1 93.19 265 VAL B O 1
ATOM 5646 N N . ALA B 1 266 ? 14.188 37.625 14.656 1 93.5 266 ALA B N 1
ATOM 5647 C CA . ALA B 1 266 ? 15.617 37.906 14.719 1 93.5 266 ALA B CA 1
ATOM 5648 C C . ALA B 1 266 ? 15.891 39.094 15.641 1 93.5 266 ALA B C 1
ATOM 5650 O O . ALA B 1 266 ? 16.859 39.094 16.391 1 93.5 266 ALA B O 1
ATOM 5651 N N . ALA B 1 267 ? 15.102 40.094 15.586 1 91.06 267 ALA B N 1
ATOM 5652 C CA . ALA B 1 267 ? 15.289 41.312 16.359 1 91.06 267 ALA B CA 1
ATOM 5653 C C . ALA B 1 267 ? 15.281 41 17.859 1 91.06 267 ALA B C 1
ATOM 5655 O O . ALA B 1 267 ? 16 41.625 18.641 1 91.06 267 ALA B O 1
ATOM 5656 N N . PHE B 1 268 ? 14.492 40.156 18.25 1 88.88 268 PHE B N 1
ATOM 5657 C CA . PHE B 1 268 ? 14.43 39.75 19.656 1 88.88 268 PHE B CA 1
ATOM 5658 C C . PHE B 1 268 ? 15.773 39.219 20.125 1 88.88 268 PHE B C 1
ATOM 5660 O O . PHE B 1 268 ? 16.172 39.438 21.281 1 88.88 268 PHE B O 1
ATOM 5667 N N . ALA B 1 269 ? 16.5 38.531 19.281 1 87.44 269 ALA B N 1
ATOM 5668 C CA . ALA B 1 269 ? 17.75 37.906 19.656 1 87.44 269 ALA B CA 1
ATOM 5669 C C . ALA B 1 269 ? 18.938 38.812 19.391 1 87.44 269 ALA B C 1
ATOM 5671 O O . ALA B 1 269 ? 20.078 38.438 19.703 1 87.44 269 ALA B O 1
ATOM 5672 N N . ALA B 1 270 ? 18.688 39.938 18.859 1 88.31 270 ALA B N 1
ATOM 5673 C CA . ALA B 1 270 ? 19.766 40.844 18.406 1 88.31 270 ALA B CA 1
ATOM 5674 C C . ALA B 1 270 ? 20.594 41.312 19.578 1 88.31 270 ALA B C 1
ATOM 5676 O O . ALA B 1 270 ? 21.797 41.625 19.422 1 88.31 270 ALA B O 1
ATOM 5677 N N . SER B 1 271 ? 20.031 41.469 20.703 1 83.88 271 SER B N 1
ATOM 5678 C CA . SER B 1 271 ? 20.75 42 21.875 1 83.88 271 SER B CA 1
ATOM 5679 C C . SER B 1 271 ? 21.797 41 22.375 1 83.88 271 SER B C 1
ATOM 5681 O O . SER B 1 271 ? 22.766 41.406 23.031 1 83.88 271 SER B O 1
ATOM 5683 N N . LYS B 1 272 ? 21.594 39.844 22.125 1 84.38 272 LYS B N 1
ATOM 5684 C CA . LYS B 1 272 ? 22.531 38.844 22.625 1 84.38 272 LYS B CA 1
ATOM 5685 C C . LYS B 1 272 ? 23.734 38.688 21.703 1 84.38 272 LYS B C 1
ATOM 5687 O O . LYS B 1 272 ? 24.875 38.875 22.125 1 84.38 272 LYS B O 1
ATOM 5692 N N . ASP B 1 273 ? 23.516 38.312 20.516 1 88.88 273 ASP B N 1
ATOM 5693 C CA . ASP B 1 273 ? 24.594 38.125 19.531 1 88.88 273 ASP B CA 1
ATOM 5694 C C . ASP B 1 273 ? 24.078 38.312 18.109 1 88.88 273 ASP B C 1
ATOM 5696 O O . ASP B 1 273 ? 23.406 37.406 17.562 1 88.88 273 ASP B O 1
ATOM 5700 N N . ARG B 1 274 ? 24.438 39.25 17.484 1 92.44 274 ARG B N 1
ATOM 5701 C CA . ARG B 1 274 ? 23.969 39.625 16.141 1 92.44 274 ARG B CA 1
ATOM 5702 C C . ARG B 1 274 ? 24.625 38.75 15.078 1 92.44 274 ARG B C 1
ATOM 5704 O O . ARG B 1 274 ? 24.172 38.719 13.93 1 92.44 274 ARG B O 1
ATOM 5711 N N . ASN B 1 275 ? 25.609 38 15.492 1 92.25 275 ASN B N 1
ATOM 5712 C CA . ASN B 1 275 ? 26.344 37.188 14.523 1 92.25 275 ASN B CA 1
ATOM 5713 C C . ASN B 1 275 ? 25.719 35.781 14.406 1 92.25 275 ASN B C 1
ATOM 5715 O O . ASN B 1 275 ? 26.031 35.062 13.477 1 92.25 275 ASN B O 1
ATOM 5719 N N . ARG B 1 276 ? 24.844 35.5 15.289 1 93.25 276 ARG B N 1
ATOM 5720 C CA . ARG B 1 276 ? 24.188 34.188 15.219 1 93.25 276 ARG B CA 1
ATOM 5721 C C . ARG B 1 276 ? 23.297 34.094 13.984 1 93.25 276 ARG B C 1
ATOM 5723 O O . ARG B 1 276 ? 22.844 35.094 13.461 1 93.25 276 ARG B O 1
ATOM 5730 N N . ILE B 1 277 ? 23.125 32.844 13.586 1 93.94 277 ILE B N 1
ATOM 5731 C CA . ILE B 1 277 ? 22.375 32.594 12.359 1 93.94 277 ILE B CA 1
ATOM 5732 C C . ILE B 1 277 ? 20.922 32.312 12.695 1 93.94 277 ILE B C 1
ATOM 5734 O O . ILE B 1 277 ? 20.625 31.406 13.492 1 93.94 277 ILE B O 1
ATOM 5738 N N . SER B 1 278 ? 20.016 33.125 12.125 1 95.44 278 SER B N 1
ATOM 5739 C CA . SER B 1 278 ? 18.594 32.844 12.211 1 95.44 278 SER B CA 1
ATOM 5740 C C . SER B 1 278 ? 18.094 32.094 10.969 1 95.44 278 SER B C 1
ATOM 5742 O O . SER B 1 278 ? 18.547 32.375 9.859 1 95.44 278 SER B O 1
ATOM 5744 N N . LYS B 1 279 ? 17.141 31.172 11.203 1 95.81 279 LYS B N 1
ATOM 5745 C CA . LYS B 1 279 ? 16.594 30.391 10.102 1 95.81 279 LYS B CA 1
ATOM 5746 C C . LYS B 1 279 ? 15.086 30.625 9.961 1 95.81 279 LYS B C 1
ATOM 5748 O O . LYS B 1 279 ? 14.383 30.812 10.953 1 95.81 279 LYS B O 1
ATOM 5753 N N . MET B 1 280 ? 14.656 30.656 8.719 1 97 280 MET B N 1
ATOM 5754 C CA . MET B 1 280 ? 13.234 30.719 8.414 1 97 280 MET B CA 1
ATOM 5755 C C . MET B 1 280 ? 12.852 29.672 7.371 1 97 280 MET B C 1
ATOM 5757 O O . MET B 1 280 ? 13.414 29.656 6.273 1 97 280 MET B O 1
ATOM 5761 N N . GLY B 1 281 ? 11.922 28.812 7.758 1 97.56 281 GLY B N 1
ATOM 5762 C CA . GLY B 1 281 ? 11.398 27.812 6.828 1 97.56 281 GLY B CA 1
ATOM 5763 C C . GLY B 1 281 ? 9.953 28.078 6.438 1 97.56 281 GLY B C 1
ATOM 5764 O O . GLY B 1 281 ? 9.211 28.719 7.184 1 97.56 281 GLY B O 1
ATOM 5765 N N . ILE B 1 282 ? 9.578 27.641 5.266 1 98.12 282 ILE B N 1
ATOM 5766 C CA . ILE B 1 282 ? 8.195 27.703 4.805 1 98.12 282 ILE B CA 1
ATOM 5767 C C . ILE B 1 282 ? 7.754 26.328 4.301 1 98.12 282 ILE B C 1
ATOM 5769 O O . ILE B 1 282 ? 8.453 25.703 3.496 1 98.12 282 ILE B O 1
ATOM 5773 N N . VAL B 1 283 ? 6.641 25.859 4.762 1 97.56 283 VAL B N 1
ATOM 5774 C CA . VAL B 1 283 ? 6.117 24.562 4.328 1 97.56 283 VAL B CA 1
ATOM 5775 C C . VAL B 1 283 ? 5.57 24.688 2.906 1 97.56 283 VAL B C 1
ATOM 5777 O O . VAL B 1 283 ? 4.773 25.578 2.613 1 97.56 283 VAL B O 1
ATOM 5780 N N . VAL B 1 284 ? 5.988 23.797 2.031 1 97.75 284 VAL B N 1
ATOM 5781 C CA . VAL B 1 284 ? 5.543 23.781 0.642 1 97.75 284 VAL B CA 1
ATOM 5782 C C . VAL B 1 284 ? 4.789 22.484 0.353 1 97.75 284 VAL B C 1
ATOM 5784 O O . VAL B 1 284 ? 5.305 21.391 0.604 1 97.75 284 VAL B O 1
ATOM 5787 N N . ASP B 1 285 ? 3.59 22.625 -0.108 1 97.31 285 ASP B N 1
ATOM 5788 C CA . ASP B 1 285 ? 2.814 21.469 -0.557 1 97.31 285 ASP B CA 1
ATOM 5789 C C . ASP B 1 285 ? 3.27 21.016 -1.938 1 97.31 285 ASP B C 1
ATOM 5791 O O . ASP B 1 285 ? 3.363 21.812 -2.869 1 97.31 285 ASP B O 1
ATOM 5795 N N . GLY B 1 286 ? 3.465 19.766 -2.121 1 98.06 286 GLY B N 1
ATOM 5796 C CA . GLY B 1 286 ? 4.047 19.25 -3.354 1 98.06 286 GLY B CA 1
ATOM 5797 C C . GLY B 1 286 ? 3.016 18.719 -4.324 1 98.06 286 GLY B C 1
ATOM 5798 O O . GLY B 1 286 ? 3.348 18.359 -5.457 1 98.06 286 GLY B O 1
ATOM 5799 N N . ARG B 1 287 ? 1.737 18.656 -3.979 1 97.75 287 ARG B N 1
ATOM 5800 C CA . ARG B 1 287 ? 0.724 17.984 -4.789 1 97.75 287 ARG B CA 1
ATOM 5801 C C . ARG B 1 287 ? 0.578 18.656 -6.148 1 97.75 287 ARG B C 1
ATOM 5803 O O . ARG B 1 287 ? 0.706 18 -7.188 1 97.75 287 ARG B O 1
ATOM 5810 N N . SER B 1 288 ? 0.401 19.969 -6.164 1 95.25 288 SER B N 1
ATOM 5811 C CA . SER B 1 288 ? 0.25 20.688 -7.43 1 95.25 288 SER B CA 1
ATOM 5812 C C . SER B 1 288 ? 1.549 20.672 -8.227 1 95.25 288 SER B C 1
ATOM 5814 O O . SER B 1 288 ? 1.526 20.656 -9.461 1 95.25 288 SER B O 1
ATOM 5816 N N . ARG B 1 289 ? 2.674 20.609 -7.566 1 97.12 289 ARG B N 1
ATOM 5817 C CA . ARG B 1 289 ? 3.975 20.594 -8.227 1 97.12 289 ARG B CA 1
ATOM 5818 C C . ARG B 1 289 ? 4.227 19.266 -8.922 1 97.12 289 ARG B C 1
ATOM 5820 O O . ARG B 1 289 ? 4.648 19.234 -10.078 1 97.12 289 ARG B O 1
ATOM 5827 N N . LEU B 1 290 ? 3.906 18.234 -8.203 1 97.06 290 LEU B N 1
ATOM 5828 C CA . LEU B 1 290 ? 4.117 16.906 -8.75 1 97.06 290 LEU B CA 1
ATOM 5829 C C . LEU B 1 290 ? 3.189 16.641 -9.93 1 97.06 290 LEU B C 1
ATOM 5831 O O . LEU B 1 290 ? 3.506 15.836 -10.812 1 97.06 290 LEU B O 1
ATOM 5835 N N . GLY B 1 291 ? 2.068 17.312 -9.984 1 95.31 291 GLY B N 1
ATOM 5836 C CA . GLY B 1 291 ? 1.104 17.141 -11.055 1 95.31 291 GLY B CA 1
ATOM 5837 C C . GLY B 1 291 ? 1.38 18.031 -12.258 1 95.31 291 GLY B C 1
ATOM 5838 O O . GLY B 1 291 ? 0.689 17.938 -13.273 1 95.31 291 GLY B O 1
ATOM 5839 N N . GLU B 1 292 ? 2.367 18.828 -12.227 1 93.94 292 GLU B N 1
ATOM 5840 C CA . GLU B 1 292 ? 2.631 19.828 -13.273 1 93.94 292 GLU B CA 1
ATOM 5841 C C . GLU B 1 292 ? 2.928 19.141 -14.609 1 93.94 292 GLU B C 1
ATOM 5843 O O . GLU B 1 292 ? 3.752 18.234 -14.68 1 93.94 292 GLU B O 1
ATOM 5848 N N . GLY B 1 293 ? 2.232 19.594 -15.656 1 93.06 293 GLY B N 1
ATOM 5849 C CA . GLY B 1 293 ? 2.484 19.125 -17.016 1 93.06 293 GLY B CA 1
ATOM 5850 C C . GLY B 1 293 ? 1.755 17.828 -17.344 1 93.06 293 GLY B C 1
ATOM 5851 O O . GLY B 1 293 ? 1.852 17.328 -18.469 1 93.06 293 GLY B O 1
ATOM 5852 N N . ASP B 1 294 ? 1.005 17.25 -16.359 1 94.06 294 ASP B N 1
ATOM 5853 C CA . ASP B 1 294 ? 0.267 16.016 -16.531 1 94.06 294 ASP B CA 1
ATOM 5854 C C . ASP B 1 294 ? -1.084 16.062 -15.828 1 94.06 294 ASP B C 1
ATOM 5856 O O . ASP B 1 294 ? -1.164 15.867 -14.609 1 94.06 294 ASP B O 1
ATOM 5860 N N . GLU B 1 295 ? -2.102 16.188 -16.562 1 94.81 295 GLU B N 1
ATOM 5861 C CA . GLU B 1 295 ? -3.438 16.391 -16.016 1 94.81 295 GLU B CA 1
ATOM 5862 C C . GLU B 1 295 ? -3.889 15.195 -15.18 1 94.81 295 GLU B C 1
ATOM 5864 O O . GLU B 1 295 ? -4.547 15.359 -14.156 1 94.81 295 GLU B O 1
ATOM 5869 N N . ASP B 1 296 ? -3.58 14.039 -15.641 1 93.12 296 ASP B N 1
ATOM 5870 C CA . ASP B 1 296 ? -3.938 12.836 -14.898 1 93.12 296 ASP B CA 1
ATOM 5871 C C . ASP B 1 296 ? -3.221 12.789 -13.547 1 93.12 296 ASP B C 1
ATOM 5873 O O . ASP B 1 296 ? -3.83 12.469 -12.523 1 93.12 296 ASP B O 1
ATOM 5877 N N . MET B 1 297 ? -1.992 13.148 -13.609 1 94.25 297 MET B N 1
ATOM 5878 C CA . MET B 1 297 ? -1.217 13.18 -12.375 1 94.25 297 MET B CA 1
ATOM 5879 C C . MET B 1 297 ? -1.717 14.273 -11.445 1 94.25 297 MET B C 1
ATOM 5881 O O . MET B 1 297 ? -1.771 14.086 -10.227 1 94.25 297 MET B O 1
ATOM 5885 N N . ALA B 1 298 ? -2.027 15.414 -12 1 96.06 298 ALA B N 1
ATOM 5886 C CA . ALA B 1 298 ? -2.549 16.516 -11.203 1 96.06 298 ALA B CA 1
ATOM 5887 C C . ALA B 1 298 ? -3.828 16.125 -10.477 1 96.06 298 ALA B C 1
ATOM 5889 O O . ALA B 1 298 ? -3.982 16.391 -9.281 1 96.06 298 ALA B O 1
ATOM 5890 N N . THR B 1 299 ? -4.641 15.453 -11.188 1 96.25 299 THR B N 1
ATOM 5891 C CA . THR B 1 299 ? -5.895 14.992 -10.602 1 96.25 299 THR B CA 1
ATOM 5892 C C . THR B 1 299 ? -5.629 13.945 -9.516 1 96.25 299 THR B C 1
ATOM 5894 O O . THR B 1 299 ? -6.191 14.023 -8.422 1 96.25 299 THR B O 1
ATOM 5897 N N . ALA B 1 300 ? -4.789 13.023 -9.836 1 95.38 300 ALA B N 1
ATOM 5898 C CA . ALA B 1 300 ? -4.465 11.977 -8.867 1 95.38 300 ALA B CA 1
ATOM 5899 C C . ALA B 1 300 ? -3.885 12.57 -7.59 1 95.38 300 ALA B C 1
ATOM 5901 O O . ALA B 1 300 ? -4.238 12.148 -6.484 1 95.38 300 ALA B O 1
ATOM 5902 N N . MET B 1 301 ? -3.078 13.562 -7.75 1 97.06 301 MET B N 1
ATOM 5903 C CA . MET B 1 301 ? -2.396 14.156 -6.605 1 97.06 301 MET B CA 1
ATOM 5904 C C . MET B 1 301 ? -3.373 14.961 -5.746 1 97.06 301 MET B C 1
ATOM 5906 O O . MET B 1 301 ? -3.203 15.055 -4.531 1 97.06 301 MET B O 1
ATOM 5910 N N . THR B 1 302 ? -4.387 15.484 -6.383 1 97.06 302 THR B N 1
ATOM 5911 C CA . THR B 1 302 ? -5.402 16.234 -5.652 1 97.06 302 THR B CA 1
ATOM 5912 C C . THR B 1 302 ? -6.078 15.352 -4.605 1 97.06 302 THR B C 1
ATOM 5914 O O . THR B 1 302 ? -6.441 15.828 -3.527 1 97.06 302 THR B O 1
ATOM 5917 N N . TYR B 1 303 ? -6.172 14.086 -4.875 1 96.5 303 TYR B N 1
ATOM 5918 C CA . TYR B 1 303 ? -6.898 13.18 -3.996 1 96.5 303 TYR B CA 1
ATOM 5919 C C . TYR B 1 303 ? -5.934 12.336 -3.164 1 96.5 303 TYR B C 1
ATOM 5921 O O . TYR B 1 303 ? -6.359 11.539 -2.326 1 96.5 303 TYR B O 1
ATOM 5929 N N . HIS B 1 304 ? -4.652 12.562 -3.365 1 97.62 304 HIS B N 1
ATOM 5930 C CA . HIS B 1 304 ? -3.662 11.742 -2.674 1 97.62 304 HIS B CA 1
ATOM 5931 C C . HIS B 1 304 ? -3.711 11.969 -1.168 1 97.62 304 HIS B C 1
ATOM 5933 O O . HIS B 1 304 ? -3.596 13.109 -0.704 1 97.62 304 HIS B O 1
ATOM 5939 N N . PHE B 1 305 ? -3.887 10.922 -0.396 1 97.44 305 PHE B N 1
ATOM 5940 C CA . PHE B 1 305 ? -3.902 10.969 1.062 1 97.44 305 PHE B CA 1
ATOM 5941 C C . PHE B 1 305 ? -2.516 10.688 1.627 1 97.44 305 PHE B C 1
ATOM 5943 O O . PHE B 1 305 ? -1.923 9.648 1.342 1 97.44 305 PHE B O 1
ATOM 5950 N N . GLY B 1 306 ? -1.974 11.523 2.428 1 97.94 306 GLY B N 1
ATOM 5951 C CA . GLY B 1 306 ? -0.662 11.406 3.045 1 97.94 306 GLY B CA 1
ATOM 5952 C C . GLY B 1 306 ? 0.047 12.734 3.201 1 97.94 306 GLY B C 1
ATOM 5953 O O . GLY B 1 306 ? -0.597 13.789 3.25 1 97.94 306 GLY B O 1
ATOM 5954 N N . ASN B 1 307 ? 1.348 12.672 3.404 1 98.25 307 ASN B N 1
ATOM 5955 C CA . ASN B 1 307 ? 2.182 13.867 3.506 1 98.25 307 ASN B CA 1
ATOM 5956 C C . ASN B 1 307 ? 2.92 14.148 2.199 1 98.25 307 ASN B C 1
ATOM 5958 O O . ASN B 1 307 ? 3.619 13.273 1.677 1 98.25 307 ASN B O 1
ATOM 5962 N N . VAL B 1 308 ? 2.65 15.312 1.679 1 98.44 308 VAL B N 1
ATOM 5963 C CA . VAL B 1 308 ? 3.365 15.75 0.485 1 98.44 308 VAL B CA 1
ATOM 5964 C C . VAL B 1 308 ? 3.906 17.172 0.694 1 98.44 308 VAL B C 1
ATOM 5966 O O . VAL B 1 308 ? 3.406 18.125 0.098 1 98.44 308 VAL B O 1
ATOM 5969 N N . LEU B 1 309 ? 4.957 17.219 1.491 1 97.56 309 LEU B N 1
ATOM 5970 C CA . LEU B 1 309 ? 5.43 18.547 1.832 1 97.56 309 LEU B CA 1
ATOM 5971 C C . LEU B 1 309 ? 6.953 18.594 1.892 1 97.56 309 LEU B C 1
ATOM 5973 O O . LEU B 1 309 ? 7.602 17.547 2.008 1 97.56 309 LEU B O 1
ATOM 5977 N N . SER B 1 310 ? 7.496 19.703 1.716 1 98 310 SER B N 1
ATOM 5978 C CA . SER B 1 310 ? 8.891 20.062 1.925 1 98 310 SER B CA 1
ATOM 5979 C C . SER B 1 310 ? 9.008 21.359 2.715 1 98 310 SER B C 1
ATOM 5981 O O . SER B 1 310 ? 8.07 22.156 2.756 1 98 310 SER B O 1
ATOM 5983 N N . VAL B 1 311 ? 10.117 21.516 3.434 1 97.56 311 VAL B N 1
ATOM 5984 C CA . VAL B 1 311 ? 10.312 22.734 4.219 1 97.56 311 VAL B CA 1
ATOM 5985 C C . VAL B 1 311 ? 11.656 23.375 3.855 1 97.56 311 VAL B C 1
ATOM 5987 O O . VAL B 1 311 ? 12.602 23.328 4.645 1 97.56 311 VAL B O 1
ATOM 5990 N N . PRO B 1 312 ? 11.711 24.016 2.727 1 97.69 312 PRO B N 1
ATOM 5991 C CA . PRO B 1 312 ? 12.914 24.797 2.449 1 97.69 312 PRO B CA 1
ATOM 5992 C C . PRO B 1 312 ? 13.117 25.938 3.443 1 97.69 312 PRO B C 1
ATOM 5994 O O . PRO B 1 312 ? 12.156 26.422 4.047 1 97.69 312 PRO B O 1
ATOM 5997 N N . TYR B 1 313 ? 14.359 26.344 3.65 1 97.25 313 TYR B N 1
ATOM 5998 C CA . TYR B 1 313 ? 14.609 27.406 4.617 1 97.25 313 TYR B CA 1
ATOM 5999 C C . TYR B 1 313 ? 15.828 28.219 4.223 1 97.25 313 TYR B C 1
ATOM 6001 O O . TYR B 1 313 ? 16.672 27.766 3.439 1 97.25 313 TYR B O 1
ATOM 6009 N N . GLY B 1 314 ? 15.82 29.438 4.637 1 95.94 314 GLY B N 1
ATOM 6010 C CA . GLY B 1 314 ? 16.969 30.312 4.5 1 95.94 314 GLY B CA 1
ATOM 6011 C C . GLY B 1 314 ? 17.672 30.578 5.816 1 95.94 314 GLY B C 1
ATOM 6012 O O . GLY B 1 314 ? 17.125 30.344 6.887 1 95.94 314 GLY B O 1
ATOM 6013 N N . SER B 1 315 ? 18.922 30.938 5.68 1 95.12 315 SER B N 1
ATOM 6014 C CA . SER B 1 315 ? 19.766 31.266 6.824 1 95.12 315 SER B CA 1
ATOM 6015 C C . SER B 1 315 ? 20.453 32.625 6.637 1 95.12 315 SER B C 1
ATOM 6017 O O . SER B 1 315 ? 21.078 32.875 5.602 1 95.12 315 SER B O 1
ATOM 6019 N N . GLN B 1 316 ? 20.297 33.469 7.656 1 95.56 316 GLN B N 1
ATOM 6020 C CA . GLN B 1 316 ? 20.938 34.781 7.625 1 95.56 316 GLN B CA 1
ATOM 6021 C C . GLN B 1 316 ? 21.406 35.219 9.016 1 95.56 316 GLN B C 1
ATOM 6023 O O . GLN B 1 316 ? 20.766 34.906 10.016 1 95.56 316 GLN B O 1
ATOM 6028 N N . PRO B 1 317 ? 22.562 35.875 9.07 1 95.88 317 PRO B N 1
ATOM 6029 C CA . PRO B 1 317 ? 22.922 36.469 10.375 1 95.88 317 PRO B CA 1
ATOM 6030 C C . PRO B 1 317 ? 21.859 37.438 10.898 1 95.88 317 PRO B C 1
ATOM 6032 O O . PRO B 1 317 ? 21.281 38.188 10.125 1 95.88 317 PRO B O 1
ATOM 6035 N N . ILE B 1 318 ? 21.672 37.438 12.141 1 96.5 318 ILE B N 1
ATOM 6036 C CA . ILE B 1 318 ? 20.656 38.25 12.805 1 96.5 318 ILE B CA 1
ATOM 6037 C C . ILE B 1 318 ? 20.891 39.719 12.469 1 96.5 318 ILE B C 1
ATOM 6039 O O . ILE B 1 318 ? 19.938 40.438 12.117 1 96.5 318 ILE B O 1
ATOM 6043 N N . GLY B 1 319 ? 22.125 40.156 12.555 1 96 319 GLY B N 1
ATOM 6044 C CA . GLY B 1 319 ? 22.453 41.531 12.266 1 96 319 GLY B CA 1
ATOM 6045 C C . GLY B 1 319 ? 22.031 41.969 10.867 1 96 319 GLY B C 1
ATOM 6046 O O . GLY B 1 319 ? 21.5 43.062 10.688 1 96 319 GLY B O 1
ATOM 6047 N N . GLU B 1 320 ? 22.25 41.156 9.953 1 95.31 320 GLU B N 1
ATOM 6048 C CA . GLU B 1 320 ? 21.875 41.469 8.57 1 95.31 320 GLU B CA 1
ATOM 6049 C C . GLU B 1 320 ? 20.359 41.531 8.406 1 95.31 320 GLU B C 1
ATOM 6051 O O . GLU B 1 320 ? 19.844 42.375 7.688 1 95.31 320 GLU B O 1
ATOM 6056 N N . LEU B 1 321 ? 19.641 40.656 9 1 96.12 321 LEU B N 1
ATOM 6057 C CA . LEU B 1 321 ? 18.188 40.594 8.883 1 96.12 321 LEU B CA 1
ATOM 6058 C C . LEU B 1 321 ? 17.547 41.875 9.422 1 96.12 321 LEU B C 1
ATOM 6060 O O . LEU B 1 321 ? 16.594 42.375 8.828 1 96.12 321 LEU B O 1
ATOM 6064 N N . ILE B 1 322 ? 18.047 42.375 10.523 1 94.31 322 ILE B N 1
ATOM 6065 C CA . ILE B 1 322 ? 17.391 43.469 11.211 1 94.31 322 ILE B CA 1
ATOM 6066 C C . ILE B 1 322 ? 17.719 44.781 10.516 1 94.31 322 ILE B C 1
ATOM 6068 O O . ILE B 1 322 ? 16.922 45.719 10.547 1 94.31 322 ILE B O 1
ATOM 6072 N N . GLU B 1 323 ? 18.812 44.875 9.859 1 95.44 323 GLU B N 1
ATOM 6073 C CA . GLU B 1 323 ? 19.25 46.125 9.234 1 95.44 323 GLU B CA 1
ATOM 6074 C C . GLU B 1 323 ? 18.672 46.25 7.824 1 95.44 323 GLU B C 1
ATOM 6076 O O . GLU B 1 323 ? 18.516 47.375 7.32 1 95.44 323 GLU B O 1
ATOM 6081 N N . GLN B 1 324 ? 18.406 45.219 7.242 1 94.69 324 GLN B N 1
ATOM 6082 C CA . GLN B 1 324 ? 17.906 45.25 5.871 1 94.69 324 GLN B CA 1
ATOM 6083 C C . GLN B 1 324 ? 16.438 45.656 5.824 1 94.69 324 GLN B C 1
ATOM 6085 O O . GLN B 1 324 ? 15.672 45.375 6.746 1 94.69 324 GLN B O 1
ATOM 6090 N N . PRO B 1 325 ? 16.125 46.406 4.723 1 94.69 325 PRO B N 1
ATOM 6091 C CA . PRO B 1 325 ? 14.695 46.688 4.555 1 94.69 325 PRO B CA 1
ATOM 6092 C C . PRO B 1 325 ? 13.867 45.438 4.281 1 94.69 325 PRO B C 1
ATOM 6094 O O . PRO B 1 325 ? 14.406 44.406 3.844 1 94.69 325 PRO B O 1
ATOM 6097 N N . LEU B 1 326 ? 12.602 45.531 4.484 1 95.19 326 LEU B N 1
ATOM 6098 C CA . LEU B 1 326 ? 11.703 44.375 4.387 1 95.19 326 LEU B CA 1
ATOM 6099 C C . LEU B 1 326 ? 11.734 43.781 2.986 1 95.19 326 LEU B C 1
ATOM 6101 O O . LEU B 1 326 ? 11.656 42.562 2.826 1 95.19 326 LEU B O 1
ATOM 6105 N N . CYS B 1 327 ? 11.82 44.594 1.919 1 96 327 CYS B N 1
ATOM 6106 C CA . CYS B 1 327 ? 11.797 44.125 0.541 1 96 327 CYS B CA 1
ATOM 6107 C C . CYS B 1 327 ? 12.992 43.219 0.253 1 96 327 CYS B C 1
ATOM 6109 O O . CYS B 1 327 ? 12.891 42.25 -0.517 1 96 327 CYS B O 1
ATOM 6111 N N . ARG B 1 328 ? 14.148 43.5 0.882 1 95.5 328 ARG B N 1
ATOM 6112 C CA . ARG B 1 328 ? 15.336 42.688 0.687 1 95.5 328 ARG B CA 1
ATOM 6113 C C . ARG B 1 328 ? 15.203 41.344 1.398 1 95.5 328 ARG B C 1
ATOM 6115 O O . ARG B 1 328 ? 15.688 40.312 0.905 1 95.5 328 ARG B O 1
ATOM 6122 N N . VAL B 1 329 ? 14.617 41.344 2.615 1 96.81 329 VAL B N 1
ATOM 6123 C CA . VAL B 1 329 ? 14.383 40.094 3.338 1 96.81 329 VAL B CA 1
ATOM 6124 C C . VAL B 1 329 ? 13.359 39.25 2.59 1 96.81 329 VAL B C 1
ATOM 6126 O O . VAL B 1 329 ? 13.5 38.031 2.5 1 96.81 329 VAL B O 1
ATOM 6129 N N . ALA B 1 330 ? 12.297 39.875 2.031 1 97.12 330 ALA B N 1
ATOM 6130 C CA . ALA B 1 330 ? 11.297 39.188 1.234 1 97.12 330 ALA B CA 1
ATOM 6131 C C . ALA B 1 330 ? 11.93 38.531 0.003 1 97.12 330 ALA B C 1
ATOM 6133 O O . ALA B 1 330 ? 11.523 37.469 -0.418 1 97.12 330 ALA B O 1
ATOM 6134 N N . LYS B 1 331 ? 12.875 39.25 -0.603 1 95.81 331 LYS B N 1
ATOM 6135 C CA . LYS B 1 331 ? 13.609 38.688 -1.73 1 95.81 331 LYS B CA 1
ATOM 6136 C C . LYS B 1 331 ? 14.367 37.406 -1.316 1 95.81 331 LYS B C 1
ATOM 6138 O O . LYS B 1 331 ? 14.414 36.438 -2.066 1 95.81 331 LYS B O 1
ATOM 6143 N N . GLN B 1 332 ? 14.969 37.438 -0.152 1 96 332 GLN B N 1
ATOM 6144 C CA . GLN B 1 332 ? 15.672 36.281 0.359 1 96 332 GLN B CA 1
ATOM 6145 C C . GLN B 1 332 ? 14.711 35.094 0.566 1 96 332 GLN B C 1
ATOM 6147 O O . GLN B 1 332 ? 15.047 33.938 0.264 1 96 332 GLN B O 1
ATOM 6152 N N . VAL B 1 333 ? 13.523 35.375 1.095 1 97.69 333 VAL B N 1
ATOM 6153 C CA . VAL B 1 333 ? 12.508 34.375 1.268 1 97.69 333 VAL B CA 1
ATOM 6154 C C . VAL B 1 333 ? 12.141 33.75 -0.088 1 97.69 333 VAL B C 1
ATOM 6156 O O . VAL B 1 333 ? 12.078 32.531 -0.234 1 97.69 333 VAL B O 1
ATOM 6159 N N . HIS B 1 334 ? 11.961 34.625 -1.062 1 96.75 334 HIS B N 1
ATOM 6160 C CA . HIS B 1 334 ? 11.633 34.156 -2.414 1 96.75 334 HIS B CA 1
ATOM 6161 C C . HIS B 1 334 ? 12.742 33.281 -2.98 1 96.75 334 HIS B C 1
ATOM 6163 O O . HIS B 1 334 ? 12.461 32.281 -3.617 1 96.75 334 HIS B O 1
ATOM 6169 N N . GLU B 1 335 ? 13.977 33.656 -2.725 1 96 335 GLU B N 1
ATOM 6170 C CA . GLU B 1 335 ? 15.133 33 -3.328 1 96 335 GLU B CA 1
ATOM 6171 C C . GLU B 1 335 ? 15.305 31.578 -2.781 1 96 335 GLU B C 1
ATOM 6173 O O . GLU B 1 335 ? 15.672 30.656 -3.521 1 96 335 GLU B O 1
ATOM 6178 N N . PHE B 1 336 ? 15.016 31.328 -1.487 1 96.38 336 PHE B N 1
ATOM 6179 C CA . PHE B 1 336 ? 15.203 29.969 -0.997 1 96.38 336 PHE B CA 1
ATOM 6180 C C . PHE B 1 336 ? 13.969 29.125 -1.275 1 96.38 336 PHE B C 1
ATOM 6182 O O . PHE B 1 336 ? 14.031 27.891 -1.239 1 96.38 336 PHE B O 1
ATOM 6189 N N . LEU B 1 337 ? 12.844 29.812 -1.545 1 96.69 337 LEU B N 1
ATOM 6190 C CA . LEU B 1 337 ? 11.602 29.094 -1.812 1 96.69 337 LEU B CA 1
ATOM 6191 C C . LEU B 1 337 ? 11.555 28.609 -3.256 1 96.69 337 LEU B C 1
ATOM 6193 O O . LEU B 1 337 ? 11.07 27.5 -3.525 1 96.69 337 LEU B O 1
ATOM 6197 N N . LYS B 1 338 ? 12.008 29.328 -4.133 1 95.12 338 LYS B N 1
ATOM 6198 C CA . LYS B 1 338 ? 11.836 29.141 -5.57 1 95.12 338 LYS B CA 1
ATOM 6199 C C . LYS B 1 338 ? 12.305 27.75 -6.004 1 95.12 338 LYS B C 1
ATOM 6201 O O . LYS B 1 338 ? 11.57 27.016 -6.668 1 95.12 338 LYS B O 1
ATOM 6206 N N . PRO B 1 339 ? 13.438 27.297 -5.562 1 95.06 339 PRO B N 1
ATOM 6207 C CA . PRO B 1 339 ? 13.906 25.984 -6.02 1 95.06 339 PRO B CA 1
ATOM 6208 C C . PRO B 1 339 ? 13.086 24.828 -5.441 1 95.06 339 PRO B C 1
ATOM 6210 O O . PRO B 1 339 ? 13.141 23.719 -5.945 1 95.06 339 PRO B O 1
ATOM 6213 N N . ALA B 1 340 ? 12.336 25.125 -4.434 1 95.62 340 ALA B N 1
ATOM 6214 C CA . ALA B 1 340 ? 11.609 24.062 -3.738 1 95.62 340 ALA B CA 1
ATOM 6215 C C . ALA B 1 340 ? 10.141 24.031 -4.168 1 95.62 340 ALA B C 1
ATOM 6217 O O . ALA B 1 340 ? 9.336 23.312 -3.578 1 95.62 340 ALA B O 1
ATOM 6218 N N . THR B 1 341 ? 9.797 24.812 -5.207 1 95.81 341 THR B N 1
ATOM 6219 C CA . THR B 1 341 ? 8.398 24.906 -5.602 1 95.81 341 THR B CA 1
ATOM 6220 C C . THR B 1 341 ? 8.188 24.312 -6.992 1 95.81 341 THR B C 1
ATOM 6222 O O . THR B 1 341 ? 7.398 24.844 -7.781 1 95.81 341 THR B O 1
ATOM 6225 N N . ASN B 1 342 ? 8.953 23.266 -7.281 1 95.81 342 ASN B N 1
ATOM 6226 C CA . ASN B 1 342 ? 8.773 22.625 -8.578 1 95.81 342 ASN B CA 1
ATOM 6227 C C . ASN B 1 342 ? 8.773 21.109 -8.461 1 95.81 342 ASN B C 1
ATOM 6229 O O . ASN B 1 342 ? 9.102 20.562 -7.402 1 95.81 342 ASN B O 1
ATOM 6233 N N . LYS B 1 343 ? 8.422 20.531 -9.555 1 96.81 343 LYS B N 1
ATOM 6234 C CA . LYS B 1 343 ? 8.281 19.078 -9.633 1 96.81 343 LYS B CA 1
ATOM 6235 C C . LYS B 1 343 ? 9.609 18.375 -9.328 1 96.81 343 LYS B C 1
ATOM 6237 O O . LYS B 1 343 ? 9.641 17.406 -8.562 1 96.81 343 LYS B O 1
ATOM 6242 N N . GLU B 1 344 ? 10.703 18.844 -9.812 1 97.19 344 GLU B N 1
ATOM 6243 C CA . GLU B 1 344 ? 12.016 18.219 -9.672 1 97.19 344 GLU B CA 1
ATOM 6244 C C . GLU B 1 344 ? 12.461 18.203 -8.211 1 97.19 344 GLU B C 1
ATOM 6246 O O . GLU B 1 344 ? 13.094 17.234 -7.77 1 97.19 344 GLU B O 1
ATOM 6251 N N . HIS B 1 345 ? 12.133 19.203 -7.473 1 98.12 345 HIS B N 1
ATOM 6252 C CA . HIS B 1 345 ? 12.477 19.25 -6.055 1 98.12 345 HIS B CA 1
ATOM 6253 C C . HIS B 1 345 ? 11.852 18.078 -5.309 1 98.12 345 HIS B C 1
ATOM 6255 O O . HIS B 1 345 ? 12.531 17.375 -4.551 1 98.12 345 HIS B O 1
ATOM 6261 N N . PHE B 1 346 ? 10.609 17.828 -5.543 1 98.44 346 PHE B N 1
ATOM 6262 C CA . PHE B 1 346 ? 9.898 16.781 -4.809 1 98.44 346 PHE B CA 1
ATOM 6263 C C . PHE B 1 346 ? 10.328 15.398 -5.285 1 98.44 346 PHE B C 1
ATOM 6265 O O . PHE B 1 346 ? 10.445 14.469 -4.484 1 98.44 346 PHE B O 1
ATOM 6272 N N . LEU B 1 347 ? 10.516 15.266 -6.617 1 97.94 347 LEU B N 1
ATOM 6273 C CA . LEU B 1 347 ? 11.062 14 -7.105 1 97.94 347 LEU B CA 1
ATOM 6274 C C . LEU B 1 347 ? 12.422 13.711 -6.477 1 97.94 347 LEU B C 1
ATOM 6276 O O . LEU B 1 347 ? 12.695 12.578 -6.066 1 97.94 347 LEU B O 1
ATOM 6280 N N . GLY B 1 348 ? 13.227 14.773 -6.391 1 98.44 348 GLY B N 1
ATOM 6281 C CA . GLY B 1 348 ? 14.523 14.641 -5.742 1 98.44 348 GLY B CA 1
ATOM 6282 C C . GLY B 1 348 ? 14.414 14.289 -4.27 1 98.44 348 GLY B C 1
ATOM 6283 O O . GLY B 1 348 ? 15.211 13.5 -3.756 1 98.44 348 GLY B O 1
ATOM 6284 N N . LEU B 1 349 ? 13.492 14.906 -3.605 1 98.69 349 LEU B N 1
ATOM 6285 C CA . LEU B 1 349 ? 13.297 14.641 -2.186 1 98.69 349 LEU B CA 1
ATOM 6286 C C . LEU B 1 349 ? 12.867 13.195 -1.957 1 98.69 349 LEU B C 1
ATOM 6288 O O . LEU B 1 349 ? 13.328 12.547 -1.016 1 98.69 349 LEU B O 1
ATOM 6292 N N . ILE B 1 350 ? 11.953 12.648 -2.771 1 98.44 350 ILE B N 1
ATOM 6293 C CA . ILE B 1 350 ? 11.547 11.25 -2.725 1 98.44 350 ILE B CA 1
ATOM 6294 C C . ILE B 1 350 ? 12.773 10.344 -2.859 1 98.44 350 ILE B C 1
ATOM 6296 O O . ILE B 1 350 ? 12.961 9.422 -2.062 1 98.44 350 ILE B O 1
ATOM 6300 N N . ASP B 1 351 ? 13.602 10.68 -3.844 1 98.38 351 ASP B N 1
ATOM 6301 C CA . ASP B 1 351 ? 14.812 9.906 -4.09 1 98.38 351 ASP B CA 1
ATOM 6302 C C . ASP B 1 351 ? 15.773 10 -2.91 1 98.38 351 ASP B C 1
ATOM 6304 O O . ASP B 1 351 ? 16.438 9.023 -2.564 1 98.38 351 ASP B O 1
ATOM 6308 N N . TRP B 1 352 ? 15.867 11.18 -2.379 1 98.56 352 TRP B N 1
ATOM 6309 C CA . TRP B 1 352 ? 16.766 11.398 -1.242 1 98.56 352 TRP B CA 1
ATOM 6310 C C . TRP B 1 352 ? 16.359 10.516 -0.061 1 98.56 352 TRP B C 1
ATOM 6312 O O . TRP B 1 352 ? 17.203 9.867 0.555 1 98.56 352 TRP B O 1
ATOM 6322 N N . VAL B 1 353 ? 15.109 10.508 0.26 1 98.38 353 VAL B N 1
ATOM 6323 C CA . VAL B 1 353 ? 14.625 9.68 1.361 1 98.38 353 VAL B CA 1
ATOM 6324 C C . VAL B 1 353 ? 14.906 8.203 1.062 1 98.38 353 VAL B C 1
ATOM 6326 O O . VAL B 1 353 ? 15.367 7.465 1.934 1 98.38 353 VAL B O 1
ATOM 6329 N N . GLU B 1 354 ? 14.609 7.766 -0.171 1 97.06 354 GLU B N 1
ATOM 6330 C CA . GLU B 1 354 ? 14.859 6.383 -0.57 1 97.06 354 GLU B CA 1
ATOM 6331 C C . GLU B 1 354 ? 16.312 5.98 -0.302 1 97.06 354 GLU B C 1
ATOM 6333 O O . GLU B 1 354 ? 16.562 4.875 0.171 1 97.06 354 GLU B O 1
ATOM 6338 N N . ALA B 1 355 ? 17.203 6.875 -0.56 1 96.06 355 ALA B N 1
ATOM 6339 C CA . ALA B 1 355 ? 18.641 6.602 -0.439 1 96.06 355 ALA B CA 1
ATOM 6340 C C . ALA B 1 355 ? 19.062 6.5 1.024 1 96.06 355 ALA B C 1
ATOM 6342 O O . ALA B 1 355 ? 20.078 5.895 1.342 1 96.06 355 ALA B O 1
ATOM 6343 N N . HIS B 1 356 ? 18.281 7.031 1.941 1 96.62 356 HIS B N 1
ATOM 6344 C CA . HIS B 1 356 ? 18.703 7.109 3.336 1 96.62 356 HIS B CA 1
ATOM 6345 C C . HIS B 1 356 ? 17.906 6.156 4.211 1 96.62 356 HIS B C 1
ATOM 6347 O O . HIS B 1 356 ? 18.25 5.922 5.367 1 96.62 356 HIS B O 1
ATOM 6353 N N . ARG B 1 357 ? 16.859 5.609 3.684 1 95.19 357 ARG B N 1
ATOM 6354 C CA . ARG B 1 357 ? 16.062 4.645 4.422 1 95.19 357 ARG B CA 1
ATOM 6355 C C . ARG B 1 357 ? 16.906 3.453 4.867 1 95.19 357 ARG B C 1
ATOM 6357 O O . ARG B 1 357 ? 17.875 3.088 4.199 1 95.19 357 ARG B O 1
ATOM 6364 N N . PRO B 1 358 ? 16.594 2.887 5.938 1 95.31 358 PRO B N 1
ATOM 6365 C CA . PRO B 1 358 ? 15.43 3.105 6.793 1 95.31 358 PRO B CA 1
ATOM 6366 C C . PRO B 1 358 ? 15.688 4.145 7.883 1 95.31 358 PRO B C 1
ATOM 6368 O O . PRO B 1 358 ? 14.875 4.289 8.805 1 95.31 358 PRO B O 1
ATOM 6371 N N . GLU B 1 359 ? 16.766 4.914 7.875 1 94.88 359 GLU B N 1
ATOM 6372 C CA . GLU B 1 359 ? 17.047 5.918 8.898 1 94.88 359 GLU B CA 1
ATOM 6373 C C . GLU B 1 359 ? 16.031 7.055 8.852 1 94.88 359 GLU B C 1
ATOM 6375 O O . GLU B 1 359 ? 15.805 7.648 7.793 1 94.88 359 GLU B O 1
ATOM 6380 N N . PRO B 1 360 ? 15.414 7.316 9.969 1 93.81 360 PRO B N 1
ATOM 6381 C CA . PRO B 1 360 ? 14.508 8.469 9.977 1 93.81 360 PRO B CA 1
ATOM 6382 C C . PRO B 1 360 ? 15.234 9.781 9.672 1 93.81 360 PRO B C 1
ATOM 6384 O O . PRO B 1 360 ? 16.406 9.945 10.023 1 93.81 360 PRO B O 1
ATOM 6387 N N . ALA B 1 361 ? 14.539 10.664 9.062 1 95.75 361 ALA B N 1
ATOM 6388 C CA . ALA B 1 361 ? 15.125 11.945 8.672 1 95.75 361 ALA B CA 1
ATOM 6389 C C . ALA B 1 361 ? 14.172 13.102 8.977 1 95.75 361 ALA B C 1
ATOM 6391 O O . ALA B 1 361 ? 12.984 12.875 9.234 1 95.75 361 ALA B O 1
ATOM 6392 N N . MET B 1 362 ? 14.727 14.297 9.016 1 93 362 MET B N 1
ATOM 6393 C CA . MET B 1 362 ? 13.938 15.5 9.258 1 93 362 MET B CA 1
ATOM 6394 C C . MET B 1 362 ? 14.57 16.703 8.57 1 93 362 MET B C 1
ATOM 6396 O O . MET B 1 362 ? 15.719 16.641 8.125 1 93 362 MET B O 1
ATOM 6400 N N . THR B 1 363 ? 13.844 17.734 8.43 1 93.94 363 THR B N 1
ATOM 6401 C CA . THR B 1 363 ? 14.391 18.984 7.906 1 93.94 363 THR B CA 1
ATOM 6402 C C . THR B 1 363 ? 15.336 19.625 8.914 1 93.94 363 THR B C 1
ATOM 6404 O O . THR B 1 363 ? 15.086 19.578 10.125 1 93.94 363 THR B O 1
ATOM 6407 N N . ARG B 1 364 ? 16.344 20.25 8.5 1 92.44 364 ARG B N 1
ATOM 6408 C CA . ARG B 1 364 ? 17.375 20.828 9.344 1 92.44 364 ARG B CA 1
ATOM 6409 C C . ARG B 1 364 ? 16.875 22.062 10.086 1 92.44 364 ARG B C 1
ATOM 6411 O O . ARG B 1 364 ? 17.391 22.406 11.156 1 92.44 364 ARG B O 1
ATOM 6418 N N . VAL B 1 365 ? 15.844 22.625 9.562 1 92.69 365 VAL B N 1
ATOM 6419 C CA . VAL B 1 365 ? 15.375 23.875 10.141 1 92.69 365 VAL B CA 1
ATOM 6420 C C . VAL B 1 365 ? 14.875 23.641 11.562 1 92.69 365 VAL B C 1
ATOM 6422 O O . VAL B 1 365 ? 14.93 24.547 12.406 1 92.69 365 VAL B O 1
ATOM 6425 N N . TYR B 1 366 ? 14.5 22.453 11.875 1 88.44 366 TYR B N 1
ATOM 6426 C CA . TYR B 1 366 ? 13.977 22.141 13.195 1 88.44 366 TYR B CA 1
ATOM 6427 C C . TYR B 1 366 ? 15.109 21.797 14.156 1 88.44 366 TYR B C 1
ATOM 6429 O O . TYR B 1 366 ? 14.906 21.719 15.367 1 88.44 366 TYR B O 1
ATOM 6437 N N . ASN B 1 367 ? 16.234 21.594 13.57 1 83.5 367 ASN B N 1
ATOM 6438 C CA . ASN B 1 367 ? 17.391 21.297 14.414 1 83.5 367 ASN B CA 1
ATOM 6439 C C . ASN B 1 367 ? 18.094 22.578 14.867 1 83.5 367 ASN B C 1
ATOM 6441 O O . ASN B 1 367 ? 19.031 23.047 14.219 1 83.5 367 ASN B O 1
ATOM 6445 N N . VAL B 1 368 ? 17.641 23.156 15.938 1 75.88 368 VAL B N 1
ATOM 6446 C CA . VAL B 1 368 ? 18.234 24.359 16.5 1 75.88 368 VAL B CA 1
ATOM 6447 C C . VAL B 1 368 ? 19.281 23.984 17.547 1 75.88 368 VAL B C 1
ATOM 6449 O O . VAL B 1 368 ? 18.953 23.297 18.531 1 75.88 368 VAL B O 1
ATOM 6452 N N . VAL B 1 369 ? 20.484 24.328 17.25 1 70.69 369 VAL B N 1
ATOM 6453 C CA . VAL B 1 369 ? 21.547 24.047 18.203 1 70.69 369 VAL B CA 1
ATOM 6454 C C . VAL B 1 369 ? 21.891 25.297 19 1 70.69 369 VAL B C 1
ATOM 6456 O O . VAL B 1 369 ? 21.453 26.391 18.656 1 70.69 369 VAL B O 1
ATOM 6459 N N . LYS B 1 370 ? 22.594 25.203 20.078 1 65.56 370 LYS B N 1
ATOM 6460 C CA . LYS B 1 370 ? 22.859 26.219 21.094 1 65.56 370 LYS B CA 1
ATOM 6461 C C . LYS B 1 370 ? 23.406 27.5 20.453 1 65.56 370 LYS B C 1
ATOM 6463 O O . LYS B 1 370 ? 23 28.609 20.828 1 65.56 370 LYS B O 1
ATOM 6468 N N . ASP B 1 371 ? 24.172 27.375 19.531 1 71.12 371 ASP B N 1
ATOM 6469 C CA . ASP B 1 371 ? 24.812 28.578 19.016 1 71.12 371 ASP B CA 1
ATOM 6470 C C . ASP B 1 371 ? 24.062 29.125 17.812 1 71.12 371 ASP B C 1
ATOM 6472 O O . ASP B 1 371 ? 24.469 30.125 17.219 1 71.12 371 ASP B O 1
ATOM 6476 N N . ASP B 1 372 ? 22.844 28.531 17.656 1 82.62 372 ASP B N 1
ATOM 6477 C CA . ASP B 1 372 ? 22.016 29.047 16.562 1 82.62 372 ASP B CA 1
ATOM 6478 C C . ASP B 1 372 ? 21.156 30.203 17.016 1 82.62 372 ASP B C 1
ATOM 6480 O O . ASP B 1 372 ? 20.828 30.328 18.203 1 82.62 372 ASP B O 1
ATOM 6484 N N . GLY B 1 373 ? 20.906 31.094 16.141 1 86.75 373 GLY B N 1
ATOM 6485 C CA . GLY B 1 373 ? 19.844 32.062 16.359 1 86.75 373 GLY B CA 1
ATOM 6486 C C . GLY B 1 373 ? 18.453 31.422 16.266 1 86.75 373 GLY B C 1
ATOM 6487 O O . GLY B 1 373 ? 18.328 30.203 16.188 1 86.75 373 GLY B O 1
ATOM 6488 N N . PRO B 1 374 ? 17.469 32.25 16.469 1 91.25 374 PRO B N 1
ATOM 6489 C CA . PRO B 1 374 ? 16.094 31.734 16.422 1 91.25 374 PRO B CA 1
ATOM 6490 C C . PRO B 1 374 ? 15.711 31.203 15.047 1 91.25 374 PRO B C 1
ATOM 6492 O O . PRO B 1 374 ? 16.156 31.719 14.023 1 91.25 374 PRO B O 1
ATOM 6495 N N . ALA B 1 375 ? 14.93 30.188 15.094 1 93.31 375 ALA B N 1
ATOM 6496 C CA . ALA B 1 375 ? 14.359 29.594 13.883 1 93.31 375 ALA B CA 1
ATOM 6497 C C . ALA B 1 375 ? 12.836 29.609 13.938 1 93.31 375 ALA B C 1
ATOM 6499 O O . ALA B 1 375 ? 12.242 29.469 15.016 1 93.31 375 ALA B O 1
ATOM 6500 N N . VAL B 1 376 ? 12.211 29.812 12.812 1 95.81 376 VAL B N 1
ATOM 6501 C CA . VAL B 1 376 ? 10.75 29.812 12.742 1 95.81 376 VAL B CA 1
ATOM 6502 C C . VAL B 1 376 ? 10.297 29.219 11.414 1 95.81 376 VAL B C 1
ATOM 6504 O O . VAL B 1 376 ? 10.93 29.438 10.375 1 95.81 376 VAL B O 1
ATOM 6507 N N . VAL B 1 377 ? 9.328 28.391 11.453 1 96.94 377 VAL B N 1
ATOM 6508 C CA . VAL B 1 377 ? 8.719 27.797 10.258 1 96.94 377 VAL B CA 1
ATOM 6509 C C . VAL B 1 377 ? 7.305 28.359 10.078 1 96.94 377 VAL B C 1
ATOM 6511 O O . VAL B 1 377 ? 6.531 28.422 11.031 1 96.94 377 VAL B O 1
ATOM 6514 N N . VAL B 1 378 ? 7.004 28.797 8.875 1 97.81 378 VAL B N 1
ATOM 6515 C CA . VAL B 1 378 ? 5.68 29.312 8.523 1 97.81 378 VAL B CA 1
ATOM 6516 C C . VAL B 1 378 ? 4.969 28.312 7.613 1 97.81 378 VAL B C 1
ATOM 6518 O O . VAL B 1 378 ? 5.57 27.781 6.676 1 97.81 378 VAL B O 1
ATOM 6521 N N . SER B 1 379 ? 3.787 27.953 7.914 1 96.88 379 SER B N 1
ATOM 6522 C CA . SER B 1 379 ? 2.928 27.125 7.07 1 96.88 379 SER B CA 1
ATOM 6523 C C . SER B 1 379 ? 1.646 27.859 6.699 1 96.88 379 SER B C 1
ATOM 6525 O O . SER B 1 379 ? 0.998 28.469 7.562 1 96.88 379 SER B O 1
ATOM 6527 N N . SER B 1 380 ? 1.335 27.828 5.449 1 94.81 380 SER B N 1
ATOM 6528 C CA . SER B 1 380 ? 0.092 28.469 5.02 1 94.81 380 SER B CA 1
ATOM 6529 C C . SER B 1 380 ? -1.122 27.641 5.453 1 94.81 380 SER B C 1
ATOM 6531 O O . SER B 1 380 ? -1.308 26.516 5.008 1 94.81 380 SER B O 1
ATOM 6533 N N . GLY B 1 381 ? -1.89 28.188 6.254 1 95.06 381 GLY B N 1
ATOM 6534 C CA . GLY B 1 381 ? -3.16 27.578 6.629 1 95.06 381 GLY B CA 1
ATOM 6535 C C . GLY B 1 381 ? -4.348 28.203 5.926 1 95.06 381 GLY B C 1
ATOM 6536 O O . GLY B 1 381 ? -5.473 28.156 6.426 1 95.06 381 GLY B O 1
ATOM 6537 N N . LEU B 1 382 ? -4.125 28.781 4.809 1 91.94 382 LEU B N 1
ATOM 6538 C CA . LEU B 1 382 ? -5.16 29.547 4.133 1 91.94 382 LEU B CA 1
ATOM 6539 C C . LEU B 1 382 ? -6.234 28.641 3.557 1 91.94 382 LEU B C 1
ATOM 6541 O O . LEU B 1 382 ? -7.32 29.094 3.191 1 91.94 382 LEU B O 1
ATOM 6545 N N . ARG B 1 383 ? -5.965 27.344 3.547 1 92.5 383 ARG B N 1
ATOM 6546 C CA . ARG B 1 383 ? -6.957 26.391 3.078 1 92.5 383 ARG B CA 1
ATOM 6547 C C . ARG B 1 383 ? -7.691 25.75 4.25 1 92.5 383 ARG B C 1
ATOM 6549 O O . ARG B 1 383 ? -8.477 24.812 4.062 1 92.5 383 ARG B O 1
ATOM 6556 N N . PHE B 1 384 ? -7.387 26.234 5.461 1 96.06 384 PHE B N 1
ATOM 6557 C CA . PHE B 1 384 ? -8.117 25.734 6.613 1 96.06 384 PHE B CA 1
ATOM 6558 C C . PHE B 1 384 ? -9.625 25.859 6.406 1 96.06 384 PHE B C 1
ATOM 6560 O O . PHE B 1 384 ? -10.109 26.953 6.074 1 96.06 384 PHE B O 1
ATOM 6567 N N . PRO B 1 385 ? -10.438 24.766 6.555 1 95.75 385 PRO B N 1
ATOM 6568 C CA . PRO B 1 385 ? -11.797 24.734 6.016 1 95.75 385 PRO B CA 1
ATOM 6569 C C . PRO B 1 385 ? -12.852 25.141 7.043 1 95.75 385 PRO B C 1
ATOM 6571 O O . PRO B 1 385 ? -13.891 24.484 7.16 1 95.75 385 PRO B O 1
ATOM 6574 N N . VAL B 1 386 ? -12.672 26.234 7.711 1 95.5 386 VAL B N 1
ATOM 6575 C CA . VAL B 1 386 ? -13.617 26.656 8.742 1 95.5 386 VAL B CA 1
ATOM 6576 C C . VAL B 1 386 ? -15.008 26.828 8.133 1 95.5 386 VAL B C 1
ATOM 6578 O O . VAL B 1 386 ? -16 26.406 8.703 1 95.5 386 VAL B O 1
ATOM 6581 N N . SER B 1 387 ? -15.117 27.328 6.949 1 94.5 387 SER B N 1
ATOM 6582 C CA . SER B 1 387 ? -16.391 27.641 6.32 1 94.5 387 SER B CA 1
ATOM 6583 C C . SER B 1 387 ? -17.078 26.391 5.773 1 94.5 387 SER B C 1
ATOM 6585 O O . SER B 1 387 ? -18.25 26.422 5.41 1 94.5 387 SER B O 1
ATOM 6587 N N . LYS B 1 388 ? -16.391 25.328 5.742 1 96.19 388 LYS B N 1
ATOM 6588 C CA . LYS B 1 388 ? -16.953 24.094 5.188 1 96.19 388 LYS B CA 1
ATOM 6589 C C . LYS B 1 388 ? -17.266 23.094 6.293 1 96.19 388 LYS B C 1
ATOM 6591 O O . LYS B 1 388 ? -17.828 22.031 6.027 1 96.19 388 LYS B O 1
ATOM 6596 N N . MET B 1 389 ? -17.031 23.469 7.539 1 97.62 389 MET B N 1
ATOM 6597 C CA . MET B 1 389 ? -17.156 22.531 8.656 1 97.62 389 MET B CA 1
ATOM 6598 C C . MET B 1 389 ? -18.547 22.625 9.289 1 97.62 389 MET B C 1
ATOM 6600 O O . MET B 1 389 ? -18.672 22.875 10.484 1 97.62 389 MET B O 1
ATOM 6604 N N . ASP B 1 390 ? -19.547 22.438 8.422 1 97.5 390 ASP B N 1
ATOM 6605 C CA . ASP B 1 390 ? -20.922 22.422 8.883 1 97.5 390 ASP B CA 1
ATOM 6606 C C . ASP B 1 390 ? -21.422 20.984 9.039 1 97.5 390 ASP B C 1
ATOM 6608 O O . ASP B 1 390 ? -21.641 20.281 8.039 1 97.5 390 ASP B O 1
ATOM 6612 N N . PHE B 1 391 ? -21.734 20.578 10.273 1 97.38 391 PHE B N 1
ATOM 6613 C CA . PHE B 1 391 ? -22.219 19.219 10.539 1 97.38 391 PHE B CA 1
ATOM 6614 C C . PHE B 1 391 ? -23.734 19.172 10.508 1 97.38 391 PHE B C 1
ATOM 6616 O O . PHE B 1 391 ? -24.344 18.156 10.867 1 97.38 391 PHE B O 1
ATOM 6623 N N . GLY B 1 392 ? -24.312 20.25 10.133 1 94.81 392 GLY B N 1
ATOM 6624 C CA . GLY B 1 392 ? -25.75 20.297 10.023 1 94.81 392 GLY B CA 1
ATOM 6625 C C . GLY B 1 392 ? -26.391 21.344 10.922 1 94.81 392 GLY B C 1
ATOM 6626 O O . GLY B 1 392 ? -27.594 21.578 10.852 1 94.81 392 GLY B O 1
ATOM 6627 N N . TRP B 1 393 ? -25.625 22 11.75 1 94 393 TRP B N 1
ATOM 6628 C CA . TRP B 1 393 ? -26.188 23 12.672 1 94 393 TRP B CA 1
ATOM 6629 C C . TRP B 1 393 ? -25.469 24.328 12.523 1 94 393 TRP B C 1
ATOM 6631 O O . TRP B 1 393 ? -25.391 25.109 13.477 1 94 393 TRP B O 1
ATOM 6641 N N . GLY B 1 394 ? -24.828 24.547 11.352 1 93.69 394 GLY B N 1
ATOM 6642 C CA . GLY B 1 394 ? -24.172 25.797 11.039 1 93.69 394 GLY B CA 1
ATOM 6643 C C . GLY B 1 394 ? -22.656 25.688 11.07 1 93.69 394 GLY B C 1
ATOM 6644 O O . GLY B 1 394 ? -22.109 24.75 11.664 1 93.69 394 GLY B O 1
ATOM 6645 N N . CYS B 1 395 ? -21.984 26.641 10.453 1 95.62 395 CYS B N 1
ATOM 6646 C CA . CYS B 1 395 ? -20.531 26.688 10.438 1 95.62 395 CYS B CA 1
ATOM 6647 C C . CYS B 1 395 ? -19.984 27.141 11.781 1 95.62 395 CYS B C 1
ATOM 6649 O O . CYS B 1 395 ? -20.688 27.781 12.562 1 95.62 395 CYS B O 1
ATOM 6651 N N . PRO B 1 396 ? -18.812 26.719 12.094 1 97.25 396 PRO B N 1
ATOM 6652 C CA . PRO B 1 396 ? -18.234 27.172 13.359 1 97.25 396 PRO B CA 1
ATOM 6653 C C . PRO B 1 396 ? -17.969 28.672 13.383 1 97.25 396 PRO B C 1
ATOM 6655 O O . PRO B 1 396 ? -17.672 29.266 12.344 1 97.25 396 PRO B O 1
ATOM 6658 N N . ALA B 1 397 ? -18.031 29.203 14.578 1 96.94 397 ALA B N 1
ATOM 6659 C CA . ALA B 1 397 ? -17.688 30.609 14.789 1 96.94 397 ALA B CA 1
ATOM 6660 C C . ALA B 1 397 ? -16.172 30.812 14.695 1 96.94 397 ALA B C 1
ATOM 6662 O O . ALA B 1 397 ? -15.719 31.906 14.328 1 96.94 397 ALA B O 1
ATOM 6663 N N . PHE B 1 398 ? -15.5 29.781 15.031 1 97.38 398 PHE B N 1
ATOM 6664 C CA . PHE B 1 398 ? -14.047 29.859 14.984 1 97.38 398 PHE B CA 1
ATOM 6665 C C . PHE B 1 398 ? -13.438 28.469 14.883 1 97.38 398 PHE B C 1
ATOM 6667 O O . PHE B 1 398 ? -14.039 27.484 15.305 1 97.38 398 PHE B O 1
ATOM 6674 N N . GLY B 1 399 ? -12.352 28.359 14.289 1 97.25 399 GLY B N 1
ATOM 6675 C CA . GLY B 1 399 ? -11.531 27.156 14.25 1 97.25 399 GLY B CA 1
ATOM 6676 C C . GLY B 1 399 ? -10.047 27.453 14.102 1 97.25 399 GLY B C 1
ATOM 6677 O O . GLY B 1 399 ? -9.672 28.484 13.555 1 97.25 399 GLY B O 1
ATOM 6678 N N . SER B 1 400 ? -9.234 26.547 14.578 1 97.06 400 SER B N 1
ATOM 6679 C CA . SER B 1 400 ? -7.789 26.734 14.5 1 97.06 400 SER B CA 1
ATOM 6680 C C . SER B 1 400 ? -7.043 25.422 14.672 1 97.06 400 SER B C 1
ATOM 6682 O O . SER B 1 400 ? -7.617 24.438 15.141 1 97.06 400 SER B O 1
ATOM 6684 N N . TYR B 1 401 ? -5.848 25.438 14.242 1 94.25 401 TYR B N 1
ATOM 6685 C CA . TYR B 1 401 ? -4.891 24.406 14.641 1 94.25 401 TYR B CA 1
ATOM 6686 C C . TYR B 1 401 ? -4.41 24.625 16.062 1 94.25 401 TYR B C 1
ATOM 6688 O O . TYR B 1 401 ? -4.43 25.766 16.562 1 94.25 401 TYR B O 1
ATOM 6696 N N . HIS B 1 402 ? -4.047 23.578 16.703 1 92.62 402 HIS B N 1
ATOM 6697 C CA . HIS B 1 402 ? -3.432 23.641 18.031 1 92.62 402 HIS B CA 1
ATOM 6698 C C . HIS B 1 402 ? -2.463 22.484 18.234 1 92.62 402 HIS B C 1
ATOM 6700 O O . HIS B 1 402 ? -2.885 21.344 18.453 1 92.62 402 HIS B O 1
ATOM 6706 N N . PHE B 1 403 ? -1.25 22.719 18.156 1 86.5 403 PHE B N 1
ATOM 6707 C CA . PHE B 1 403 ? -0.291 21.625 18.25 1 86.5 403 PHE B CA 1
ATOM 6708 C C . PHE B 1 403 ? 1.011 22.109 18.891 1 86.5 403 PHE B C 1
ATOM 6710 O O . PHE B 1 403 ? 2.049 22.156 18.219 1 86.5 403 PHE B O 1
ATOM 6717 N N . PRO B 1 404 ? 0.87 22.328 20.141 1 78.75 404 PRO B N 1
ATOM 6718 C CA . PRO B 1 404 ? 2.131 22.641 20.812 1 78.75 404 PRO B CA 1
ATOM 6719 C C . PRO B 1 404 ? 3.143 21.5 20.719 1 78.75 404 PRO B C 1
ATOM 6721 O O . PRO B 1 404 ? 2.76 20.328 20.719 1 78.75 404 PRO B O 1
ATOM 6724 N N . TRP B 1 405 ? 4.305 21.828 20.234 1 76.06 405 TRP B N 1
ATOM 6725 C CA . TRP B 1 405 ? 5.32 20.781 20.203 1 76.06 405 TRP B CA 1
ATOM 6726 C C . TRP B 1 405 ? 6.539 21.172 21.016 1 76.06 405 TRP B C 1
ATOM 6728 O O . TRP B 1 405 ? 6.574 22.266 21.609 1 76.06 405 TRP B O 1
ATOM 6738 N N . GLY B 1 406 ? 7.273 20.297 21.172 1 72.31 406 GLY B N 1
ATOM 6739 C CA . GLY B 1 406 ? 8.5 20.531 21.906 1 72.31 406 GLY B CA 1
ATOM 6740 C C . GLY B 1 406 ? 9.617 21.094 21.047 1 72.31 406 GLY B C 1
ATOM 6741 O O . GLY B 1 406 ? 9.492 21.172 19.828 1 72.31 406 GLY B O 1
ATOM 6742 N N . GLY B 1 407 ? 10.492 21.828 21.547 1 77 407 GLY B N 1
ATOM 6743 C CA . GLY B 1 407 ? 11.648 22.391 20.875 1 77 407 GLY B CA 1
ATOM 6744 C C . GLY B 1 407 ? 11.711 23.906 20.953 1 77 407 GLY B C 1
ATOM 6745 O O . GLY B 1 407 ? 11.047 24.516 21.781 1 77 407 GLY B O 1
ATOM 6746 N N . LEU B 1 408 ? 12.586 24.406 20.031 1 83.69 408 LEU B N 1
ATOM 6747 C CA . LEU B 1 408 ? 12.805 25.844 20.109 1 83.69 408 LEU B CA 1
ATOM 6748 C C . LEU B 1 408 ? 12.461 26.531 18.797 1 83.69 408 LEU B C 1
ATOM 6750 O O . LEU B 1 408 ? 12.367 27.75 18.75 1 83.69 408 LEU B O 1
ATOM 6754 N N . CYS B 1 409 ? 12.219 25.672 17.828 1 90.19 409 CYS B N 1
ATOM 6755 C CA . CYS B 1 409 ? 11.836 26.266 16.562 1 90.19 409 CYS B CA 1
ATOM 6756 C C . CYS B 1 409 ? 10.383 26.719 16.578 1 90.19 409 CYS B C 1
ATOM 6758 O O . CYS B 1 409 ? 9.484 25.938 16.891 1 90.19 409 CYS B O 1
ATOM 6760 N N . GLY B 1 410 ? 10.188 28 16.312 1 93.31 410 GLY B N 1
ATOM 6761 C CA . GLY B 1 410 ? 8.836 28.531 16.266 1 93.31 410 GLY B CA 1
ATOM 6762 C C . GLY B 1 410 ? 8.023 28.016 15.086 1 93.31 410 GLY B C 1
ATOM 6763 O O . GLY B 1 410 ? 8.586 27.5 14.125 1 93.31 410 GLY B O 1
ATOM 6764 N N . TYR B 1 411 ? 6.758 28.141 15.188 1 95.69 411 TYR B N 1
ATOM 6765 C CA . TYR B 1 411 ? 5.832 27.75 14.133 1 95.69 411 TYR B CA 1
ATOM 6766 C C . TYR B 1 411 ? 4.672 28.734 14.023 1 95.69 411 TYR B C 1
ATOM 6768 O O . TYR B 1 411 ? 4.078 29.109 15.039 1 95.69 411 TYR B O 1
ATOM 6776 N N . VAL B 1 412 ? 4.418 29.172 12.844 1 96.69 412 VAL B N 1
ATOM 6777 C CA . VAL B 1 412 ? 3.381 30.172 12.625 1 96.69 412 VAL B CA 1
ATOM 6778 C C . VAL B 1 412 ? 2.486 29.75 11.469 1 96.69 412 VAL B C 1
ATOM 6780 O O . VAL B 1 412 ? 2.979 29.328 10.414 1 96.69 412 VAL B O 1
ATOM 6783 N N . MET B 1 413 ? 1.161 29.891 11.648 1 97 413 MET B N 1
ATOM 6784 C CA . MET B 1 413 ? 0.205 29.422 10.648 1 97 413 MET B CA 1
ATOM 6785 C C . MET B 1 413 ? -0.911 30.438 10.453 1 97 413 MET B C 1
ATOM 6787 O O . MET B 1 413 ? -1.92 30.406 11.156 1 97 413 MET B O 1
ATOM 6791 N N . PRO B 1 414 ? -0.812 31.281 9.422 1 97.12 414 PRO B N 1
ATOM 6792 C CA . PRO B 1 414 ? -1.932 32.156 9.062 1 97.12 414 PRO B CA 1
ATOM 6793 C C . PRO B 1 414 ? -3.107 31.375 8.461 1 97.12 414 PRO B C 1
ATOM 6795 O O . PRO B 1 414 ? -2.912 30.516 7.609 1 97.12 414 PRO B O 1
ATOM 6798 N N . MET B 1 415 ? -4.27 31.656 8.906 1 97.38 415 MET B N 1
ATOM 6799 C CA . MET B 1 415 ? -5.52 31.078 8.438 1 97.38 415 MET B CA 1
ATOM 6800 C C . MET B 1 415 ? -6.523 32.156 8.055 1 97.38 415 MET B C 1
ATOM 6802 O O . MET B 1 415 ? -6.359 33.312 8.422 1 97.38 415 MET B O 1
ATOM 6806 N N . PRO B 1 416 ? -7.527 31.797 7.266 1 95.81 416 PRO B N 1
ATOM 6807 C CA . PRO B 1 416 ? -8.547 32.781 6.965 1 95.81 416 PRO B CA 1
ATOM 6808 C C . PRO B 1 416 ? -9.43 33.125 8.172 1 95.81 416 PRO B C 1
ATOM 6810 O O . PRO B 1 416 ? -9.758 32.219 8.961 1 95.81 416 PRO B O 1
ATOM 6813 N N . SER B 1 417 ? -9.742 34.375 8.273 1 96 417 SER B N 1
ATOM 6814 C CA . SER B 1 417 ? -10.719 34.75 9.281 1 96 417 SER B CA 1
ATOM 6815 C C . SE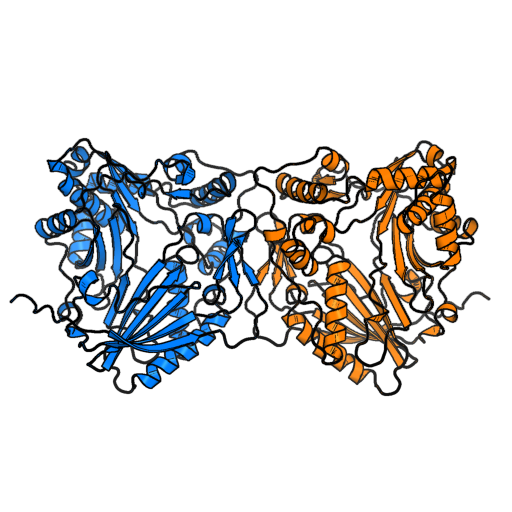R B 1 417 ? -12.109 34.25 8.938 1 96 417 SER B C 1
ATOM 6817 O O . SER B 1 417 ? -12.523 34.281 7.777 1 96 417 SER B O 1
ATOM 6819 N N . PRO B 1 418 ? -12.797 33.781 9.938 1 93.75 418 PRO B N 1
ATOM 6820 C CA . PRO B 1 418 ? -14.172 33.344 9.672 1 93.75 418 PRO B CA 1
ATOM 6821 C C . PRO B 1 418 ? -15.156 34.5 9.594 1 93.75 418 PRO B C 1
ATOM 6823 O O . PRO B 1 418 ? -16.297 34.312 9.156 1 93.75 418 PRO B O 1
ATOM 6826 N N . VAL B 1 419 ? -14.773 35.656 9.984 1 93.44 419 VAL B N 1
ATOM 6827 C CA . VAL B 1 419 ? -15.758 36.719 10.18 1 93.44 419 VAL B CA 1
ATOM 6828 C C . VAL B 1 419 ? -15.539 37.844 9.148 1 93.44 419 VAL B C 1
ATOM 6830 O O . VAL B 1 419 ? -16.469 38.562 8.789 1 93.44 419 VAL B O 1
ATOM 6833 N N . ARG B 1 420 ? -14.32 38.031 8.758 1 92.31 420 ARG B N 1
ATOM 6834 C CA . ARG B 1 420 ? -14.039 39.125 7.836 1 92.31 420 ARG B CA 1
ATOM 6835 C C . ARG B 1 420 ? -13.227 38.656 6.641 1 92.31 420 ARG B C 1
ATOM 6837 O O . ARG B 1 420 ? -12.102 38.156 6.801 1 92.31 420 ARG B O 1
ATOM 6844 N N . ASP B 1 421 ? -13.719 38.969 5.543 1 92.38 421 ASP B N 1
ATOM 6845 C CA . ASP B 1 421 ? -13.062 38.531 4.309 1 92.38 421 ASP B CA 1
ATOM 6846 C C . ASP B 1 421 ? -11.711 39.219 4.145 1 92.38 421 ASP B C 1
ATOM 6848 O O . ASP B 1 421 ? -11.609 40.438 4.305 1 92.38 421 ASP B O 1
ATOM 6852 N N . GLY B 1 422 ? -10.758 38.406 3.947 1 94 422 GLY B N 1
ATOM 6853 C CA . GLY B 1 422 ? -9.445 38.969 3.684 1 94 422 GLY B CA 1
ATOM 6854 C C . GLY B 1 422 ? -8.562 39.031 4.918 1 94 422 GLY B C 1
ATOM 6855 O O . GLY B 1 422 ? -7.336 39.062 4.812 1 94 422 GLY B O 1
ATOM 6856 N N . ASP B 1 423 ? -9.188 39.125 6.121 1 96.62 423 ASP B N 1
ATOM 6857 C CA . ASP B 1 423 ? -8.406 39.094 7.355 1 96.62 423 ASP B CA 1
ATOM 6858 C C . ASP B 1 423 ? -7.781 37.719 7.574 1 96.62 423 ASP B C 1
ATOM 6860 O O . ASP B 1 423 ? -8.266 36.719 7.039 1 96.62 423 ASP B O 1
ATOM 6864 N N . TRP B 1 424 ? -6.688 37.781 8.203 1 97.44 424 TRP B N 1
ATOM 6865 C CA . TRP B 1 424 ? -6.07 36.531 8.625 1 97.44 424 TRP B CA 1
ATOM 6866 C C . TRP B 1 424 ? -6.207 36.344 10.133 1 97.44 424 TRP B C 1
ATOM 6868 O O . TRP B 1 424 ? -6.223 37.312 10.891 1 97.44 424 TRP B O 1
ATOM 6878 N N . VAL B 1 425 ? -6.461 35.125 10.555 1 97.31 425 VAL B N 1
ATOM 6879 C CA . VAL B 1 425 ? -6.203 34.688 11.914 1 97.31 425 VAL B CA 1
ATOM 6880 C C . VAL B 1 425 ? -4.883 33.906 11.961 1 97.31 425 VAL B C 1
ATOM 6882 O O . VAL B 1 425 ? -4.668 33 11.18 1 97.31 425 VAL B O 1
ATOM 6885 N N . VAL B 1 426 ? -3.967 34.281 12.859 1 97 426 VAL B N 1
ATOM 6886 C CA . VAL B 1 426 ? -2.609 33.75 12.82 1 97 426 VAL B CA 1
ATOM 6887 C C . VAL B 1 426 ? -2.316 33 14.117 1 97 426 VAL B C 1
ATOM 6889 O O . VAL B 1 426 ? -2.273 33.594 15.195 1 97 426 VAL B O 1
ATOM 6892 N N . TYR B 1 427 ? -2.207 31.703 14.039 1 96.88 427 TYR B N 1
ATOM 6893 C CA . TYR B 1 427 ? -1.703 30.891 15.141 1 96.88 427 TYR B CA 1
ATOM 6894 C C . TYR B 1 427 ? -0.185 30.984 15.234 1 96.88 427 TYR B C 1
ATOM 6896 O O . TYR B 1 427 ? 0.522 30.719 14.258 1 96.88 427 TYR B O 1
ATOM 6904 N N . MET B 1 428 ? 0.367 31.359 16.438 1 96.06 428 MET B N 1
ATOM 6905 C CA . MET B 1 428 ? 1.809 31.5 16.625 1 96.06 428 MET B CA 1
ATOM 6906 C C . MET B 1 428 ? 2.287 30.656 17.812 1 96.06 428 MET B C 1
ATOM 6908 O O . MET B 1 428 ? 1.716 30.719 18.891 1 96.06 428 MET B O 1
ATOM 6912 N N . LEU B 1 429 ? 3.158 29.875 17.547 1 95.69 429 LEU B N 1
ATOM 6913 C CA . LEU B 1 429 ? 3.957 29.172 18.547 1 95.69 429 LEU B CA 1
ATOM 6914 C C . LEU B 1 429 ? 5.383 29.719 18.578 1 95.69 429 LEU B C 1
ATOM 6916 O O . LEU B 1 429 ? 6.219 29.312 17.766 1 95.69 429 LEU B O 1
ATOM 6920 N N . LEU B 1 430 ? 5.688 30.641 19.484 1 94.56 430 LEU B N 1
ATOM 6921 C CA . LEU B 1 430 ? 6.965 31.328 19.594 1 94.56 430 LEU B CA 1
ATOM 6922 C C . LEU B 1 430 ? 7.387 31.484 21.047 1 94.56 430 LEU B C 1
ATOM 6924 O O . LEU B 1 430 ? 6.605 31.188 21.953 1 94.56 430 LEU B O 1
ATOM 6928 N N . LEU B 1 431 ? 8.648 31.891 21.219 1 91.25 431 LEU B N 1
ATOM 6929 C CA . LEU B 1 431 ? 9.094 32.219 22.562 1 91.25 431 LEU B CA 1
ATOM 6930 C C . LEU B 1 431 ? 8.367 33.438 23.094 1 91.25 431 LEU B C 1
ATOM 6932 O O . LEU B 1 431 ? 8.023 34.344 22.328 1 91.25 431 LEU B O 1
ATOM 6936 N N . LYS B 1 432 ? 8.211 33.438 24.359 1 90.75 432 LYS B N 1
ATOM 6937 C CA . LYS B 1 432 ? 7.473 34.531 25 1 90.75 432 LYS B CA 1
ATOM 6938 C C . LYS B 1 432 ? 8.047 35.875 24.609 1 90.75 432 LYS B C 1
ATOM 6940 O O . LYS B 1 432 ? 7.301 36.812 24.266 1 90.75 432 LYS B O 1
ATOM 6945 N N . GLY B 1 433 ? 9.359 35.969 24.688 1 88.69 433 GLY B N 1
ATOM 6946 C CA . GLY B 1 433 ? 10.008 37.219 24.344 1 88.69 433 GLY B CA 1
ATOM 6947 C C . GLY B 1 433 ? 9.797 37.625 22.891 1 88.69 433 GLY B C 1
ATOM 6948 O O . GLY B 1 433 ? 9.695 38.812 22.578 1 88.69 433 GLY B O 1
ATOM 6949 N N . GLN B 1 434 ? 9.758 36.719 22.031 1 91.44 434 GLN B N 1
ATOM 6950 C CA . GLN B 1 434 ? 9.508 37 20.609 1 91.44 434 GLN B CA 1
ATOM 6951 C C . GLN B 1 434 ? 8.102 37.531 20.391 1 91.44 434 GLN B C 1
ATOM 6953 O O . GLN B 1 434 ? 7.902 38.469 19.594 1 91.44 434 GLN B O 1
ATOM 6958 N N . LEU B 1 435 ? 7.176 36.969 21.062 1 92.62 435 LEU B N 1
ATOM 6959 C CA . LEU B 1 435 ? 5.797 37.438 20.953 1 92.62 435 LEU B CA 1
ATOM 6960 C C . LEU B 1 435 ? 5.656 38.844 21.484 1 92.62 435 LEU B C 1
ATOM 6962 O O . LEU B 1 435 ? 4.949 39.656 20.891 1 92.62 435 LEU B O 1
ATOM 6966 N N . GLU B 1 436 ? 6.309 39.094 22.562 1 87.75 436 GLU B N 1
ATOM 6967 C CA . GLU B 1 436 ? 6.281 40.438 23.109 1 87.75 436 GLU B CA 1
ATOM 6968 C C . GLU B 1 436 ? 6.871 41.438 22.125 1 87.75 436 GLU B C 1
ATOM 6970 O O . GLU B 1 436 ? 6.363 42.562 22 1 87.75 436 GLU B O 1
ATOM 6975 N N . GLN B 1 437 ? 7.93 41.031 21.531 1 85.44 437 GLN B N 1
ATOM 6976 C CA . GLN B 1 437 ? 8.547 41.875 20.516 1 85.44 437 GLN B CA 1
ATOM 6977 C C . GLN B 1 437 ? 7.586 42.125 19.375 1 85.44 437 GLN B C 1
ATOM 6979 O O . GLN B 1 437 ? 7.477 43.281 18.891 1 85.44 437 GLN B O 1
ATOM 6984 N N . ILE B 1 438 ? 6.906 41.156 18.906 1 87.94 438 ILE B N 1
ATOM 6985 C CA . ILE B 1 438 ? 5.977 41.25 17.781 1 87.94 438 ILE B CA 1
ATOM 6986 C C . ILE B 1 438 ? 4.797 42.156 18.156 1 87.94 438 ILE B C 1
ATOM 6988 O O . ILE B 1 438 ? 4.332 42.938 17.344 1 87.94 438 ILE B O 1
ATOM 6992 N N . GLU B 1 439 ? 4.383 42.062 19.344 1 85.94 439 GLU B N 1
ATOM 6993 C CA . GLU B 1 439 ? 3.258 42.875 19.812 1 85.94 439 GLU B CA 1
ATOM 6994 C C . GLU B 1 439 ? 3.643 44.344 19.938 1 85.94 439 GLU B C 1
ATOM 6996 O O . GLU B 1 439 ? 2.805 45.219 19.734 1 85.94 439 GLU B O 1
ATOM 7001 N N . LYS B 1 440 ? 4.793 44.594 20.297 1 80.12 440 LYS B N 1
ATOM 7002 C CA . LYS B 1 440 ? 5.27 45.969 20.469 1 80.12 440 LYS B CA 1
ATOM 7003 C C . LYS B 1 440 ? 5.441 46.656 19.125 1 80.12 440 LYS B C 1
ATOM 7005 O O . LYS B 1 440 ? 5.094 47.844 18.969 1 80.12 440 LYS B O 1
ATOM 7010 N N . GLU B 1 441 ? 6.133 46.094 18.344 1 68.06 441 GLU B N 1
ATOM 7011 C CA . GLU B 1 441 ? 6.516 46.719 17.078 1 68.06 441 GLU B CA 1
ATOM 7012 C C . GLU B 1 441 ? 5.348 46.719 16.109 1 68.06 441 GLU B C 1
ATOM 7014 O O . GLU B 1 441 ? 5.227 47.656 15.289 1 68.06 441 GLU B O 1
ATOM 7019 N N . ALA B 1 442 ? 4.648 45.656 16.266 1 60.88 442 ALA B N 1
ATOM 7020 C CA . ALA B 1 442 ? 3.734 45.5 15.141 1 60.88 442 ALA B CA 1
ATOM 7021 C C . ALA B 1 442 ? 2.291 45.75 15.57 1 60.88 442 ALA B C 1
ATOM 7023 O O . ALA B 1 442 ? 1.642 44.875 16.141 1 60.88 442 ALA B O 1
ATOM 7024 N N . ALA B 1 443 ? 1.918 47 15.516 1 70.31 443 ALA B N 1
ATOM 7025 C CA . ALA B 1 443 ? 0.485 47.281 15.578 1 70.31 443 ALA B CA 1
ATOM 7026 C C . ALA B 1 443 ? -0.288 46.375 14.609 1 70.31 443 ALA B C 1
ATOM 7028 O O . ALA B 1 443 ? -1.521 46.406 14.586 1 70.31 443 ALA B O 1
ATOM 7029 N N . LEU B 1 444 ? 0.432 45.531 14.047 1 83.62 444 LEU B N 1
ATOM 7030 C CA . LEU B 1 444 ? -0.103 44.656 13.008 1 83.62 444 LEU B CA 1
ATOM 7031 C C . LEU B 1 444 ? -0.887 43.5 13.625 1 83.62 444 LEU B C 1
ATOM 7033 O O . LEU B 1 444 ? -1.965 43.156 13.141 1 83.62 444 LEU B O 1
ATOM 7037 N N . PHE B 1 445 ? -0.42 42.938 14.75 1 90.5 445 PHE B N 1
ATOM 7038 C CA . PHE B 1 445 ? -1.049 41.75 15.344 1 90.5 445 PHE B CA 1
ATOM 7039 C C . PHE B 1 445 ? -1.965 42.156 16.5 1 90.5 445 PHE B C 1
ATOM 7041 O O . PHE B 1 445 ? -1.511 42.719 17.484 1 90.5 445 PHE B O 1
ATOM 7048 N N . ARG B 1 446 ? -3.17 41.844 16.328 1 92.94 446 ARG B N 1
ATOM 7049 C CA . ARG B 1 446 ? -4.141 42.094 17.391 1 92.94 446 ARG B CA 1
ATOM 7050 C C . ARG B 1 446 ? -4.602 40.812 18.031 1 92.94 446 ARG B C 1
ATOM 7052 O O . ARG B 1 446 ? -4.867 39.812 17.344 1 92.94 446 ARG B O 1
ATOM 7059 N N . PRO B 1 447 ? -4.582 40.781 19.375 1 95.06 447 PRO B N 1
ATOM 7060 C CA . PRO B 1 447 ? -5.059 39.562 20.031 1 95.06 447 PRO B CA 1
ATOM 7061 C C . PRO B 1 447 ? -6.453 39.156 19.562 1 95.06 447 PRO B C 1
ATOM 7063 O O . PRO B 1 447 ? -7.332 40 19.406 1 95.06 447 PRO B O 1
ATOM 7066 N N . LEU B 1 448 ? -6.652 37.906 19.312 1 96.88 448 LEU B N 1
ATOM 7067 C CA . LEU B 1 448 ? -7.965 37.406 18.922 1 96.88 448 LEU B CA 1
ATOM 7068 C C . LEU B 1 448 ? -8.922 37.438 20.109 1 96.88 448 LEU B C 1
ATOM 7070 O O . LEU B 1 448 ? -8.625 36.844 21.156 1 96.88 448 LEU B O 1
ATOM 7074 N N . THR B 1 449 ? -10.07 38.062 19.984 1 95.81 449 THR B N 1
ATOM 7075 C CA . THR B 1 449 ? -11.023 38.188 21.078 1 95.81 449 THR B CA 1
ATOM 7076 C C . THR B 1 449 ? -12.398 37.688 20.672 1 95.81 449 THR B C 1
ATOM 7078 O O . THR B 1 449 ? -12.672 37.5 19.469 1 95.81 449 THR B O 1
ATOM 7081 N N . SER B 1 450 ? -13.188 37.438 21.688 1 96.44 450 SER B N 1
ATOM 7082 C CA . SER B 1 450 ? -14.57 37.062 21.438 1 96.44 450 SER B CA 1
ATOM 7083 C C . SER B 1 450 ? -15.336 38.156 20.703 1 96.44 450 SER B C 1
ATOM 7085 O O . SER B 1 450 ? -16.234 37.875 19.906 1 96.44 450 SER B O 1
ATOM 7087 N N . ASP B 1 451 ? -14.992 39.406 20.953 1 95.88 451 ASP B N 1
ATOM 7088 C CA . ASP B 1 451 ? -15.633 40.531 20.266 1 95.88 451 ASP B CA 1
ATOM 7089 C C . ASP B 1 451 ? -15.328 40.5 18.781 1 95.88 451 ASP B C 1
ATOM 7091 O O . ASP B 1 451 ? -16.219 40.719 17.953 1 95.88 451 ASP B O 1
ATOM 7095 N N . TYR B 1 452 ? -14.086 40.281 18.484 1 96.44 452 TYR B N 1
ATOM 7096 C CA . TYR B 1 452 ? -13.719 40.156 17.078 1 96.44 452 TYR B CA 1
ATOM 7097 C C . TYR B 1 452 ? -14.523 39.062 16.375 1 96.44 452 TYR B C 1
ATOM 7099 O O . TYR B 1 452 ? -14.93 39.219 15.227 1 96.44 452 TYR B O 1
ATOM 7107 N N . LEU B 1 453 ? -14.812 37.938 17.094 1 96.81 453 LEU B N 1
ATOM 7108 C CA . LEU B 1 453 ? -15.484 36.781 16.547 1 96.81 453 LEU B CA 1
ATOM 7109 C C . LEU B 1 453 ? -17 36.938 16.625 1 96.81 453 LEU B C 1
ATOM 7111 O O . LEU B 1 453 ? -17.75 36.031 16.266 1 96.81 453 LEU B O 1
ATOM 7115 N N . ASN B 1 454 ? -17.531 38.031 17.078 1 94.5 454 ASN B N 1
ATOM 7116 C CA . ASN B 1 454 ? -18.953 38.312 17.25 1 94.5 454 ASN B CA 1
ATOM 7117 C C . ASN B 1 454 ? -19.625 37.281 18.156 1 94.5 454 ASN B C 1
ATOM 7119 O O . ASN B 1 454 ? -20.672 36.719 17.812 1 94.5 454 ASN B O 1
ATOM 7123 N N . LEU B 1 455 ? -18.938 36.938 19.203 1 95.06 455 LEU B N 1
ATOM 7124 C CA . LEU B 1 455 ? -19.469 35.969 20.141 1 95.06 455 LEU B CA 1
ATOM 7125 C C . LEU B 1 455 ? -20.094 36.656 21.344 1 95.06 455 LEU B C 1
ATOM 7127 O O . LEU B 1 455 ? -19.688 37.75 21.734 1 95.06 455 LEU B O 1
#

pLDDT: mean 92.59, std 9.39, range [27.36, 98.75]

Foldseek 3Di:
DPLPLPDKAKFWDDKDFAFAPDDDDKDKAAFALQLLQDDFFKWKKKFKAAAFDPDAPVVVLVLLRVLQNHLCVLVQQQQWFWDADPQGGTITIRPRVGEIEIEMEMAADPQSAQQFFCVSRPPPHAADDDPTGAKYWYWYAYNNNMIMIMMMGGQSFADPLQVQLSLLQSLCVLVVHHRPARADRPSVLLAADVVHDADCVVCVWKDFPVVDDPADPPDDPQQFWGKGKWKFDLVLLVVLQVQQCPPPRGFDSQLSVQLVLQLLQLVLCCVPPQQAKEKEKEKAACQCQQCPPPVVSNVNSSRYGGDRIGIFMDIDGSNVSNPDGSNVSSVRSCVRVVVCHHNVNSSNSSSVSVVVPPGRMYTCLQVDHPRHGAAEYEYEAQVVPQQSNHSPRHGGLDMDMDGGDTGAHKYKYWYAHPPDPSMTIMMITHRPSSVVSCVVPDPRTHGDRSVVSVD/DPLPLPDKAKFWDDKDFAFAPDDDDKDKAAFALQLLQDDFFKWKKKFKAAAFDPDAPVVVLVLLRVLQNHLCVLVQQQQWFWDADPQGGTITIRPRVGEIEIEMEMAADPQSAQQFFCVSRPPPHAADDDPTGAKYWYWYAYPNNMIMIMMMGGQSFADPLLVQLSLLQSLCVLVVHHRPARADSPSVLLAADVVHDADCVVCVFKDFPVVDDPADPPDDPQQFWGKGKWKFALVLLVVLQVQQCPPPRGFDSQLSVQLVLQLLQLVLCCVPPQQAKEKEKEKAACQCQQCPPPVVSNVNSSRYGGDGIGIFMDIDGSNVSNPDGSNVSSVRSCVRVVVCHHNVNSSNSSSVSVVVPPGRMYTCLQVDHPRHGAAEYEYEAQVVPQQSNHSPRHGGLDMDMDGGDDGAHKYKYWYAHPPDPSMTIMMITHRPSSVVSCVVPPPRTHGDRSVVSVD